Protein AF-0000000077592113 (afdb_homodimer)

Solvent-accessible surface area (backbone atoms only — not comparable to full-atom values): 65937 Å² total; per-residue (Å²): 134,74,73,76,84,60,72,86,59,80,29,65,52,32,69,69,58,45,61,68,33,67,42,75,37,61,41,33,66,28,51,56,50,54,36,33,40,32,32,42,26,60,70,55,77,86,54,100,58,71,42,19,18,34,32,40,25,38,48,89,36,68,61,44,47,41,73,64,50,90,43,83,32,36,34,40,82,53,42,56,36,64,85,45,54,32,34,34,26,36,30,43,76,49,84,95,34,34,23,36,41,31,33,32,42,58,89,48,86,87,55,37,70,75,42,64,52,40,68,77,54,72,53,55,26,53,76,51,73,46,70,27,46,82,51,54,33,34,39,31,29,29,40,66,64,86,62,70,80,56,90,51,76,60,37,58,66,87,56,89,63,81,45,32,35,59,31,39,30,33,59,86,79,33,52,70,49,67,59,54,62,64,66,83,79,31,11,52,76,46,69,29,53,32,46,84,50,50,32,36,41,35,34,33,20,68,37,73,64,68,55,33,38,68,30,60,24,42,29,34,34,33,54,73,56,83,83,37,74,60,42,74,45,49,72,37,67,32,57,55,77,44,68,60,44,49,35,43,26,49,33,35,36,34,26,30,31,56,54,66,88,42,86,57,43,12,27,11,35,36,38,30,52,65,43,81,46,89,86,56,66,42,45,54,94,68,60,45,76,45,67,8,66,63,21,16,31,73,47,71,46,68,18,42,63,63,54,76,91,39,49,50,16,38,36,28,31,36,30,28,48,57,60,37,44,33,34,30,38,38,38,36,51,44,95,51,91,62,82,56,54,70,38,51,40,38,66,53,73,72,25,24,73,43,88,77,18,45,34,48,34,57,20,47,39,97,85,65,50,69,34,34,38,40,38,38,26,35,16,10,14,61,71,50,33,41,56,27,40,28,21,32,60,28,46,87,83,36,55,42,85,62,72,38,52,22,43,82,54,63,60,66,62,53,71,26,72,60,44,51,42,45,80,49,75,50,64,32,94,88,60,51,76,39,44,29,40,38,32,38,22,57,84,69,56,86,90,49,74,48,26,44,27,33,42,41,34,65,34,64,54,71,30,66,64,56,38,48,40,76,62,46,100,75,39,57,58,55,40,43,9,44,64,59,22,33,29,38,28,53,43,29,52,11,17,51,12,48,4,28,71,34,9,33,46,34,60,74,18,65,60,66,50,34,44,54,41,43,52,37,51,55,51,49,39,36,73,72,47,52,32,32,80,88,38,27,29,32,26,22,27,39,43,8,2,20,48,33,43,34,49,47,31,72,54,20,59,64,34,58,33,33,34,26,25,42,25,57,21,46,37,43,55,38,29,36,50,22,50,43,31,69,56,37,28,39,36,43,49,29,46,60,51,34,66,70,66,36,67,67,48,76,80,84,64,85,62,31,26,31,65,35,26,60,62,15,40,28,24,33,41,33,40,33,24,58,52,11,52,65,49,44,40,49,28,51,45,24,37,48,51,28,25,57,72,40,21,27,71,53,10,24,73,37,47,46,42,35,37,20,64,85,31,40,77,120,131,74,73,76,85,62,73,88,58,81,29,65,51,33,70,69,58,46,60,69,33,68,42,73,38,62,38,33,65,28,50,56,48,53,36,33,41,30,32,42,27,61,70,56,78,86,57,102,59,71,44,18,19,36,31,39,25,38,49,91,36,69,60,44,48,40,72,64,49,90,40,83,32,35,35,41,82,55,43,57,37,64,84,44,56,32,34,35,26,34,29,43,76,48,83,95,34,34,25,36,42,31,34,32,42,56,89,48,86,86,55,39,69,75,42,66,52,42,69,77,55,73,52,55,25,53,75,48,72,49,69,29,45,80,52,54,34,33,41,30,30,30,38,66,65,82,62,69,81,56,91,51,77,62,38,58,66,88,55,87,65,80,43,31,38,57,31,39,30,33,60,87,80,32,51,70,48,69,59,54,63,63,65,81,80,30,12,53,75,44,69,31,52,32,45,84,51,48,33,36,38,34,33,33,20,68,36,74,63,68,54,33,38,67,29,60,23,42,29,34,34,33,53,73,55,85,81,36,73,60,42,74,46,49,72,37,66,30,58,55,77,44,68,58,43,48,35,44,26,50,33,36,36,34,25,29,31,56,52,65,88,41,86,57,41,13,26,10,35,36,38,30,52,63,45,80,47,89,85,56,66,42,44,53,93,67,60,47,78,44,68,8,63,63,21,16,30,74,46,70,47,68,18,40,64,62,54,70,92,39,50,49,15,37,35,29,32,35,32,27,46,56,60,36,43,33,35,30,39,39,37,36,52,44,94,52,92,64,82,56,54,69,37,52,39,38,64,53,73,70,25,25,73,43,90,77,17,42,33,48,33,58,21,46,41,97,87,66,49,70,32,35,39,40,37,36,26,36,16,10,14,60,72,48,33,40,55,28,41,29,23,32,59,30,48,87,82,36,56,41,86,61,71,39,51,22,46,83,52,62,59,66,62,52,70,26,73,62,44,52,40,44,80,49,76,48,63,32,94,88,60,51,75,40,44,27,40,38,31,37,24,57,84,69,56,84,90,51,76,49,26,44,27,33,43,40,34,63,35,64,54,72,31,68,65,56,37,47,39,78,62,44,100,76,38,57,57,56,41,44,10,45,64,59,22,33,28,38,28,53,43,31,52,12,17,50,12,47,3,28,70,33,9,33,46,35,59,72,19,66,62,67,50,33,45,56,40,44,52,38,50,56,51,49,39,36,74,73,48,52,31,32,79,88,38,27,28,33,26,22,24,39,44,8,2,22,49,33,42,36,48,45,30,72,55,21,58,64,35,57,34,34,35,26,25,43,24,59,19,46,36,42,55,38,29,36,51,22,50,43,31,67,56,37,28,40,35,43,50,29,46,60,51,33,65,70,65,36,65,66,49,76,81,85,65,84,64,31,23,30,64,34,27,58,61,14,39,29,23,33,41,33,40,32,24,56,53,11,54,66,50,46,39,48,28,51,45,24,38,48,51,29,24,56,72,42,21,28,71,55,9,25,74,38,46,43,42,35,36,20,64,83,31,40,77,120

Nearest PDB structures (foldseek):
  2eep-assembly1_A-2  TM=6.123E-01  e=3.298E-27  Porphyromonas gingivalis W83
  2d5l-assembly1_A  TM=6.030E-01  e=8.858E-27  Porphyromonas gingivalis W83
  2dcm-assembly1_A  TM=5.631E-01  e=4.843E-27  Porphyromonas gingivalis W83
  2z3w-assembly1_A-2  TM=5.673E-01  e=7.112E-27  Porphyromonas gingivalis W83
  4q1v-assembly1_B  TM=6.184E-01  e=1.238E-24  Bacteroides ovatus ATCC 8483

InterPro domains:
  IPR001375 Peptidase S9, prolyl oligopeptidase, catalytic domain [PF00326] (478-666)
  IPR011042 Six-bladed beta-propeller, TolB-like [G3DSA:2.120.10.30] (7-217)
  IPR011659 WD40-like beta-propeller [PF07676] (66-97)
  IPR029058 Alpha/Beta hydrolase fold [G3DSA:3.40.50.1820] (389-666)
  IPR029058 Alpha/Beta hydrolase fold [SSF53474] (421-666)

Structure (mmCIF, N/CA/C/O backbone):
data_AF-0000000077592113-model_v1
#
loop_
_entity.id
_entity.type
_entity.pdbx_description
1 polymer 'Dipeptidyl-peptidase V'
#
loop_
_atom_site.group_PDB
_atom_site.id
_atom_site.type_symbol
_atom_site.label_atom_id
_atom_site.label_alt_id
_atom_site.label_comp_id
_atom_site.label_asym_id
_atom_site.label_entity_id
_atom_site.label_seq_id
_atom_site.pdbx_PDB_ins_code
_atom_site.Cartn_x
_atom_site.Cartn_y
_atom_site.Cartn_z
_atom_site.occupancy
_atom_site.B_iso_or_equiv
_atom_site.auth_seq_id
_atom_site.auth_comp_id
_atom_site.auth_asym_id
_atom_site.auth_atom_id
_atom_site.pdbx_PDB_model_num
ATOM 1 N N . MET A 1 1 ? -27.062 1.766 4.387 1 27.41 1 MET A N 1
ATOM 2 C CA . MET A 1 1 ? -27.828 1.616 5.621 1 27.41 1 MET A CA 1
ATOM 3 C C . MET A 1 1 ? -28.734 2.812 5.84 1 27.41 1 MET A C 1
ATOM 5 O O . MET A 1 1 ? -28.281 3.879 6.266 1 27.41 1 MET A O 1
ATOM 9 N N . THR A 1 2 ? -29.766 2.893 4.965 1 31.5 2 THR A N 1
ATOM 10 C CA . THR A 1 2 ? -30.672 4.043 5.008 1 31.5 2 THR A CA 1
ATOM 11 C C . THR A 1 2 ? -31.469 4.059 6.305 1 31.5 2 THR A C 1
ATOM 13 O O . THR A 1 2 ? -32.031 3.037 6.703 1 31.5 2 THR A O 1
ATOM 16 N N . LEU A 1 3 ? -30.953 4.766 7.266 1 36.88 3 LEU A N 1
ATOM 17 C CA . LEU A 1 3 ? -31.984 5.113 8.227 1 36.88 3 LEU A CA 1
ATOM 18 C C . LEU A 1 3 ? -33.312 5.414 7.512 1 36.88 3 LEU A C 1
ATOM 20 O O . LEU A 1 3 ? -33.344 6.203 6.566 1 36.88 3 LEU A O 1
ATOM 24 N N . ASP A 1 4 ? -34.281 4.465 7.543 1 36.09 4 ASP A N 1
ATOM 25 C CA . ASP A 1 4 ? -35.5 4.414 6.754 1 36.09 4 ASP A CA 1
ATOM 26 C C . ASP A 1 4 ? -36.031 5.82 6.461 1 36.09 4 ASP A C 1
ATOM 28 O O . ASP A 1 4 ? -36.375 6.133 5.316 1 36.09 4 ASP A O 1
ATOM 32 N N . ASP A 1 5 ? -36.875 6.352 7.461 1 35.53 5 ASP A N 1
ATOM 33 C CA . ASP A 1 5 ? -37.938 7.32 7.199 1 35.53 5 ASP A CA 1
ATOM 34 C C . ASP A 1 5 ? -37.344 8.711 6.941 1 35.53 5 ASP A C 1
ATOM 36 O O . ASP A 1 5 ? -38.031 9.711 7.086 1 35.53 5 ASP A O 1
ATOM 40 N N . ALA A 1 6 ? -36.062 8.867 6.922 1 37.91 6 ALA A N 1
ATOM 41 C CA . ALA A 1 6 ? -35.781 10.297 6.859 1 37.91 6 ALA A CA 1
ATOM 42 C C . ALA A 1 6 ? -36 10.828 5.441 1 37.91 6 ALA A C 1
ATOM 44 O O . ALA A 1 6 ? -35.5 10.234 4.477 1 37.91 6 ALA A O 1
ATOM 45 N N . PRO A 1 7 ? -36.906 11.742 5.148 1 38.41 7 PRO A N 1
ATOM 46 C CA . PRO A 1 7 ? -37.094 12.336 3.822 1 38.41 7 PRO A CA 1
ATOM 47 C C . PRO A 1 7 ? -35.75 12.617 3.121 1 38.41 7 PRO A C 1
ATOM 49 O O . PRO A 1 7 ? -34.75 12.875 3.781 1 38.41 7 PRO A O 1
ATOM 52 N N . ALA A 1 8 ? -35.625 12.242 1.96 1 43.41 8 ALA A N 1
ATOM 53 C CA . ALA A 1 8 ? -34.5 12.594 1.093 1 43.41 8 ALA A CA 1
ATOM 54 C C . ALA A 1 8 ? -34.219 14.086 1.175 1 43.41 8 ALA A C 1
ATOM 56 O O . ALA A 1 8 ? -34.844 14.891 0.48 1 43.41 8 ALA A O 1
ATOM 57 N N . LEU A 1 9 ? -34 14.789 2.338 1 41.47 9 LEU A N 1
ATOM 58 C CA . LEU A 1 9 ? -33.75 16.219 2.463 1 41.47 9 LEU A CA 1
ATOM 59 C C . LEU A 1 9 ? -32.562 16.656 1.644 1 41.47 9 LEU A C 1
ATOM 61 O O . LEU A 1 9 ? -31.469 16.062 1.779 1 41.47 9 LEU A O 1
ATOM 65 N N . THR A 1 10 ? -32.75 16.984 0.445 1 51.44 10 THR A N 1
ATOM 66 C CA . THR A 1 10 ? -31.609 17.641 -0.211 1 51.44 10 THR A CA 1
ATOM 67 C C . THR A 1 10 ? -31 18.703 0.702 1 51.44 10 THR A C 1
ATOM 69 O O . THR A 1 10 ? -31.547 19.797 0.85 1 51.44 10 THR A O 1
ATOM 72 N N . PRO A 1 11 ? -30.141 18.297 1.627 1 61.69 11 PRO A N 1
ATOM 73 C CA . PRO A 1 11 ? -29.656 19.234 2.637 1 61.69 11 PRO A CA 1
ATOM 74 C C . PRO A 1 11 ? -29.016 20.469 2.023 1 61.69 11 PRO A C 1
ATOM 76 O O . PRO A 1 11 ? -28.5 20.406 0.904 1 61.69 11 PRO A O 1
ATOM 79 N N . GLY A 1 12 ? -29.438 21.641 2.496 1 79.12 12 GLY A N 1
ATOM 80 C CA . GLY A 1 12 ? -28.781 22.891 2.129 1 79.12 12 GLY A CA 1
ATOM 81 C C . GLY A 1 12 ? -27.266 22.766 2.059 1 79.12 12 GLY A C 1
ATOM 82 O O . GLY A 1 12 ? -26.625 23.422 1.234 1 79.12 12 GLY A O 1
ATOM 83 N N . HIS A 1 13 ? -26.781 21.875 2.883 1 93.06 13 HIS A N 1
ATOM 84 C CA . HIS A 1 13 ? -25.344 21.594 2.871 1 93.06 13 HIS A CA 1
ATOM 85 C C . HIS A 1 13 ? -25.062 20.297 2.111 1 93.06 13 HIS A C 1
ATOM 87 O O . HIS A 1 13 ? -24.594 19.312 2.701 1 93.06 13 HIS A O 1
ATOM 93 N N . SER A 1 14 ? -25.172 20.312 0.791 1 90.06 14 SER A N 1
ATOM 94 C CA . SER A 1 14 ? -25.047 19.125 -0.041 1 90.06 14 SER A CA 1
ATOM 95 C C . SER A 1 14 ? -23.594 18.781 -0.331 1 90.06 14 SER A C 1
ATOM 97 O O . SER A 1 14 ? -22.75 19.688 -0.391 1 90.06 14 SER A O 1
ATOM 99 N N . PRO A 1 15 ? -23.312 17.469 -0.55 1 89.25 15 PRO A N 1
ATOM 100 C CA . PRO A 1 15 ? -21.938 17.062 -0.883 1 89.25 15 PRO A CA 1
ATOM 101 C C . PRO A 1 15 ? -21.406 17.766 -2.127 1 89.25 15 PRO A C 1
ATOM 103 O O . PRO A 1 15 ? -20.219 18.094 -2.188 1 89.25 15 PRO A O 1
ATOM 106 N N . SER A 1 16 ? -22.281 17.984 -3.086 1 88.81 16 SER A N 1
ATOM 107 C CA . SER A 1 16 ? -21.828 18.625 -4.316 1 88.81 16 SER A CA 1
ATOM 108 C C . SER A 1 16 ? -21.375 20.062 -4.059 1 88.81 16 SER A C 1
ATOM 110 O O . SER A 1 16 ? -20.375 20.516 -4.613 1 88.81 16 SER A O 1
ATOM 112 N N . LEU A 1 17 ? -22.141 20.781 -3.264 1 91.12 17 LEU A N 1
ATOM 113 C CA . LEU A 1 17 ? -21.766 22.141 -2.93 1 91.12 17 LEU A CA 1
ATOM 114 C C . LEU A 1 17 ? -20.5 22.172 -2.09 1 91.12 17 LEU A C 1
ATOM 116 O O . LEU A 1 17 ? -19.625 23 -2.311 1 91.12 17 LEU A O 1
ATOM 120 N N . ILE A 1 18 ? -20.406 21.281 -1.176 1 93.06 18 ILE A N 1
ATOM 121 C CA . ILE A 1 18 ? -19.234 21.203 -0.317 1 93.06 18 ILE A CA 1
ATOM 122 C C . ILE A 1 18 ? -18 20.891 -1.163 1 93.06 18 ILE A C 1
ATOM 124 O O . ILE A 1 18 ? -16.938 21.469 -0.956 1 93.06 18 ILE A O 1
ATOM 128 N N . ALA A 1 19 ? -18.141 20.031 -2.16 1 90 19 ALA A N 1
ATOM 129 C CA . ALA A 1 19 ? -17.031 19.641 -3.027 1 90 19 ALA A CA 1
ATOM 130 C C . ALA A 1 19 ? -16.578 20.797 -3.906 1 90 19 ALA A C 1
ATOM 132 O O . ALA A 1 19 ? -15.43 20.844 -4.332 1 90 19 ALA A O 1
ATOM 133 N N . ALA A 1 20 ? -17.469 21.734 -4.148 1 89.56 20 ALA A N 1
ATOM 134 C CA . ALA A 1 20 ? -17.172 22.859 -5.035 1 89.56 20 ALA A CA 1
ATOM 135 C C . ALA A 1 20 ? -16.688 24.062 -4.242 1 89.56 20 ALA A C 1
ATOM 137 O O . ALA A 1 20 ? -16.375 25.109 -4.816 1 89.56 20 ALA A O 1
ATOM 138 N N . THR A 1 21 ? -16.5 23.922 -3.014 1 91.94 21 THR A N 1
ATOM 139 C CA . THR A 1 21 ? -16.203 25.047 -2.127 1 91.94 21 THR A CA 1
ATOM 140 C C . THR A 1 21 ? -14.727 25.453 -2.242 1 91.94 21 THR A C 1
ATOM 142 O O . THR A 1 21 ? -13.883 24.641 -2.617 1 91.94 21 THR A O 1
ATOM 145 N N . GLU A 1 22 ? -14.484 26.75 -1.915 1 93 22 GLU A N 1
ATOM 146 C CA . GLU A 1 22 ? -13.133 27.281 -1.885 1 93 22 GLU A CA 1
ATOM 147 C C . GLU A 1 22 ? -12.648 27.5 -0.451 1 93 22 GLU A C 1
ATOM 149 O O . GLU A 1 22 ? -13.453 27.484 0.485 1 93 22 GLU A O 1
ATOM 154 N N . LYS A 1 23 ? -11.391 27.625 -0.321 1 93.62 23 LYS A N 1
ATOM 155 C CA . LYS A 1 23 ? -10.844 27.953 0.991 1 93.62 23 LYS A CA 1
ATOM 156 C C . LYS A 1 23 ? -10.07 29.266 0.945 1 93.62 23 LYS A C 1
ATOM 158 O O . LYS A 1 23 ? -9.398 29.562 -0.045 1 93.62 23 LYS A O 1
ATOM 163 N N . VAL A 1 24 ? -10.203 30.062 1.981 1 96.12 24 VAL A N 1
ATOM 164 C CA . VAL A 1 24 ? -9.523 31.344 2.193 1 96.12 24 VAL A CA 1
ATOM 165 C C . VAL A 1 24 ? -8.359 31.156 3.16 1 96.12 24 VAL A C 1
ATOM 167 O O . VAL A 1 24 ? -8.539 30.656 4.27 1 96.12 24 VAL A O 1
ATOM 170 N N . ARG A 1 25 ? -7.168 31.562 2.74 1 95.31 25 ARG A N 1
ATOM 171 C CA . ARG A 1 25 ? -6.027 31.297 3.611 1 95.31 25 ARG A CA 1
ATOM 172 C C . ARG A 1 25 ? -4.883 32.281 3.318 1 95.31 25 ARG A C 1
ATOM 174 O O . ARG A 1 25 ? -4.977 33.094 2.404 1 95.31 25 ARG A O 1
ATOM 181 N N . ASP A 1 26 ? -3.859 32.219 4.07 1 96.38 26 ASP A N 1
ATOM 182 C CA . ASP A 1 26 ? -2.562 32.844 3.875 1 96.38 26 ASP A CA 1
ATOM 183 C C . ASP A 1 26 ? -2.695 34.375 3.852 1 96.38 26 ASP A C 1
ATOM 185 O O . ASP A 1 26 ? -2.277 35 2.891 1 96.38 26 ASP A O 1
ATOM 189 N N . VAL A 1 27 ? -3.053 34.906 4.945 1 97.81 27 VAL A N 1
ATOM 190 C CA . VAL A 1 27 ? -3.316 36.344 5.121 1 97.81 27 VAL A CA 1
ATOM 191 C C . VAL A 1 27 ? -2.021 37.062 5.492 1 97.81 27 VAL A C 1
ATOM 193 O O . VAL A 1 27 ? -1.27 36.594 6.352 1 97.81 27 VAL A O 1
ATOM 196 N N . LYS A 1 28 ? -1.773 38.219 4.781 1 97.69 28 LYS A N 1
ATOM 197 C CA . LYS A 1 28 ? -0.622 39.062 5.098 1 97.69 28 LYS A CA 1
ATOM 198 C C . LYS A 1 28 ? -1 40.562 5.09 1 97.69 28 LYS A C 1
ATOM 200 O O . LYS A 1 28 ? -1.766 41 4.23 1 97.69 28 LYS A O 1
ATOM 205 N N . ILE A 1 29 ? -0.418 41.281 6.023 1 96.81 29 ILE A N 1
ATOM 206 C CA . ILE A 1 29 ? -0.675 42.719 6.16 1 96.81 29 ILE A CA 1
ATOM 207 C C . ILE A 1 29 ? 0.493 43.5 5.574 1 96.81 29 ILE A C 1
ATOM 209 O O . ILE A 1 29 ? 1.656 43.156 5.789 1 96.81 29 ILE A O 1
ATOM 213 N N . SER A 1 30 ? 0.129 44.594 4.848 1 94.69 30 SER A N 1
ATOM 214 C CA . SER A 1 30 ? 1.176 45.438 4.301 1 94.69 30 SER A CA 1
ATOM 215 C C . SER A 1 30 ? 1.912 46.188 5.41 1 94.69 30 SER A C 1
ATOM 217 O O . SER A 1 30 ? 1.365 46.406 6.496 1 94.69 30 SER A O 1
ATOM 219 N N . PRO A 1 31 ? 3.154 46.625 5.137 1 91.75 31 PRO A N 1
ATOM 220 C CA . PRO A 1 31 ? 3.955 47.281 6.176 1 91.75 31 PRO A CA 1
ATOM 221 C C . PRO A 1 31 ? 3.277 48.5 6.746 1 91.75 31 PRO A C 1
ATOM 223 O O . PRO A 1 31 ? 3.406 48.781 7.941 1 91.75 31 PRO A O 1
ATOM 226 N N . ASN A 1 32 ? 2.531 49.219 5.973 1 90.25 32 ASN A N 1
ATOM 227 C CA . ASN A 1 32 ? 1.87 50.438 6.445 1 90.25 32 ASN A CA 1
ATOM 228 C C . ASN A 1 32 ? 0.472 50.156 6.98 1 90.25 32 ASN A C 1
ATOM 230 O O . ASN A 1 32 ? -0.238 51.062 7.414 1 90.25 32 ASN A O 1
ATOM 234 N N . GLY A 1 33 ? 0.024 48.938 6.859 1 92.81 33 GLY A N 1
ATOM 235 C CA . GLY A 1 33 ? -1.252 48.531 7.418 1 92.81 33 GLY A CA 1
ATOM 236 C C . GLY A 1 33 ? -2.436 48.875 6.539 1 92.81 33 GLY A C 1
ATOM 237 O O . GLY A 1 33 ? -3.588 48.688 6.93 1 92.81 33 GLY A O 1
ATOM 238 N N . LYS A 1 34 ? -2.176 49.281 5.352 1 93.56 34 LYS A N 1
ATOM 239 C CA . LYS A 1 34 ? -3.248 49.75 4.484 1 93.56 34 LYS A CA 1
ATOM 240 C C . LYS A 1 34 ? -3.902 48.594 3.734 1 93.56 34 LYS A C 1
ATOM 242 O O . LYS A 1 34 ? -5.094 48.656 3.422 1 93.56 34 LYS A O 1
ATOM 247 N N . TYR A 1 35 ? -3.107 47.656 3.422 1 95.12 35 TYR A N 1
ATOM 248 C CA . TYR A 1 35 ? -3.6 46.594 2.568 1 95.12 35 TYR A CA 1
ATOM 249 C C . TYR A 1 35 ? -3.422 45.219 3.24 1 95.12 35 TYR A C 1
ATOM 251 O O . TYR A 1 35 ? -2.539 45.062 4.086 1 95.12 35 TYR A O 1
ATOM 259 N N . ILE A 1 36 ? -4.301 44.312 2.865 1 97.06 36 ILE A N 1
ATOM 260 C CA . ILE A 1 36 ? -4.242 42.938 3.25 1 97.06 36 ILE A CA 1
ATOM 261 C C . ILE A 1 36 ? -4.293 42.031 2.002 1 97.06 36 ILE A C 1
ATOM 263 O O . ILE A 1 36 ? -5.184 42.188 1.164 1 97.06 36 ILE A O 1
ATOM 267 N N . ILE A 1 37 ? -3.324 41.219 1.809 1 97.38 37 ILE A N 1
ATOM 268 C CA . ILE A 1 37 ? -3.336 40.219 0.723 1 97.38 37 ILE A CA 1
ATOM 269 C C . ILE A 1 37 ? -3.654 38.844 1.276 1 97.38 37 ILE A C 1
ATOM 271 O O . ILE A 1 37 ? -3.277 38.531 2.404 1 97.38 37 ILE A O 1
ATOM 275 N N . TYR A 1 38 ? -4.449 38.094 0.594 1 97.75 38 TYR A N 1
ATOM 276 C CA . TYR A 1 38 ? -4.766 36.719 0.986 1 97.75 38 TYR A CA 1
ATOM 277 C C . TYR A 1 38 ? -5.023 35.844 -0.238 1 97.75 38 TYR A C 1
ATOM 279 O O . TYR A 1 38 ? -5.012 36.344 -1.37 1 97.75 38 TYR A O 1
ATOM 287 N N . GLN A 1 39 ? -5.102 34.562 0.046 1 96.88 39 GLN A N 1
ATOM 288 C CA . GLN A 1 39 ? -5.25 33.562 -1.011 1 96.88 39 GLN A CA 1
ATOM 289 C C . GLN A 1 39 ? -6.621 32.906 -0.948 1 96.88 39 GLN A C 1
ATOM 291 O O . GLN A 1 39 ? -7.145 32.656 0.139 1 96.88 39 GLN A O 1
ATOM 296 N N . VAL A 1 40 ? -7.219 32.625 -2.166 1 96.81 40 VAL A N 1
ATOM 297 C CA . VAL A 1 40 ? -8.43 31.828 -2.309 1 96.81 40 VAL A CA 1
ATOM 298 C C . VAL A 1 40 ? -8.188 30.703 -3.312 1 96.81 40 VAL A C 1
ATOM 300 O O . VAL A 1 40 ? -7.762 30.953 -4.441 1 96.81 40 VAL A O 1
ATOM 303 N N . GLN A 1 41 ? -8.406 29.5 -2.906 1 94.69 41 GLN A N 1
ATOM 304 C CA . GLN A 1 41 ? -8.195 28.359 -3.783 1 94.69 41 GLN A CA 1
ATOM 305 C C . GLN A 1 41 ? -9.305 27.328 -3.619 1 94.69 41 GLN A C 1
ATOM 307 O O . GLN A 1 41 ? -9.992 27.297 -2.594 1 94.69 41 GLN A O 1
ATOM 312 N N . PRO A 1 42 ? -9.492 26.453 -4.676 1 91.12 42 PRO A N 1
ATOM 313 C CA . PRO A 1 42 ? -10.414 25.328 -4.477 1 91.12 42 PRO A CA 1
ATOM 314 C C . PRO A 1 42 ? -9.961 24.391 -3.365 1 91.12 42 PRO A C 1
ATOM 316 O O . PRO A 1 42 ? -8.766 24.156 -3.193 1 91.12 42 PRO A O 1
ATOM 319 N N . PHE A 1 43 ? -10.938 23.844 -2.705 1 87.38 43 PHE A N 1
ATOM 320 C CA . PHE A 1 43 ? -10.609 22.875 -1.665 1 87.38 43 PHE A CA 1
ATOM 321 C C . PHE A 1 43 ? -10.062 21.578 -2.275 1 87.38 43 PHE A C 1
ATOM 323 O O . PHE A 1 43 ? -9.234 20.906 -1.672 1 87.38 43 PHE A O 1
ATOM 330 N N . TYR A 1 44 ? -10.617 21.25 -3.506 1 84.62 44 TYR A N 1
ATOM 331 C CA . TYR A 1 44 ? -10.266 19.984 -4.125 1 84.62 44 TYR A CA 1
ATOM 332 C C . TYR A 1 44 ? -9.742 20.188 -5.543 1 84.62 44 TYR A C 1
ATOM 334 O O . TYR A 1 44 ? -10.125 21.156 -6.215 1 84.62 44 TYR A O 1
ATOM 342 N N . LYS A 1 45 ? -8.828 19.219 -5.91 1 75.38 45 LYS A N 1
ATOM 343 C CA . LYS A 1 45 ? -8.25 19.297 -7.25 1 75.38 45 LYS A CA 1
ATOM 344 C C . LYS A 1 45 ? -9.219 18.766 -8.297 1 75.38 45 LYS A C 1
ATOM 346 O O . LYS A 1 45 ? -9.781 17.672 -8.133 1 75.38 45 LYS A O 1
ATOM 351 N N . SER A 1 46 ? -9.648 19.547 -9.141 1 67.19 46 SER A N 1
ATOM 352 C CA . SER A 1 46 ? -10.531 19.109 -10.219 1 67.19 46 SER A CA 1
ATOM 353 C C . SER A 1 46 ? -9.727 18.609 -11.414 1 67.19 46 SER A C 1
ATOM 355 O O . SER A 1 46 ? -10.227 17.812 -12.211 1 67.19 46 SER A O 1
ATOM 357 N N . SER A 1 47 ? -8.617 19.188 -11.562 1 67.88 47 SER A N 1
ATOM 358 C CA . SER A 1 47 ? -7.762 18.828 -12.688 1 67.88 47 SER A CA 1
ATOM 359 C C . SER A 1 47 ? -6.355 18.453 -12.219 1 67.88 47 SER A C 1
ATOM 361 O O . SER A 1 47 ? -6.094 18.406 -11.016 1 67.88 47 SER A O 1
ATOM 363 N N . ASN A 1 48 ? -5.559 18.188 -13.188 1 69.88 48 ASN A N 1
ATOM 364 C CA . ASN A 1 48 ? -4.184 17.781 -12.914 1 69.88 48 ASN A CA 1
ATOM 365 C C . ASN A 1 48 ? -3.34 18.953 -12.438 1 69.88 48 ASN A C 1
ATOM 367 O O . ASN A 1 48 ? -2.186 18.781 -12.047 1 69.88 48 ASN A O 1
ATOM 371 N N . LYS A 1 49 ? -4.078 20.188 -12.352 1 78.06 49 LYS A N 1
ATOM 372 C CA . LYS A 1 49 ? -3.268 21.328 -11.953 1 78.06 49 LYS A CA 1
ATOM 373 C C . LYS A 1 49 ? -3.869 22.031 -10.734 1 78.06 49 LYS A C 1
ATOM 375 O O . LYS A 1 49 ? -5.082 22.234 -10.664 1 78.06 49 LYS A O 1
ATOM 380 N N . SER A 1 50 ? -3.131 22.391 -9.75 1 86.88 50 SER A N 1
ATOM 381 C CA . SER A 1 50 ? -3.531 23.203 -8.617 1 86.88 50 SER A CA 1
ATOM 382 C C . SER A 1 50 ? -3.566 24.688 -8.984 1 86.88 50 SER A C 1
ATOM 384 O O . SER A 1 50 ? -2.67 25.188 -9.672 1 86.88 50 SER A O 1
ATOM 386 N N . THR A 1 51 ? -4.637 25.359 -8.57 1 92.56 51 THR A N 1
ATOM 387 C CA . THR A 1 51 ? -4.762 26.781 -8.828 1 92.56 51 THR A CA 1
ATOM 388 C C . THR A 1 51 ? -5.059 27.547 -7.539 1 92.56 51 THR A C 1
ATOM 390 O O . THR A 1 51 ? -5.578 26.969 -6.582 1 92.56 51 THR A O 1
ATOM 393 N N . SER A 1 52 ? -4.66 28.766 -7.465 1 95.31 52 SER A N 1
ATOM 394 C CA . SER A 1 52 ? -4.922 29.688 -6.363 1 95.31 52 SER A CA 1
ATOM 395 C C . SER A 1 52 ? -4.887 31.141 -6.836 1 95.31 52 SER A C 1
ATOM 397 O O . SER A 1 52 ? -4.121 31.484 -7.738 1 95.31 52 SER A O 1
ATOM 399 N N . ARG A 1 53 ? -5.777 31.891 -6.277 1 95.56 53 ARG A N 1
ATOM 400 C CA . ARG A 1 53 ? -5.891 33.312 -6.629 1 95.56 53 ARG A CA 1
ATOM 401 C C . ARG A 1 53 ? -5.523 34.188 -5.449 1 95.56 53 ARG A C 1
ATOM 403 O O . ARG A 1 53 ? -5.887 33.906 -4.309 1 95.56 53 ARG A O 1
ATOM 410 N N . LEU A 1 54 ? -4.828 35.281 -5.809 1 97.06 54 LEU A N 1
ATOM 411 C CA . LEU A 1 54 ? -4.527 36.281 -4.789 1 97.06 54 LEU A CA 1
ATOM 412 C C . LEU A 1 54 ? -5.578 37.406 -4.797 1 97.06 54 LEU A C 1
ATOM 414 O O . LEU A 1 54 ? -6.027 37.844 -5.859 1 97.06 54 LEU A O 1
ATOM 418 N N . TRP A 1 55 ? -5.977 37.75 -3.629 1 97.12 55 TRP A N 1
ATOM 419 C CA . TRP A 1 55 ? -6.926 38.844 -3.412 1 97.12 55 TRP A CA 1
ATOM 420 C C . TRP A 1 55 ? -6.309 39.969 -2.562 1 97.12 55 TRP A C 1
ATOM 422 O O . TRP A 1 55 ? -5.484 39.688 -1.686 1 97.12 55 TRP A O 1
ATOM 432 N N . LEU A 1 56 ? -6.691 41.188 -2.814 1 96.81 56 LEU A N 1
ATOM 433 C CA . LEU A 1 56 ? -6.23 42.344 -2.076 1 96.81 56 LEU A CA 1
ATOM 434 C C . LEU A 1 56 ? -7.406 43.125 -1.49 1 96.81 56 LEU A C 1
ATOM 436 O O . LEU A 1 56 ? -8.422 43.312 -2.164 1 96.81 56 LEU A O 1
ATOM 440 N N . ALA A 1 57 ? -7.277 43.469 -0.215 1 97.19 57 ALA A N 1
ATOM 441 C CA . ALA A 1 57 ? -8.297 44.281 0.466 1 97.19 57 ALA A CA 1
ATOM 442 C C . ALA A 1 57 ? -7.68 45.5 1.129 1 97.19 57 ALA A C 1
ATOM 444 O O . ALA A 1 57 ? -6.48 45.531 1.406 1 97.19 57 ALA A O 1
ATOM 445 N N . GLU A 1 58 ? -8.508 46.469 1.304 1 96.56 58 GLU A N 1
ATOM 446 C CA . GLU A 1 58 ? -8.133 47.625 2.111 1 96.56 58 GLU A CA 1
ATOM 447 C C . GLU A 1 58 ? -8.562 47.469 3.564 1 96.56 58 GLU A C 1
ATOM 449 O O . GLU A 1 58 ? -9.734 47.188 3.842 1 96.56 58 GLU A O 1
ATOM 454 N N . THR A 1 59 ? -7.656 47.688 4.438 1 96.12 59 THR A N 1
ATOM 455 C CA . THR A 1 59 ? -7.812 47.312 5.84 1 96.12 59 THR A CA 1
ATOM 456 C C . THR A 1 59 ? -9.031 48 6.445 1 96.12 59 THR A C 1
ATOM 458 O O . THR A 1 59 ? -9.734 47.438 7.273 1 96.12 59 THR A O 1
ATOM 461 N N . ASP A 1 60 ? -9.297 49.188 6.047 1 95.06 60 ASP A N 1
ATOM 462 C CA . ASP A 1 60 ? -10.297 50 6.738 1 95.06 60 ASP A CA 1
ATOM 463 C C . ASP A 1 60 ? -11.539 50.219 5.871 1 95.06 60 ASP A C 1
ATOM 465 O O . ASP A 1 60 ? -12.352 51.094 6.141 1 95.06 60 ASP A O 1
ATOM 469 N N . VAL A 1 61 ? -11.703 49.438 4.879 1 96.94 61 VAL A N 1
ATOM 470 C CA . VAL A 1 61 ? -12.844 49.562 3.982 1 96.94 61 VAL A CA 1
ATOM 471 C C . VAL A 1 61 ? -13.586 48.219 3.891 1 96.94 61 VAL A C 1
ATOM 473 O O . VAL A 1 61 ? -13.039 47.25 3.379 1 96.94 61 VAL A O 1
ATOM 476 N N . SER A 1 62 ? -14.812 48.25 4.348 1 97.44 62 SER A N 1
ATOM 477 C CA . SER A 1 62 ? -15.641 47.062 4.309 1 97.44 62 SER A CA 1
ATOM 478 C C . SER A 1 62 ? -15.836 46.562 2.877 1 97.44 62 SER A C 1
ATOM 480 O O . SER A 1 62 ? -16.016 47.375 1.962 1 97.44 62 SER A O 1
ATOM 482 N N . ASN A 1 63 ? -15.742 45.281 2.666 1 97.38 63 ASN A N 1
ATOM 483 C CA . ASN A 1 63 ? -16.016 44.625 1.396 1 97.38 63 ASN A CA 1
ATOM 484 C C . ASN A 1 63 ? -15.148 45.156 0.273 1 97.38 63 ASN A C 1
ATOM 486 O O . ASN A 1 63 ? -15.625 45.375 -0.845 1 97.38 63 ASN A O 1
ATOM 490 N N . SER A 1 64 ? -13.938 45.406 0.586 1 96.81 64 SER A N 1
ATOM 491 C CA . SER A 1 64 ? -13.039 46 -0.382 1 96.81 64 SER A CA 1
ATOM 492 C C . SER A 1 64 ? -12.227 44.969 -1.131 1 96.81 64 SER A C 1
ATOM 494 O O . SER A 1 64 ? -11.484 45.281 -2.062 1 96.81 64 SER A O 1
ATOM 496 N N . ALA A 1 65 ? -12.305 43.75 -0.762 1 97.25 65 ALA A N 1
ATOM 497 C CA . ALA A 1 65 ? -11.453 42.719 -1.329 1 97.25 65 ALA A CA 1
ATOM 498 C C . ALA A 1 65 ? -11.719 42.531 -2.822 1 97.25 65 ALA A C 1
ATOM 500 O O . ALA A 1 65 ? -12.875 42.438 -3.248 1 97.25 65 ALA A O 1
ATOM 501 N N . LYS A 1 66 ? -10.672 42.469 -3.625 1 95.12 66 LYS A N 1
ATOM 502 C CA . LYS A 1 66 ? -10.719 42.219 -5.062 1 95.12 66 LYS A CA 1
ATOM 503 C C . LYS A 1 66 ? -9.578 41.312 -5.496 1 95.12 66 LYS A C 1
ATOM 505 O O . LYS A 1 66 ? -8.492 41.344 -4.926 1 95.12 66 LYS A O 1
ATOM 510 N N . PRO A 1 67 ? -9.836 40.469 -6.543 1 94.75 67 PRO A N 1
ATOM 511 C CA . PRO A 1 67 ? -8.734 39.656 -7.043 1 94.75 67 PRO A CA 1
ATOM 512 C C . PRO A 1 67 ? -7.645 40.469 -7.734 1 94.75 67 PRO A C 1
ATOM 514 O O . PRO A 1 67 ? -7.941 41.438 -8.438 1 94.75 67 PRO A O 1
ATOM 517 N N . VAL A 1 68 ? -6.426 40.062 -7.484 1 94.44 68 VAL A N 1
ATOM 518 C CA . VAL A 1 68 ? -5.332 40.75 -8.141 1 94.44 68 VAL A CA 1
ATOM 519 C C . VAL A 1 68 ? -4.625 39.812 -9.117 1 94.44 68 VAL A C 1
ATOM 521 O O . VAL A 1 68 ? -3.805 40.25 -9.922 1 94.44 68 VAL A O 1
ATOM 524 N N . THR A 1 69 ? -4.828 38.562 -9.055 1 94.06 69 THR A N 1
ATOM 525 C CA . THR A 1 69 ? -4.418 37.594 -10.078 1 94.06 69 THR A CA 1
ATOM 526 C C . THR A 1 69 ? -5.629 36.875 -10.664 1 94.06 69 THR A C 1
ATOM 528 O O . THR A 1 69 ? -6.719 36.938 -10.094 1 94.06 69 THR A O 1
ATOM 531 N N . ASP A 1 70 ? -5.551 36.125 -11.797 1 90.81 70 ASP A N 1
ATOM 532 C CA . ASP A 1 70 ? -6.695 35.625 -12.555 1 90.81 70 ASP A CA 1
ATOM 533 C C . ASP A 1 70 ? -7.102 34.219 -12.078 1 90.81 70 ASP A C 1
ATOM 535 O O . ASP A 1 70 ? -8.188 33.75 -12.406 1 90.81 70 ASP A O 1
ATOM 539 N N . GLY A 1 71 ? -6.266 33.594 -11.352 1 90.88 71 GLY A N 1
ATOM 540 C CA . GLY A 1 71 ? -6.629 32.281 -10.82 1 90.88 71 GLY A CA 1
ATOM 541 C C . GLY A 1 71 ? -6.316 31.156 -11.773 1 90.88 71 GLY A C 1
ATOM 542 O O . GLY A 1 71 ? -6.781 30.031 -11.578 1 90.88 71 GLY A O 1
ATOM 543 N N . LEU A 1 72 ? -5.488 31.359 -12.789 1 91.31 72 LEU A N 1
ATOM 544 C CA . LEU A 1 72 ? -5.148 30.344 -13.781 1 91.31 72 LEU A CA 1
ATOM 545 C C . LEU A 1 72 ? -3.959 29.5 -13.312 1 91.31 72 LEU A C 1
ATOM 547 O O . LEU A 1 72 ? -3.756 28.391 -13.789 1 91.31 72 LEU A O 1
ATOM 551 N N . PHE A 1 73 ? -3.193 30.078 -12.453 1 93.75 73 PHE A N 1
ATOM 552 C CA . PHE A 1 73 ? -1.992 29.438 -11.938 1 93.75 73 PHE A CA 1
ATOM 553 C C . PHE A 1 73 ? -2.082 29.25 -10.422 1 93.75 73 PHE A C 1
ATOM 555 O O . PHE A 1 73 ? -3.092 29.609 -9.812 1 93.75 73 PHE A O 1
ATOM 562 N N . ASN A 1 74 ? -1.142 28.578 -9.938 1 95.06 74 ASN A N 1
ATOM 563 C CA . ASN A 1 74 ? -1.073 28.422 -8.492 1 95.06 74 ASN A CA 1
ATOM 564 C C . ASN A 1 74 ? -0.278 29.547 -7.844 1 95.06 74 ASN A C 1
ATOM 566 O O . ASN A 1 74 ? 0.88 29.359 -7.465 1 95.06 74 ASN A O 1
ATOM 570 N N . ASP A 1 75 ? -0.905 30.703 -7.699 1 96.81 75 ASP A N 1
ATOM 571 C CA . ASP A 1 75 ? -0.315 31.859 -7.047 1 96.81 75 ASP A CA 1
ATOM 572 C C . ASP A 1 75 ? -0.487 31.797 -5.531 1 96.81 75 ASP A C 1
ATOM 574 O O . ASP A 1 75 ? -1.606 31.875 -5.023 1 96.81 75 ASP A O 1
ATOM 578 N N . ARG A 1 76 ? 0.63 31.703 -4.82 1 96.81 76 ARG A N 1
ATOM 579 C CA . ARG A 1 76 ? 0.53 31.406 -3.398 1 96.81 76 ARG A CA 1
ATOM 580 C C . ARG A 1 76 ? 1.699 32 -2.627 1 96.81 76 ARG A C 1
ATOM 582 O O . ARG A 1 76 ? 2.639 32.531 -3.225 1 96.81 76 ARG A O 1
ATOM 589 N N . ALA A 1 77 ? 1.582 31.984 -1.324 1 97.56 77 ALA A N 1
ATOM 590 C CA . ALA A 1 77 ? 2.629 32.438 -0.405 1 97.56 77 ALA A CA 1
ATOM 591 C C . ALA A 1 77 ? 2.988 33.906 -0.64 1 97.56 77 ALA A C 1
ATOM 593 O O . ALA A 1 77 ? 4.168 34.25 -0.735 1 97.56 77 ALA A O 1
ATOM 594 N N . ALA A 1 78 ? 2.018 34.719 -0.73 1 97.81 78 ALA A N 1
ATOM 595 C CA . ALA A 1 78 ? 2.244 36.125 -1.045 1 97.81 78 ALA A CA 1
ATOM 596 C C . ALA A 1 78 ? 2.699 36.906 0.19 1 97.81 78 ALA A C 1
ATOM 598 O O . ALA A 1 78 ? 2.201 36.656 1.294 1 97.81 78 ALA A O 1
ATOM 599 N N . VAL A 1 79 ? 3.629 37.781 -0.016 1 97.12 79 VAL A N 1
ATOM 600 C CA . VAL A 1 79 ? 4.094 38.688 1.023 1 97.12 79 VAL A CA 1
ATOM 601 C C . VAL A 1 79 ? 4.348 40.094 0.424 1 97.12 79 VAL A C 1
ATOM 603 O O . VAL A 1 79 ? 4.59 40.219 -0.778 1 97.12 79 VAL A O 1
ATOM 606 N N . PHE A 1 80 ? 4.254 41.094 1.251 1 95.88 80 PHE A N 1
ATOM 607 C CA . PHE A 1 80 ? 4.574 42.438 0.808 1 95.88 80 PHE A CA 1
ATOM 608 C C . PHE A 1 80 ? 6.074 42.719 0.904 1 95.88 80 PHE A C 1
ATOM 610 O O . PHE A 1 80 ? 6.727 42.25 1.848 1 95.88 80 PHE A O 1
ATOM 617 N N . HIS A 1 81 ? 6.523 43.406 -0.126 1 96.06 81 HIS A N 1
ATOM 618 C CA . HIS A 1 81 ? 7.852 44 0.038 1 96.06 81 HIS A CA 1
ATOM 619 C C . HIS A 1 81 ? 7.906 44.906 1.269 1 96.06 81 HIS A C 1
ATOM 621 O O . HIS A 1 81 ? 6.91 45.531 1.627 1 96.06 81 HIS A O 1
ATOM 627 N N . PRO A 1 82 ? 9.117 45 1.919 1 92.62 82 PRO A N 1
ATOM 628 C CA . PRO A 1 82 ? 9.211 45.812 3.125 1 92.62 82 PRO A CA 1
ATOM 629 C C . PRO A 1 82 ? 8.812 47.281 2.881 1 92.62 82 PRO A C 1
ATOM 631 O O . PRO A 1 82 ? 8.375 47.969 3.807 1 92.62 82 PRO A O 1
ATOM 634 N N . ASP A 1 83 ? 8.914 47.781 1.691 1 90.25 83 ASP A N 1
ATOM 635 C CA . ASP A 1 83 ? 8.547 49.156 1.395 1 90.25 83 ASP A CA 1
ATOM 636 C C . ASP A 1 83 ? 7.059 49.281 1.072 1 90.25 83 ASP A C 1
ATOM 638 O O . ASP A 1 83 ? 6.539 50.375 0.893 1 90.25 83 ASP A O 1
ATOM 642 N N . GLY A 1 84 ? 6.387 48.188 0.915 1 90.94 84 GLY A N 1
ATOM 643 C CA . GLY A 1 84 ? 4.941 48.125 0.737 1 90.94 84 GLY A CA 1
ATOM 644 C C . GLY A 1 84 ? 4.512 48.344 -0.701 1 90.94 84 GLY A C 1
ATOM 645 O O . GLY A 1 84 ? 3.322 48.312 -1.015 1 90.94 84 GLY A O 1
ATOM 646 N N . GLY A 1 85 ? 5.434 48.5 -1.574 1 91.44 85 GLY A N 1
ATOM 647 C CA . GLY A 1 85 ? 5.094 48.875 -2.934 1 91.44 85 GLY A CA 1
ATOM 648 C C . GLY A 1 85 ? 4.766 47.688 -3.826 1 91.44 85 GLY A C 1
ATOM 649 O O . GLY A 1 85 ? 4.094 47.844 -4.848 1 91.44 85 GLY A O 1
ATOM 650 N N . ARG A 1 86 ? 5.25 46.594 -3.488 1 95.56 86 ARG A N 1
ATOM 651 C CA . ARG A 1 86 ? 5.031 45.406 -4.32 1 95.56 86 ARG A CA 1
ATOM 652 C C . ARG A 1 86 ? 4.672 44.188 -3.467 1 95.56 86 ARG A C 1
ATOM 654 O O . ARG A 1 86 ? 4.984 44.156 -2.275 1 95.56 86 ARG A O 1
ATOM 661 N N . ILE A 1 87 ? 4.035 43.25 -4.145 1 96.69 87 ILE A N 1
ATOM 662 C CA . ILE A 1 87 ? 3.725 41.938 -3.576 1 96.69 87 ILE A CA 1
ATOM 663 C C . ILE A 1 87 ? 4.57 40.875 -4.254 1 96.69 87 ILE A C 1
ATOM 665 O O . ILE A 1 87 ? 4.684 40.844 -5.48 1 96.69 87 ILE A O 1
ATOM 669 N N . TYR A 1 88 ? 5.199 40.031 -3.482 1 97.81 88 TYR A N 1
ATOM 670 C CA . TYR A 1 88 ? 5.945 38.875 -3.977 1 97.81 88 TYR A CA 1
ATOM 671 C C . TYR A 1 88 ? 5.188 37.562 -3.707 1 97.81 88 TYR A C 1
ATOM 673 O O . TYR A 1 88 ? 4.566 37.406 -2.654 1 97.81 88 TYR A O 1
ATOM 681 N N . PHE A 1 89 ? 5.203 36.656 -4.66 1 97.94 89 PHE A N 1
ATOM 682 C CA . PHE A 1 89 ? 4.484 35.406 -4.488 1 97.94 89 PHE A CA 1
ATOM 683 C C . PHE A 1 89 ? 5.086 34.312 -5.363 1 97.94 89 PHE A C 1
ATOM 685 O O . PHE A 1 89 ? 5.863 34.625 -6.277 1 97.94 89 PHE A O 1
ATOM 692 N N . LEU A 1 90 ? 4.848 33.094 -5.031 1 97.69 90 LEU A N 1
ATOM 693 C CA . LEU A 1 90 ? 5.223 31.938 -5.844 1 97.69 90 LEU A CA 1
ATOM 694 C C . LEU A 1 90 ? 4.168 31.656 -6.906 1 97.69 90 LEU A C 1
ATOM 696 O O . LEU A 1 90 ? 2.967 31.766 -6.641 1 97.69 90 LEU A O 1
ATOM 700 N N . SER A 1 91 ? 4.594 31.328 -8.125 1 96.56 91 SER A N 1
ATOM 701 C CA . SER A 1 91 ? 3.68 31.016 -9.211 1 96.56 91 SER A CA 1
ATOM 702 C C . SER A 1 91 ? 4.289 29.969 -10.156 1 96.56 91 SER A C 1
ATOM 704 O O . SER A 1 91 ? 5.492 30 -10.422 1 96.56 91 SER A O 1
ATOM 706 N N . ASN A 1 92 ? 3.457 29.078 -10.594 1 93.62 92 ASN A N 1
ATOM 707 C CA . ASN A 1 92 ? 3.912 28.062 -11.547 1 93.62 92 ASN A CA 1
ATOM 708 C C . ASN A 1 92 ? 3.523 28.422 -12.977 1 93.62 92 ASN A C 1
ATOM 710 O O . ASN A 1 92 ? 3.146 27.547 -13.758 1 93.62 92 ASN A O 1
ATOM 714 N N . ARG A 1 93 ? 3.455 29.594 -13.32 1 92.69 93 ARG A N 1
ATOM 715 C CA . ARG A 1 93 ? 2.965 30.078 -14.602 1 92.69 93 ARG A CA 1
ATOM 716 C C . ARG A 1 93 ? 3.943 29.734 -15.727 1 92.69 93 ARG A C 1
ATOM 718 O O . ARG A 1 93 ? 3.592 29.812 -16.906 1 92.69 93 ARG A O 1
ATOM 725 N N . HIS A 1 94 ? 5.148 29.344 -15.375 1 88.44 94 HIS A N 1
ATOM 726 C CA . HIS A 1 94 ? 6.062 28.859 -16.406 1 88.44 94 HIS A CA 1
ATOM 727 C C . HIS A 1 94 ? 5.797 27.391 -16.703 1 88.44 94 HIS A C 1
ATOM 729 O O . HIS A 1 94 ? 5.785 26.547 -15.797 1 88.44 94 HIS A O 1
ATOM 735 N N . ASN A 1 95 ? 5.508 27.109 -17.906 1 77.38 95 ASN A N 1
ATOM 736 C CA . ASN A 1 95 ? 5.172 25.734 -18.281 1 77.38 95 ASN A CA 1
ATOM 737 C C . ASN A 1 95 ? 6.34 24.781 -18.047 1 77.38 95 ASN A C 1
ATOM 739 O O . ASN A 1 95 ? 7.457 25.047 -18.5 1 77.38 95 ASN A O 1
ATOM 743 N N . GLY A 1 96 ? 6.066 23.719 -17.406 1 71.31 96 GLY A N 1
ATOM 744 C CA . GLY A 1 96 ? 7.035 22.641 -17.234 1 71.31 96 GLY A CA 1
ATOM 745 C C . GLY A 1 96 ? 8.055 22.922 -16.156 1 71.31 96 GLY A C 1
ATOM 746 O O . GLY A 1 96 ? 8.914 22.078 -15.875 1 71.31 96 GLY A O 1
ATOM 747 N N . LYS A 1 97 ? 8.023 24.109 -15.531 1 78.5 97 LYS A N 1
ATOM 748 C CA . LYS A 1 97 ? 8.984 24.438 -14.484 1 78.5 97 LYS A CA 1
ATOM 749 C C . LYS A 1 97 ? 8.305 24.531 -13.125 1 78.5 97 LYS A C 1
ATOM 751 O O . LYS A 1 97 ? 7.082 24.656 -13.039 1 78.5 97 LYS A O 1
ATOM 756 N N . GLY A 1 98 ? 9.18 24.359 -12.164 1 88.69 98 GLY A N 1
ATOM 757 C CA . GLY A 1 98 ? 8.719 24.641 -10.82 1 88.69 98 GLY A CA 1
ATOM 758 C C . GLY A 1 98 ? 8.328 26.094 -10.609 1 88.69 98 GLY A C 1
ATOM 759 O O . GLY A 1 98 ? 8.461 26.906 -11.523 1 88.69 98 GLY A O 1
ATOM 760 N N . ALA A 1 99 ? 7.863 26.438 -9.469 1 95.31 99 ALA A N 1
ATOM 761 C CA . ALA A 1 99 ? 7.371 27.781 -9.156 1 95.31 99 ALA A CA 1
ATOM 762 C C . ALA A 1 99 ? 8.516 28.781 -9.125 1 95.31 99 ALA A C 1
ATOM 764 O O . ALA A 1 99 ? 9.609 28.484 -8.641 1 95.31 99 ALA A O 1
ATOM 765 N N . HIS A 1 100 ? 8.266 29.922 -9.695 1 96.75 100 HIS A N 1
ATOM 766 C CA . HIS A 1 100 ? 9.156 31.078 -9.57 1 96.75 100 HIS A CA 1
ATOM 767 C C . HIS A 1 100 ? 8.578 32.125 -8.617 1 96.75 100 HIS A C 1
ATOM 769 O O . HIS A 1 100 ? 7.418 32 -8.211 1 96.75 100 HIS A O 1
ATOM 775 N N . ILE A 1 101 ? 9.453 33 -8.227 1 97.81 101 ILE A N 1
ATOM 776 C CA . ILE A 1 101 ? 9.008 34.125 -7.422 1 97.81 101 ILE A CA 1
ATOM 777 C C . ILE A 1 101 ? 8.672 35.312 -8.336 1 97.81 101 ILE A C 1
ATOM 779 O O . ILE A 1 101 ? 9.508 35.75 -9.117 1 97.81 101 ILE A O 1
ATOM 783 N N . PHE A 1 102 ? 7.457 35.75 -8.242 1 96.94 102 PHE A N 1
ATOM 784 C CA . PHE A 1 102 ? 6.977 36.906 -9.016 1 96.94 102 PHE A CA 1
ATOM 785 C C . PHE A 1 102 ? 6.672 38.094 -8.109 1 96.94 102 PHE A C 1
ATOM 787 O O . PHE A 1 102 ? 6.5 37.906 -6.898 1 96.94 102 PHE A O 1
ATOM 794 N N . SER A 1 103 ? 6.641 39.25 -8.664 1 96.31 103 SER A N 1
ATOM 795 C CA . SER A 1 103 ? 6.211 40.438 -7.934 1 96.31 103 SER A CA 1
ATOM 796 C C . SER A 1 103 ? 5.18 41.219 -8.727 1 96.31 103 SER A C 1
ATOM 798 O O . SER A 1 103 ? 5.215 41.25 -9.961 1 96.31 103 SER A O 1
ATOM 800 N N . LEU A 1 104 ? 4.32 41.781 -7.996 1 94.88 104 LEU A N 1
ATOM 801 C CA . LEU A 1 104 ? 3.219 42.562 -8.547 1 94.88 104 LEU A CA 1
ATOM 802 C C . LEU A 1 104 ? 3.098 43.906 -7.82 1 94.88 104 LEU A C 1
ATOM 804 O O . LEU A 1 104 ? 3.18 43.969 -6.594 1 94.88 104 LEU A O 1
ATOM 808 N N . GLU A 1 105 ? 2.914 44.938 -8.57 1 93.06 105 GLU A N 1
ATOM 809 C CA . GLU A 1 105 ? 2.752 46.25 -7.965 1 93.06 105 GLU A CA 1
ATOM 810 C C . GLU A 1 105 ? 1.421 46.375 -7.227 1 93.06 105 GLU A C 1
ATOM 812 O O . GLU A 1 105 ? 0.397 45.875 -7.707 1 93.06 105 GLU A O 1
ATOM 817 N N . VAL A 1 106 ? 1.539 47.031 -6.008 1 89.12 106 VAL A N 1
ATOM 818 C CA . VAL A 1 106 ? 0.338 47.188 -5.195 1 89.12 106 VAL A CA 1
ATOM 819 C C . VAL A 1 106 ? -0.479 48.375 -5.715 1 89.12 106 VAL A C 1
ATOM 821 O O . VAL A 1 106 ? 0.079 49.406 -6.055 1 89.12 106 VAL A O 1
ATOM 824 N N . GLY A 1 107 ? -1.884 48.406 -5.551 1 70.56 107 GLY A N 1
ATOM 825 C CA . GLY A 1 107 ? -2.773 49.531 -5.668 1 70.56 107 GLY A CA 1
ATOM 826 C C . GLY A 1 107 ? -3.188 49.844 -7.098 1 70.56 107 GLY A C 1
ATOM 827 O O . GLY A 1 107 ? -4.008 50.719 -7.344 1 70.56 107 GLY A O 1
ATOM 828 N N . ASN A 1 108 ? -2.473 49.312 -8.164 1 58.59 108 ASN A N 1
ATOM 829 C CA . ASN A 1 108 ? -2.9 49.719 -9.492 1 58.59 108 ASN A CA 1
ATOM 830 C C . ASN A 1 108 ? -4.133 48.969 -9.953 1 58.59 108 ASN A C 1
ATOM 832 O O . ASN A 1 108 ? -4.18 47.719 -9.828 1 58.59 108 ASN A O 1
ATOM 836 N N . GLU A 1 109 ? -5.184 49.812 -10.023 1 51.25 109 GLU A N 1
ATOM 837 C CA . GLU A 1 109 ? -6.422 49.312 -10.625 1 51.25 109 GLU A CA 1
ATOM 838 C C . GLU A 1 109 ? -6.148 48.594 -11.93 1 51.25 109 GLU A C 1
ATOM 840 O O . GLU A 1 109 ? -5.395 49.062 -12.781 1 51.25 109 GLU A O 1
ATOM 845 N N . GLY A 1 110 ? -6.395 47.344 -12.219 1 50.5 110 GLY A N 1
ATOM 846 C CA . GLY A 1 110 ? -6.363 46.594 -13.477 1 50.5 110 GLY A CA 1
ATOM 847 C C . GLY A 1 110 ? -5.152 45.688 -13.609 1 50.5 110 GLY A C 1
ATOM 848 O O . GLY A 1 110 ? -4.785 45.312 -14.719 1 50.5 110 GLY A O 1
ATOM 849 N N . GLY A 1 111 ? -4.504 45.406 -12.586 1 59.06 111 GLY A N 1
ATOM 850 C CA . GLY A 1 111 ? -3.445 44.406 -12.578 1 59.06 111 GLY A CA 1
ATOM 851 C C . GLY A 1 111 ? -2.059 45.031 -12.711 1 59.06 111 GLY A C 1
ATOM 852 O O . GLY A 1 111 ? -1.765 45.719 -13.695 1 59.06 111 GLY A O 1
ATOM 853 N N . GLY A 1 112 ? -1.317 45.406 -11.75 1 69.12 112 GLY A N 1
ATOM 854 C CA . GLY A 1 112 ? 0.026 45.938 -11.766 1 69.12 112 GLY A CA 1
ATOM 855 C C . GLY A 1 112 ? 1.005 45.125 -12.578 1 69.12 112 GLY A C 1
ATOM 856 O O . GLY A 1 112 ? 0.649 44.062 -13.094 1 69.12 112 GLY A O 1
ATOM 857 N N . ARG A 1 113 ? 2.105 45.719 -13.047 1 84.88 113 ARG A N 1
ATOM 858 C CA . ARG A 1 113 ? 3.166 45.062 -13.805 1 84.88 113 ARG A CA 1
ATOM 859 C C . ARG A 1 113 ? 3.691 43.844 -13.062 1 84.88 113 ARG A C 1
ATOM 861 O O . ARG A 1 113 ? 4.117 43.938 -11.906 1 84.88 113 ARG A O 1
ATOM 868 N N . LEU A 1 114 ? 3.494 42.719 -13.68 1 92.25 114 LEU A N 1
ATOM 869 C CA . LEU A 1 114 ? 4 41.438 -13.164 1 92.25 114 LEU A CA 1
ATOM 870 C C . LEU A 1 114 ? 5.453 41.219 -13.586 1 92.25 114 LEU A C 1
ATOM 872 O O . LEU A 1 114 ? 5.793 41.375 -14.758 1 92.25 114 LEU A O 1
ATOM 876 N N . ILE A 1 115 ? 6.391 40.938 -12.617 1 94.56 115 ILE A N 1
ATOM 877 C CA . ILE A 1 115 ? 7.805 40.719 -12.883 1 94.56 115 ILE A CA 1
ATOM 878 C C . ILE A 1 115 ? 8.211 39.344 -12.336 1 94.56 115 ILE A C 1
ATOM 880 O O . ILE A 1 115 ? 7.844 39 -11.219 1 94.56 115 ILE A O 1
ATOM 884 N N . ASP A 1 116 ? 8.898 38.594 -13.164 1 95.75 116 ASP A N 1
ATOM 885 C CA . ASP A 1 116 ? 9.539 37.375 -12.695 1 95.75 116 ASP A CA 1
ATOM 886 C C . ASP A 1 116 ? 10.875 37.688 -12.023 1 95.75 116 ASP A C 1
ATOM 888 O O . ASP A 1 116 ? 11.891 37.844 -12.695 1 95.75 116 ASP A O 1
ATOM 892 N N . VAL A 1 117 ? 10.891 37.656 -10.695 1 96.25 117 VAL A N 1
ATOM 893 C CA . VAL A 1 117 ? 12.047 38.062 -9.891 1 96.25 117 VAL A CA 1
ATOM 894 C C . VAL A 1 117 ? 13.148 37 -10.047 1 96.25 117 VAL A C 1
ATOM 896 O O . VAL A 1 117 ? 14.336 37.344 -9.992 1 96.25 117 VAL A O 1
ATOM 899 N N . THR A 1 118 ? 12.773 35.812 -10.203 1 95.88 118 THR A N 1
ATOM 900 C CA . THR A 1 118 ? 13.742 34.719 -10.328 1 95.88 118 THR A CA 1
ATOM 901 C C . THR A 1 118 ? 13.758 34.188 -11.75 1 95.88 118 THR A C 1
ATOM 903 O O . THR A 1 118 ? 13.742 32.969 -11.953 1 95.88 118 THR A O 1
ATOM 906 N N . ALA A 1 119 ? 13.758 34.969 -12.641 1 92.88 119 ALA A N 1
ATOM 907 C CA . ALA A 1 119 ? 13.711 34.594 -14.055 1 92.88 119 ALA A CA 1
ATOM 908 C C . ALA A 1 119 ? 14.883 33.688 -14.422 1 92.88 119 ALA A C 1
ATOM 910 O O . ALA A 1 119 ? 14.766 32.844 -15.312 1 92.88 119 ALA A O 1
ATOM 911 N N . ASN A 1 120 ? 15.977 33.781 -13.695 1 89.81 120 ASN A N 1
ATOM 912 C CA . ASN A 1 120 ? 17.188 33.031 -14 1 89.81 120 ASN A CA 1
ATOM 913 C C . ASN A 1 120 ? 17.25 31.703 -13.234 1 89.81 120 ASN A C 1
ATOM 915 O O . ASN A 1 120 ? 18.266 31.016 -13.25 1 89.81 120 ASN A O 1
ATOM 919 N N . LEU A 1 121 ? 16.203 31.453 -12.602 1 89.88 121 LEU A N 1
ATOM 920 C CA . LEU A 1 121 ? 16.141 30.203 -11.844 1 89.88 121 LEU A CA 1
ATOM 921 C C . LEU A 1 121 ? 16 29 -12.766 1 89.88 121 LEU A C 1
ATOM 923 O O . LEU A 1 121 ? 15.414 29.109 -13.844 1 89.88 121 LEU A O 1
ATOM 927 N N . GLY A 1 122 ? 16.547 27.844 -12.359 1 82.12 122 GLY A N 1
ATOM 928 C CA . GLY A 1 122 ? 16.516 26.625 -13.156 1 82.12 122 GLY A CA 1
ATOM 929 C C . GLY A 1 122 ? 15.148 25.969 -13.172 1 82.12 122 GLY A C 1
ATOM 930 O O . GLY A 1 122 ? 14.125 26.641 -13.055 1 82.12 122 GLY A O 1
ATOM 931 N N . GLN A 1 123 ? 15.031 24.656 -13.375 1 84.62 123 GLN A N 1
ATOM 932 C CA . GLN A 1 123 ? 13.812 23.906 -13.664 1 84.62 123 GLN A CA 1
ATOM 933 C C . GLN A 1 123 ? 13.055 23.562 -12.383 1 84.62 123 GLN A C 1
ATOM 935 O O . GLN A 1 123 ? 11.828 23.5 -12.375 1 84.62 123 GLN A O 1
ATOM 940 N N . LYS A 1 124 ? 13.586 23.281 -11.312 1 87.5 124 LYS A N 1
ATOM 941 C CA . LYS A 1 124 ? 12.938 22.766 -10.109 1 87.5 124 LYS A CA 1
ATOM 942 C C . LYS A 1 124 ? 12.172 23.844 -9.375 1 87.5 124 LYS A C 1
ATOM 944 O O . LYS A 1 124 ? 11.188 23.562 -8.688 1 87.5 124 LYS A O 1
ATOM 949 N N . GLY A 1 125 ? 12.594 25.047 -9.469 1 91.62 125 GLY A N 1
ATOM 950 C CA . GLY A 1 125 ? 11.844 26.172 -8.961 1 91.62 125 GLY A CA 1
ATOM 951 C C . GLY A 1 125 ? 12.016 26.391 -7.469 1 91.62 125 GLY A C 1
ATOM 952 O O . GLY A 1 125 ? 12.68 25.594 -6.797 1 91.62 125 GLY A O 1
ATOM 953 N N . ALA A 1 126 ? 11.391 27.438 -6.887 1 95.75 126 ALA A N 1
ATOM 954 C CA . ALA A 1 126 ? 11.445 27.812 -5.477 1 95.75 126 ALA A CA 1
ATOM 955 C C . ALA A 1 126 ? 10.352 27.109 -4.676 1 95.75 126 ALA A C 1
ATOM 957 O O . ALA A 1 126 ? 9.227 26.969 -5.152 1 95.75 126 ALA A O 1
ATOM 958 N N . GLN A 1 127 ? 10.727 26.703 -3.514 1 95.19 127 GLN A N 1
ATOM 959 C CA . GLN A 1 127 ? 9.781 26 -2.65 1 95.19 127 GLN A CA 1
ATOM 960 C C . GLN A 1 127 ? 9.227 26.938 -1.576 1 95.19 127 GLN A C 1
ATOM 962 O O . GLN A 1 127 ? 8.031 26.906 -1.281 1 95.19 127 GLN A O 1
ATOM 967 N N . ALA A 1 128 ? 10.023 27.656 -0.897 1 96.62 128 ALA A N 1
ATOM 968 C CA . ALA A 1 128 ? 9.719 28.688 0.087 1 96.62 128 ALA A CA 1
ATOM 969 C C . ALA A 1 128 ? 10.641 29.891 -0.07 1 96.62 128 ALA A C 1
ATOM 971 O O . ALA A 1 128 ? 11.742 29.766 -0.62 1 96.62 128 ALA A O 1
ATOM 972 N N . PHE A 1 129 ? 10.18 31.094 0.347 1 97.75 129 PHE A N 1
ATOM 973 C CA . PHE A 1 129 ? 11.047 32.25 0.223 1 97.75 129 PHE A CA 1
ATOM 974 C C . PHE A 1 129 ? 10.75 33.281 1.321 1 97.75 129 PHE A C 1
ATOM 976 O O . PHE A 1 129 ? 9.695 33.219 1.954 1 97.75 129 PHE A O 1
ATOM 983 N N . GLU A 1 130 ? 11.711 34.125 1.576 1 96.81 130 GLU A N 1
ATOM 984 C CA . GLU A 1 130 ? 11.617 35.281 2.459 1 96.81 130 GLU A CA 1
ATOM 985 C C . GLU A 1 130 ? 12.398 36.469 1.905 1 96.81 130 GLU A C 1
ATOM 987 O O . GLU A 1 130 ? 13.5 36.312 1.384 1 96.81 130 GLU A O 1
ATOM 992 N N . ILE A 1 131 ? 11.789 37.625 1.979 1 96.88 131 ILE A N 1
ATOM 993 C CA . ILE A 1 131 ? 12.477 38.875 1.569 1 96.88 131 ILE A CA 1
ATOM 994 C C . ILE A 1 131 ? 13.32 39.406 2.727 1 96.88 131 ILE A C 1
ATOM 996 O O . ILE A 1 131 ? 12.883 39.375 3.879 1 96.88 131 ILE A O 1
ATOM 1000 N N . SER A 1 132 ? 14.547 39.844 2.387 1 95.44 132 SER A N 1
ATOM 1001 C CA . SER A 1 132 ? 15.383 40.438 3.424 1 95.44 132 SER A CA 1
ATOM 1002 C C . SER A 1 132 ? 14.727 41.688 4.02 1 95.44 132 SER A C 1
ATOM 1004 O O . SER A 1 132 ? 13.992 42.375 3.332 1 95.44 132 SER A O 1
ATOM 1006 N N . PRO A 1 133 ? 15.055 41.938 5.312 1 92.06 133 PRO A N 1
ATOM 1007 C CA . PRO A 1 133 ? 14.43 43.094 5.973 1 92.06 133 PRO A CA 1
ATOM 1008 C C . PRO A 1 133 ? 14.672 44.406 5.23 1 92.06 133 PRO A C 1
ATOM 1010 O O . PRO A 1 133 ? 13.805 45.281 5.234 1 92.06 133 PRO A O 1
ATOM 1013 N N . ASP A 1 134 ? 15.797 44.531 4.531 1 91.81 134 ASP A N 1
ATOM 1014 C CA . ASP A 1 134 ? 16.094 45.781 3.809 1 91.81 134 ASP A CA 1
ATOM 1015 C C . ASP A 1 134 ? 15.453 45.75 2.422 1 91.81 134 ASP A C 1
ATOM 1017 O O . ASP A 1 134 ? 15.523 46.75 1.695 1 91.81 134 ASP A O 1
ATOM 1021 N N . GLY A 1 135 ? 14.914 44.625 2.02 1 95.06 135 GLY A N 1
ATOM 1022 C CA . GLY A 1 135 ? 14.195 44.531 0.761 1 95.06 135 GLY A CA 1
ATOM 1023 C C . GLY A 1 135 ? 15.109 44.344 -0.435 1 95.06 135 GLY A C 1
ATOM 1024 O O . GLY A 1 135 ? 14.656 44.344 -1.581 1 95.06 135 GLY A O 1
ATOM 1025 N N . ALA A 1 136 ? 16.344 44.062 -0.197 1 95.94 136 ALA A N 1
ATOM 1026 C CA . ALA A 1 136 ? 17.297 44.031 -1.298 1 95.94 136 ALA A CA 1
ATOM 1027 C C . ALA A 1 136 ? 17.438 42.625 -1.876 1 95.94 136 ALA A C 1
ATOM 1029 O O . ALA A 1 136 ? 17.812 42.469 -3.039 1 95.94 136 ALA A O 1
ATOM 1030 N N . SER A 1 137 ? 17.156 41.656 -1.07 1 96.19 137 SER A N 1
ATOM 1031 C CA . SER A 1 137 ? 17.391 40.281 -1.49 1 96.19 137 SER A CA 1
ATOM 1032 C C . SER A 1 137 ? 16.234 39.375 -1.096 1 96.19 137 SER A C 1
ATOM 1034 O O . SER A 1 137 ? 15.445 39.719 -0.209 1 96.19 137 SER A O 1
ATOM 1036 N N . VAL A 1 138 ? 16.156 38.25 -1.779 1 97.31 138 VAL A N 1
ATOM 1037 C CA . VAL A 1 138 ? 15.227 37.188 -1.442 1 97.31 138 VAL A CA 1
ATOM 1038 C C . VAL A 1 138 ? 16 35.906 -1.173 1 97.31 138 VAL A C 1
ATOM 1040 O O . VAL A 1 138 ? 16.828 35.5 -1.987 1 97.31 138 VAL A O 1
ATOM 1043 N N . ALA A 1 139 ? 15.82 35.344 0.013 1 97.06 139 ALA A N 1
ATOM 1044 C CA . ALA A 1 139 ? 16.281 33.969 0.272 1 97.06 139 ALA A CA 1
ATOM 1045 C C . ALA A 1 139 ? 15.195 32.938 -0.044 1 97.06 139 ALA A C 1
ATOM 1047 O O . ALA A 1 139 ? 14.016 33.188 0.221 1 97.06 139 ALA A O 1
ATOM 1048 N N . PHE A 1 140 ? 15.562 31.844 -0.626 1 97.06 140 PHE A N 1
ATOM 1049 C CA . PHE A 1 140 ? 14.562 30.828 -0.947 1 97.06 140 PHE A CA 1
ATOM 1050 C C . PHE A 1 140 ? 15.195 29.438 -0.97 1 97.06 140 PHE A C 1
ATOM 1052 O O . PHE A 1 140 ? 16.422 29.312 -1.079 1 97.06 140 PHE A O 1
ATOM 1059 N N . THR A 1 141 ? 14.398 28.453 -0.753 1 96.06 141 THR A N 1
ATOM 1060 C CA . THR A 1 141 ? 14.852 27.062 -0.86 1 96.06 141 THR A CA 1
ATOM 1061 C C . THR A 1 141 ? 14.523 26.5 -2.236 1 96.06 141 THR A C 1
ATOM 1063 O O . THR A 1 141 ? 13.5 26.844 -2.83 1 96.06 141 THR A O 1
ATOM 1066 N N . CYS A 1 142 ? 15.375 25.656 -2.713 1 93.62 142 CYS A N 1
ATOM 1067 C CA . CYS A 1 142 ? 15.242 25.031 -4.023 1 93.62 142 CYS A CA 1
ATOM 1068 C C . CYS A 1 142 ? 16.062 23.75 -4.098 1 93.62 142 CYS A C 1
ATOM 1070 O O . CYS A 1 142 ? 17.125 23.656 -3.469 1 93.62 142 CYS A O 1
ATOM 1072 N N . VAL A 1 143 ? 15.508 22.797 -4.828 1 91.06 143 VAL A N 1
ATOM 1073 C CA . VAL A 1 143 ? 16.281 21.594 -5.113 1 91.06 143 VAL A CA 1
ATOM 1074 C C . VAL A 1 143 ? 17.219 21.844 -6.301 1 91.06 143 VAL A C 1
ATOM 1076 O O . VAL A 1 143 ? 16.844 22.547 -7.254 1 91.06 143 VAL A O 1
ATOM 1079 N N . ASP A 1 144 ? 18.391 21.266 -6.254 1 85.06 144 ASP A N 1
ATOM 1080 C CA . ASP A 1 144 ? 19.344 21.469 -7.34 1 85.06 144 ASP A CA 1
ATOM 1081 C C . ASP A 1 144 ? 18.875 20.781 -8.617 1 85.06 144 ASP A C 1
ATOM 1083 O O . ASP A 1 144 ? 18.328 19.672 -8.57 1 85.06 144 ASP A O 1
ATOM 1087 N N . ASP A 1 145 ? 19 21.406 -9.789 1 76.56 145 ASP A N 1
ATOM 1088 C CA . ASP A 1 145 ? 18.547 20.922 -11.086 1 76.56 145 ASP A CA 1
ATOM 1089 C C . ASP A 1 145 ? 19.266 19.641 -11.469 1 76.56 145 ASP A C 1
ATOM 1091 O O . ASP A 1 145 ? 18.75 18.828 -12.242 1 76.56 145 ASP A O 1
ATOM 1095 N N . GLY A 1 146 ? 20.438 19.453 -11.156 1 68.75 146 GLY A N 1
ATOM 1096 C CA . GLY A 1 146 ? 21.172 18.266 -11.578 1 68.75 146 GLY A CA 1
ATOM 1097 C C . GLY A 1 146 ? 20.594 16.984 -11.039 1 68.75 146 GLY A C 1
ATOM 1098 O O . GLY A 1 146 ? 20.969 15.891 -11.492 1 68.75 146 GLY A O 1
ATOM 1099 N N . GLU A 1 147 ? 19.781 17.156 -10.219 1 62.09 147 GLU A N 1
ATOM 1100 C CA . GLU A 1 147 ? 19.25 15.93 -9.625 1 62.09 147 GLU A CA 1
ATOM 1101 C C . GLU A 1 147 ? 18.078 15.391 -10.445 1 62.09 147 GLU A C 1
ATOM 1103 O O . GLU A 1 147 ? 17.062 16.078 -10.633 1 62.09 147 GLU A O 1
ATOM 1108 N N . HIS A 1 148 ? 18.328 14.719 -11.555 1 54.91 148 HIS A N 1
ATOM 1109 C CA . HIS A 1 148 ? 17.25 14.148 -12.359 1 54.91 148 HIS A CA 1
ATOM 1110 C C . HIS A 1 148 ? 16.516 13.047 -11.602 1 54.91 148 HIS A C 1
ATOM 1112 O O . HIS A 1 148 ? 17.156 12.141 -11.062 1 54.91 148 HIS A O 1
ATOM 1118 N N . LEU A 1 149 ? 15.391 13.477 -11.086 1 53.41 149 LEU A N 1
ATOM 1119 C CA . LEU A 1 149 ? 14.539 12.414 -10.578 1 53.41 149 LEU A CA 1
ATOM 1120 C C . LEU A 1 149 ? 14.18 11.422 -11.68 1 53.41 149 LEU A C 1
ATOM 1122 O O . LEU A 1 149 ? 13.344 11.711 -12.539 1 53.41 149 LEU A O 1
ATOM 1126 N N . LYS A 1 150 ? 15.039 10.828 -12.258 1 50.53 150 LYS A N 1
ATOM 1127 C CA . LYS A 1 150 ? 14.742 9.82 -13.266 1 50.53 150 LYS A CA 1
ATOM 1128 C C . LYS A 1 150 ? 13.672 8.852 -12.773 1 50.53 150 LYS A C 1
ATOM 1130 O O . LYS A 1 150 ? 13.609 8.531 -11.586 1 50.53 150 LYS A O 1
ATOM 1135 N N . THR A 1 151 ? 12.539 8.898 -13.523 1 58.06 151 THR A N 1
ATOM 1136 C CA . THR A 1 151 ? 11.664 7.738 -13.398 1 58.06 151 THR A CA 1
ATOM 1137 C C . THR A 1 151 ? 12.477 6.465 -13.172 1 58.06 151 THR A C 1
ATOM 1139 O O . THR A 1 151 ? 13.18 6 -14.07 1 58.06 151 THR A O 1
ATOM 1142 N N . THR A 1 152 ? 12.883 6.355 -11.828 1 63.53 152 THR A N 1
ATOM 1143 C CA . THR A 1 152 ? 13.82 5.277 -11.531 1 63.53 152 THR A CA 1
ATOM 1144 C C . THR A 1 152 ? 13.094 3.932 -11.5 1 63.53 152 THR A C 1
ATOM 1146 O O . THR A 1 152 ? 11.938 3.85 -11.086 1 63.53 152 THR A O 1
ATOM 1149 N N . ASP A 1 153 ? 13.633 3.059 -12.258 1 81 153 ASP A N 1
ATOM 1150 C CA . ASP A 1 153 ? 13.148 1.681 -12.25 1 81 153 ASP A CA 1
ATOM 1151 C C . ASP A 1 153 ? 13.469 0.999 -10.922 1 81 153 ASP A C 1
ATOM 1153 O O . ASP A 1 153 ? 12.898 -0.047 -10.602 1 81 153 ASP A O 1
ATOM 1157 N N . ALA A 1 154 ? 14.32 1.644 -10.086 1 89.69 154 ALA A N 1
ATOM 1158 C CA . ALA A 1 154 ? 14.688 1.184 -8.75 1 89.69 154 ALA A CA 1
ATOM 1159 C C . ALA A 1 154 ? 14.992 2.361 -7.828 1 89.69 154 ALA A C 1
ATOM 1161 O O . ALA A 1 154 ? 15.797 3.23 -8.164 1 89.69 154 ALA A O 1
ATOM 1162 N N . ARG A 1 155 ? 14.328 2.434 -6.715 1 92.38 155 ARG A N 1
ATOM 1163 C CA . ARG A 1 155 ? 14.508 3.52 -5.758 1 92.38 155 ARG A CA 1
ATOM 1164 C C . ARG A 1 155 ? 15.047 3 -4.43 1 92.38 155 ARG A C 1
ATOM 1166 O O . ARG A 1 155 ? 14.43 2.139 -3.801 1 92.38 155 ARG A O 1
ATOM 1173 N N . LEU A 1 156 ? 16.188 3.43 -4.121 1 94.69 156 LEU A N 1
ATOM 1174 C CA . LEU A 1 156 ? 16.672 3.166 -2.768 1 94.69 156 LEU A CA 1
ATOM 1175 C C . LEU A 1 156 ? 15.852 3.939 -1.739 1 94.69 156 LEU A C 1
ATOM 1177 O O . LEU A 1 156 ? 15.773 5.168 -1.798 1 94.69 156 LEU A O 1
ATOM 1181 N N . TYR A 1 157 ? 15.195 3.229 -0.866 1 92.69 157 TYR A N 1
ATOM 1182 C CA . TYR A 1 157 ? 14.312 3.83 0.127 1 92.69 157 TYR A CA 1
ATOM 1183 C C . TYR A 1 157 ? 15.086 4.754 1.058 1 92.69 157 TYR A C 1
ATOM 1185 O O . TYR A 1 157 ? 16.109 4.359 1.625 1 92.69 157 TYR A O 1
ATOM 1193 N N . HIS A 1 158 ? 14.672 6.109 1.148 1 90.88 158 HIS A N 1
ATOM 1194 C CA . HIS A 1 158 ? 15.227 7.172 1.979 1 90.88 158 HIS A CA 1
ATOM 1195 C C . HIS A 1 158 ? 16.578 7.621 1.46 1 90.88 158 HIS A C 1
ATOM 1197 O O . HIS A 1 158 ? 17.422 8.102 2.23 1 90.88 158 HIS A O 1
ATOM 1203 N N . GLU A 1 159 ? 16.781 7.34 0.162 1 90.88 159 GLU A N 1
ATOM 1204 C CA . GLU A 1 159 ? 17.953 7.945 -0.461 1 90.88 159 GLU A CA 1
ATOM 1205 C C . GLU A 1 159 ? 17.922 9.461 -0.338 1 90.88 159 GLU A C 1
ATOM 1207 O O . GLU A 1 159 ? 16.875 10.086 -0.49 1 90.88 159 GLU A O 1
ATOM 1212 N N . LYS A 1 160 ? 19.047 10.023 -0.013 1 91.38 160 LYS A N 1
ATOM 1213 C CA . LYS A 1 160 ? 19.125 11.477 0.134 1 91.38 160 LYS A CA 1
ATOM 1214 C C . LYS A 1 160 ? 19.141 12.164 -1.227 1 91.38 160 LYS A C 1
ATOM 1216 O O . LYS A 1 160 ? 20.219 12.516 -1.731 1 91.38 160 LYS A O 1
ATOM 1221 N N . THR A 1 161 ? 18.016 12.305 -1.791 1 88.5 161 THR A N 1
ATOM 1222 C CA . THR A 1 161 ? 17.859 12.992 -3.066 1 88.5 161 THR A CA 1
ATOM 1223 C C . THR A 1 161 ? 16.812 14.102 -2.949 1 88.5 161 THR A C 1
ATOM 1225 O O . THR A 1 161 ? 15.922 14.039 -2.094 1 88.5 161 THR A O 1
ATOM 1228 N N . GLY A 1 162 ? 17.016 15.102 -3.74 1 90.12 162 GLY A N 1
ATOM 1229 C CA . GLY A 1 162 ? 16.031 16.172 -3.775 1 90.12 162 GLY A CA 1
ATOM 1230 C C . GLY A 1 162 ? 16.031 17.031 -2.52 1 90.12 162 GLY A C 1
ATOM 1231 O O . GLY A 1 162 ? 15 17.547 -2.109 1 90.12 162 GLY A O 1
ATOM 1232 N N . LEU A 1 163 ? 17.125 17.172 -1.881 1 93.81 163 LEU A N 1
ATOM 1233 C CA . LEU A 1 163 ? 17.234 17.969 -0.662 1 93.81 163 LEU A CA 1
ATOM 1234 C C . LEU A 1 163 ? 17.141 19.453 -0.972 1 93.81 163 LEU A C 1
ATOM 1236 O O . LEU A 1 163 ? 17.688 19.922 -1.976 1 93.81 163 LEU A O 1
ATOM 1240 N N . SER A 1 164 ? 16.422 20.141 -0.178 1 94.62 164 SER A N 1
ATOM 1241 C CA . SER A 1 164 ? 16.297 21.594 -0.332 1 94.62 164 SER A CA 1
ATOM 1242 C C . SER A 1 164 ? 17.578 22.297 0.058 1 94.62 164 SER A C 1
ATOM 1244 O O . SER A 1 164 ? 18.188 21.984 1.088 1 94.62 164 SER A O 1
ATOM 1246 N N . LYS A 1 165 ? 17.953 23.219 -0.794 1 93.75 165 LYS A N 1
ATOM 1247 C CA . LYS A 1 165 ? 19.094 24.109 -0.535 1 93.75 165 LYS A CA 1
ATOM 1248 C C . LYS A 1 165 ? 18.625 25.547 -0.372 1 93.75 165 LYS A C 1
ATOM 1250 O O . LYS A 1 165 ? 17.5 25.891 -0.728 1 93.75 165 LYS A O 1
ATOM 1255 N N . LEU A 1 166 ? 19.484 26.281 0.227 1 94.56 166 LEU A N 1
ATOM 1256 C CA . LEU A 1 166 ? 19.188 27.703 0.437 1 94.56 166 LEU A CA 1
ATOM 1257 C C . LEU A 1 166 ? 19.922 28.562 -0.581 1 94.56 166 LEU A C 1
ATOM 1259 O O . LEU A 1 166 ? 21.141 28.469 -0.725 1 94.56 166 LEU A O 1
ATOM 1263 N N . LYS A 1 167 ? 19.188 29.391 -1.28 1 94.06 167 LYS A N 1
ATOM 1264 C CA . LYS A 1 167 ? 19.719 30.297 -2.299 1 94.06 167 LYS A CA 1
ATOM 1265 C C . LYS A 1 167 ? 19.281 31.734 -2.027 1 94.06 167 LYS A C 1
ATOM 1267 O O . LYS A 1 167 ? 18.359 31.984 -1.251 1 94.06 167 LYS A O 1
ATOM 1272 N N . ILE A 1 168 ? 20.031 32.656 -2.703 1 95.44 168 ILE A N 1
ATOM 1273 C CA . ILE A 1 168 ? 19.734 34.062 -2.584 1 95.44 168 ILE A CA 1
ATOM 1274 C C . ILE A 1 168 ? 19.562 34.688 -3.975 1 95.44 168 ILE A C 1
ATOM 1276 O O . ILE A 1 168 ? 20.266 34.312 -4.91 1 95.44 168 ILE A O 1
ATOM 1280 N N . CYS A 1 169 ? 18.641 35.5 -4.078 1 96.38 169 CYS A N 1
ATOM 1281 C CA . CYS A 1 169 ? 18.422 36.312 -5.285 1 96.38 169 CYS A CA 1
ATOM 1282 C C . CYS A 1 169 ? 18.5 37.812 -4.977 1 96.38 169 CYS A C 1
ATOM 1284 O O . CYS A 1 169 ? 17.797 38.281 -4.082 1 96.38 169 CYS A O 1
ATOM 1286 N N . ASP A 1 170 ? 19.312 38.406 -5.727 1 95.62 170 ASP A N 1
ATOM 1287 C CA . ASP A 1 170 ? 19.312 39.875 -5.668 1 95.62 170 ASP A CA 1
ATOM 1288 C C . ASP A 1 170 ? 18.141 40.438 -6.461 1 95.62 170 ASP A C 1
ATOM 1290 O O . ASP A 1 170 ? 18.016 40.219 -7.664 1 95.62 170 ASP A O 1
ATOM 1294 N N . ILE A 1 171 ? 17.375 41.281 -5.812 1 96 171 ILE A N 1
ATOM 1295 C CA . ILE A 1 171 ? 16.125 41.719 -6.406 1 96 171 ILE A CA 1
ATOM 1296 C C . ILE A 1 171 ? 16.406 42.656 -7.566 1 96 171 ILE A C 1
ATOM 1298 O O . ILE A 1 171 ? 15.703 42.625 -8.586 1 96 171 ILE A O 1
ATOM 1302 N N . GLN A 1 172 ? 17.344 43.438 -7.441 1 93.38 172 GLN A N 1
ATOM 1303 C CA . GLN A 1 172 ? 17.625 44.469 -8.461 1 93.38 172 GLN A CA 1
ATOM 1304 C C . GLN A 1 172 ? 18.25 43.844 -9.695 1 93.38 172 GLN A C 1
ATOM 1306 O O . GLN A 1 172 ? 17.797 44.062 -10.82 1 93.38 172 GLN A O 1
ATOM 1311 N N . SER A 1 173 ? 19.219 42.969 -9.484 1 93.62 173 SER A N 1
ATOM 1312 C CA . SER A 1 173 ? 19.953 42.406 -10.609 1 93.62 173 SER A CA 1
ATOM 1313 C C . SER A 1 173 ? 19.312 41.125 -11.102 1 93.62 173 SER A C 1
ATOM 1315 O O . SER A 1 173 ? 19.5 40.75 -12.258 1 93.62 173 SER A O 1
ATOM 1317 N N . GLY A 1 174 ? 18.688 40.469 -10.211 1 93.31 174 GLY A N 1
ATOM 1318 C CA . GLY A 1 174 ? 18.141 39.188 -10.555 1 93.31 174 GLY A CA 1
ATOM 1319 C C . GLY A 1 174 ? 19.156 38.062 -10.422 1 93.31 174 GLY A C 1
ATOM 1320 O O . GLY A 1 174 ? 18.859 36.906 -10.703 1 93.31 174 GLY A O 1
ATOM 1321 N N . ASP A 1 175 ? 20.359 38.375 -9.953 1 94.06 175 ASP A N 1
ATOM 1322 C CA . ASP A 1 175 ? 21.391 37.375 -9.781 1 94.06 175 ASP A CA 1
ATOM 1323 C C . ASP A 1 175 ? 21.016 36.375 -8.672 1 94.06 175 ASP A C 1
ATOM 1325 O O . ASP A 1 175 ? 20.562 36.781 -7.602 1 94.06 175 ASP A O 1
ATOM 1329 N N . ILE A 1 176 ? 21.203 35.125 -8.992 1 93.94 176 ILE A N 1
ATOM 1330 C CA . ILE A 1 176 ? 20.906 34.062 -8.039 1 93.94 176 ILE A CA 1
ATOM 1331 C C . ILE A 1 176 ? 22.172 33.281 -7.715 1 93.94 176 ILE A C 1
ATOM 1333 O O . ILE A 1 176 ? 22.938 32.906 -8.617 1 93.94 176 ILE A O 1
ATOM 1337 N N . TRP A 1 177 ? 22.438 33.031 -6.445 1 89.56 177 TRP A N 1
ATOM 1338 C CA . TRP A 1 177 ? 23.562 32.156 -6.07 1 89.56 177 TRP A CA 1
ATOM 1339 C C . TRP A 1 177 ? 23.203 31.281 -4.887 1 89.56 177 TRP A C 1
ATOM 1341 O O . TRP A 1 177 ? 22.281 31.594 -4.125 1 89.56 177 TRP A O 1
ATOM 1351 N N . THR A 1 178 ? 23.875 30.203 -4.797 1 87.56 178 THR A N 1
ATOM 1352 C CA . THR A 1 178 ? 23.75 29.297 -3.664 1 87.56 178 THR A CA 1
ATOM 1353 C C . THR A 1 178 ? 24.719 29.672 -2.555 1 87.56 178 THR A C 1
ATOM 1355 O O . THR A 1 178 ? 25.875 30.031 -2.824 1 87.56 178 THR A O 1
ATOM 1358 N N . ILE A 1 179 ? 24.203 29.703 -1.366 1 85.62 179 ILE A N 1
ATOM 1359 C CA . ILE A 1 179 ? 25.094 29.984 -0.24 1 85.62 179 ILE A CA 1
ATOM 1360 C C . ILE A 1 179 ? 26.047 28.812 -0.031 1 85.62 179 ILE A C 1
ATOM 1362 O O . ILE A 1 179 ? 25.625 27.719 0.353 1 85.62 179 ILE A O 1
ATOM 1366 N N . ASP A 1 180 ? 27.297 29.156 -0.19 1 80.88 180 ASP A N 1
ATOM 1367 C CA . ASP A 1 180 ? 28.328 28.125 -0.045 1 80.88 180 ASP A CA 1
ATOM 1368 C C . ASP A 1 180 ? 28.547 27.781 1.425 1 80.88 180 ASP A C 1
ATOM 1370 O O . ASP A 1 180 ? 28.297 28.609 2.309 1 80.88 180 ASP A O 1
ATOM 1374 N N . GLY A 1 181 ? 28.797 26.656 1.818 1 88 181 GLY A N 1
ATOM 1375 C CA . GLY A 1 181 ? 29.141 26.25 3.174 1 88 181 GLY A CA 1
ATOM 1376 C C . GLY A 1 181 ? 28.062 25.406 3.832 1 88 181 GLY A C 1
ATOM 1377 O O . GLY A 1 181 ? 28.328 24.688 4.797 1 88 181 GLY A O 1
ATOM 1378 N N . ILE A 1 182 ? 26.844 25.781 3.428 1 91.38 182 ILE A N 1
ATOM 1379 C CA . ILE A 1 182 ? 25.781 24.984 4.004 1 91.38 182 ILE A CA 1
ATOM 1380 C C . ILE A 1 182 ? 25.953 23.516 3.586 1 91.38 182 ILE A C 1
ATOM 1382 O O . ILE A 1 182 ? 26.219 23.234 2.416 1 91.38 182 ILE A O 1
ATOM 1386 N N . ARG A 1 183 ? 25.812 22.672 4.559 1 91.31 183 ARG A N 1
ATOM 1387 C CA . ARG A 1 183 ? 25.984 21.234 4.328 1 91.31 183 ARG A CA 1
ATOM 1388 C C . ARG A 1 183 ? 25.078 20.766 3.191 1 91.31 183 ARG A C 1
ATOM 1390 O O . ARG A 1 183 ? 23.859 20.953 3.234 1 91.31 183 ARG A O 1
ATOM 1397 N N . LYS A 1 184 ? 25.672 20.078 2.311 1 89.94 184 LYS A N 1
ATOM 1398 C CA . LYS A 1 184 ? 24.938 19.656 1.122 1 89.94 184 LYS A CA 1
ATOM 1399 C C . LYS A 1 184 ? 24.219 18.312 1.354 1 89.94 184 LYS A C 1
ATOM 1401 O O . LYS A 1 184 ? 23.344 17.938 0.582 1 89.94 184 LYS A O 1
ATOM 1406 N N . ASP A 1 185 ? 24.625 17.578 2.385 1 93.19 185 ASP A N 1
ATOM 1407 C CA . ASP A 1 185 ? 24.031 16.266 2.654 1 93.19 185 ASP A CA 1
ATOM 1408 C C . ASP A 1 185 ? 22.859 16.375 3.627 1 93.19 185 ASP A C 1
ATOM 1410 O O . ASP A 1 185 ? 22.391 15.375 4.156 1 93.19 185 ASP A O 1
ATOM 1414 N N . LYS A 1 186 ? 22.453 17.594 3.914 1 96.19 186 LYS A N 1
ATOM 1415 C CA . LYS A 1 186 ? 21.328 17.828 4.805 1 96.19 186 LYS A CA 1
ATOM 1416 C C . LYS A 1 186 ? 20.234 18.641 4.102 1 96.19 186 LYS A C 1
ATOM 1418 O O . LYS A 1 186 ? 20.5 19.344 3.131 1 96.19 186 LYS A O 1
ATOM 1423 N N . HIS A 1 187 ? 19.016 18.469 4.547 1 96.44 187 HIS A N 1
ATOM 1424 C CA . HIS A 1 187 ? 17.844 19.141 4.023 1 96.44 187 HIS A CA 1
ATOM 1425 C C . HIS A 1 187 ? 17.562 20.438 4.793 1 96.44 187 HIS A C 1
ATOM 1427 O O . HIS A 1 187 ? 17.391 20.406 6.012 1 96.44 187 HIS A O 1
ATOM 1433 N N . VAL A 1 188 ? 17.5 21.531 4.062 1 96.69 188 VAL A N 1
ATOM 1434 C CA . VAL A 1 188 ? 17.109 22.781 4.719 1 96.69 188 VAL A CA 1
ATOM 1435 C C . VAL A 1 188 ? 15.602 22.781 4.953 1 96.69 188 VAL A C 1
ATOM 1437 O O . VAL A 1 188 ? 14.82 22.891 4.004 1 96.69 188 VAL A O 1
ATOM 1440 N N . GLU A 1 189 ? 15.219 22.766 6.207 1 95.44 189 GLU A N 1
ATOM 1441 C CA . GLU A 1 189 ? 13.789 22.656 6.477 1 95.44 189 GLU A CA 1
ATOM 1442 C C . GLU A 1 189 ? 13.164 24.031 6.68 1 95.44 189 GLU A C 1
ATOM 1444 O O . GLU A 1 189 ? 11.969 24.219 6.426 1 95.44 189 GLU A O 1
ATOM 1449 N N . SER A 1 190 ? 13.891 24.984 7.188 1 94.5 190 SER A N 1
ATOM 1450 C CA . SER A 1 190 ? 13.391 26.328 7.43 1 94.5 190 SER A CA 1
ATOM 1451 C C . SER A 1 190 ? 14.523 27.344 7.492 1 94.5 190 SER A C 1
ATOM 1453 O O . SER A 1 190 ? 15.688 26.969 7.684 1 94.5 190 SER A O 1
ATOM 1455 N N . PHE A 1 191 ? 14.211 28.594 7.316 1 95.88 191 PHE A N 1
ATOM 1456 C CA . PHE A 1 191 ? 15.195 29.672 7.406 1 95.88 191 PHE A CA 1
ATOM 1457 C C . PHE A 1 191 ? 14.516 30.984 7.742 1 95.88 191 PHE A C 1
ATOM 1459 O O . PHE A 1 191 ? 13.305 31.141 7.559 1 95.88 191 PHE A O 1
ATOM 1466 N N . SER A 1 192 ? 15.289 31.906 8.312 1 94.44 192 SER A N 1
ATOM 1467 C CA . SER A 1 192 ? 14.836 33.25 8.617 1 94.44 192 SER A CA 1
ATOM 1468 C C . SER A 1 192 ? 15.984 34.25 8.531 1 94.44 192 SER A C 1
ATOM 1470 O O . SER A 1 192 ? 17.141 33.906 8.797 1 94.44 192 SER A O 1
ATOM 1472 N N . TRP A 1 193 ? 15.719 35.469 8.188 1 93.38 193 TRP A N 1
ATOM 1473 C CA . TRP A 1 193 ? 16.719 36.531 8.117 1 93.38 193 TRP A CA 1
ATOM 1474 C C . TRP A 1 193 ? 16.984 37.094 9.5 1 93.38 193 TRP A C 1
ATOM 1476 O O . TRP A 1 193 ? 16.078 37.25 10.305 1 93.38 193 TRP A O 1
ATOM 1486 N N . LEU A 1 194 ? 18.219 37.469 9.617 1 87.81 194 LEU A N 1
ATOM 1487 C CA . LEU A 1 194 ? 18.516 38.406 10.68 1 87.81 194 LEU A CA 1
ATOM 1488 C C . LEU A 1 194 ? 17.984 39.812 10.328 1 87.81 194 LEU A C 1
ATOM 1490 O O . LEU A 1 194 ? 17.984 40.188 9.156 1 87.81 194 LEU A O 1
ATOM 1494 N N . PRO A 1 195 ? 17.656 40.531 11.367 1 85.44 195 PRO A N 1
ATOM 1495 C CA . PRO A 1 195 ? 17.062 41.844 11.102 1 85.44 195 PRO A CA 1
ATOM 1496 C C . PRO A 1 195 ? 18 42.781 10.32 1 85.44 195 PRO A C 1
ATOM 1498 O O . PRO A 1 195 ? 17.531 43.656 9.602 1 85.44 195 PRO A O 1
ATOM 1501 N N . ASN A 1 196 ? 19.312 42.562 10.391 1 83.88 196 ASN A N 1
ATOM 1502 C CA . ASN A 1 196 ? 20.234 43.438 9.695 1 83.88 196 ASN A CA 1
ATOM 1503 C C . ASN A 1 196 ? 20.438 43 8.242 1 83.88 196 ASN A C 1
ATOM 1505 O O . ASN A 1 196 ? 21.203 43.625 7.504 1 83.88 196 ASN A O 1
ATOM 1509 N N . SER A 1 197 ? 19.812 41.938 7.805 1 91.5 197 SER A N 1
ATOM 1510 C CA . SER A 1 197 ? 19.766 41.438 6.438 1 91.5 197 SER A CA 1
ATOM 1511 C C . SER A 1 197 ? 21.125 40.844 6.02 1 91.5 197 SER A C 1
ATOM 1513 O O . SER A 1 197 ? 21.375 40.656 4.828 1 91.5 197 SER A O 1
ATOM 1515 N N . LYS A 1 198 ? 21.906 40.5 7.004 1 89.81 198 LYS A N 1
ATOM 1516 C CA . LYS A 1 198 ? 23.266 40.094 6.652 1 89.81 198 LYS A CA 1
ATOM 1517 C C . LYS A 1 198 ? 23.453 38.594 6.871 1 89.81 198 LYS A C 1
ATOM 1519 O O . LYS A 1 198 ? 24.406 38 6.363 1 89.81 198 LYS A O 1
ATOM 1524 N N . GLU A 1 199 ? 22.594 38.062 7.664 1 91.88 199 GLU A N 1
ATOM 1525 C CA . GLU A 1 199 ? 22.734 36.656 7.992 1 91.88 199 GLU A CA 1
ATOM 1526 C C . GLU A 1 199 ? 21.391 35.938 7.898 1 91.88 199 GLU A C 1
ATOM 1528 O O . GLU A 1 199 ? 20.344 36.562 7.969 1 91.88 199 GLU A O 1
ATOM 1533 N N . LEU A 1 200 ? 21.547 34.656 7.777 1 93.88 200 LEU A N 1
ATOM 1534 C CA . LEU A 1 200 ? 20.391 33.75 7.809 1 93.88 200 LEU A CA 1
ATOM 1535 C C . LEU A 1 200 ? 20.531 32.719 8.922 1 93.88 200 LEU A C 1
ATOM 1537 O O . LEU A 1 200 ? 21.625 32.188 9.156 1 93.88 200 LEU A O 1
ATOM 1541 N N . LEU A 1 201 ? 19.484 32.5 9.641 1 94.06 201 LEU A N 1
ATOM 1542 C CA . LEU A 1 201 ? 19.297 31.391 10.547 1 94.06 201 LEU A CA 1
ATOM 1543 C C . LEU A 1 201 ? 18.5 30.281 9.883 1 94.06 201 LEU A C 1
ATOM 1545 O O . LEU A 1 201 ? 17.453 30.531 9.281 1 94.06 201 LEU A O 1
ATOM 1549 N N . TYR A 1 202 ? 19.016 29.078 9.922 1 95.38 202 TYR A N 1
ATOM 1550 C CA . TYR A 1 202 ? 18.312 28 9.242 1 95.38 202 TYR A CA 1
ATOM 1551 C C . TYR A 1 202 ? 18.453 26.688 10.016 1 95.38 202 TYR A C 1
ATOM 1553 O O . TYR A 1 202 ? 19.312 26.562 10.891 1 95.38 202 TYR A O 1
ATOM 1561 N N . ARG A 1 203 ? 17.562 25.766 9.734 1 96.62 203 ARG A N 1
ATOM 1562 C CA . ARG A 1 203 ? 17.547 24.453 10.352 1 96.62 203 ARG A CA 1
ATOM 1563 C C . ARG A 1 203 ? 17.812 23.359 9.32 1 96.62 203 ARG A C 1
ATOM 1565 O O . ARG A 1 203 ? 17.328 23.438 8.188 1 96.62 203 ARG A O 1
ATOM 1572 N N . LEU A 1 204 ? 18.594 22.391 9.742 1 96.81 204 LEU A N 1
ATOM 1573 C CA . LEU A 1 204 ? 18.984 21.266 8.883 1 96.81 204 LEU A CA 1
ATOM 1574 C C . LEU A 1 204 ? 18.469 19.953 9.453 1 96.81 204 LEU A C 1
ATOM 1576 O O . LEU A 1 204 ? 18.594 19.703 10.648 1 96.81 204 LEU A O 1
ATOM 1580 N N . ARG A 1 205 ? 17.859 19.203 8.57 1 95.81 205 ARG A N 1
ATOM 1581 C CA . ARG A 1 205 ? 17.469 17.812 8.844 1 95.81 205 ARG A CA 1
ATOM 1582 C C . ARG A 1 205 ? 18.359 16.844 8.055 1 95.81 205 ARG A C 1
ATOM 1584 O O . ARG A 1 205 ? 18.938 17.219 7.035 1 95.81 205 ARG A O 1
ATOM 1591 N N . ASP A 1 206 ? 18.312 15.602 8.531 1 95.56 206 ASP A N 1
ATOM 1592 C CA . ASP A 1 206 ? 19.141 14.594 7.863 1 95.56 206 ASP A CA 1
ATOM 1593 C C . ASP A 1 206 ? 18.594 14.273 6.477 1 95.56 206 ASP A C 1
ATOM 1595 O O . ASP A 1 206 ? 19.344 13.883 5.582 1 95.56 206 ASP A O 1
ATOM 1599 N N . ASN A 1 207 ? 17.359 14.32 6.305 1 95.5 207 ASN A N 1
ATOM 1600 C CA . ASN A 1 207 ? 16.672 14.031 5.051 1 95.5 207 ASN A CA 1
ATOM 1601 C C . ASN A 1 207 ? 15.328 14.734 4.977 1 95.5 207 ASN A C 1
ATOM 1603 O O . ASN A 1 207 ? 14.922 15.414 5.922 1 95.5 207 ASN A O 1
ATOM 1607 N N . LYS A 1 208 ? 14.734 14.672 3.809 1 93.19 208 LYS A N 1
ATOM 1608 C CA . LYS A 1 208 ? 13.406 15.242 3.641 1 93.19 208 LYS A CA 1
ATOM 1609 C C . LYS A 1 208 ? 12.328 14.281 4.152 1 93.19 208 LYS A C 1
ATOM 1611 O O . LYS A 1 208 ? 12.609 13.117 4.43 1 93.19 208 LYS A O 1
ATOM 1616 N N . GLY A 1 209 ? 11.117 14.836 4.375 1 89.81 209 GLY A N 1
ATOM 1617 C CA . GLY A 1 209 ? 9.992 14.008 4.777 1 89.81 209 GLY A CA 1
ATOM 1618 C C . GLY A 1 209 ? 9.68 14.102 6.262 1 89.81 209 GLY A C 1
ATOM 1619 O O . GLY A 1 209 ? 10.539 14.5 7.055 1 89.81 209 GLY A O 1
ATOM 1620 N N . VAL A 1 210 ? 8.547 13.555 6.613 1 90.38 210 VAL A N 1
ATOM 1621 C CA . VAL A 1 210 ? 8.016 13.742 7.957 1 90.38 210 VAL A CA 1
ATOM 1622 C C . VAL A 1 210 ? 8.758 12.836 8.938 1 90.38 210 VAL A C 1
ATOM 1624 O O . VAL A 1 210 ? 8.945 13.195 10.102 1 90.38 210 VAL A O 1
ATOM 1627 N N . GLU A 1 211 ? 9.172 11.734 8.461 1 92.44 211 GLU A N 1
ATOM 1628 C CA . GLU A 1 211 ? 9.883 10.805 9.336 1 92.44 211 GLU A CA 1
ATOM 1629 C C . GLU A 1 211 ? 11.156 11.438 9.883 1 92.44 211 GLU A C 1
ATOM 1631 O O . GLU A 1 211 ? 11.523 11.203 11.039 1 92.44 211 GLU A O 1
ATOM 1636 N N . TYR A 1 212 ? 11.797 12.312 9.156 1 94.44 212 TYR A N 1
ATOM 1637 C CA . TYR A 1 212 ? 13.07 12.883 9.562 1 94.44 212 TYR A CA 1
ATOM 1638 C C . TYR A 1 212 ? 12.867 14.156 10.383 1 94.44 212 TYR A C 1
ATOM 1640 O O . TYR A 1 212 ? 13.828 14.742 10.883 1 94.44 212 TYR A O 1
ATOM 1648 N N . ALA A 1 213 ? 11.617 14.531 10.523 1 93.75 213 ALA A N 1
ATOM 1649 C CA . ALA A 1 213 ? 11.305 15.602 11.461 1 93.75 213 ALA A CA 1
ATOM 1650 C C . ALA A 1 213 ? 11.406 15.117 12.906 1 93.75 213 ALA A C 1
ATOM 1652 O O . ALA A 1 213 ? 11.453 15.922 13.836 1 93.75 213 ALA A O 1
ATOM 1653 N N . GLU A 1 214 ? 11.461 13.859 13.094 1 93.31 214 GLU A N 1
ATOM 1654 C CA . GLU A 1 214 ? 11.516 13.258 14.43 1 93.31 214 GLU A CA 1
ATOM 1655 C C . GLU A 1 214 ? 12.945 12.867 14.805 1 93.31 214 GLU A C 1
ATOM 1657 O O . GLU A 1 214 ? 13.156 12.047 15.695 1 93.31 214 GLU A O 1
ATOM 1662 N N . GLY A 1 215 ? 13.945 13.477 14.148 1 91.06 215 GLY A N 1
ATOM 1663 C CA . GLY A 1 215 ? 15.352 13.281 14.445 1 91.06 215 GLY A CA 1
ATOM 1664 C C . GLY A 1 215 ? 16.078 14.578 14.758 1 91.06 215 GLY A C 1
ATOM 1665 O O . GLY A 1 215 ? 15.453 15.625 14.922 1 91.06 215 GLY A O 1
ATOM 1666 N N . ASN A 1 216 ? 17.328 14.406 14.828 1 92.5 216 ASN A N 1
ATOM 1667 C CA . ASN A 1 216 ? 18.156 15.547 15.219 1 92.5 216 ASN A CA 1
ATOM 1668 C C . ASN A 1 216 ? 18.078 16.688 14.203 1 92.5 216 ASN A C 1
ATOM 1670 O O . ASN A 1 216 ? 18.156 16.438 13 1 92.5 216 ASN A O 1
ATOM 1674 N N . ILE A 1 217 ? 17.875 17.859 14.734 1 95.25 217 ILE A N 1
ATOM 1675 C CA . ILE A 1 217 ? 17.844 19.078 13.938 1 95.25 217 ILE A CA 1
ATOM 1676 C C . ILE A 1 217 ? 19.031 19.969 14.305 1 95.25 217 ILE A C 1
ATOM 1678 O O . ILE A 1 217 ? 19.266 20.234 15.477 1 95.25 217 ILE A O 1
ATOM 1682 N N . ILE A 1 218 ? 19.719 20.422 13.281 1 95.19 218 ILE A N 1
ATOM 1683 C CA . ILE A 1 218 ? 20.828 21.344 13.492 1 95.19 218 ILE A CA 1
ATOM 1684 C C . ILE A 1 218 ? 20.406 22.766 13.164 1 95.19 218 ILE A C 1
ATOM 1686 O O . ILE A 1 218 ? 19.812 23.016 12.102 1 95.19 218 ILE A O 1
ATOM 1690 N N . VAL A 1 219 ? 20.625 23.672 14.07 1 94.12 219 VAL A N 1
ATOM 1691 C CA . VAL A 1 219 ? 20.344 25.094 13.844 1 94.12 219 VAL A CA 1
ATOM 1692 C C . VAL A 1 219 ? 21.656 25.828 13.609 1 94.12 219 VAL A C 1
ATOM 1694 O O . VAL A 1 219 ? 22.531 25.844 14.477 1 94.12 219 VAL A O 1
ATOM 1697 N N . GLU A 1 220 ? 21.734 26.484 12.445 1 92.94 220 GLU A N 1
ATOM 1698 C CA . GLU A 1 220 ? 22.953 27.188 12.07 1 92.94 220 GLU A CA 1
ATOM 1699 C C . GLU A 1 220 ? 22.641 28.594 11.57 1 92.94 220 GLU A C 1
ATOM 1701 O O . GLU A 1 220 ? 21.5 28.891 11.211 1 92.94 220 GLU A O 1
ATOM 1706 N N . ARG A 1 221 ? 23.578 29.438 11.641 1 92.25 221 ARG A N 1
ATOM 1707 C CA . ARG A 1 221 ? 23.516 30.766 11.023 1 92.25 221 ARG A CA 1
ATOM 1708 C C . ARG A 1 221 ? 24.688 30.969 10.062 1 92.25 221 ARG A C 1
ATOM 1710 O O . ARG A 1 221 ? 25.75 30.359 10.242 1 92.25 221 ARG A O 1
ATOM 1717 N N . ILE A 1 222 ? 24.438 31.781 9.102 1 93.12 222 ILE A N 1
ATOM 1718 C CA . ILE A 1 222 ? 25.484 32.031 8.117 1 93.12 222 ILE A CA 1
ATOM 1719 C C . ILE A 1 222 ? 25.312 33.406 7.512 1 93.12 222 ILE A C 1
ATOM 1721 O O . ILE A 1 222 ? 24.188 33.906 7.375 1 93.12 222 ILE A O 1
ATOM 1725 N N . SER A 1 223 ? 26.422 33.969 7.207 1 91.31 223 SER A N 1
ATOM 1726 C CA . SER A 1 223 ? 26.391 35.219 6.469 1 91.31 223 SER A CA 1
ATOM 1727 C C . SER A 1 223 ? 26 35 5.016 1 91.31 223 SER A C 1
ATOM 1729 O O . SER A 1 223 ? 26.359 34 4.414 1 91.31 223 SER A O 1
ATOM 1731 N N . VAL A 1 224 ? 25.281 35.969 4.484 1 89.19 224 VAL A N 1
ATOM 1732 C CA . VAL A 1 224 ? 24.781 35.812 3.119 1 89.19 224 VAL A CA 1
ATOM 1733 C C . VAL A 1 224 ? 25.891 36.188 2.129 1 89.19 224 VAL A C 1
ATOM 1735 O O . VAL A 1 224 ? 25.75 35.969 0.923 1 89.19 224 VAL A O 1
ATOM 1738 N N . ASP A 1 225 ? 26.969 36.688 2.748 1 77.75 225 ASP A N 1
ATOM 1739 C CA . ASP A 1 225 ? 28.094 36.969 1.877 1 77.75 225 ASP A CA 1
ATOM 1740 C C . ASP A 1 225 ? 28.75 35.688 1.384 1 77.75 225 ASP A C 1
ATOM 1742 O O . ASP A 1 225 ? 28.641 34.625 2.039 1 77.75 225 ASP A O 1
ATOM 1746 N N . 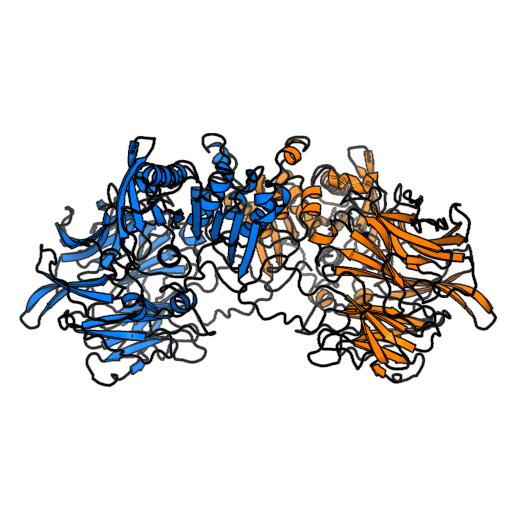ARG A 1 226 ? 29.391 35.75 0.287 1 66.06 226 ARG A N 1
ATOM 1747 C CA . ARG A 1 226 ? 30.016 34.594 -0.323 1 66.06 226 ARG A CA 1
ATOM 1748 C C . ARG A 1 226 ? 31.156 34.062 0.55 1 66.06 226 ARG A C 1
ATOM 1750 O O . ARG A 1 226 ? 31.859 34.844 1.184 1 66.06 226 ARG A O 1
ATOM 1757 N N . SER A 1 227 ? 31.422 32.875 0.707 1 64.06 227 SER A N 1
ATOM 1758 C CA . SER A 1 227 ? 32.562 32.125 1.214 1 64.06 227 SER A CA 1
ATOM 1759 C C . SER A 1 227 ? 32.594 32.125 2.738 1 64.06 227 SER A C 1
ATOM 1761 O O . SER A 1 227 ? 33.656 32.156 3.344 1 64.06 227 SER A O 1
ATOM 1763 N N . GLU A 1 228 ? 31.422 32.062 3.271 1 71.69 228 GLU A N 1
ATOM 1764 C CA . GLU A 1 228 ? 31.469 32.062 4.73 1 71.69 228 GLU A CA 1
ATOM 1765 C C . GLU A 1 228 ? 31.172 30.688 5.301 1 71.69 228 GLU A C 1
ATOM 1767 O O . GLU A 1 228 ? 30.625 29.828 4.605 1 71.69 228 GLU A O 1
ATOM 1772 N N . VAL A 1 229 ? 31.703 30.484 6.578 1 85.31 229 VAL A N 1
ATOM 1773 C CA . VAL A 1 229 ? 31.547 29.25 7.336 1 85.31 229 VAL A CA 1
ATOM 1774 C C . VAL A 1 229 ? 30.328 29.359 8.266 1 85.31 229 VAL A C 1
ATOM 1776 O O . VAL A 1 229 ? 30.188 30.344 8.984 1 85.31 229 VAL A O 1
ATOM 1779 N N . PRO A 1 230 ? 29.422 28.406 8.156 1 91 230 PRO A N 1
ATOM 1780 C CA . PRO A 1 230 ? 28.266 28.406 9.055 1 91 230 PRO A CA 1
ATOM 1781 C C . PRO A 1 230 ? 28.656 28.25 10.523 1 91 230 PRO A C 1
ATOM 1783 O O . PRO A 1 230 ? 29.703 27.656 10.82 1 91 230 PRO A O 1
ATOM 1786 N N . ARG A 1 231 ? 27.922 28.75 11.414 1 89.75 231 ARG A N 1
ATOM 1787 C CA . ARG A 1 231 ? 28.062 28.562 12.852 1 89.75 231 ARG A CA 1
ATOM 1788 C C . ARG A 1 231 ? 26.859 27.844 13.445 1 89.75 231 ARG A C 1
ATOM 1790 O O . ARG A 1 231 ? 25.719 28.25 13.234 1 89.75 231 ARG A O 1
ATOM 1797 N N . ILE A 1 232 ? 27.156 26.844 14.273 1 89.94 232 ILE A N 1
ATOM 1798 C CA . ILE A 1 232 ? 26.094 26.109 14.953 1 89.94 232 ILE A CA 1
ATOM 1799 C C . ILE A 1 232 ? 25.609 26.906 16.156 1 89.94 232 ILE A C 1
ATOM 1801 O O . ILE A 1 232 ? 26.406 27.328 17 1 89.94 232 ILE A O 1
ATOM 1805 N N . ILE A 1 233 ? 24.297 27.109 16.219 1 86 233 ILE A N 1
ATOM 1806 C CA . ILE A 1 233 ? 23.688 27.875 17.297 1 86 233 ILE A CA 1
ATOM 1807 C C . ILE A 1 233 ? 23.031 26.922 18.297 1 86 233 ILE A C 1
ATOM 1809 O O . ILE A 1 233 ? 22.953 27.219 19.484 1 86 233 ILE A O 1
ATOM 1813 N N . ASP A 1 234 ? 22.469 25.859 17.781 1 88.25 234 ASP A N 1
ATOM 1814 C CA . ASP A 1 234 ? 21.719 24.922 18.625 1 88.25 234 ASP A CA 1
ATOM 1815 C C . ASP A 1 234 ? 21.453 23.609 17.875 1 88.25 234 ASP A C 1
ATOM 1817 O O . ASP A 1 234 ? 21.828 23.469 16.719 1 88.25 234 ASP A O 1
ATOM 1821 N N . SER A 1 235 ? 20.938 22.688 18.656 1 91.19 235 SER A N 1
ATOM 1822 C CA . SER A 1 235 ? 20.422 21.438 18.094 1 91.19 235 SER A CA 1
ATOM 1823 C C . SER A 1 235 ? 19.172 20.984 18.844 1 91.19 235 SER A C 1
ATOM 1825 O O . SER A 1 235 ? 19.047 21.219 20.047 1 91.19 235 SER A O 1
ATOM 1827 N N . TYR A 1 236 ? 18.25 20.484 18.094 1 92.06 236 TYR A N 1
ATOM 1828 C CA . TYR A 1 236 ? 17.016 19.984 18.688 1 92.06 236 TYR A CA 1
ATOM 1829 C C . TYR A 1 236 ? 16.844 18.5 18.422 1 92.06 236 TYR A C 1
ATOM 1831 O O . TYR A 1 236 ? 17.422 17.953 17.484 1 92.06 236 TYR A O 1
ATOM 1839 N N . GLU A 1 237 ? 16.062 17.844 19.266 1 89.31 237 GLU A N 1
ATOM 1840 C CA . GLU A 1 237 ? 15.805 16.406 19.109 1 89.31 237 GLU A CA 1
ATOM 1841 C C . GLU A 1 237 ? 14.797 16.141 18 1 89.31 237 GLU A C 1
ATOM 1843 O O . GLU A 1 237 ? 14.766 15.055 17.422 1 89.31 237 GLU A O 1
ATOM 1848 N N . ARG A 1 238 ? 14.016 17.062 17.734 1 93.12 238 ARG A N 1
ATOM 1849 C CA . ARG A 1 238 ? 13.023 17.016 16.672 1 93.12 238 ARG A CA 1
ATOM 1850 C C . ARG A 1 238 ? 12.758 18.391 16.094 1 93.12 238 ARG A C 1
ATOM 1852 O O . ARG A 1 238 ? 13.148 19.406 16.688 1 93.12 238 ARG A O 1
ATOM 1859 N N . SER A 1 239 ? 12.109 18.328 15.016 1 94.06 239 SER A N 1
ATOM 1860 C CA . SER A 1 239 ? 11.789 19.625 14.406 1 94.06 239 SER A CA 1
ATOM 1861 C C . SER A 1 239 ? 10.805 20.406 15.266 1 94.06 239 SER A C 1
ATOM 1863 O O . SER A 1 239 ? 9.789 19.875 15.703 1 94.06 239 SER A O 1
ATOM 1865 N N . PRO A 1 240 ? 11.125 21.688 15.492 1 94.31 240 PRO A N 1
ATOM 1866 C CA . PRO A 1 240 ? 10.117 22.578 16.078 1 94.31 240 PRO A CA 1
ATOM 1867 C C . PRO A 1 240 ? 8.844 22.656 15.242 1 94.31 240 PRO A C 1
ATOM 1869 O O . PRO A 1 240 ? 8.867 22.359 14.047 1 94.31 240 PRO A O 1
ATOM 1872 N N . SER A 1 241 ? 7.781 23.047 15.906 1 93.06 241 SER A N 1
ATOM 1873 C CA . SER A 1 241 ? 6.469 23.031 15.266 1 93.06 241 SER A CA 1
ATOM 1874 C C . SER A 1 241 ? 6.223 24.328 14.484 1 93.06 241 SER A C 1
ATOM 1876 O O . SER A 1 241 ? 5.125 24.547 13.969 1 93.06 241 SER A O 1
ATOM 1878 N N . SER A 1 242 ? 7.141 25.203 14.445 1 93.5 242 SER A N 1
ATOM 1879 C CA . SER A 1 242 ? 7.066 26.469 13.727 1 93.5 242 SER A CA 1
ATOM 1880 C C . SER A 1 242 ? 8.406 26.812 13.078 1 93.5 242 SER A C 1
ATOM 1882 O O . SER A 1 242 ? 9.414 26.172 13.352 1 93.5 242 SER A O 1
ATOM 1884 N N . PRO A 1 243 ? 8.289 27.828 12.195 1 89.12 243 PRO A N 1
ATOM 1885 C CA . PRO A 1 243 ? 9.594 28.406 11.852 1 89.12 243 PRO A CA 1
ATOM 1886 C C . PRO A 1 243 ? 10.289 29.047 13.055 1 89.12 243 PRO A C 1
ATOM 1888 O O . PRO A 1 243 ? 9.648 29.281 14.086 1 89.12 243 PRO A O 1
ATOM 1891 N N . THR A 1 244 ? 11.586 29.219 12.891 1 92.81 244 THR A N 1
ATOM 1892 C CA . THR A 1 244 ? 12.359 29.969 13.883 1 92.81 244 THR A CA 1
ATOM 1893 C C . THR A 1 244 ? 12.461 31.438 13.5 1 92.81 244 THR A C 1
ATOM 1895 O O . THR A 1 244 ? 12.836 31.766 12.367 1 92.81 244 THR A O 1
ATOM 1898 N N . LEU A 1 245 ? 12.094 32.25 14.445 1 92.88 245 LEU A N 1
ATOM 1899 C CA . LEU A 1 245 ? 12.172 33.688 14.18 1 92.88 245 LEU A CA 1
ATOM 1900 C C . LEU A 1 245 ? 13.352 34.312 14.914 1 92.88 245 LEU A C 1
ATOM 1902 O O . LEU A 1 245 ? 13.625 33.969 16.062 1 92.88 245 LEU A O 1
ATOM 1906 N N . TRP A 1 246 ? 14.062 35.094 14.195 1 90.62 246 TRP A N 1
ATOM 1907 C CA . TRP A 1 246 ? 15.102 35.969 14.75 1 90.62 246 TRP A CA 1
ATOM 1908 C C . TRP A 1 246 ? 14.609 37.406 14.867 1 90.62 246 TRP A C 1
ATOM 1910 O O . TRP A 1 246 ? 14.469 38.094 13.867 1 90.62 246 TRP A O 1
ATOM 1920 N N . LEU A 1 247 ? 14.406 37.875 16.094 1 90.38 247 LEU A N 1
ATOM 1921 C CA . LEU A 1 247 ? 13.75 39.156 16.328 1 90.38 247 LEU A CA 1
ATOM 1922 C C . LEU A 1 247 ? 14.773 40.281 16.359 1 90.38 247 LEU A C 1
ATOM 1924 O O . LEU A 1 247 ? 15.938 40.062 16.703 1 90.38 247 LEU A O 1
ATOM 1928 N N . PRO A 1 248 ? 14.336 41.469 16.078 1 88.12 248 PRO A N 1
ATOM 1929 C CA . PRO A 1 248 ? 15.25 42.625 16.141 1 88.12 248 PRO A CA 1
ATOM 1930 C C . PRO A 1 248 ? 15.883 42.812 17.516 1 88.12 248 PRO A C 1
ATOM 1932 O O . PRO A 1 248 ? 17 43.312 17.609 1 88.12 248 PRO A O 1
ATOM 1935 N N . SER A 1 249 ? 15.25 42.406 18.531 1 87 249 SER A N 1
ATOM 1936 C CA . SER A 1 249 ? 15.773 42.5 19.891 1 87 249 SER A CA 1
ATOM 1937 C C . SER A 1 249 ? 16.938 41.531 20.109 1 87 249 SER A C 1
ATOM 1939 O O . SER A 1 249 ? 17.609 41.562 21.125 1 87 249 SER A O 1
ATOM 1941 N N . GLY A 1 250 ? 17.109 40.594 19.172 1 84 250 GLY A N 1
ATOM 1942 C CA . GLY A 1 250 ? 18.156 39.562 19.266 1 84 250 GLY A CA 1
ATOM 1943 C C . GLY A 1 250 ? 17.641 38.219 19.734 1 84 250 GLY A C 1
ATOM 1944 O O . GLY A 1 250 ? 18.344 37.219 19.609 1 84 250 GLY A O 1
ATOM 1945 N N . HIS A 1 251 ? 16.484 38.219 20.25 1 89.06 251 HIS A N 1
ATOM 1946 C CA . HIS A 1 251 ? 15.914 36.969 20.734 1 89.06 251 HIS A CA 1
ATOM 1947 C C . HIS A 1 251 ? 15.594 36.031 19.562 1 89.06 251 HIS A C 1
ATOM 1949 O O . HIS A 1 251 ? 15.258 36.469 18.469 1 89.06 251 HIS A O 1
ATOM 1955 N N . ILE A 1 252 ? 15.734 34.75 19.766 1 91.38 252 ILE A N 1
ATOM 1956 C CA . ILE A 1 252 ? 15.273 33.719 18.859 1 91.38 252 ILE A CA 1
ATOM 1957 C C . ILE A 1 252 ? 14.094 32.969 19.484 1 91.38 252 ILE A C 1
ATOM 1959 O O . ILE A 1 252 ? 14.148 32.562 20.641 1 91.38 252 ILE A O 1
ATOM 1963 N N . VAL A 1 253 ? 13.031 32.875 18.766 1 93.94 253 VAL A N 1
ATOM 1964 C CA . VAL A 1 253 ? 11.836 32.219 19.328 1 93.94 253 VAL A CA 1
ATOM 1965 C C . VAL A 1 253 ? 11.32 31.156 18.359 1 93.94 253 VAL A C 1
ATOM 1967 O O . VAL A 1 253 ? 11.508 31.266 17.141 1 93.94 253 VAL A O 1
ATOM 1970 N N . GLU A 1 254 ? 10.742 30.141 18.859 1 95.81 254 GLU A N 1
ATOM 1971 C CA . GLU A 1 254 ? 10.094 29.078 18.094 1 95.81 254 GLU A CA 1
ATOM 1972 C C . GLU A 1 254 ? 9.062 28.344 18.938 1 95.81 254 GLU A C 1
ATOM 1974 O O . GLU A 1 254 ? 9.039 28.484 20.156 1 95.81 254 GLU A O 1
ATOM 1979 N N . LEU A 1 255 ? 8.211 27.625 18.312 1 97 255 LEU A N 1
ATOM 1980 C CA . LEU A 1 255 ? 7.23 26.781 19 1 97 255 LEU A CA 1
ATOM 1981 C C . LEU A 1 255 ? 7.699 25.344 19.062 1 97 255 LEU A C 1
ATOM 1983 O O . LEU A 1 255 ? 8.125 24.781 18.047 1 97 255 LEU A O 1
ATOM 1987 N N . GLN A 1 256 ? 7.637 24.719 20.188 1 96.12 256 GLN A N 1
ATOM 1988 C CA . GLN A 1 256 ? 7.945 23.312 20.422 1 96.12 256 GLN A CA 1
ATOM 1989 C C . GLN A 1 256 ? 6.898 22.656 21.312 1 96.12 256 GLN A C 1
ATOM 1991 O O . GLN A 1 256 ? 6.039 23.344 21.875 1 96.12 256 GLN A O 1
ATOM 1996 N N . SER A 1 257 ? 6.988 21.359 21.406 1 95.69 257 SER A N 1
ATOM 1997 C CA . SER A 1 257 ? 6.23 20.672 22.438 1 95.69 257 SER A CA 1
ATOM 1998 C C . SER A 1 257 ? 6.645 21.156 23.828 1 95.69 257 SER A C 1
ATOM 2000 O O . SER A 1 257 ? 7.809 21.5 24.047 1 95.69 257 SER A O 1
ATOM 2002 N N . PHE A 1 258 ? 5.676 21.203 24.703 1 96.5 258 PHE A N 1
ATOM 2003 C CA . PHE A 1 258 ? 5.973 21.594 26.078 1 96.5 258 PHE A CA 1
ATOM 2004 C C . PHE A 1 258 ? 7.195 20.859 26.594 1 96.5 258 PHE A C 1
ATOM 2006 O O . PHE A 1 258 ? 8.133 21.469 27.109 1 96.5 258 PHE A O 1
ATOM 2013 N N . GLU A 1 259 ? 7.121 19.594 26.547 1 94.19 259 GLU A N 1
ATOM 2014 C CA . GLU A 1 259 ? 8.328 18.781 26.625 1 94.19 259 GLU A CA 1
ATOM 2015 C C . GLU A 1 259 ? 8.828 18.391 25.25 1 94.19 259 GLU A C 1
ATOM 2017 O O . GLU A 1 259 ? 8.203 17.578 24.562 1 94.19 259 GLU A O 1
ATOM 2022 N N . PRO A 1 260 ? 9.969 18.938 24.859 1 92 260 PRO A N 1
ATOM 2023 C CA . PRO A 1 260 ? 10.422 18.797 23.469 1 92 260 PRO A CA 1
ATOM 2024 C C . PRO A 1 260 ? 10.555 17.344 23.031 1 92 260 PRO A C 1
ATOM 2026 O O . PRO A 1 260 ? 10.391 17.016 21.859 1 92 260 PRO A O 1
ATOM 2029 N N . ARG A 1 261 ? 10.812 16.438 23.891 1 89.12 261 ARG A N 1
ATOM 2030 C CA . ARG A 1 261 ? 11.008 15.039 23.547 1 89.12 261 ARG A CA 1
ATOM 2031 C C . ARG A 1 261 ? 9.68 14.367 23.219 1 89.12 261 ARG A C 1
ATOM 2033 O O . ARG A 1 261 ? 9.656 13.305 22.594 1 89.12 261 ARG A O 1
ATOM 2040 N N . ASN A 1 262 ? 8.57 15 23.641 1 91.88 262 ASN A N 1
ATOM 2041 C CA . ASN A 1 262 ? 7.258 14.414 23.406 1 91.88 262 ASN A CA 1
ATOM 2042 C C . ASN A 1 262 ? 6.773 14.695 21.984 1 91.88 262 ASN A C 1
ATOM 2044 O O . ASN A 1 262 ? 6.801 15.836 21.531 1 91.88 262 ASN A O 1
ATOM 2048 N N . THR A 1 263 ? 6.34 13.648 21.344 1 90.25 263 THR A N 1
ATOM 2049 C CA . THR A 1 263 ? 5.742 13.812 20.016 1 90.25 263 THR A CA 1
ATOM 2050 C C . THR A 1 263 ? 4.336 14.398 20.125 1 90.25 263 THR A C 1
ATOM 2052 O O . THR A 1 263 ? 3.895 15.133 19.25 1 90.25 263 THR A O 1
ATOM 2055 N N . LEU A 1 264 ? 3.633 14.07 21.203 1 93.88 264 LEU A N 1
ATOM 2056 C CA . LEU A 1 264 ? 2.293 14.57 21.5 1 93.88 264 LEU A CA 1
ATOM 2057 C C . LEU A 1 264 ? 2.285 15.398 22.766 1 93.88 264 LEU A C 1
ATOM 2059 O O . LEU A 1 264 ? 2.447 14.859 23.875 1 93.88 264 LEU A O 1
ATOM 2063 N N . ASP A 1 265 ? 2.121 16.641 22.562 1 96.62 265 ASP A N 1
ATOM 2064 C CA . ASP A 1 265 ? 2.152 17.562 23.688 1 96.62 265 ASP A CA 1
ATOM 2065 C C . ASP A 1 265 ? 1.623 18.938 23.281 1 96.62 265 ASP A C 1
ATOM 2067 O O . ASP A 1 265 ? 1.39 19.203 22.094 1 96.62 265 ASP A O 1
ATOM 2071 N N . ALA A 1 266 ? 1.325 19.719 24.312 1 98.12 266 ALA A N 1
ATOM 2072 C CA . ALA A 1 266 ? 0.931 21.094 24.047 1 98.12 266 ALA A CA 1
ATOM 2073 C C . ALA A 1 266 ? 2.078 21.875 23.406 1 98.12 266 ALA A C 1
ATOM 2075 O O . ALA A 1 266 ? 3.242 21.688 23.766 1 98.12 266 ALA A O 1
ATOM 2076 N N . ARG A 1 267 ? 1.729 22.766 22.578 1 97.94 267 ARG A N 1
ATOM 2077 C CA . ARG A 1 267 ? 2.732 23.641 21.969 1 97.94 267 ARG A CA 1
ATOM 2078 C C . ARG A 1 267 ? 3.018 24.844 22.859 1 97.94 267 ARG A C 1
ATOM 2080 O O . ARG A 1 267 ? 2.109 25.391 23.5 1 97.94 267 ARG A O 1
ATOM 2087 N N . THR A 1 268 ? 4.27 25.172 22.812 1 97.56 268 THR A N 1
ATOM 2088 C CA . THR A 1 268 ? 4.805 26.188 23.719 1 97.56 268 THR A CA 1
ATOM 2089 C C . THR A 1 268 ? 5.801 27.094 23 1 97.56 268 THR A C 1
ATOM 2091 O O . THR A 1 268 ? 6.555 26.625 22.141 1 97.56 268 THR A O 1
ATOM 2094 N N . LEU A 1 269 ? 5.742 28.344 23.359 1 97.06 269 LEU A N 1
ATOM 2095 C CA . LEU A 1 269 ? 6.738 29.266 22.828 1 97.06 269 LEU A CA 1
ATOM 2096 C C . LEU A 1 269 ? 8.055 29.141 23.578 1 97.06 269 LEU A C 1
ATOM 2098 O O . LEU A 1 269 ? 8.094 29.359 24.797 1 97.06 269 LEU A O 1
ATOM 2102 N N . PHE A 1 270 ? 9.086 28.828 22.922 1 94.94 270 PHE A N 1
ATOM 2103 C CA . PHE A 1 270 ? 10.445 28.812 23.453 1 94.94 270 PHE A CA 1
ATOM 2104 C C . PHE A 1 270 ? 11.188 30.094 23.078 1 94.94 270 PHE A C 1
ATOM 2106 O O . PHE A 1 270 ? 11.172 30.516 21.922 1 94.94 270 PHE A O 1
ATOM 2113 N N . ILE A 1 271 ? 11.852 30.672 24.078 1 93.75 271 ILE A N 1
ATOM 2114 C CA . ILE A 1 271 ? 12.555 31.938 23.891 1 93.75 271 ILE A CA 1
ATOM 2115 C C . ILE A 1 271 ? 14.031 31.75 24.25 1 93.75 271 ILE A C 1
ATOM 2117 O O . ILE A 1 271 ? 14.367 31.391 25.375 1 93.75 271 ILE A O 1
ATOM 2121 N N . HIS A 1 272 ? 14.812 32.031 23.266 1 89.38 272 HIS A N 1
ATOM 2122 C CA . HIS A 1 272 ? 16.266 32.062 23.469 1 89.38 272 HIS A CA 1
ATOM 2123 C C . HIS A 1 272 ? 16.797 33.469 23.562 1 89.38 272 HIS A C 1
ATOM 2125 O O . HIS A 1 272 ? 16.703 34.25 22.594 1 89.38 272 HIS A O 1
ATOM 2131 N N . ASP A 1 273 ? 17.484 33.719 24.641 1 85.75 273 ASP A N 1
ATOM 2132 C CA . ASP A 1 273 ? 18.016 35.062 24.859 1 85.75 273 ASP A CA 1
ATOM 2133 C C . ASP A 1 273 ? 19.359 35.25 24.141 1 85.75 273 ASP A C 1
ATOM 2135 O O . ASP A 1 273 ? 20.141 34.312 24.047 1 85.75 273 ASP A O 1
ATOM 2139 N N . PRO A 1 274 ? 19.516 36.375 23.594 1 75.5 274 PRO A N 1
ATOM 2140 C CA . PRO A 1 274 ? 20.797 36.625 22.922 1 75.5 274 PRO A CA 1
ATOM 2141 C C . PRO A 1 274 ? 21.969 36.688 23.906 1 75.5 274 PRO A C 1
ATOM 2143 O O . PRO A 1 274 ? 21.844 37.281 24.984 1 75.5 274 PRO A O 1
ATOM 2146 N N . THR A 1 275 ? 22.703 35.594 24.297 1 62.22 275 THR A N 1
ATOM 2147 C CA . THR A 1 275 ? 23.828 35.75 25.203 1 62.22 275 THR A CA 1
ATOM 2148 C C . THR A 1 275 ? 25.094 36.188 24.438 1 62.22 275 THR A C 1
ATOM 2150 O O . THR A 1 275 ? 25.438 35.562 23.422 1 62.22 275 THR A O 1
ATOM 2153 N N . TYR A 1 276 ? 25.281 37.438 24.312 1 47.69 276 TYR A N 1
ATOM 2154 C CA . TYR A 1 276 ? 26.469 38.031 23.688 1 47.69 276 TYR A CA 1
ATOM 2155 C C . TYR A 1 276 ? 27.734 37.469 24.328 1 47.69 276 TYR A C 1
ATOM 2157 O O . TYR A 1 276 ? 28.25 38.031 25.297 1 47.69 276 TYR A O 1
ATOM 2165 N N . ASP A 1 277 ? 27.812 36.312 24.797 1 42.38 277 ASP A N 1
ATOM 2166 C CA . ASP A 1 277 ? 29.203 36.156 25.203 1 42.38 277 ASP A CA 1
ATOM 2167 C C . ASP A 1 277 ? 30.141 36.156 24 1 42.38 277 ASP A C 1
ATOM 2169 O O . ASP A 1 277 ? 29.781 35.688 22.922 1 42.38 277 ASP A O 1
ATOM 2173 N N . SER A 1 278 ? 31.078 37.125 23.938 1 37.81 278 SER A N 1
ATOM 2174 C CA . SER A 1 278 ? 32.156 37.375 22.953 1 37.81 278 SER A CA 1
ATOM 2175 C C . SER A 1 278 ? 32.562 36.062 22.281 1 37.81 278 SER A C 1
ATOM 2177 O O . SER A 1 278 ? 33.031 36.094 21.141 1 37.81 278 SER A O 1
ATOM 2179 N N . THR A 1 279 ? 33.031 35.156 23.016 1 40.56 279 THR A N 1
ATOM 2180 C CA . THR A 1 279 ? 33.781 34.031 22.438 1 40.56 279 THR A CA 1
ATOM 2181 C C . THR A 1 279 ? 32.844 33.031 21.797 1 40.56 279 THR A C 1
ATOM 2183 O O . THR A 1 279 ? 33.219 32.281 20.891 1 40.56 279 THR A O 1
ATOM 2186 N N . HIS A 1 280 ? 31.734 32.562 22.594 1 42.12 280 HIS A N 1
ATOM 2187 C CA . HIS A 1 280 ? 30.953 31.422 22.125 1 42.12 280 HIS A CA 1
ATOM 2188 C C . HIS A 1 280 ? 29.516 31.828 21.812 1 42.12 280 HIS A C 1
ATOM 2190 O O . HIS A 1 280 ? 28.781 32.281 22.688 1 42.12 280 HIS A O 1
ATOM 2196 N N . ASP A 1 281 ? 29.172 32.438 20.734 1 46 281 ASP A N 1
ATOM 2197 C CA . ASP A 1 281 ? 27.875 32.75 20.141 1 46 281 ASP A CA 1
ATOM 2198 C C . ASP A 1 281 ? 26.844 31.672 20.516 1 46 281 ASP A C 1
ATOM 2200 O O . ASP A 1 281 ? 26.234 31.062 19.641 1 46 281 ASP A O 1
ATOM 2204 N N . ARG A 1 282 ? 26.969 31.047 21.672 1 48.22 282 ARG A N 1
ATOM 2205 C CA . ARG A 1 282 ? 26.047 29.969 21.969 1 48.22 282 ARG A CA 1
ATOM 2206 C C . ARG A 1 282 ? 24.766 30.484 22.609 1 48.22 282 ARG A C 1
ATOM 2208 O O . ARG A 1 282 ? 24.797 31.453 23.375 1 48.22 282 ARG A O 1
ATOM 2215 N N . TYR A 1 283 ? 23.656 30.594 21.953 1 47.16 283 TYR A N 1
ATOM 2216 C CA . TYR A 1 283 ? 22.344 30.797 22.578 1 47.16 283 TYR A CA 1
ATOM 2217 C C . TYR A 1 283 ? 22.203 29.906 23.797 1 47.16 283 TYR A C 1
ATOM 2219 O O . TYR A 1 283 ? 22.797 28.828 23.875 1 47.16 283 TYR A O 1
ATOM 2227 N N . SER A 1 284 ? 21.859 30.531 24.969 1 49.25 284 SER A N 1
ATOM 2228 C CA . SER A 1 284 ? 21.734 29.891 26.266 1 49.25 284 SER A CA 1
ATOM 2229 C C . SER A 1 284 ? 21.125 28.5 26.141 1 49.25 284 SER A C 1
ATOM 2231 O O . SER A 1 284 ? 20.281 28.266 25.266 1 49.25 284 SER A O 1
ATOM 2233 N N . GLN A 1 285 ? 21.766 27.5 26.688 1 55.53 285 GLN A N 1
ATOM 2234 C CA . GLN A 1 285 ? 21.312 26.109 26.812 1 55.53 285 GLN A CA 1
ATOM 2235 C C . GLN A 1 285 ? 19.906 26.062 27.406 1 55.53 285 GLN A C 1
ATOM 2237 O O . GLN A 1 285 ? 19.172 25.094 27.172 1 55.53 285 GLN A O 1
ATOM 2242 N N . SER A 1 286 ? 19.516 27.219 28.141 1 65.19 286 SER A N 1
ATOM 2243 C CA . SER A 1 286 ? 18.188 27.125 28.766 1 65.19 286 SER A CA 1
ATOM 2244 C C . SER A 1 286 ? 17.203 28.078 28.109 1 65.19 286 SER A C 1
ATOM 2246 O O . SER A 1 286 ? 17.438 29.297 28.062 1 65.19 286 SER A O 1
ATOM 2248 N N . ALA A 1 287 ? 16.266 27.656 27.469 1 79.19 287 ALA A N 1
ATOM 2249 C CA . ALA A 1 287 ? 15.188 28.438 26.859 1 79.19 287 ALA A CA 1
ATOM 2250 C C . ALA A 1 287 ? 14.07 28.688 27.859 1 79.19 287 ALA A C 1
ATOM 2252 O O . ALA A 1 287 ? 13.758 27.828 28.688 1 79.19 287 ALA A O 1
ATOM 2253 N N . ARG A 1 288 ? 13.602 29.938 27.891 1 89.31 288 ARG A N 1
ATOM 2254 C CA . ARG A 1 288 ? 12.375 30.25 28.609 1 89.31 288 ARG A CA 1
ATOM 2255 C C . ARG A 1 288 ? 11.148 29.797 27.828 1 89.31 288 ARG A C 1
ATOM 2257 O O . ARG A 1 288 ? 11.203 29.656 26.609 1 89.31 288 ARG A O 1
ATOM 2264 N N . ARG A 1 289 ? 10.086 29.594 28.609 1 93 289 ARG A N 1
ATOM 2265 C CA . ARG A 1 289 ? 8.867 29.094 28 1 93 289 ARG A CA 1
ATOM 2266 C C . ARG A 1 289 ? 7.684 30 28.297 1 93 289 ARG A C 1
ATOM 2268 O O . ARG A 1 289 ? 7.559 30.516 29.422 1 93 289 ARG A O 1
ATOM 2275 N N . LEU A 1 290 ? 6.934 30.25 27.281 1 95.25 290 LEU A N 1
ATOM 2276 C CA . LEU A 1 290 ? 5.648 30.922 27.438 1 95.25 290 LEU A CA 1
ATOM 2277 C C . LEU A 1 290 ? 4.516 30.062 26.891 1 95.25 290 LEU A C 1
ATOM 2279 O O . LEU A 1 290 ? 4.656 29.422 25.844 1 95.25 290 LEU A O 1
ATOM 2283 N N . TYR A 1 291 ? 3.344 29.953 27.703 1 97.25 291 TYR A N 1
ATOM 2284 C CA . TYR A 1 291 ? 2.168 29.172 27.359 1 97.25 291 TYR A CA 1
ATOM 2285 C C . TYR A 1 291 ? 2.469 27.672 27.453 1 97.25 291 TYR A C 1
ATOM 2287 O O . TYR A 1 291 ? 3.547 27.281 27.906 1 97.25 291 TYR A O 1
ATOM 2295 N N . GLY A 1 292 ? 1.564 26.859 27.266 1 97.88 292 GLY A N 1
ATOM 2296 C CA . GLY A 1 292 ? 1.743 25.406 27.219 1 97.88 292 GLY A CA 1
ATOM 2297 C C . GLY A 1 292 ? 1.276 24.703 28.469 1 97.88 292 GLY A C 1
ATOM 2298 O O . GLY A 1 292 ? 1.081 23.484 28.469 1 97.88 292 GLY A O 1
ATOM 2299 N N . GLN A 1 293 ? 1.146 25.438 29.531 1 97.44 293 GLN A N 1
ATOM 2300 C CA . GLN A 1 293 ? 0.737 24.812 30.781 1 97.44 293 GLN A CA 1
ATOM 2301 C C . GLN A 1 293 ? -0.783 24.703 30.875 1 97.44 293 GLN A C 1
ATOM 2303 O O . GLN A 1 293 ? -1.312 23.656 31.234 1 97.44 293 GLN A O 1
ATOM 2308 N N . LYS A 1 294 ? -1.496 25.766 30.562 1 97.06 294 LYS A N 1
ATOM 2309 C CA . LYS A 1 294 ? -2.953 25.781 30.641 1 97.06 294 LYS A CA 1
ATOM 2310 C C . LYS A 1 294 ? -3.57 26.125 29.281 1 97.06 294 LYS A C 1
ATOM 2312 O O . LYS A 1 294 ? -4.793 26.078 29.125 1 97.06 294 LYS A O 1
ATOM 2317 N N . ASP A 1 295 ? -2.814 26.531 28.438 1 98.06 295 ASP A N 1
ATOM 2318 C CA . ASP A 1 295 ? -3.145 26.906 27.078 1 98.06 295 ASP A CA 1
ATOM 2319 C C . ASP A 1 295 ? -2.051 26.453 26.109 1 98.06 295 ASP A C 1
ATOM 2321 O O . ASP A 1 295 ? -1.101 25.781 26.5 1 98.06 295 ASP A O 1
ATOM 2325 N N . ASP A 1 296 ? -2.262 26.656 24.812 1 98.56 296 ASP A N 1
ATOM 2326 C CA . ASP A 1 296 ? -1.314 26.188 23.797 1 98.56 296 ASP A CA 1
ATOM 2327 C C . ASP A 1 296 ? -0.955 27.312 22.828 1 98.56 296 ASP A C 1
ATOM 2329 O O . ASP A 1 296 ? -1.838 27.922 22.219 1 98.56 296 ASP A O 1
ATOM 2333 N N . ALA A 1 297 ? 0.351 27.594 22.625 1 98.5 297 ALA A N 1
ATOM 2334 C CA . ALA A 1 297 ? 0.823 28.469 21.562 1 98.5 297 ALA A CA 1
ATOM 2335 C C . ALA A 1 297 ? 0.977 27.703 20.25 1 98.5 297 ALA A C 1
ATOM 2337 O O . ALA A 1 297 ? 1.943 26.953 20.078 1 98.5 297 ALA A O 1
ATOM 2338 N N . VAL A 1 298 ? 0.071 28.016 19.328 1 97.38 298 VAL A N 1
ATOM 2339 C CA . VAL A 1 298 ? -0.022 27.047 18.25 1 97.38 298 VAL A CA 1
ATOM 2340 C C . VAL A 1 298 ? 0.502 27.656 16.953 1 97.38 298 VAL A C 1
ATOM 2342 O O . VAL A 1 298 ? 0.803 26.922 15.992 1 97.38 298 VAL A O 1
ATOM 2345 N N . ARG A 1 299 ? 0.625 28.922 16.844 1 97.44 299 ARG A N 1
ATOM 2346 C CA . ARG A 1 299 ? 1.173 29.625 15.68 1 97.44 299 ARG A CA 1
ATOM 2347 C C . ARG A 1 299 ? 1.779 30.969 16.078 1 97.44 299 ARG A C 1
ATOM 2349 O O . ARG A 1 299 ? 1.408 31.531 17.109 1 97.44 299 ARG A O 1
ATOM 2356 N N . MET A 1 300 ? 2.697 31.453 15.305 1 97.25 300 MET A N 1
ATOM 2357 C CA . MET A 1 300 ? 3.305 32.75 15.586 1 97.25 300 MET A CA 1
ATOM 2358 C C . MET A 1 300 ? 3.717 33.469 14.297 1 97.25 300 MET A C 1
ATOM 2360 O O . MET A 1 300 ? 3.953 32.812 13.281 1 97.25 300 MET A O 1
ATOM 2364 N N . VAL A 1 301 ? 3.732 34.75 14.297 1 96.25 301 VAL A N 1
ATOM 2365 C CA . VAL A 1 301 ? 4.238 35.562 13.211 1 96.25 301 VAL A CA 1
ATOM 2366 C C . VAL A 1 301 ? 5.086 36.688 13.773 1 96.25 301 VAL A C 1
ATOM 2368 O O . VAL A 1 301 ? 4.918 37.094 14.93 1 96.25 301 VAL A O 1
ATOM 2371 N N . ASN A 1 302 ? 6.047 37.125 13.008 1 94.69 302 ASN A N 1
ATOM 2372 C CA . ASN A 1 302 ? 6.805 38.312 13.367 1 94.69 302 ASN A CA 1
ATOM 2373 C C . ASN A 1 302 ? 5.953 39.594 13.25 1 94.69 302 ASN A C 1
ATOM 2375 O O . ASN A 1 302 ? 5.605 40 12.148 1 94.69 302 ASN A O 1
ATOM 2379 N N . ALA A 1 303 ? 5.672 40.25 14.367 1 94.94 303 ALA A N 1
ATOM 2380 C CA . ALA A 1 303 ? 4.766 41.406 14.375 1 94.94 303 ALA A CA 1
ATOM 2381 C C . ALA A 1 303 ? 5.527 42.688 14.125 1 94.94 303 ALA A C 1
ATOM 2383 O O . ALA A 1 303 ? 4.918 43.75 13.992 1 94.94 303 ALA A O 1
ATOM 2384 N N . ARG A 1 304 ? 6.809 42.594 14.117 1 87.31 304 ARG A N 1
ATOM 2385 C CA . ARG A 1 304 ? 7.648 43.75 13.836 1 87.31 304 ARG A CA 1
ATOM 2386 C C . ARG A 1 304 ? 8.891 43.344 13.047 1 87.31 304 ARG A C 1
ATOM 2388 O O . ARG A 1 304 ? 10.008 43.406 13.562 1 87.31 304 ARG A O 1
ATOM 2395 N N . PRO A 1 305 ? 8.758 43.062 11.797 1 73.62 305 PRO A N 1
ATOM 2396 C CA . PRO A 1 305 ? 9.898 42.531 11.039 1 73.62 305 PRO A CA 1
ATOM 2397 C C . PRO A 1 305 ? 10.93 43.625 10.711 1 73.62 305 PRO A C 1
ATOM 2399 O O . PRO A 1 305 ? 12.094 43.281 10.438 1 73.62 305 PRO A O 1
ATOM 2402 N N . THR A 1 306 ? 10.539 44.906 10.531 1 66.31 306 THR A N 1
ATOM 2403 C CA . THR A 1 306 ? 11.484 45.938 10.141 1 66.31 306 THR A CA 1
ATOM 2404 C C . THR A 1 306 ? 11.953 46.719 11.352 1 66.31 306 THR A C 1
ATOM 2406 O O . THR A 1 306 ? 11.195 46.938 12.305 1 66.31 306 THR A O 1
ATOM 2409 N N . ALA A 1 307 ? 13.352 46.625 11.609 1 59.47 307 ALA A N 1
ATOM 2410 C CA . ALA A 1 307 ? 14.078 47.188 12.734 1 59.47 307 ALA A CA 1
ATOM 2411 C C . ALA A 1 307 ? 14.109 48.719 12.633 1 59.47 307 ALA A C 1
ATOM 2413 O O . ALA A 1 307 ? 14.828 49.281 11.805 1 59.47 307 ALA A O 1
ATOM 2414 N N . ASP A 1 308 ? 12.953 49.438 12.555 1 53.12 308 ASP A N 1
ATOM 2415 C CA . ASP A 1 308 ? 13.352 50.812 12.742 1 53.12 308 ASP A CA 1
ATOM 2416 C C . ASP A 1 308 ? 14.211 51 13.992 1 53.12 308 ASP A C 1
ATOM 2418 O O . ASP A 1 308 ? 13.68 51.125 15.094 1 53.12 308 ASP A O 1
ATOM 2422 N N . ASP A 1 309 ? 15.547 50.844 13.766 1 51.66 309 ASP A N 1
ATOM 2423 C CA . ASP A 1 309 ? 16.609 51.125 14.727 1 51.66 309 ASP A CA 1
ATOM 2424 C C . ASP A 1 309 ? 16.25 50.594 16.109 1 51.66 309 ASP A C 1
ATOM 2426 O O . ASP A 1 309 ? 16.922 50.938 17.094 1 51.66 309 ASP A O 1
ATOM 2430 N N . SER A 1 310 ? 15.125 49.812 16.156 1 61.19 310 SER A N 1
ATOM 2431 C CA . SER A 1 310 ? 14.625 49.656 17.516 1 61.19 310 SER A CA 1
ATOM 2432 C C . SER A 1 310 ? 15.164 48.375 18.141 1 61.19 310 SER A C 1
ATOM 2434 O O . SER A 1 310 ? 15.492 47.406 17.438 1 61.19 310 SER A O 1
ATOM 2436 N N . GLU A 1 311 ? 15.555 48.344 19.375 1 79.25 311 GLU A N 1
ATOM 2437 C CA . GLU A 1 311 ? 15.961 47.344 20.359 1 79.25 311 GLU A CA 1
ATOM 2438 C C . GLU A 1 311 ? 14.773 46.5 20.812 1 79.25 311 GLU A C 1
ATOM 2440 O O . GLU A 1 311 ? 14.867 45.781 21.812 1 79.25 311 GLU A O 1
ATOM 2445 N N . VAL A 1 312 ? 13.703 46.562 20 1 88.06 312 VAL A N 1
ATOM 2446 C CA . VAL A 1 312 ? 12.508 45.875 20.453 1 88.06 312 VAL A CA 1
ATOM 2447 C C . VAL A 1 312 ? 12.102 44.812 19.422 1 88.06 312 VAL A C 1
ATOM 2449 O O . VAL A 1 312 ? 12.102 45.094 18.219 1 88.06 312 VAL A O 1
ATOM 2452 N N . GLY A 1 313 ? 11.891 43.656 19.859 1 92 313 GLY A N 1
ATOM 2453 C CA . GLY A 1 313 ? 11.281 42.594 19.062 1 92 313 GLY A CA 1
ATOM 2454 C C . GLY A 1 313 ? 9.859 42.281 19.5 1 92 313 GLY A C 1
ATOM 2455 O O . GLY A 1 313 ? 9.547 42.312 20.688 1 92 313 GLY A O 1
ATOM 2456 N N . GLU A 1 314 ? 8.977 42.062 18.516 1 94.5 314 GLU A N 1
ATOM 2457 C CA . GLU A 1 314 ? 7.59 41.719 18.828 1 94.5 314 GLU A CA 1
ATOM 2458 C C . GLU A 1 314 ? 7.141 40.5 18.031 1 94.5 314 GLU A C 1
ATOM 2460 O O . GLU A 1 314 ? 7.43 40.375 16.844 1 94.5 314 GLU A O 1
ATOM 2465 N N . VAL A 1 315 ? 6.473 39.594 18.75 1 96.44 315 VAL A N 1
ATOM 2466 C CA . VAL A 1 315 ? 5.91 38.406 18.125 1 96.44 315 VAL A CA 1
ATOM 2467 C C . VAL A 1 315 ? 4.418 38.312 18.438 1 96.44 315 VAL A C 1
ATOM 2469 O O . VAL A 1 315 ? 3.996 38.562 19.562 1 96.44 315 VAL A O 1
ATOM 2472 N N . ALA A 1 316 ? 3.631 38.062 17.438 1 98.06 316 ALA A N 1
ATOM 2473 C CA . ALA A 1 316 ? 2.225 37.719 17.641 1 98.06 316 ALA A CA 1
ATOM 2474 C C . ALA A 1 316 ? 2.039 36.219 17.75 1 98.06 316 ALA A C 1
ATOM 2476 O O . ALA A 1 316 ? 2.59 35.438 16.969 1 98.06 316 ALA A O 1
ATOM 2477 N N . ILE A 1 317 ? 1.293 35.781 18.719 1 98.31 317 ILE A N 1
ATOM 2478 C CA . ILE A 1 317 ? 1.146 34.344 19.031 1 98.31 317 ILE A CA 1
ATOM 2479 C C . ILE A 1 317 ? -0.336 33.969 19.062 1 98.31 317 ILE A C 1
ATOM 2481 O O . ILE A 1 317 ? -1.128 34.656 19.75 1 98.31 317 ILE A O 1
ATOM 2485 N N . GLU A 1 318 ? -0.66 32.969 18.281 1 98.5 318 GLU A N 1
ATOM 2486 C CA . GLU A 1 318 ? -1.981 32.344 18.422 1 98.5 318 GLU A CA 1
ATOM 2487 C C . GLU A 1 318 ? -2.035 31.406 19.625 1 98.5 318 GLU A C 1
ATOM 2489 O O . GLU A 1 318 ? -1.312 30.422 19.656 1 98.5 318 GLU A O 1
ATOM 2494 N N . VAL A 1 319 ? -2.871 31.719 20.531 1 98.56 319 VAL A N 1
ATOM 2495 C CA . VAL A 1 319 ? -2.984 30.953 21.75 1 98.56 319 VAL A CA 1
ATOM 2496 C C . VAL A 1 319 ? -4.363 30.297 21.828 1 98.56 319 VAL A C 1
ATOM 2498 O O . VAL A 1 319 ? -5.383 31 21.875 1 98.56 319 VAL A O 1
ATOM 2501 N N . SER A 1 320 ? -4.367 28.984 21.828 1 98.06 320 SER A N 1
ATOM 2502 C CA . SER A 1 320 ? -5.605 28.25 22.047 1 98.06 320 SER A CA 1
ATOM 2503 C C . SER A 1 320 ? -5.961 28.172 23.531 1 98.06 320 SER A C 1
ATOM 2505 O O . SER A 1 320 ? -5.168 27.703 24.344 1 98.06 320 SER A O 1
ATOM 2507 N N . VAL A 1 321 ? -7.176 28.625 23.859 1 97.5 321 VAL A N 1
ATOM 2508 C CA . VAL A 1 321 ? -7.703 28.594 25.219 1 97.5 321 VAL A CA 1
ATOM 2509 C C . VAL A 1 321 ? -9.086 27.953 25.219 1 97.5 321 VAL A C 1
ATOM 2511 O O . VAL A 1 321 ? -10.102 28.625 25.062 1 97.5 321 VAL A O 1
ATOM 2514 N N . GLY A 1 322 ? -9.086 26.656 25.594 1 96 322 GLY A N 1
ATOM 2515 C CA . GLY A 1 322 ? -10.336 25.938 25.391 1 96 322 GLY A CA 1
ATOM 2516 C C . GLY A 1 322 ? -10.82 25.969 23.953 1 96 322 GLY A C 1
ATOM 2517 O O . GLY A 1 322 ? -10.07 25.625 23.047 1 96 322 GLY A O 1
ATOM 2518 N N . VAL A 1 323 ? -12.016 26.438 23.766 1 96.06 323 VAL A N 1
ATOM 2519 C CA . VAL A 1 323 ? -12.57 26.484 22.406 1 96.06 323 VAL A CA 1
ATOM 2520 C C . VAL A 1 323 ? -12.281 27.844 21.781 1 96.06 323 VAL A C 1
ATOM 2522 O O . VAL A 1 323 ? -12.594 28.078 20.609 1 96.06 323 VAL A O 1
ATOM 2525 N N . ASP A 1 324 ? -11.664 28.75 22.547 1 96.69 324 ASP A N 1
ATOM 2526 C CA . ASP A 1 324 ? -11.398 30.109 22.062 1 96.69 324 ASP A CA 1
ATOM 2527 C C . ASP A 1 324 ? -9.961 30.25 21.578 1 96.69 324 ASP A C 1
ATOM 2529 O O . ASP A 1 324 ? -9.133 29.359 21.828 1 96.69 324 ASP A O 1
ATOM 2533 N N . THR A 1 325 ? -9.734 31.328 20.859 1 97.88 325 THR A N 1
ATOM 2534 C CA . THR A 1 325 ? -8.406 31.656 20.359 1 97.88 325 THR A CA 1
ATOM 2535 C C . THR A 1 325 ? -8.062 33.125 20.688 1 97.88 325 THR A C 1
ATOM 2537 O O . THR A 1 325 ? -8.875 34 20.453 1 97.88 325 THR A O 1
ATOM 2540 N N . ASN A 1 326 ? -6.91 33.281 21.25 1 98.19 326 ASN A N 1
ATOM 2541 C CA . ASN A 1 326 ? -6.324 34.594 21.422 1 98.19 326 ASN A CA 1
ATOM 2542 C C . ASN A 1 326 ? -5.137 34.812 20.484 1 98.19 326 ASN A C 1
ATOM 2544 O O . ASN A 1 326 ? -4.43 33.875 20.156 1 98.19 326 ASN A O 1
ATOM 2548 N N . ILE A 1 327 ? -5.027 36 20.016 1 98.56 327 ILE A N 1
ATOM 2549 C CA . ILE A 1 327 ? -3.768 36.438 19.422 1 98.56 327 ILE A CA 1
ATOM 2550 C C . ILE A 1 327 ? -3.08 37.438 20.359 1 98.56 327 ILE A C 1
ATOM 2552 O O . ILE A 1 327 ? -3.551 38.562 20.547 1 98.56 327 ILE A O 1
ATOM 2556 N N . ASP A 1 328 ? -1.996 37 20.938 1 98.5 328 ASP A N 1
ATOM 2557 C CA . ASP A 1 328 ? -1.229 37.812 21.875 1 98.5 328 ASP A CA 1
ATOM 2558 C C . ASP A 1 328 ? -0.004 38.438 21.188 1 98.5 328 ASP A C 1
ATOM 2560 O O . ASP A 1 328 ? 0.539 37.844 20.25 1 98.5 328 ASP A O 1
ATOM 2564 N N . ILE A 1 329 ? 0.376 39.594 21.656 1 97.81 329 ILE A N 1
ATOM 2565 C CA . ILE A 1 329 ? 1.647 40.188 21.266 1 97.81 329 ILE A CA 1
ATOM 2566 C C . ILE A 1 329 ? 2.637 40.062 22.422 1 97.81 329 ILE A C 1
ATOM 2568 O O . ILE A 1 329 ? 2.34 40.5 23.547 1 97.81 329 ILE A O 1
ATOM 2572 N N . ALA A 1 330 ? 3.709 39.469 22.219 1 96.56 330 ALA A N 1
ATOM 2573 C CA . ALA A 1 330 ? 4.824 39.5 23.156 1 96.56 330 ALA A CA 1
ATOM 2574 C C . ALA A 1 330 ? 5.914 40.469 22.703 1 96.56 330 ALA A C 1
ATOM 2576 O O . ALA A 1 330 ? 6.426 40.344 21.594 1 96.56 330 ALA A O 1
ATOM 2577 N N . ARG A 1 331 ? 6.277 41.344 23.547 1 94.06 331 ARG A N 1
ATOM 2578 C CA . ARG A 1 331 ? 7.27 42.375 23.266 1 94.06 331 ARG A CA 1
ATOM 2579 C C . ARG A 1 331 ? 8.555 42.125 24.047 1 94.06 331 ARG A C 1
ATOM 2581 O O . ARG A 1 331 ? 8.523 41.969 25.266 1 94.06 331 ARG A O 1
ATOM 2588 N N . PHE A 1 332 ? 9.609 42.094 23.266 1 91.62 332 PHE A N 1
ATOM 2589 C CA . PHE A 1 332 ? 10.922 41.844 23.844 1 91.62 332 PHE A CA 1
ATOM 2590 C C . PHE A 1 332 ? 11.82 43.062 23.719 1 91.62 332 PHE A C 1
ATOM 2592 O O . PHE A 1 332 ? 11.82 43.75 22.688 1 91.62 332 PHE A O 1
ATOM 2599 N N . LYS A 1 333 ? 12.531 43.281 24.766 1 87.75 333 LYS A N 1
ATOM 2600 C CA . LYS A 1 333 ? 13.508 44.344 24.75 1 87.75 333 LYS A CA 1
ATOM 2601 C C . LYS A 1 333 ? 14.93 43.812 24.781 1 87.75 333 LYS A C 1
ATOM 2603 O O . LYS A 1 333 ? 15.219 42.844 25.5 1 87.75 333 LYS A O 1
ATOM 2608 N N . SER A 1 334 ? 15.703 44.5 24 1 81.69 334 SER A N 1
ATOM 2609 C CA . SER A 1 334 ? 17.094 44.094 23.906 1 81.69 334 SER A CA 1
ATOM 2610 C C . SER A 1 334 ? 17.781 44.188 25.266 1 81.69 334 SER A C 1
ATOM 2612 O O . SER A 1 334 ? 17.562 45.125 26.031 1 81.69 334 SER A O 1
ATOM 2614 N N . GLY A 1 335 ? 18.719 43.281 25.484 1 69.31 335 GLY A N 1
ATOM 2615 C CA . GLY A 1 335 ? 19.578 43.281 26.656 1 69.31 335 GLY A CA 1
ATOM 2616 C C . GLY A 1 335 ? 18.859 42.906 27.938 1 69.31 335 GLY A C 1
ATOM 2617 O O . GLY A 1 335 ? 19.453 42.906 29.016 1 69.31 335 GLY A O 1
ATOM 2618 N N . LYS A 1 336 ? 17.609 42.594 27.891 1 65.62 336 LYS A N 1
ATOM 2619 C CA . LYS A 1 336 ? 16.875 42.219 29.094 1 65.62 336 LYS A CA 1
ATOM 2620 C C . LYS A 1 336 ? 16.438 40.75 29.016 1 65.62 336 LYS A C 1
ATOM 2622 O O . LYS A 1 336 ? 16 40.281 27.969 1 65.62 336 LYS A O 1
ATOM 2627 N N . SER A 1 337 ? 16.875 40.062 30 1 64.62 337 SER A N 1
ATOM 2628 C CA . SER A 1 337 ? 16.453 38.688 30.109 1 64.62 337 SER A CA 1
ATOM 2629 C C . SER A 1 337 ? 15.148 38.562 30.906 1 64.62 337 SER A C 1
ATOM 2631 O O . SER A 1 337 ? 14.836 37.5 31.438 1 64.62 337 SER A O 1
ATOM 2633 N N . ASP A 1 338 ? 14.445 39.688 30.875 1 69.31 338 ASP A N 1
ATOM 2634 C CA . ASP A 1 338 ? 13.195 39.656 31.625 1 69.31 338 ASP A CA 1
ATOM 2635 C C . ASP A 1 338 ? 12.055 39.094 30.766 1 69.31 338 ASP A C 1
ATOM 2637 O O . ASP A 1 338 ? 12.211 38.906 29.562 1 69.31 338 ASP A O 1
ATOM 2641 N N . SER A 1 339 ? 10.984 38.75 31.453 1 82.31 339 SER A N 1
ATOM 2642 C CA . SER A 1 339 ? 9.758 38.281 30.781 1 82.31 339 SER A CA 1
ATOM 2643 C C . SER A 1 339 ? 9.227 39.344 29.828 1 82.31 339 SER A C 1
ATOM 2645 O O . SER A 1 339 ? 9.25 40.531 30.141 1 82.31 339 SER A O 1
ATOM 2647 N N . PRO A 1 340 ? 8.875 38.938 28.688 1 91.38 340 PRO A N 1
ATOM 2648 C CA . PRO A 1 340 ? 8.312 39.906 27.75 1 91.38 340 PRO A CA 1
ATOM 2649 C C . PRO A 1 340 ? 7.004 40.5 28.234 1 91.38 340 PRO A C 1
ATOM 2651 O O . PRO A 1 340 ? 6.328 39.938 29.094 1 91.38 340 PRO A O 1
ATOM 2654 N N . GLU A 1 341 ? 6.758 41.719 27.797 1 93.31 341 GLU A N 1
ATOM 2655 C CA . GLU A 1 341 ? 5.43 42.312 27.969 1 93.31 341 GLU A CA 1
ATOM 2656 C C . GLU A 1 341 ? 4.418 41.656 27.031 1 93.31 341 GLU A C 1
ATOM 2658 O O . GLU A 1 341 ? 4.645 41.594 25.828 1 93.31 341 GLU A O 1
ATOM 2663 N N . ILE A 1 342 ? 3.381 41.219 27.609 1 96.56 342 ILE A N 1
ATOM 2664 C CA . ILE A 1 342 ? 2.402 40.5 26.797 1 96.56 342 ILE A CA 1
ATOM 2665 C C . ILE A 1 342 ? 1.045 41.188 26.891 1 96.56 342 ILE A C 1
ATOM 2667 O O . ILE A 1 342 ? 0.635 41.625 27.969 1 96.56 342 ILE A O 1
ATOM 2671 N N . PHE A 1 343 ? 0.337 41.375 25.844 1 97.25 343 PHE A N 1
ATOM 2672 C CA . PHE A 1 343 ? -1.064 41.781 25.828 1 97.25 343 PHE A CA 1
ATOM 2673 C C . PHE A 1 343 ? -1.83 41.062 24.734 1 97.25 343 PHE A C 1
ATOM 2675 O O . PHE A 1 343 ? -1.232 40.562 23.766 1 97.25 343 PHE A O 1
ATOM 2682 N N . THR A 1 344 ? -3.16 41 24.875 1 98.38 344 THR A N 1
ATOM 2683 C CA . THR A 1 344 ? -4.016 40.312 23.906 1 98.38 344 THR A CA 1
ATOM 2684 C C . THR A 1 344 ? -4.516 41.312 22.859 1 98.38 344 THR A C 1
ATOM 2686 O O . THR A 1 344 ? -5.238 42.25 23.188 1 98.38 344 THR A O 1
ATOM 2689 N N . LEU A 1 345 ? -4.137 41.062 21.641 1 98.38 345 LEU A N 1
ATOM 2690 C CA . LEU A 1 345 ? -4.523 41.938 20.547 1 98.38 345 LEU A CA 1
ATOM 2691 C C . LEU A 1 345 ? -5.922 41.594 20.047 1 98.38 345 LEU A C 1
ATOM 2693 O O . LEU A 1 345 ? -6.695 42.5 19.688 1 98.38 345 LEU A O 1
ATOM 2697 N N . PHE A 1 346 ? -6.199 40.406 20 1 98.06 346 PHE A N 1
ATOM 2698 C CA . PHE A 1 346 ? -7.465 39.906 19.469 1 98.06 346 PHE A CA 1
ATOM 2699 C C . PHE A 1 346 ? -7.934 38.688 20.25 1 98.06 346 PHE A C 1
ATOM 2701 O O . PHE A 1 346 ? -7.117 37.875 20.703 1 98.06 346 PHE A O 1
ATOM 2708 N N . LYS A 1 347 ? -9.195 38.531 20.391 1 97.62 347 LYS A N 1
ATOM 2709 C CA . LYS A 1 347 ? -9.836 37.375 21.016 1 97.62 347 LYS A CA 1
ATOM 2710 C C . LYS A 1 347 ? -11.109 36.969 20.281 1 97.62 347 LYS A C 1
ATOM 2712 O O . LYS A 1 347 ? -11.914 37.844 19.922 1 97.62 347 LYS A O 1
ATOM 2717 N N . THR A 1 348 ? -11.227 35.688 20.062 1 96.69 348 THR A N 1
ATOM 2718 C CA . THR A 1 348 ? -12.477 35.25 19.469 1 96.69 348 THR A CA 1
ATOM 2719 C C . THR A 1 348 ? -13.625 35.344 20.469 1 96.69 348 THR A C 1
ATOM 2721 O O . THR A 1 348 ? -13.398 35.344 21.688 1 96.69 348 THR A O 1
ATOM 2724 N N . ASN A 1 349 ? -14.766 35.562 19.984 1 91.56 349 ASN A N 1
ATOM 2725 C CA . ASN A 1 349 ? -16.031 35.625 20.719 1 91.56 349 ASN A CA 1
ATOM 2726 C C . ASN A 1 349 ? -17.172 35 19.922 1 91.56 349 ASN A C 1
ATOM 2728 O O . ASN A 1 349 ? -17.797 35.656 19.109 1 91.56 349 ASN A O 1
ATOM 2732 N N . ALA A 1 350 ? -17.5 33.781 20.234 1 93.25 350 ALA A N 1
ATOM 2733 C CA . ALA A 1 350 ? -18.5 33 19.516 1 93.25 350 ALA A CA 1
ATOM 2734 C C . ALA A 1 350 ? -18.156 32.875 18.047 1 93.25 350 ALA A C 1
ATOM 2736 O O . ALA A 1 350 ? -19.031 32.906 17.188 1 93.25 350 ALA A O 1
ATOM 2737 N N . ASP A 1 351 ? -16.969 33.031 17.703 1 95.44 351 ASP A N 1
ATOM 2738 C CA . ASP A 1 351 ? -16.406 32.781 16.375 1 95.44 351 ASP A CA 1
ATOM 2739 C C . ASP A 1 351 ? -15.086 32.031 16.453 1 95.44 351 ASP A C 1
ATOM 2741 O O . ASP A 1 351 ? -14.68 31.609 17.531 1 95.44 351 ASP A O 1
ATOM 2745 N N . ALA A 1 352 ? -14.562 31.688 15.32 1 96.56 352 ALA A N 1
ATOM 2746 C CA . ALA A 1 352 ? -13.352 30.875 15.258 1 96.56 352 ALA A CA 1
ATOM 2747 C C . ALA A 1 352 ? -12.43 31.344 14.133 1 96.56 352 ALA A C 1
ATOM 2749 O O . ALA A 1 352 ? -12.898 31.766 13.078 1 96.56 352 ALA A O 1
ATOM 2750 N N . VAL A 1 353 ? -11.086 31.281 14.445 1 96.56 353 VAL A N 1
ATOM 2751 C CA . VAL A 1 353 ? -10.086 31.484 13.406 1 96.56 353 VAL A CA 1
ATOM 2752 C C . VAL A 1 353 ? -9.992 30.25 12.516 1 96.56 353 VAL A C 1
ATOM 2754 O O . VAL A 1 353 ? -9.781 29.141 13.008 1 96.56 353 VAL A O 1
ATOM 2757 N N . TRP A 1 354 ? -10.117 30.516 11.297 1 91.38 354 TRP A N 1
ATOM 2758 C CA . TRP A 1 354 ? -10.148 29.391 10.367 1 91.38 354 TRP A CA 1
ATOM 2759 C C . TRP A 1 354 ? -8.734 29 9.938 1 91.38 354 TRP A C 1
ATOM 2761 O O . TRP A 1 354 ? -8.047 29.781 9.273 1 91.38 354 TRP A O 1
ATOM 2771 N N . PHE A 1 355 ? -8.289 27.734 10.203 1 84.12 355 PHE A N 1
ATOM 2772 C CA . PHE A 1 355 ? -7.055 27.062 9.797 1 84.12 355 PHE A CA 1
ATOM 2773 C C . PHE A 1 355 ? -5.848 27.953 10.07 1 84.12 355 PHE A C 1
ATOM 2775 O O . PHE A 1 355 ? -4.953 28.062 9.227 1 84.12 355 PHE A O 1
ATOM 2782 N N . GLY A 1 356 ? -5.922 28.672 11.086 1 90.25 356 GLY A N 1
ATOM 2783 C CA . GLY A 1 356 ? -4.781 29.5 11.461 1 90.25 356 GLY A CA 1
ATOM 2784 C C . GLY A 1 356 ? -4.48 30.594 10.461 1 90.25 356 GLY A C 1
ATOM 2785 O O . GLY A 1 356 ? -3.33 31.016 10.32 1 90.25 356 GLY A O 1
ATOM 2786 N N . ALA A 1 357 ? -5.492 31.016 9.758 1 96.38 357 ALA A N 1
ATOM 2787 C CA . ALA A 1 357 ? -5.309 32.062 8.742 1 96.38 357 ALA A CA 1
ATOM 2788 C C . ALA A 1 357 ? -5.453 33.438 9.344 1 96.38 357 ALA A C 1
ATOM 2790 O O . ALA A 1 357 ? -6.551 34 9.391 1 96.38 357 ALA A O 1
ATOM 2791 N N . TRP A 1 358 ? -4.371 33.969 9.734 1 98.19 358 TRP A N 1
ATOM 2792 C CA . TRP A 1 358 ? -4.344 35.312 10.305 1 98.19 358 TRP A CA 1
ATOM 2793 C C . TRP A 1 358 ? -2.955 35.938 10.18 1 98.19 358 TRP A C 1
ATOM 2795 O O . TRP A 1 358 ? -1.993 35.25 9.828 1 98.19 358 TRP A O 1
ATOM 2805 N N . ASP A 1 359 ? -2.896 37.219 10.367 1 98.31 359 ASP A N 1
ATOM 2806 C CA . ASP A 1 359 ? -1.672 38.031 10.484 1 98.31 359 ASP A CA 1
ATOM 2807 C C . ASP A 1 359 ? -1.857 39.188 11.445 1 98.31 359 ASP A C 1
ATOM 2809 O O . ASP A 1 359 ? -2.984 39.594 11.711 1 98.31 359 ASP A O 1
ATOM 2813 N N . ALA A 1 360 ? -0.833 39.531 12.062 1 98.12 360 ALA A N 1
ATOM 2814 C CA . ALA A 1 360 ? -0.809 40.688 12.953 1 98.12 360 ALA A CA 1
ATOM 2815 C C . ALA A 1 360 ? 0.514 41.438 12.828 1 98.12 360 ALA A C 1
ATOM 2817 O O . ALA A 1 360 ? 1.575 40.844 12.695 1 98.12 360 ALA A O 1
ATOM 2818 N N . ARG A 1 361 ? 0.343 42.781 12.922 1 95.38 361 ARG A N 1
ATOM 2819 C CA . ARG A 1 361 ? 1.551 43.562 12.695 1 95.38 361 ARG A CA 1
ATOM 2820 C C . ARG A 1 361 ? 1.444 44.938 13.352 1 95.38 361 ARG A C 1
ATOM 2822 O O . ARG A 1 361 ? 0.374 45.531 13.359 1 95.38 361 ARG A O 1
ATOM 2829 N N . ARG A 1 362 ? 2.568 45.312 13.852 1 94.44 362 ARG A N 1
ATOM 2830 C CA . ARG A 1 362 ? 2.697 46.75 14.203 1 94.44 362 ARG A CA 1
ATOM 2831 C C . ARG A 1 362 ? 2.896 47.594 12.953 1 94.44 362 ARG A C 1
ATOM 2833 O O . ARG A 1 362 ? 3.711 47.25 12.086 1 94.44 362 ARG A O 1
ATOM 2840 N N . VAL A 1 363 ? 2.127 48.656 12.898 1 92.31 363 VAL A N 1
ATOM 2841 C CA . VAL A 1 363 ? 2.195 49.469 11.703 1 92.31 363 VAL A CA 1
ATOM 2842 C C . VAL A 1 363 ? 2.416 50.938 12.102 1 92.31 363 VAL A C 1
ATOM 2844 O O . VAL A 1 363 ? 2.088 51.344 13.219 1 92.31 363 VAL A O 1
ATOM 2847 N N . THR A 1 364 ? 3.053 51.625 11.312 1 83.56 364 THR A N 1
ATOM 2848 C CA . THR A 1 364 ? 3.213 53.062 11.43 1 83.56 364 THR A CA 1
ATOM 2849 C C . THR A 1 364 ? 2.561 53.781 10.242 1 83.56 364 THR A C 1
ATOM 2851 O O . THR A 1 364 ? 2.912 53.531 9.094 1 83.56 364 THR A O 1
ATOM 2854 N N . ASP A 1 365 ? 1.672 54.625 10.633 1 78.06 365 ASP A N 1
ATOM 2855 C CA . ASP A 1 365 ? 0.969 55.312 9.547 1 78.06 365 ASP A CA 1
ATOM 2856 C C . ASP A 1 365 ? 1.781 56.5 9.023 1 78.06 365 ASP A C 1
ATOM 2858 O O . ASP A 1 365 ? 2.918 56.719 9.445 1 78.06 365 ASP A O 1
ATOM 2862 N N . GLU A 1 366 ? 1.203 57.156 8.023 1 77.12 366 GLU A N 1
ATOM 2863 C CA . GLU A 1 366 ? 1.897 58.25 7.332 1 77.12 366 GLU A CA 1
ATOM 2864 C C . GLU A 1 366 ? 2.209 59.406 8.281 1 77.12 366 GLU A C 1
ATOM 2866 O O . GLU A 1 366 ? 3.174 60.156 8.07 1 77.12 366 GLU A O 1
ATOM 2871 N N . ASP A 1 367 ? 1.466 59.531 9.328 1 82.44 367 ASP A N 1
ATOM 2872 C CA . ASP A 1 367 ? 1.654 60.625 10.281 1 82.44 367 ASP A CA 1
ATOM 2873 C C . ASP A 1 367 ? 2.619 60.219 11.391 1 82.44 367 ASP A C 1
ATOM 2875 O O . ASP A 1 367 ? 2.867 61 12.32 1 82.44 367 ASP A O 1
ATOM 2879 N N . GLY A 1 368 ? 3.062 58.969 11.328 1 78.62 368 GLY A N 1
ATOM 2880 C CA . GLY A 1 368 ? 4.035 58.5 12.305 1 78.62 368 GLY A CA 1
ATOM 2881 C C . GLY A 1 368 ? 3.398 57.844 13.508 1 78.62 368 GLY A C 1
ATOM 2882 O O . GLY A 1 368 ? 4.086 57.5 14.484 1 78.62 368 GLY A O 1
ATOM 2883 N N . ASN A 1 369 ? 2.131 57.688 13.438 1 84.12 369 ASN A N 1
ATOM 2884 C CA . ASN A 1 369 ? 1.45 57.031 14.547 1 84.12 369 ASN A CA 1
ATOM 2885 C C . ASN A 1 369 ? 1.545 55.5 14.438 1 84.12 369 ASN A C 1
ATOM 2887 O O . ASN A 1 369 ? 1.37 54.938 13.352 1 84.12 369 ASN A O 1
ATOM 2891 N N . SER A 1 370 ? 1.888 54.969 15.609 1 88.81 370 SER A N 1
ATOM 2892 C CA . SER A 1 370 ? 2.023 53.5 15.633 1 88.81 370 SER A CA 1
ATOM 2893 C C . SER A 1 370 ? 0.749 52.844 16.141 1 88.81 370 SER A C 1
ATOM 2895 O O . SER A 1 370 ? 0.091 53.375 17.047 1 88.81 370 SER A O 1
ATOM 2897 N N . SER A 1 371 ? 0.336 51.812 15.523 1 93.25 371 SER A N 1
ATOM 2898 C CA . SER A 1 371 ? -0.796 51 15.93 1 93.25 371 SER A CA 1
ATOM 2899 C C . SER A 1 371 ? -0.567 49.531 15.562 1 93.25 371 SER A C 1
ATOM 2901 O O . SER A 1 371 ? 0.466 49.188 14.984 1 93.25 371 SER A O 1
ATOM 2903 N N . TYR A 1 372 ? -1.446 48.719 16.031 1 96.44 372 TYR A N 1
ATOM 2904 C CA . TYR A 1 372 ? -1.433 47.312 15.672 1 96.44 372 TYR A CA 1
ATOM 2905 C C . TYR A 1 372 ? -2.621 46.969 14.781 1 96.44 372 TYR A C 1
ATOM 2907 O O . TYR A 1 372 ? -3.734 47.438 15.008 1 96.44 372 TYR A O 1
ATOM 2915 N N . VAL A 1 373 ? -2.355 46.219 13.773 1 97.12 373 VAL A N 1
ATOM 2916 C CA . VAL A 1 373 ? -3.4 45.688 12.898 1 97.12 373 VAL A CA 1
ATOM 2917 C C . VAL A 1 373 ? -3.447 44.188 12.992 1 97.12 373 VAL A C 1
ATOM 2919 O O . VAL A 1 373 ? -2.404 43.531 13.047 1 97.12 373 VAL A O 1
ATOM 2922 N N . ALA A 1 374 ? -4.621 43.625 13.117 1 98.38 374 ALA A N 1
ATOM 2923 C CA . ALA A 1 374 ? -4.844 42.219 12.969 1 98.38 374 ALA A CA 1
ATOM 2924 C C . ALA A 1 374 ? -5.785 41.906 11.805 1 98.38 374 ALA A C 1
ATOM 2926 O O . ALA A 1 374 ? -6.758 42.625 11.586 1 98.38 374 ALA A O 1
ATOM 2927 N N . ALA A 1 375 ? -5.457 41 10.992 1 98.56 375 ALA A N 1
ATOM 2928 C CA . ALA A 1 375 ? -6.305 40.438 9.945 1 98.56 375 ALA A CA 1
ATOM 2929 C C . ALA A 1 375 ? -6.52 38.938 10.156 1 98.56 375 ALA A C 1
ATOM 2931 O O . ALA A 1 375 ? -5.562 38.188 10.32 1 98.56 375 ALA A O 1
ATOM 2932 N N . VAL A 1 376 ? -7.793 38.531 10.219 1 98.38 376 VAL A N 1
ATOM 2933 C CA . VAL A 1 376 ? -8.133 37.156 10.602 1 98.38 376 VAL A CA 1
ATOM 2934 C C . VAL A 1 376 ? -9.242 36.625 9.695 1 98.38 376 VAL A C 1
ATOM 2936 O O . VAL A 1 376 ? -10.18 37.344 9.359 1 98.38 376 VAL A O 1
ATOM 2939 N N . VAL A 1 377 ? -9.055 35.375 9.227 1 98.31 377 VAL A N 1
ATOM 2940 C CA . VAL A 1 377 ? -10.188 34.688 8.625 1 98.31 377 VAL A CA 1
ATOM 2941 C C . VAL A 1 377 ? -11.094 34.125 9.727 1 98.31 377 VAL A C 1
ATOM 2943 O O . VAL A 1 377 ? -10.711 33.188 10.422 1 98.31 377 VAL A O 1
ATOM 2946 N N . LEU A 1 378 ? -12.289 34.688 9.797 1 97.38 378 LEU A N 1
ATOM 2947 C CA . LEU A 1 378 ? -13.203 34.312 10.867 1 97.38 378 LEU A CA 1
ATOM 2948 C C . LEU A 1 378 ? -14.445 33.625 10.312 1 97.38 378 LEU A C 1
ATOM 2950 O O . LEU A 1 378 ? -14.922 33.969 9.227 1 97.38 378 LEU A O 1
ATOM 2954 N N . SER A 1 379 ? -14.867 32.688 11.023 1 96.88 379 SER A N 1
ATOM 2955 C CA . SER A 1 379 ? -16.188 32.094 10.852 1 96.88 379 SER A CA 1
ATOM 2956 C C . SER A 1 379 ? -16.906 31.953 12.188 1 96.88 379 SER A C 1
ATOM 2958 O O . SER A 1 379 ? -16.297 32.094 13.25 1 96.88 379 SER A O 1
ATOM 2960 N N . SER A 1 380 ? -18.25 31.734 12.133 1 97.19 380 SER A N 1
ATOM 2961 C CA . SER A 1 380 ? -19.016 31.578 13.367 1 97.19 380 SER A CA 1
ATOM 2962 C C . SER A 1 380 ? -20.188 30.609 13.188 1 97.19 380 SER A C 1
ATOM 2964 O O . SER A 1 380 ? -21.078 30.859 12.375 1 97.19 380 SER A O 1
ATOM 2966 N N . GLY A 1 381 ? -20.109 29.562 13.922 1 95.75 381 GLY A N 1
ATOM 2967 C CA . GLY A 1 381 ? -21.25 28.656 13.945 1 95.75 381 GLY A CA 1
ATOM 2968 C C . GLY A 1 381 ? -22.469 29.266 14.625 1 95.75 381 GLY A C 1
ATOM 2969 O O . GLY A 1 381 ? -23.594 29.031 14.203 1 95.75 381 GLY A O 1
ATOM 2970 N N . GLU A 1 382 ? -22.281 30 15.672 1 95.06 382 GLU A N 1
ATOM 2971 C CA . GLU A 1 382 ? -23.359 30.641 16.406 1 95.06 382 GLU A CA 1
ATOM 2972 C C . GLU A 1 382 ? -24.109 31.641 15.547 1 95.06 382 GLU A C 1
ATOM 2974 O O . GLU A 1 382 ? -25.344 31.703 15.562 1 95.06 382 GLU A O 1
ATOM 2979 N N . ARG A 1 383 ? -23.375 32.344 14.758 1 95.62 383 ARG A N 1
ATOM 2980 C CA . ARG A 1 383 ? -23.969 33.406 13.961 1 95.62 383 ARG A CA 1
ATOM 2981 C C . ARG A 1 383 ? -24.203 32.969 12.523 1 95.62 383 ARG A C 1
ATOM 2983 O O . ARG A 1 383 ? -24.641 33.75 11.68 1 95.62 383 ARG A O 1
ATOM 2990 N N . HIS A 1 384 ? -23.875 31.703 12.227 1 94.69 384 HIS A N 1
ATOM 2991 C CA . HIS A 1 384 ? -24.047 31.141 10.883 1 94.69 384 HIS A CA 1
ATOM 2992 C C . HIS A 1 384 ? -23.297 31.969 9.852 1 94.69 384 HIS A C 1
ATOM 2994 O O . HIS A 1 384 ? -23.875 32.375 8.836 1 94.69 384 HIS A O 1
ATOM 3000 N N . GLN A 1 385 ? -22.062 32.281 10.094 1 95.88 385 GLN A N 1
ATOM 3001 C CA . GLN A 1 385 ? -21.203 33.094 9.227 1 95.88 385 GLN A CA 1
ATOM 3002 C C . GLN A 1 385 ? -20.047 32.25 8.664 1 95.88 385 GLN A C 1
ATOM 3004 O O . GLN A 1 385 ? -19.25 31.719 9.43 1 95.88 385 GLN A O 1
ATOM 3009 N N . PRO A 1 386 ? -19.969 32.156 7.332 1 96.06 386 PRO A N 1
ATOM 3010 C CA . PRO A 1 386 ? -18.844 31.438 6.738 1 96.06 386 PRO A CA 1
ATOM 3011 C C . PRO A 1 386 ? -17.531 32.188 6.863 1 96.06 386 PRO A C 1
ATOM 3013 O O . PRO A 1 386 ? -17.516 33.375 7.238 1 96.06 386 PRO A O 1
ATOM 3016 N N . PRO A 1 387 ? -16.406 31.562 6.547 1 97.25 387 PRO A N 1
ATOM 3017 C CA . PRO A 1 387 ? -15.102 32.219 6.656 1 97.25 387 PRO A CA 1
ATOM 3018 C C . PRO A 1 387 ? -14.945 33.375 5.707 1 97.25 387 PRO A C 1
ATOM 3020 O O . PRO A 1 387 ? -15.195 33.25 4.504 1 97.25 387 PRO A O 1
ATOM 3023 N N . ASN A 1 388 ? -14.555 34.438 6.234 1 97.81 388 ASN A N 1
ATOM 3024 C CA . ASN A 1 388 ? -14.18 35.656 5.5 1 97.81 388 ASN A CA 1
ATOM 3025 C C . ASN A 1 388 ? -13.086 36.438 6.219 1 97.81 388 ASN A C 1
ATOM 3027 O O . ASN A 1 388 ? -12.805 36.156 7.391 1 97.81 388 ASN A O 1
ATOM 3031 N N . ILE A 1 389 ? -12.508 37.344 5.527 1 98.25 389 ILE A N 1
ATOM 3032 C CA . ILE A 1 389 ? -11.406 38.125 6.102 1 98.25 389 ILE A CA 1
ATOM 3033 C C . ILE A 1 389 ? -11.969 39.281 6.895 1 98.25 389 ILE A C 1
ATOM 3035 O O . ILE A 1 389 ? -12.82 40.031 6.402 1 98.25 389 ILE A O 1
ATOM 3039 N N . TRP A 1 390 ? -11.531 39.406 8.086 1 98.31 390 TRP A N 1
ATOM 3040 C CA . TRP A 1 390 ? -11.836 40.531 8.969 1 98.31 390 TRP A CA 1
ATOM 3041 C C . TRP A 1 390 ? -10.562 41.25 9.414 1 98.31 390 TRP A C 1
ATOM 3043 O O . TRP A 1 390 ? -9.516 40.625 9.555 1 98.31 390 TRP A O 1
ATOM 3053 N N . ALA A 1 391 ? -10.641 42.562 9.656 1 98.44 391 ALA A N 1
ATOM 3054 C CA . ALA A 1 391 ? -9.469 43.281 10.133 1 98.44 391 ALA A CA 1
ATOM 3055 C C . ALA A 1 391 ? -9.867 44.312 11.188 1 98.44 391 ALA A C 1
ATOM 3057 O O . ALA A 1 391 ? -11.023 44.781 11.227 1 98.44 391 ALA A O 1
ATOM 3058 N N . GLY A 1 392 ? -8.961 44.562 12.062 1 97.75 392 GLY A N 1
ATOM 3059 C CA . GLY A 1 392 ? -9.117 45.594 13.086 1 97.75 392 GLY A CA 1
ATOM 3060 C C . GLY A 1 392 ? -7.801 46.219 13.492 1 97.75 392 GLY A C 1
ATOM 3061 O O . GLY A 1 392 ? -6.73 45.719 13.141 1 97.75 392 GLY A O 1
ATOM 3062 N N . ARG A 1 393 ? -7.945 47.344 14.219 1 95.62 393 ARG A N 1
ATOM 3063 C CA . ARG A 1 393 ? -6.793 48.125 14.688 1 95.62 393 ARG A CA 1
ATOM 3064 C C . ARG A 1 393 ? -6.918 48.406 16.172 1 95.62 393 ARG A C 1
ATOM 3066 O O . ARG A 1 393 ? -8.023 48.531 16.703 1 95.62 393 ARG A O 1
ATOM 3073 N N . SER A 1 394 ? -5.816 48.469 16.75 1 95.75 394 SER A N 1
ATOM 3074 C CA . SER A 1 394 ? -5.773 48.938 18.141 1 95.75 394 SER A CA 1
ATOM 3075 C C . SER A 1 394 ? -4.43 49.562 18.484 1 95.75 394 SER A C 1
ATOM 3077 O O . SER A 1 394 ? -3.533 49.625 17.625 1 95.75 394 SER A O 1
ATOM 3079 N N . GLN A 1 395 ? -4.402 50.125 19.688 1 93.94 395 GLN A N 1
ATOM 3080 C CA . GLN A 1 395 ? -3.168 50.719 20.188 1 93.94 395 GLN A CA 1
ATOM 3081 C C . GLN A 1 395 ? -2.377 49.719 21.031 1 93.94 395 GLN A C 1
ATOM 3083 O O . GLN A 1 395 ? -2.875 48.656 21.359 1 93.94 395 GLN A O 1
ATOM 3088 N N . LEU A 1 396 ? -1.146 50.125 21.281 1 92.5 396 LEU A N 1
ATOM 3089 C CA . LEU A 1 396 ? -0.292 49.312 22.141 1 92.5 396 LEU A CA 1
ATOM 3090 C C . LEU A 1 396 ? -0.991 48.969 23.453 1 92.5 396 LEU A C 1
ATOM 3092 O O . LEU A 1 396 ? -1.525 49.875 24.125 1 92.5 396 LEU A O 1
ATOM 3096 N N . GLY A 1 397 ? -1.002 47.719 23.719 1 94.19 397 GLY A N 1
ATOM 3097 C CA . GLY A 1 397 ? -1.539 47.281 25 1 94.19 397 GLY A CA 1
ATOM 3098 C C . GLY A 1 397 ? -3.043 47.062 24.969 1 94.19 397 GLY A C 1
ATOM 3099 O O . GLY A 1 397 ? -3.627 46.594 25.953 1 94.19 397 GLY A O 1
ATOM 3100 N N . ALA A 1 398 ? -3.631 47.344 23.891 1 95.75 398 ALA A N 1
ATOM 3101 C CA . ALA A 1 398 ? -5.09 47.281 23.828 1 95.75 398 ALA A CA 1
ATOM 3102 C C . ALA A 1 398 ? -5.555 46.125 22.922 1 95.75 398 ALA A C 1
ATOM 3104 O O . ALA A 1 398 ? -4.879 45.781 21.953 1 95.75 398 ALA A O 1
ATOM 3105 N N . THR A 1 399 ? -6.746 45.656 23.25 1 97.56 399 THR A N 1
ATOM 3106 C CA . THR A 1 399 ? -7.398 44.625 22.453 1 97.56 399 THR A CA 1
ATOM 3107 C C . THR A 1 399 ? -8.289 45.219 21.391 1 97.56 399 THR A C 1
ATOM 3109 O O . THR A 1 399 ? -8.906 46.281 21.609 1 97.56 399 THR A O 1
ATOM 3112 N N . ILE A 1 400 ? -8.344 44.594 20.312 1 96.94 400 ILE A N 1
ATOM 3113 C CA . ILE A 1 400 ? -9.234 45.031 19.25 1 96.94 400 ILE A CA 1
ATOM 3114 C C . ILE A 1 400 ? -10.68 44.688 19.609 1 96.94 400 ILE A C 1
ATOM 3116 O O . ILE A 1 400 ? -11.008 43.531 19.859 1 96.94 400 ILE A O 1
ATOM 3120 N N . HIS A 1 401 ? -11.531 45.656 19.531 1 91.12 401 HIS A N 1
ATOM 3121 C CA . HIS A 1 401 ? -12.922 45.406 19.906 1 91.12 401 HIS A CA 1
ATOM 3122 C C . HIS A 1 401 ? -13.836 45.406 18.688 1 91.12 401 HIS A C 1
ATOM 3124 O O . HIS A 1 401 ? -14.922 44.844 18.734 1 91.12 401 HIS A O 1
ATOM 3130 N N . GLU A 1 402 ? -13.445 46.094 17.703 1 92.69 402 GLU A N 1
ATOM 3131 C CA . GLU A 1 402 ? -14.266 46.156 16.5 1 92.69 402 GLU A CA 1
ATOM 3132 C C . GLU A 1 402 ? -13.516 45.625 15.273 1 92.69 402 GLU A C 1
ATOM 3134 O O . GLU A 1 402 ? -12.453 46.156 14.922 1 92.69 402 GLU A O 1
ATOM 3139 N N . MET A 1 403 ? -14.086 44.594 14.711 1 96.25 403 MET A N 1
ATOM 3140 C CA . MET A 1 403 ? -13.539 44.031 13.477 1 96.25 403 MET A CA 1
ATOM 3141 C C . MET A 1 403 ? -14.414 44.375 12.281 1 96.25 403 MET A C 1
ATOM 3143 O O . MET A 1 403 ? -15.641 44.438 12.391 1 96.25 403 MET A O 1
ATOM 3147 N N . ARG A 1 404 ? -13.758 44.594 11.172 1 97.38 404 ARG A N 1
ATOM 3148 C CA . ARG A 1 404 ? -14.445 44.938 9.922 1 97.38 404 ARG A CA 1
ATOM 3149 C C . ARG A 1 404 ? -14.305 43.781 8.914 1 97.38 404 ARG A C 1
ATOM 3151 O O . ARG A 1 404 ? -13.195 43.312 8.672 1 97.38 404 ARG A O 1
ATOM 3158 N N . GLN A 1 405 ? -15.469 43.438 8.32 1 98.12 405 GLN A N 1
ATOM 3159 C CA . GLN A 1 405 ? -15.414 42.406 7.293 1 98.12 405 GLN A CA 1
ATOM 3160 C C . GLN A 1 405 ? -14.945 42.969 5.961 1 98.12 405 GLN A C 1
ATOM 3162 O O . GLN A 1 405 ? -15.523 43.938 5.461 1 98.12 405 GLN A O 1
ATOM 3167 N N . LEU A 1 406 ? -13.984 42.344 5.367 1 98.44 406 LEU A N 1
ATOM 3168 C CA . LEU A 1 406 ? -13.367 42.906 4.168 1 98.44 406 LEU A CA 1
ATOM 3169 C C . LEU A 1 406 ? -13.789 42.125 2.926 1 98.44 406 LEU A C 1
ATOM 3171 O O . LEU A 1 406 ? -13.664 42.625 1.805 1 98.44 406 LEU A O 1
ATOM 3175 N N . SER A 1 407 ? -14.203 40.906 3.1 1 98.12 407 SER A N 1
ATOM 3176 C CA . SER A 1 407 ? -14.523 40.062 1.954 1 98.12 407 SER A CA 1
ATOM 3177 C C . SER A 1 407 ? -15.898 39.406 2.111 1 98.12 407 SER A C 1
ATOM 3179 O O . SER A 1 407 ? -16.5 39.469 3.189 1 98.12 407 SER A O 1
ATOM 3181 N N . SER A 1 408 ? -16.359 38.844 0.963 1 96.69 408 SER A N 1
ATOM 3182 C CA . SER A 1 408 ? -17.641 38.156 0.934 1 96.69 408 SER A CA 1
ATOM 3183 C C . SER A 1 408 ? -17.547 36.844 0.143 1 96.69 408 SER A C 1
ATOM 3185 O O . SER A 1 408 ? -18.203 36.688 -0.881 1 96.69 408 SER A O 1
ATOM 3187 N N . HIS A 1 409 ? -16.797 36 0.621 1 96.12 409 HIS A N 1
ATOM 3188 C CA . HIS A 1 409 ? -16.656 34.656 0.025 1 96.12 409 HIS A CA 1
ATOM 3189 C C . HIS A 1 409 ? -17.719 33.719 0.555 1 96.12 409 HIS A C 1
ATOM 3191 O O . HIS A 1 409 ? -18.375 34 1.557 1 96.12 409 HIS A O 1
ATOM 3197 N N . LEU A 1 410 ? -18.016 32.562 -0.166 1 95.25 410 LEU A N 1
ATOM 3198 C CA . LEU A 1 410 ? -18.797 31.422 0.296 1 95.25 410 LEU A CA 1
ATOM 3199 C C . LEU A 1 410 ? -20.234 31.812 0.56 1 95.25 410 LEU A C 1
ATOM 3201 O O . LEU A 1 410 ? -20.797 31.469 1.601 1 95.25 410 LEU A O 1
ATOM 3205 N N . GLN A 1 411 ? -20.828 32.562 -0.335 1 94.25 411 GLN A N 1
ATOM 3206 C CA . GLN A 1 411 ? -22.203 33.062 -0.21 1 94.25 411 GLN A CA 1
ATOM 3207 C C . GLN A 1 411 ? -23.188 31.891 -0.067 1 94.25 411 GLN A C 1
ATOM 3209 O O . GLN A 1 411 ? -24.203 32.031 0.626 1 94.25 411 GLN A O 1
ATOM 3214 N N . TRP A 1 412 ? -22.906 30.766 -0.665 1 94 412 TRP A N 1
ATOM 3215 C CA . TRP A 1 412 ? -23.828 29.625 -0.604 1 94 412 TRP A CA 1
ATOM 3216 C C . TRP A 1 412 ? -23.984 29.141 0.831 1 94 412 TRP A C 1
ATOM 3218 O O . TRP A 1 412 ? -25.062 28.688 1.224 1 94 412 TRP A O 1
ATOM 3228 N N . LEU A 1 413 ? -22.953 29.219 1.578 1 95.19 413 LEU A N 1
ATOM 3229 C CA . LEU A 1 413 ? -23.016 28.812 2.975 1 95.19 413 LEU A CA 1
ATOM 3230 C C . LEU A 1 413 ? -23.891 29.75 3.791 1 95.19 413 LEU A C 1
ATOM 3232 O O . LEU A 1 413 ? -24.594 29.328 4.711 1 95.19 413 LEU A O 1
ATOM 3236 N N . LYS A 1 414 ? -23.75 30.984 3.504 1 94.06 414 LYS A N 1
ATOM 3237 C CA . LYS A 1 414 ? -24.578 31.984 4.18 1 94.06 414 LYS A CA 1
ATOM 3238 C C . LYS A 1 414 ? -26.062 31.75 3.883 1 94.06 414 LYS A C 1
ATOM 3240 O O . LYS A 1 414 ? -26.906 31.938 4.758 1 94.06 414 LYS A O 1
ATOM 3245 N N . ASP A 1 415 ? -26.359 31.312 2.695 1 94.06 415 ASP A N 1
ATOM 3246 C CA . ASP A 1 415 ? -27.734 31.172 2.225 1 94.06 415 ASP A CA 1
ATOM 3247 C C . ASP A 1 415 ? -28.312 29.828 2.646 1 94.06 415 ASP A C 1
ATOM 3249 O O . ASP A 1 415 ? -29.531 29.641 2.602 1 94.06 415 ASP A O 1
ATOM 3253 N N . ALA A 1 416 ? -27.469 28.922 3.031 1 94.81 416 ALA A N 1
ATOM 3254 C CA . ALA A 1 416 ? -27.922 27.594 3.459 1 94.81 416 ALA A CA 1
ATOM 3255 C C . ALA A 1 416 ? -28.75 27.688 4.734 1 94.81 416 ALA A C 1
ATOM 3257 O O . ALA A 1 416 ? -28.719 28.703 5.434 1 94.81 416 ALA A O 1
ATOM 3258 N N . PRO A 1 417 ? -29.531 26.641 5 1 94.5 417 PRO A N 1
ATOM 3259 C CA . PRO A 1 417 ? -30.344 26.656 6.219 1 94.5 417 PRO A CA 1
ATOM 3260 C C . PRO A 1 417 ? -29.5 26.844 7.484 1 94.5 417 PRO A C 1
ATOM 3262 O O . PRO A 1 417 ? -28.422 26.266 7.598 1 94.5 417 PRO A O 1
ATOM 3265 N N . ILE A 1 418 ? -30.031 27.594 8.398 1 95.12 418 ILE A N 1
ATOM 3266 C CA . ILE A 1 418 ? -29.312 27.969 9.609 1 95.12 418 ILE A CA 1
ATOM 3267 C C . ILE A 1 418 ? -29.156 26.734 10.508 1 95.12 418 ILE A C 1
ATOM 3269 O O . ILE A 1 418 ? -30.141 26.047 10.797 1 95.12 418 ILE A O 1
ATOM 3273 N N . ILE A 1 419 ? -28.016 26.516 10.898 1 94.62 419 ILE A N 1
ATOM 3274 C CA . ILE A 1 419 ? -27.672 25.484 11.867 1 94.62 419 ILE A CA 1
ATOM 3275 C C . ILE A 1 419 ? -27.25 26.125 13.188 1 94.62 419 ILE A C 1
ATOM 3277 O O . ILE A 1 419 ? -26.25 26.844 13.242 1 94.62 419 ILE A O 1
ATOM 3281 N N . ARG A 1 420 ? -28.031 25.859 14.18 1 93.81 420 ARG A N 1
ATOM 3282 C CA . ARG A 1 420 ? -27.672 26.359 15.5 1 93.81 420 ARG A CA 1
ATOM 3283 C C . ARG A 1 420 ? -26.516 25.578 16.094 1 93.81 420 ARG A C 1
ATOM 3285 O O . ARG A 1 420 ? -26.531 24.344 16.125 1 93.81 420 ARG A O 1
ATOM 3292 N N . THR A 1 421 ? -25.484 26.312 16.547 1 95.44 421 THR A N 1
ATOM 3293 C CA . THR A 1 421 ? -24.312 25.734 17.156 1 95.44 421 THR A CA 1
ATOM 3294 C C . THR A 1 421 ? -24.109 26.281 18.578 1 95.44 421 THR A C 1
ATOM 3296 O O . THR A 1 421 ? -24.172 27.484 18.797 1 95.44 421 THR A O 1
ATOM 3299 N N . GLU A 1 422 ? -23.875 25.344 19.484 1 94.38 422 GLU A N 1
ATOM 3300 C CA . GLU A 1 422 ? -23.656 25.766 20.859 1 94.38 422 GLU A CA 1
ATOM 3301 C C . GLU A 1 422 ? -22.5 25 21.5 1 94.38 422 GLU A C 1
ATOM 3303 O O . GLU A 1 422 ? -22.234 23.859 21.109 1 94.38 422 GLU A O 1
ATOM 3308 N N . ARG A 1 423 ? -21.812 25.688 22.391 1 96.88 423 ARG A N 1
ATOM 3309 C CA . ARG A 1 423 ? -20.844 25.031 23.25 1 96.88 423 ARG A CA 1
ATOM 3310 C C . ARG A 1 423 ? -21.5 24.453 24.5 1 96.88 423 ARG A C 1
ATOM 3312 O O . ARG A 1 423 ? -22.328 25.109 25.125 1 96.88 423 ARG A O 1
ATOM 3319 N N . ILE A 1 424 ? -21.172 23.203 24.828 1 96.62 424 ILE A N 1
ATOM 3320 C CA . ILE A 1 424 ? -21.641 22.656 26.094 1 96.62 424 ILE A CA 1
ATOM 3321 C C . ILE A 1 424 ? -20.438 22.234 26.953 1 96.62 424 ILE A C 1
ATOM 3323 O O . ILE A 1 424 ? -19.375 21.891 26.422 1 96.62 424 ILE A O 1
ATOM 3327 N N . VAL A 1 425 ? -20.625 22.297 28.234 1 98.12 425 VAL A N 1
ATOM 3328 C CA . VAL A 1 425 ? -19.641 21.875 29.219 1 98.12 425 VAL A CA 1
ATOM 3329 C C . VAL A 1 425 ? -20.219 20.75 30.078 1 98.12 425 VAL A C 1
ATOM 3331 O O . VAL A 1 425 ? -21.391 20.797 30.469 1 98.12 425 VAL A O 1
ATOM 3334 N N . TRP A 1 426 ? -19.422 19.688 30.297 1 98.25 426 TRP A N 1
ATOM 3335 C CA . TRP A 1 426 ? -19.875 18.578 31.141 1 98.25 426 TRP A CA 1
ATOM 3336 C C . TRP A 1 426 ? -18.719 17.984 31.922 1 98.25 426 TRP A C 1
ATOM 3338 O O . TRP A 1 426 ? -17.562 18.375 31.734 1 98.25 426 TRP A O 1
ATOM 3348 N N . LYS A 1 427 ? -19.016 17.141 32.844 1 97.88 427 LYS A N 1
ATOM 3349 C CA . LYS A 1 427 ? -18.016 16.406 33.594 1 97.88 427 LYS A CA 1
ATOM 3350 C C . LYS A 1 427 ? -18 14.93 33.219 1 97.88 427 LYS A C 1
ATOM 3352 O O . LYS A 1 427 ? -19.031 14.273 33.188 1 97.88 427 LYS A O 1
ATOM 3357 N N . ALA A 1 428 ? -16.828 14.523 32.875 1 97 428 ALA A N 1
ATOM 3358 C CA . ALA A 1 428 ? -16.672 13.102 32.594 1 97 428 ALA A CA 1
ATOM 3359 C C . ALA A 1 428 ? -16.766 12.281 33.875 1 97 428 ALA A C 1
ATOM 3361 O O . ALA A 1 428 ? -16.922 12.836 34.969 1 97 428 ALA A O 1
ATOM 3362 N N . ASP A 1 429 ? -16.688 10.961 33.781 1 94.25 429 ASP A N 1
ATOM 3363 C CA . ASP A 1 429 ? -16.875 10.062 34.906 1 94.25 429 ASP A CA 1
ATOM 3364 C C . ASP A 1 429 ? -15.781 10.242 35.938 1 94.25 429 ASP A C 1
ATOM 3366 O O . ASP A 1 429 ? -16.016 10.055 37.156 1 94.25 429 ASP A O 1
ATOM 3370 N N . ASP A 1 430 ? -14.625 10.586 35.469 1 96.5 430 ASP A N 1
ATOM 3371 C CA . ASP A 1 430 ? -13.5 10.719 36.406 1 96.5 430 ASP A CA 1
ATOM 3372 C C . ASP A 1 430 ? -13.438 12.133 36.969 1 96.5 430 ASP A C 1
ATOM 3374 O O . ASP A 1 430 ? -12.469 12.477 37.656 1 96.5 430 ASP A O 1
ATOM 3378 N N . GLY A 1 431 ? -14.328 12.953 36.594 1 97.25 431 GLY A N 1
ATOM 3379 C CA . GLY A 1 431 ? -14.43 14.281 37.156 1 97.25 431 GLY A CA 1
ATOM 3380 C C . GLY A 1 431 ? -13.852 15.367 36.281 1 97.25 431 GLY A C 1
ATOM 3381 O O . GLY A 1 431 ? -14.023 16.562 36.531 1 97.25 431 GLY A O 1
ATOM 3382 N N . MET A 1 432 ? -13.281 15.047 35.25 1 96.94 432 MET A N 1
ATOM 3383 C CA . MET A 1 432 ? -12.688 16 34.344 1 96.94 432 MET A CA 1
ATOM 3384 C C . MET A 1 432 ? -13.766 16.844 33.656 1 96.94 432 MET A C 1
ATOM 3386 O O . MET A 1 432 ? -14.719 16.297 33.094 1 96.94 432 MET A O 1
ATOM 3390 N N . GLU A 1 433 ? -13.672 18.156 33.812 1 97.94 433 GLU A N 1
ATOM 3391 C CA . GLU A 1 433 ? -14.555 19.047 33.062 1 97.94 433 GLU A CA 1
ATOM 3392 C C . GLU A 1 433 ? -14.133 19.141 31.594 1 97.94 433 GLU A C 1
ATOM 3394 O O . GLU A 1 433 ? -12.969 19.422 31.297 1 97.94 433 GLU A O 1
ATOM 3399 N N . LEU A 1 434 ? -15.07 18.891 30.734 1 98.44 434 LEU A N 1
ATOM 3400 C CA . LEU A 1 434 ? -14.805 18.891 29.297 1 98.44 434 LEU A CA 1
ATOM 3401 C C . LEU A 1 434 ? -15.758 19.844 28.578 1 98.44 434 LEU A C 1
ATOM 3403 O O . LEU A 1 434 ? -16.719 20.344 29.172 1 98.44 434 LEU A O 1
ATOM 3407 N N . ASP A 1 435 ? -15.43 20.156 27.391 1 97.56 435 ASP A N 1
ATOM 3408 C CA . ASP A 1 435 ? -16.312 20.938 26.562 1 97.56 435 ASP A CA 1
ATOM 3409 C C . ASP A 1 435 ? -16.391 20.375 25.141 1 97.56 435 ASP A C 1
ATOM 3411 O O . ASP A 1 435 ? -15.625 19.484 24.781 1 97.56 435 ASP A O 1
ATOM 3415 N N . GLY A 1 436 ? -17.359 20.766 24.422 1 97.38 436 GLY A N 1
ATOM 3416 C CA . GLY A 1 436 ? -17.578 20.375 23.047 1 97.38 436 GLY A CA 1
ATOM 3417 C C . GLY A 1 436 ? -18.672 21.156 22.359 1 97.38 436 GLY A C 1
ATOM 3418 O O . GLY A 1 436 ? -19.219 22.109 22.938 1 97.38 436 GLY A O 1
ATOM 3419 N N . MET A 1 437 ? -18.875 20.828 21.125 1 97.69 437 MET A N 1
ATOM 3420 C CA . MET A 1 437 ? -19.875 21.531 20.312 1 97.69 437 MET A CA 1
ATOM 3421 C C . MET A 1 437 ? -21.094 20.656 20.062 1 97.69 437 MET A C 1
ATOM 3423 O O . MET A 1 437 ? -20.969 19.453 19.891 1 97.69 437 MET A O 1
ATOM 3427 N N . VAL A 1 438 ? -22.234 21.266 20.047 1 97.5 438 VAL A N 1
ATOM 3428 C CA . VAL A 1 438 ? -23.484 20.641 19.641 1 97.5 438 VAL A CA 1
ATOM 3429 C C . VAL A 1 438 ? -24.094 21.422 18.484 1 97.5 438 VAL A C 1
ATOM 3431 O O . VAL A 1 438 ? -24.203 22.656 18.531 1 97.5 438 VAL A O 1
ATOM 3434 N N . ARG A 1 439 ? -24.484 20.75 17.5 1 97.19 439 ARG A N 1
ATOM 3435 C CA . ARG A 1 439 ? -25.172 21.328 16.344 1 97.19 439 ARG A CA 1
ATOM 3436 C C . ARG A 1 439 ? -26.531 20.703 16.156 1 97.19 439 ARG A C 1
ATOM 3438 O O . ARG A 1 439 ? -26.656 19.469 16.125 1 97.19 439 ARG A O 1
ATOM 3445 N N . TYR A 1 440 ? -27.5 21.547 16 1 95.94 440 TYR A N 1
ATOM 3446 C CA . TYR A 1 440 ? -28.875 21.109 15.875 1 95.94 440 TYR A CA 1
ATOM 3447 C C . TYR A 1 440 ? -29.344 21.156 14.422 1 95.94 440 TYR A C 1
ATOM 3449 O O . TYR A 1 440 ? -28.859 21.969 13.641 1 95.94 440 TYR A O 1
ATOM 3457 N N . PRO A 1 441 ? -30.25 20.25 14.094 1 94.62 441 PRO A N 1
ATOM 3458 C CA . PRO A 1 441 ? -30.844 20.375 12.758 1 94.62 441 PRO A CA 1
ATOM 3459 C C . PRO A 1 441 ? -31.578 21.703 12.562 1 94.62 441 PRO A C 1
ATOM 3461 O O . PRO A 1 441 ? -32.031 22.312 13.531 1 94.62 441 PRO A O 1
ATOM 3464 N N . PRO A 1 442 ? -31.609 22.094 11.273 1 93.38 442 PRO A N 1
ATOM 3465 C CA . PRO A 1 442 ? -32.344 23.312 11.008 1 93.38 442 PRO A CA 1
ATOM 3466 C C . PRO A 1 442 ? -33.781 23.266 11.523 1 93.38 442 PRO A C 1
ATOM 3468 O O . PRO A 1 442 ? -34.469 22.234 11.367 1 93.38 442 PRO A O 1
ATOM 3471 N N . GLY A 1 443 ? -34.156 24.312 12.211 1 88.62 443 GLY A N 1
ATOM 3472 C CA . GLY A 1 443 ? -35.531 24.422 12.664 1 88.62 443 GLY A CA 1
ATOM 3473 C C . GLY A 1 443 ? -35.781 23.719 13.984 1 88.62 443 GLY A C 1
ATOM 3474 O O . GLY A 1 443 ? -36.906 23.703 14.477 1 88.62 443 GLY A O 1
ATOM 3475 N N . TYR A 1 444 ? -34.781 23.188 14.531 1 89 444 TYR A N 1
ATOM 3476 C CA . TYR A 1 444 ? -34.938 22.469 15.797 1 89 444 TYR A CA 1
ATOM 3477 C C . TYR A 1 444 ? -35.438 23.422 16.875 1 89 444 TYR A C 1
ATOM 3479 O O . TYR A 1 444 ? -34.938 24.531 17.031 1 89 444 TYR A O 1
ATOM 3487 N N . GLU A 1 445 ? -36.5 22.938 17.562 1 82.12 445 GLU A N 1
ATOM 3488 C CA . GLU A 1 445 ? -37.031 23.578 18.75 1 82.12 445 GLU A CA 1
ATOM 3489 C C . GLU A 1 445 ? -36.969 22.656 19.969 1 82.12 445 GLU A C 1
ATOM 3491 O O . GLU A 1 445 ? -37.062 21.438 19.828 1 82.12 445 GLU A O 1
ATOM 3496 N N . LYS A 1 446 ? -36.656 23.125 21.078 1 72 446 LYS A N 1
ATOM 3497 C CA . LYS A 1 446 ? -36.344 22.375 22.281 1 72 446 LYS A CA 1
ATOM 3498 C C . LYS A 1 446 ? -37.5 21.406 22.641 1 72 446 LYS A C 1
ATOM 3500 O O . LYS A 1 446 ? -37.25 20.344 23.188 1 72 446 LYS A O 1
ATOM 3505 N N . ASP A 1 447 ? -38.594 21.703 22.391 1 71 447 ASP A N 1
ATOM 3506 C CA . ASP A 1 447 ? -39.719 20.875 22.812 1 71 447 ASP A CA 1
ATOM 3507 C C . ASP A 1 447 ? -39.844 19.641 21.922 1 71 447 ASP A C 1
ATOM 3509 O O . ASP A 1 447 ? -40.781 18.859 22.078 1 71 447 ASP A O 1
ATOM 3513 N N . VAL A 1 448 ? -38.875 19.359 21.203 1 70.62 448 VAL A N 1
ATOM 3514 C CA . VAL A 1 448 ? -38.969 18.25 20.266 1 70.62 448 VAL A CA 1
ATOM 3515 C C . VAL A 1 448 ? -38.344 17 20.906 1 70.62 448 VAL A C 1
ATOM 3517 O O . VAL A 1 448 ? -37.562 17.094 21.844 1 70.62 448 VAL A O 1
ATOM 3520 N N . ARG A 1 449 ? -38.75 15.836 20.531 1 83.62 449 ARG A N 1
ATOM 3521 C CA . ARG A 1 449 ? -38.312 14.492 20.906 1 83.62 449 ARG A CA 1
ATOM 3522 C C . ARG A 1 449 ? -36.812 14.344 20.734 1 83.62 449 ARG A C 1
ATOM 3524 O O . ARG A 1 449 ? -36.188 15.039 19.906 1 83.62 449 ARG A O 1
ATOM 3531 N N . PRO A 1 450 ? -36.25 13.508 21.641 1 94.31 450 PRO A N 1
ATOM 3532 C CA . PRO A 1 450 ? -34.812 13.227 21.453 1 94.31 450 PRO A CA 1
ATOM 3533 C C . PRO A 1 450 ? -34.469 12.867 20.016 1 94.31 450 PRO A C 1
ATOM 3535 O O . PRO A 1 450 ? -35.281 12.211 19.328 1 94.31 450 PRO A O 1
ATOM 3538 N N . LEU A 1 451 ? -33.375 13.289 19.625 1 96.5 451 LEU A N 1
ATOM 3539 C CA . LEU A 1 451 ? -33 13.211 18.219 1 96.5 451 LEU A CA 1
ATOM 3540 C C . LEU A 1 451 ? -32.031 12.039 17.969 1 96.5 451 LEU A C 1
ATOM 3542 O O . LEU A 1 451 ? -31.312 11.625 18.875 1 96.5 451 LEU A O 1
ATOM 3546 N N . PRO A 1 452 ? -32.094 11.453 16.688 1 97.38 452 PRO A N 1
ATOM 3547 C CA . PRO A 1 452 ? -30.938 10.664 16.312 1 97.38 452 PRO A CA 1
ATOM 3548 C C . PRO A 1 452 ? -29.641 11.469 16.359 1 97.38 452 PRO A C 1
ATOM 3550 O O . PRO A 1 452 ? -29.625 12.648 16 1 97.38 452 PRO A O 1
ATOM 3553 N N . THR A 1 453 ? -28.625 10.883 16.859 1 98.56 453 THR A N 1
ATOM 3554 C CA . THR A 1 453 ? -27.438 11.656 17.203 1 98.56 453 THR A CA 1
ATOM 3555 C C . THR A 1 453 ? -26.172 11.008 16.641 1 98.56 453 THR A C 1
ATOM 3557 O O . THR A 1 453 ? -26.031 9.781 16.688 1 98.56 453 THR A O 1
ATOM 3560 N N . VAL A 1 454 ? -25.344 11.844 16.062 1 98.81 454 VAL A N 1
ATOM 3561 C CA . VAL A 1 454 ? -24.031 11.391 15.578 1 98.81 454 VAL A CA 1
ATOM 3562 C C . VAL A 1 454 ? -22.938 11.992 16.453 1 98.81 454 VAL A C 1
ATOM 3564 O O . VAL A 1 454 ? -22.812 13.219 16.547 1 98.81 454 VAL A O 1
ATOM 3567 N N . LEU A 1 455 ? -22.203 11.156 17.125 1 98.94 455 LEU A N 1
ATOM 3568 C CA . LEU A 1 455 ? -20.922 11.555 17.734 1 98.94 455 LEU A CA 1
ATOM 3569 C C . LEU A 1 455 ? -19.859 11.742 16.656 1 98.94 455 LEU A C 1
ATOM 3571 O O . LEU A 1 455 ? -19.375 10.766 16.078 1 98.94 455 LEU A O 1
ATOM 3575 N N . PHE A 1 456 ? -19.516 12.961 16.391 1 98.81 456 PHE A N 1
ATOM 3576 C CA . PHE A 1 456 ? -18.484 13.258 15.391 1 98.81 456 PHE A CA 1
ATOM 3577 C C . PHE A 1 456 ? -17.172 13.633 16.062 1 98.81 456 PHE A C 1
ATOM 3579 O O . PHE A 1 456 ? -17.062 14.688 16.672 1 98.81 456 PHE A O 1
ATOM 3586 N N . ILE A 1 457 ? -16.156 12.812 15.867 1 98.75 457 ILE A N 1
ATOM 3587 C CA . ILE A 1 457 ? -14.906 12.953 16.594 1 98.75 457 ILE A CA 1
ATOM 3588 C C . ILE A 1 457 ? -13.852 13.57 15.68 1 98.75 457 ILE A C 1
ATOM 3590 O O . ILE A 1 457 ? -13.625 13.094 14.57 1 98.75 457 ILE A O 1
ATOM 3594 N N . HIS A 1 458 ? -13.219 14.617 16.141 1 97.94 458 HIS A N 1
ATOM 3595 C CA . HIS A 1 458 ? -12.203 15.258 15.32 1 97.94 458 HIS A CA 1
ATOM 3596 C C . HIS A 1 458 ? -10.938 14.406 15.258 1 97.94 458 HIS A C 1
ATOM 3598 O O . HIS A 1 458 ? -10.695 13.578 16.125 1 97.94 458 HIS A O 1
ATOM 3604 N N . GLY A 1 459 ? -10.117 14.672 14.211 1 96.62 459 GLY A N 1
ATOM 3605 C CA . GLY A 1 459 ? -8.836 14 14.07 1 96.62 459 GLY A CA 1
ATOM 3606 C C . GLY A 1 459 ? -7.746 14.602 14.938 1 96.62 459 GLY A C 1
ATOM 3607 O O . GLY A 1 459 ? -8.023 15.438 15.805 1 96.62 459 GLY A O 1
ATOM 3608 N N . GLY A 1 460 ? -6.516 14.141 14.695 1 93.5 460 GLY A N 1
ATOM 3609 C CA . GLY A 1 460 ? -5.375 14.594 15.477 1 93.5 460 GLY A CA 1
ATOM 3610 C C . GLY A 1 460 ? -4.594 13.453 16.109 1 93.5 460 GLY A C 1
ATOM 3611 O O . GLY A 1 460 ? -4.113 12.562 15.406 1 93.5 460 GLY A O 1
ATOM 3612 N N . PRO A 1 461 ? -4.477 13.477 17.391 1 95.06 461 PRO A N 1
ATOM 3613 C CA . PRO A 1 461 ? -5.434 13.945 18.406 1 95.06 461 PRO A CA 1
ATOM 3614 C C . PRO A 1 461 ? -5.266 15.43 18.719 1 95.06 461 PRO A C 1
ATOM 3616 O O . PRO A 1 461 ? -6.184 16.047 19.266 1 95.06 461 PRO A O 1
ATOM 3619 N N . TYR A 1 462 ? -4.098 15.953 18.469 1 96.81 462 TYR A N 1
ATOM 3620 C CA . TYR A 1 462 ? -3.805 17.328 18.891 1 96.81 462 TYR A CA 1
ATOM 3621 C C . TYR A 1 462 ? -4.465 18.328 17.953 1 96.81 462 TYR A C 1
ATOM 3623 O O . TYR A 1 462 ? -3.777 19.078 17.25 1 96.81 462 TYR A O 1
ATOM 3631 N N . ARG A 1 463 ? -5.754 18.312 18.016 1 96.69 463 ARG A N 1
ATOM 3632 C CA . ARG A 1 463 ? -6.676 19.25 17.391 1 96.69 463 ARG A CA 1
ATOM 3633 C C . ARG A 1 463 ? -7.84 19.578 18.312 1 96.69 463 ARG A C 1
ATOM 3635 O O . ARG A 1 463 ? -7.816 19.219 19.5 1 96.69 463 ARG A O 1
ATOM 3642 N N . ARG A 1 464 ? -8.758 20.391 17.828 1 96.06 464 ARG A N 1
ATOM 3643 C CA . ARG A 1 464 ? -9.93 20.703 18.641 1 96.06 464 ARG A CA 1
ATOM 3644 C C . ARG A 1 464 ? -11.094 21.172 17.781 1 96.06 464 ARG A C 1
ATOM 3646 O O . ARG A 1 464 ? -10.883 21.688 16.672 1 96.06 464 ARG A O 1
ATOM 3653 N N . ASP A 1 465 ? -12.25 20.906 18.25 1 96.56 465 ASP A N 1
ATOM 3654 C CA . ASP A 1 465 ? -13.461 21.484 17.688 1 96.56 465 ASP A CA 1
ATOM 3655 C C . ASP A 1 465 ? -13.75 22.844 18.297 1 96.56 465 ASP A C 1
ATOM 3657 O O . ASP A 1 465 ? -13.672 23.016 19.516 1 96.56 465 ASP A O 1
ATOM 3661 N N . ILE A 1 466 ? -14.008 23.781 17.422 1 96.19 466 ILE A N 1
ATOM 3662 C CA . ILE A 1 466 ? -14.258 25.172 17.828 1 96.19 466 ILE A CA 1
ATOM 3663 C C . ILE A 1 466 ? -15.562 25.656 17.203 1 96.19 466 ILE A C 1
ATOM 3665 O O . ILE A 1 466 ? -16.281 24.891 16.562 1 96.19 466 ILE A O 1
ATOM 3669 N N . MET A 1 467 ? -15.922 26.938 17.422 1 96.56 467 MET A N 1
ATOM 3670 C CA . MET A 1 467 ? -17.203 27.5 17.016 1 96.56 467 MET A CA 1
ATOM 3671 C C . MET A 1 467 ? -17.156 27.938 15.555 1 96.56 467 MET A C 1
ATOM 3673 O O . MET A 1 467 ? -17.562 29.047 15.219 1 96.56 467 MET A O 1
ATOM 3677 N N . ASP A 1 468 ? -16.641 27.094 14.758 1 96.38 468 ASP A N 1
ATOM 3678 C CA . ASP A 1 468 ? -16.5 27.391 13.336 1 96.38 468 ASP A CA 1
ATOM 3679 C C . ASP A 1 468 ? -17.734 26.938 12.555 1 96.38 468 ASP A C 1
ATOM 3681 O O . ASP A 1 468 ? -18.625 26.297 13.109 1 96.38 468 ASP A O 1
ATOM 3685 N N . TYR A 1 469 ? -17.828 27.391 11.344 1 96.19 469 TYR A N 1
ATOM 3686 C CA . TYR A 1 469 ? -18.844 27.016 10.375 1 96.19 469 TYR A CA 1
ATOM 3687 C C . TYR A 1 469 ? -18.25 26.844 8.984 1 96.19 469 TYR A C 1
ATOM 3689 O O . TYR A 1 469 ? -18.219 27.781 8.188 1 96.19 469 TYR A O 1
ATOM 3697 N N . MET A 1 470 ? -17.766 25.641 8.68 1 94.62 470 MET A N 1
ATOM 3698 C CA . MET A 1 470 ? -17.141 25.359 7.391 1 94.62 470 MET A CA 1
ATOM 3699 C C . MET A 1 470 ? -17.078 23.844 7.137 1 94.62 470 MET A C 1
ATOM 3701 O O . MET A 1 470 ? -16.109 23.203 7.496 1 94.62 470 MET A O 1
ATOM 3705 N N . PRO A 1 471 ? -18 23.297 6.379 1 92.5 471 PRO A N 1
ATOM 3706 C CA . PRO A 1 471 ? -17.922 21.891 6 1 92.5 471 PRO A CA 1
ATOM 3707 C C . PRO A 1 471 ? -16.859 21.625 4.93 1 92.5 471 PRO A C 1
ATOM 3709 O O . PRO A 1 471 ? -16.625 22.469 4.066 1 92.5 471 PRO A O 1
ATOM 3712 N N . TYR A 1 472 ? -16.203 20.5 4.996 1 90.25 472 TYR A N 1
ATOM 3713 C CA . TYR A 1 472 ? -15.266 20.016 3.994 1 90.25 472 TYR A CA 1
ATOM 3714 C C . TYR A 1 472 ? -15.102 18.5 4.102 1 90.25 472 TYR A C 1
ATOM 3716 O O . TYR A 1 472 ? -15.906 17.828 4.758 1 90.25 472 TYR A O 1
ATOM 3724 N N . PHE A 1 473 ? -14.141 17.891 3.439 1 86.19 473 PHE A N 1
ATOM 3725 C CA . PHE A 1 473 ? -14.125 16.453 3.145 1 86.19 473 PHE A CA 1
ATOM 3726 C C . PHE A 1 473 ? -14.094 15.641 4.43 1 86.19 473 PHE A C 1
ATOM 3728 O O . PHE A 1 473 ? -14.594 14.516 4.469 1 86.19 473 PHE A O 1
ATOM 3735 N N . CYS A 1 474 ? -13.477 16.234 5.523 1 89.12 474 CYS A N 1
ATOM 3736 C CA . CYS A 1 474 ? -13.391 15.422 6.734 1 89.12 474 CYS A CA 1
ATOM 3737 C C . CYS A 1 474 ? -14.133 16.094 7.887 1 89.12 474 CYS A C 1
ATOM 3739 O O . CYS A 1 474 ? -13.93 15.742 9.047 1 89.12 474 CYS A O 1
ATOM 3741 N N . ASN A 1 475 ? -14.875 17.125 7.59 1 93.81 475 ASN A N 1
ATOM 3742 C CA . ASN A 1 475 ? -15.805 17.766 8.516 1 93.81 475 ASN A CA 1
ATOM 3743 C C . ASN A 1 475 ? -17.25 17.625 8.031 1 93.81 475 ASN A C 1
ATOM 3745 O O . ASN A 1 475 ? -17.734 18.469 7.262 1 93.81 475 ASN A O 1
ATOM 3749 N N . TRP A 1 476 ? -17.969 16.734 8.648 1 95.12 476 TRP A N 1
ATOM 3750 C CA . TRP A 1 476 ? -19.297 16.375 8.172 1 95.12 476 TRP A CA 1
ATOM 3751 C C . TRP A 1 476 ? -20.375 16.953 9.078 1 95.12 476 TRP A C 1
ATOM 3753 O O . TRP A 1 476 ? -21.562 16.609 8.945 1 95.12 476 TRP A O 1
ATOM 3763 N N . ARG A 1 477 ? -20.078 17.781 9.969 1 96.5 477 ARG A N 1
ATOM 3764 C CA . ARG A 1 477 ? -20.984 18.234 11.016 1 96.5 477 ARG A CA 1
ATOM 3765 C C . ARG A 1 477 ? -22.188 18.953 10.422 1 96.5 477 ARG A C 1
ATOM 3767 O O . ARG A 1 477 ? -23.328 18.656 10.766 1 96.5 477 ARG A O 1
ATOM 3774 N N . GLU A 1 478 ? -21.906 19.859 9.523 1 95.75 478 GLU A N 1
ATOM 3775 C CA . GLU A 1 478 ? -22.984 20.641 8.93 1 95.75 478 GLU A CA 1
ATOM 3776 C C . GLU A 1 478 ? -23.859 19.781 8.016 1 95.75 478 GLU A C 1
ATOM 3778 O O . GLU A 1 478 ? -25.078 19.922 8.016 1 95.75 478 GLU A O 1
ATOM 3783 N N . MET A 1 479 ? -23.188 18.938 7.258 1 95.31 479 MET A N 1
ATOM 3784 C CA . MET A 1 479 ? -23.922 18.047 6.371 1 95.31 479 MET A CA 1
ATOM 3785 C C . MET A 1 479 ? -24.859 17.141 7.168 1 95.31 479 MET A C 1
ATOM 3787 O O . MET A 1 479 ? -26.031 16.969 6.809 1 95.31 479 MET A O 1
ATOM 3791 N N . LEU A 1 480 ? -24.375 16.609 8.258 1 96.75 480 LEU A N 1
ATOM 3792 C CA . LEU A 1 480 ? -25.141 15.688 9.086 1 96.75 480 LEU A CA 1
ATOM 3793 C C . LEU A 1 480 ? -26.266 16.422 9.812 1 96.75 480 LEU A C 1
ATOM 3795 O O . LEU A 1 480 ? -27.391 15.906 9.906 1 96.75 480 LEU A O 1
ATOM 3799 N N . ALA A 1 481 ? -26.016 17.594 10.336 1 96.25 481 ALA A N 1
ATOM 3800 C CA . ALA A 1 481 ? -27.047 18.391 10.977 1 96.25 481 ALA A CA 1
ATOM 3801 C C . ALA A 1 481 ? -28.156 18.734 9.992 1 96.25 481 ALA A C 1
ATOM 3803 O O . ALA A 1 481 ? -29.344 18.625 10.312 1 96.25 481 ALA A O 1
ATOM 3804 N N . SER A 1 482 ? -27.719 19.125 8.836 1 94.69 482 SER A N 1
ATOM 3805 C CA . SER A 1 482 ? -28.688 19.469 7.793 1 94.69 482 SER A CA 1
ATOM 3806 C C . SER A 1 482 ? -29.547 18.281 7.418 1 94.69 482 SER A C 1
ATOM 3808 O O . SER A 1 482 ? -30.688 18.438 6.973 1 94.69 482 SER A O 1
ATOM 3810 N N . ALA A 1 483 ? -29.016 17.109 7.633 1 93.69 483 ALA A N 1
ATOM 3811 C CA . ALA A 1 483 ? -29.734 15.883 7.301 1 93.69 483 ALA A CA 1
ATOM 3812 C C . ALA A 1 483 ? -30.672 15.461 8.438 1 93.69 483 ALA A C 1
ATOM 3814 O O . ALA A 1 483 ? -31.344 14.438 8.352 1 93.69 483 ALA A O 1
ATOM 3815 N N . GLY A 1 484 ? -30.672 16.172 9.586 1 93.38 484 GLY A N 1
ATOM 3816 C CA . GLY A 1 484 ? -31.656 15.945 10.617 1 93.38 484 GLY A CA 1
ATOM 3817 C C . GLY A 1 484 ? -31.078 15.344 11.883 1 93.38 484 GLY A C 1
ATOM 3818 O O . GLY A 1 484 ? -31.812 15.016 12.812 1 93.38 484 GLY A O 1
ATOM 3819 N N . TYR A 1 485 ? -29.781 15.266 11.961 1 96.69 485 TYR A N 1
ATOM 3820 C CA . TYR A 1 485 ? -29.156 14.656 13.117 1 96.69 485 TYR A CA 1
ATOM 3821 C C . TYR A 1 485 ? -28.672 15.711 14.109 1 96.69 485 TYR A C 1
ATOM 3823 O O . TYR A 1 485 ? -28.297 16.812 13.703 1 96.69 485 TYR A O 1
ATOM 3831 N N . LEU A 1 486 ? -28.75 15.383 15.367 1 97.44 486 LEU A N 1
ATOM 3832 C CA . LEU A 1 486 ? -27.922 16.078 16.359 1 97.44 486 LEU A CA 1
ATOM 3833 C C . LEU A 1 486 ? -26.469 15.664 16.234 1 97.44 486 LEU A C 1
ATOM 3835 O O . LEU A 1 486 ? -26.156 14.469 16.203 1 97.44 486 LEU A O 1
ATOM 3839 N N . VAL A 1 487 ? -25.656 16.641 16.062 1 98.56 487 VAL A N 1
ATOM 3840 C CA . VAL A 1 487 ? -24.234 16.312 15.938 1 98.56 487 VAL A CA 1
ATOM 3841 C C . VAL A 1 487 ? -23.484 16.828 17.156 1 98.56 487 VAL A C 1
ATOM 3843 O O . VAL A 1 487 ? -23.547 18.016 17.484 1 98.56 487 VAL A O 1
ATOM 3846 N N . VAL A 1 488 ? -22.812 15.945 17.859 1 98.81 488 VAL A N 1
ATOM 3847 C CA . VAL A 1 488 ? -22.062 16.328 19.047 1 98.81 488 VAL A CA 1
ATOM 3848 C C . VAL A 1 488 ? -20.578 16.031 18.828 1 98.81 488 VAL A C 1
ATOM 3850 O O . VAL A 1 488 ? -20.203 14.961 18.359 1 98.81 488 VAL A O 1
ATOM 3853 N N . SER A 1 489 ? -19.703 17 19.109 1 98.69 489 SER A N 1
ATOM 3854 C CA . SER A 1 489 ? -18.266 16.953 18.859 1 98.69 489 SER A CA 1
ATOM 3855 C C . SER A 1 489 ? -17.469 17.312 20.109 1 98.69 489 SER A C 1
ATOM 3857 O O . SER A 1 489 ? -17.25 18.484 20.375 1 98.69 489 SER A O 1
ATOM 3859 N N . PRO A 1 490 ? -16.938 16.344 20.781 1 98.62 490 PRO A N 1
ATOM 3860 C CA . PRO A 1 490 ? -16.219 16.594 22.031 1 98.62 490 PRO A CA 1
ATOM 3861 C C . PRO A 1 490 ? -14.75 16.953 21.812 1 98.62 490 PRO A C 1
ATOM 3863 O O . PRO A 1 490 ? -14.125 16.438 20.875 1 98.62 490 PRO A O 1
ATOM 3866 N N . ASN A 1 491 ? -14.195 17.797 22.594 1 98.62 491 ASN A N 1
ATOM 3867 C CA . ASN A 1 491 ? -12.75 17.922 22.75 1 98.62 491 ASN A CA 1
ATOM 3868 C C . ASN A 1 491 ? -12.234 17.016 23.875 1 98.62 491 ASN A C 1
ATOM 3870 O O . ASN A 1 491 ? -12.336 17.359 25.047 1 98.62 491 ASN A O 1
ATOM 3874 N N . TYR A 1 492 ? -11.703 15.969 23.469 1 98.69 492 TYR A N 1
ATOM 3875 C CA . TYR A 1 492 ? -11.242 14.938 24.391 1 98.69 492 TYR A CA 1
ATOM 3876 C C . TYR A 1 492 ? -9.797 15.172 24.797 1 98.69 492 TYR A C 1
ATOM 3878 O O . TYR A 1 492 ? -9.078 15.953 24.156 1 98.69 492 TYR A O 1
ATOM 3886 N N . ARG A 1 493 ? -9.391 14.617 25.984 1 98.19 493 ARG A N 1
ATOM 3887 C CA . ARG A 1 493 ? -7.988 14.703 26.391 1 98.19 493 ARG A CA 1
ATOM 3888 C C . ARG A 1 493 ? -7.066 14.219 25.281 1 98.19 493 ARG A C 1
ATOM 3890 O O . ARG A 1 493 ? -7.301 13.164 24.688 1 98.19 493 ARG A O 1
ATOM 3897 N N . GLY A 1 494 ? -6.023 14.859 25.016 1 97.94 494 GLY A N 1
ATOM 3898 C CA . GLY A 1 494 ? -5.172 14.75 23.844 1 97.94 494 GLY A CA 1
ATOM 3899 C C . GLY A 1 494 ? -5.336 15.898 22.859 1 97.94 494 GLY A C 1
ATOM 3900 O O . GLY A 1 494 ? -4.488 16.109 22 1 97.94 494 GLY A O 1
ATOM 3901 N N . SER A 1 495 ? -6.422 16.641 23.047 1 98.25 495 SER A N 1
ATOM 3902 C CA . SER A 1 495 ? -6.754 17.75 22.141 1 98.25 495 SER A CA 1
ATOM 3903 C C . SER A 1 495 ? -5.973 19 22.5 1 98.25 495 SER A C 1
ATOM 3905 O O . SER A 1 495 ? -5.27 19.031 23.516 1 98.25 495 SER A O 1
ATOM 3907 N N . GLN A 1 496 ? -6.176 20 21.75 1 97.5 496 GLN A N 1
ATOM 3908 C CA . GLN A 1 496 ? -5.516 21.281 21.859 1 97.5 496 GLN A CA 1
ATOM 3909 C C . GLN A 1 496 ? -6.293 22.234 22.781 1 97.5 496 GLN A C 1
ATOM 3911 O O . GLN A 1 496 ? -7.52 22.141 22.875 1 97.5 496 GLN A O 1
ATOM 3916 N N . GLY A 1 497 ? -5.574 23.141 23.484 1 97.88 497 GLY A N 1
ATOM 3917 C CA . GLY A 1 497 ? -6.195 24.312 24.078 1 97.88 497 GLY A CA 1
ATOM 3918 C C . GLY A 1 497 ? -6.27 24.25 25.594 1 97.88 497 GLY A C 1
ATOM 3919 O O . GLY A 1 497 ? -6.805 25.156 26.234 1 97.88 497 GLY A O 1
ATOM 3920 N N . ARG A 1 498 ? -5.703 23.203 26.141 1 98.19 498 ARG A N 1
ATOM 3921 C CA . ARG A 1 498 ? -5.848 23.094 27.594 1 98.19 498 ARG A CA 1
ATOM 3922 C C . ARG A 1 498 ? -4.516 22.734 28.25 1 98.19 498 ARG A C 1
ATOM 3924 O O . ARG A 1 498 ? -4.484 22.219 29.375 1 98.19 498 ARG A O 1
ATOM 3931 N N . GLY A 1 499 ? -3.449 22.797 27.484 1 98.31 499 GLY A N 1
ATOM 3932 C CA . GLY A 1 499 ? -2.113 22.703 28.047 1 98.31 499 GLY A CA 1
ATOM 3933 C C . GLY A 1 499 ? -1.56 21.297 28.047 1 98.31 499 GLY A C 1
ATOM 3934 O O . GLY A 1 499 ? -2.178 20.375 27.5 1 98.31 499 GLY A O 1
ATOM 3935 N N . HIS A 1 500 ? -0.369 21.188 28.656 1 98.12 500 HIS A N 1
ATOM 3936 C CA . HIS A 1 500 ? 0.496 20.016 28.609 1 98.12 500 HIS A CA 1
ATOM 3937 C C . HIS A 1 500 ? -0.224 18.781 29.141 1 98.12 500 HIS A C 1
ATOM 3939 O O . HIS A 1 500 ? -0.27 17.75 28.453 1 98.12 500 HIS A O 1
ATOM 3945 N N . ASP A 1 501 ? -0.851 18.875 30.312 1 97.75 501 ASP A N 1
ATOM 3946 C CA . ASP A 1 501 ? -1.462 17.703 30.922 1 97.75 501 ASP A CA 1
ATOM 3947 C C . ASP A 1 501 ? -2.592 17.156 30.062 1 97.75 501 ASP A C 1
ATOM 3949 O O . ASP A 1 501 ? -2.752 15.945 29.938 1 97.75 501 ASP A O 1
ATOM 3953 N N . PHE A 1 502 ? -3.34 18.031 29.516 1 98.25 502 PHE A N 1
ATOM 3954 C CA . PHE A 1 502 ? -4.469 17.656 28.672 1 98.25 502 PHE A CA 1
ATOM 3955 C C . PHE A 1 502 ? -3.986 17.031 27.359 1 98.25 502 PHE A C 1
ATOM 3957 O O . PHE A 1 502 ? -4.434 15.953 26.969 1 98.25 502 PHE A O 1
ATOM 3964 N N . ALA A 1 503 ? -3.057 17.688 26.719 1 98.25 503 ALA A N 1
ATOM 3965 C CA . ALA A 1 503 ? -2.551 17.25 25.422 1 98.25 503 ALA A CA 1
ATOM 3966 C C . ALA A 1 503 ? -1.733 15.969 25.562 1 98.25 503 ALA A C 1
ATOM 3968 O O . ALA A 1 503 ? -1.863 15.047 24.75 1 98.25 503 ALA A O 1
ATOM 3969 N N . HIS A 1 504 ? -0.925 15.867 26.547 1 97.19 504 HIS A N 1
ATOM 3970 C CA . HIS A 1 504 ? 0.003 14.758 26.734 1 97.19 504 HIS A CA 1
ATOM 3971 C C . HIS A 1 504 ? -0.736 13.484 27.125 1 97.19 504 HIS A C 1
ATOM 3973 O O . HIS A 1 504 ? -0.185 12.391 27.031 1 97.19 504 HIS A O 1
ATOM 3979 N N . ALA A 1 505 ? -1.987 13.586 27.516 1 96.31 505 ALA A N 1
ATOM 3980 C CA . ALA A 1 505 ? -2.793 12.422 27.875 1 96.31 505 ALA A CA 1
ATOM 3981 C C . ALA A 1 505 ? -2.912 11.445 26.703 1 96.31 505 ALA A C 1
ATOM 3983 O O . ALA A 1 505 ? -3.139 10.25 26.906 1 96.31 505 ALA A O 1
ATOM 3984 N N . ALA A 1 506 ? -2.742 11.953 25.547 1 95.19 506 ALA A N 1
ATOM 3985 C CA . ALA A 1 506 ? -2.816 11.109 24.359 1 95.19 506 ALA A CA 1
ATOM 3986 C C . ALA A 1 506 ? -1.729 10.039 24.375 1 95.19 506 ALA A C 1
ATOM 3988 O O . ALA A 1 506 ? -1.882 8.984 23.766 1 95.19 506 ALA A O 1
ATOM 3989 N N . ASN A 1 507 ? -0.626 10.281 25.109 1 92.69 507 ASN A N 1
ATOM 3990 C CA . ASN A 1 507 ? 0.494 9.344 25.172 1 92.69 507 ASN A CA 1
ATOM 3991 C C . ASN A 1 507 ? 0.154 8.117 26.016 1 92.69 507 ASN A C 1
ATOM 3993 O O . ASN A 1 507 ? 0.902 7.141 26.016 1 92.69 507 ASN A O 1
ATOM 3997 N N . LEU A 1 508 ? -0.981 8.156 26.656 1 91.88 508 LEU A N 1
ATOM 3998 C CA . LEU A 1 508 ? -1.416 7 27.438 1 91.88 508 LEU A CA 1
ATOM 3999 C C . LEU A 1 508 ? -1.997 5.922 26.516 1 91.88 508 LEU A C 1
ATOM 4001 O O . LEU A 1 508 ? -2.26 4.801 26.969 1 91.88 508 LEU A O 1
ATOM 4005 N N . GLY A 1 509 ? -2.172 6.258 25.266 1 92.75 509 GLY A N 1
ATOM 4006 C CA . GLY A 1 509 ? -2.684 5.301 24.297 1 92.75 509 GLY A CA 1
ATOM 4007 C C . GLY A 1 509 ? -4.148 5.504 23.969 1 92.75 509 GLY A C 1
ATOM 4008 O O . GLY A 1 509 ? -4.926 5.938 24.828 1 92.75 509 GLY A O 1
ATOM 4009 N N . ILE A 1 510 ? -4.508 5.133 22.828 1 94.81 510 ILE A N 1
ATOM 4010 C CA . ILE A 1 510 ? -5.867 5.289 22.328 1 94.81 510 ILE A CA 1
ATOM 4011 C C . ILE A 1 510 ? -6.84 4.543 23.234 1 94.81 510 ILE A C 1
ATOM 4013 O O . ILE A 1 510 ? -6.543 3.436 23.703 1 94.81 510 ILE A O 1
ATOM 4017 N N . GLY A 1 511 ? -7.902 5.125 23.516 1 93.75 511 GLY A N 1
ATOM 4018 C CA . GLY A 1 511 ? -8.977 4.484 24.25 1 93.75 511 GLY A CA 1
ATOM 4019 C C . GLY A 1 511 ? -8.875 4.691 25.75 1 93.75 511 GLY A C 1
ATOM 4020 O O . GLY A 1 511 ? -9.828 4.426 26.484 1 93.75 511 GLY A O 1
ATOM 4021 N N . MET A 1 512 ? -7.758 5.18 26.234 1 94.12 512 MET A N 1
ATOM 4022 C CA . MET A 1 512 ? -7.559 5.277 27.688 1 94.12 512 MET A CA 1
ATOM 4023 C C . MET A 1 512 ? -8.367 6.43 28.266 1 94.12 512 MET A C 1
ATOM 4025 O O . MET A 1 512 ? -9.07 6.258 29.266 1 94.12 512 MET A O 1
ATOM 4029 N N . ARG A 1 513 ? -8.148 7.637 27.688 1 96.25 513 ARG A N 1
ATOM 4030 C CA . ARG A 1 513 ? -8.859 8.82 28.172 1 96.25 513 ARG A CA 1
ATOM 4031 C C . ARG A 1 513 ? -9.75 9.406 27.094 1 96.25 513 ARG A C 1
ATOM 4033 O O . ARG A 1 513 ? -10.828 9.93 27.375 1 96.25 513 ARG A O 1
ATOM 4040 N N . ASP A 1 514 ? -9.297 9.289 25.875 1 97.25 514 ASP A N 1
ATOM 4041 C CA . ASP A 1 514 ? -9.969 9.93 24.75 1 97.25 514 ASP A CA 1
ATOM 4042 C C . ASP A 1 514 ? -11.359 9.344 24.531 1 97.25 514 ASP A C 1
ATOM 4044 O O . ASP A 1 514 ? -12.344 10.078 24.438 1 97.25 514 ASP A O 1
ATOM 4048 N N . TRP A 1 515 ? -11.492 8.039 24.484 1 97.31 515 TRP A N 1
ATOM 4049 C CA . TRP A 1 515 ? -12.812 7.48 24.219 1 97.31 515 TRP A CA 1
ATOM 4050 C C . TRP A 1 515 ? -13.766 7.738 25.375 1 97.31 515 TRP A C 1
ATOM 4052 O O . TRP A 1 515 ? -14.883 8.203 25.188 1 97.31 515 TRP A O 1
ATOM 4062 N N . PRO A 1 516 ? -13.367 7.434 26.641 1 97.94 516 PRO A N 1
ATOM 4063 C CA . PRO A 1 516 ? -14.281 7.766 27.734 1 97.94 516 PRO A CA 1
ATOM 4064 C C . PRO A 1 516 ? -14.742 9.219 27.703 1 97.94 516 PRO A C 1
ATOM 4066 O O . PRO A 1 516 ? -15.891 9.516 28.031 1 97.94 516 PRO A O 1
ATOM 4069 N N . ASP A 1 517 ? -13.844 10.102 27.375 1 98.69 517 ASP A N 1
ATOM 4070 C CA . ASP A 1 517 ? -14.219 11.5 27.234 1 98.69 517 ASP A CA 1
ATOM 4071 C C . ASP A 1 517 ? -15.305 11.68 26.172 1 98.69 517 ASP A C 1
ATOM 4073 O O . ASP A 1 517 ? -16.281 12.391 26.391 1 98.69 517 ASP A O 1
ATOM 4077 N N . CYS A 1 518 ? -15.164 11.039 25.031 1 98.69 518 CYS A N 1
ATOM 4078 C CA . CYS A 1 518 ? -16.141 11.117 23.953 1 98.69 518 CYS A CA 1
ATOM 4079 C C . CYS A 1 518 ? -17.469 10.523 24.375 1 98.69 518 CYS A C 1
ATOM 4081 O O . CYS A 1 518 ? -18.531 11.133 24.156 1 98.69 518 CYS A O 1
ATOM 4083 N N . GLU A 1 519 ? -17.406 9.383 24.922 1 98.25 519 GLU A N 1
ATOM 4084 C CA . GLU A 1 519 ? -18.625 8.68 25.312 1 98.25 519 GLU A CA 1
ATOM 4085 C C . GLU A 1 519 ? -19.391 9.453 26.391 1 98.25 519 GLU A C 1
ATOM 4087 O O . GLU A 1 519 ? -20.625 9.43 26.422 1 98.25 519 GLU A O 1
ATOM 4092 N N . SER A 1 520 ? -18.703 10.078 27.281 1 98.69 520 SER A N 1
ATOM 4093 C CA . SER A 1 520 ? -19.344 10.828 28.344 1 98.69 520 SER A CA 1
ATOM 4094 C C . SER A 1 520 ? -20.156 11.992 27.781 1 98.69 520 SER A C 1
ATOM 4096 O O . SER A 1 520 ? -21.156 12.406 28.375 1 98.69 520 SER A O 1
ATOM 4098 N N . MET A 1 521 ? -19.703 12.586 26.672 1 98.75 521 MET A N 1
ATOM 4099 C CA . MET A 1 521 ? -20.531 13.617 26.047 1 98.75 521 MET A CA 1
ATOM 4100 C C . MET A 1 521 ? -21.859 13.039 25.578 1 98.75 521 MET A C 1
ATOM 4102 O O . MET A 1 521 ? -22.906 13.68 25.719 1 98.75 521 MET A O 1
ATOM 4106 N N . VAL A 1 522 ? -21.781 11.883 24.953 1 98.75 522 VAL A N 1
ATOM 4107 C CA . VAL A 1 522 ? -23 11.211 24.516 1 98.75 522 VAL A CA 1
ATOM 4108 C C . VAL A 1 522 ? -23.953 11.008 25.703 1 98.75 522 VAL A C 1
ATOM 4110 O O . VAL A 1 522 ? -25.141 11.305 25.609 1 98.75 522 VAL A O 1
ATOM 4113 N N . ASP A 1 523 ? -23.422 10.547 26.781 1 98.62 523 ASP A N 1
ATOM 4114 C CA . ASP A 1 523 ? -24.219 10.344 27.984 1 98.62 523 ASP A CA 1
ATOM 4115 C C . ASP A 1 523 ? -24.844 11.664 28.453 1 98.62 523 ASP A C 1
ATOM 4117 O O . ASP A 1 523 ? -26 11.688 28.891 1 98.62 523 ASP A O 1
ATOM 4121 N N . GLU A 1 524 ? -24.078 12.688 28.391 1 98.38 524 GLU A N 1
ATOM 4122 C CA . GLU A 1 524 ? -24.562 13.992 28.844 1 98.38 524 GLU A CA 1
ATOM 4123 C C . GLU A 1 524 ? -25.734 14.461 28 1 98.38 524 GLU A C 1
ATOM 4125 O O . GLU A 1 524 ? -26.734 14.953 28.531 1 98.38 524 GLU A O 1
ATOM 4130 N N . VAL A 1 525 ? -25.641 14.352 26.672 1 98 525 VAL A N 1
ATOM 4131 C CA . VAL A 1 525 ? -26.719 14.852 25.828 1 98 525 VAL A CA 1
ATOM 4132 C C . VAL A 1 525 ? -27.938 13.945 25.953 1 98 525 VAL A C 1
ATOM 4134 O O . VAL A 1 525 ? -29.078 14.391 25.781 1 98 525 VAL A O 1
ATOM 4137 N N . ILE A 1 526 ? -27.766 12.664 26.203 1 98.12 526 ILE A N 1
ATOM 4138 C CA . ILE A 1 526 ? -28.875 11.789 26.531 1 98.12 526 ILE A CA 1
ATOM 4139 C C . ILE A 1 526 ? -29.547 12.266 27.828 1 98.12 526 ILE A C 1
ATOM 4141 O O . ILE A 1 526 ? -30.766 12.391 27.891 1 98.12 526 ILE A O 1
ATOM 4145 N N . ARG A 1 527 ? -28.781 12.516 28.844 1 97.25 527 ARG A N 1
ATOM 4146 C CA . ARG A 1 527 ? -29.281 12.992 30.125 1 97.25 527 ARG A CA 1
ATOM 4147 C C . ARG A 1 527 ? -30.094 14.266 29.953 1 97.25 527 ARG A C 1
ATOM 4149 O O . ARG A 1 527 ? -31.125 14.445 30.609 1 97.25 527 ARG A O 1
ATOM 4156 N N . LEU A 1 528 ? -29.703 15.156 29.062 1 95.19 528 LEU A N 1
ATOM 4157 C CA . LEU A 1 528 ? -30.344 16.438 28.812 1 95.19 528 LEU A CA 1
ATOM 4158 C C . LEU A 1 528 ? -31.609 16.25 27.969 1 95.19 528 LEU A C 1
ATOM 4160 O O . LEU A 1 528 ? -32.344 17.219 27.719 1 95.19 528 LEU A O 1
ATOM 4164 N N . GLY A 1 529 ? -31.828 15.023 27.484 1 95.38 529 GLY A N 1
ATOM 4165 C CA . GLY A 1 529 ? -33 14.719 26.688 1 95.38 529 GLY A CA 1
ATOM 4166 C C . GLY A 1 529 ? -32.875 15.125 25.234 1 95.38 529 GLY A C 1
ATOM 4167 O O . GLY A 1 529 ? -33.875 15.203 24.516 1 95.38 529 GLY A O 1
ATOM 4168 N N . LEU A 1 530 ? -31.703 15.336 24.797 1 96.25 530 LEU A N 1
ATOM 4169 C CA . LEU A 1 530 ? -31.469 15.781 23.422 1 96.25 530 LEU A CA 1
ATOM 4170 C C . LEU A 1 530 ? -31.297 14.602 22.484 1 96.25 530 LEU A C 1
ATOM 4172 O O . LEU A 1 530 ? -31.656 14.68 21.312 1 96.25 530 LEU A O 1
ATOM 4176 N N . ALA A 1 531 ? -30.766 13.547 22.984 1 97.62 531 ALA A N 1
ATOM 4177 C CA . ALA A 1 531 ? -30.391 12.414 22.141 1 97.62 531 ALA A CA 1
ATOM 4178 C C . ALA A 1 531 ? -31.188 11.172 22.5 1 97.62 531 ALA A C 1
ATOM 4180 O O . ALA A 1 531 ? -31.422 10.898 23.688 1 97.62 531 ALA A O 1
ATOM 4181 N N . ASP A 1 532 ? -31.562 10.406 21.484 1 97.69 532 ASP A N 1
ATOM 4182 C CA . ASP A 1 532 ? -32.188 9.094 21.656 1 97.69 532 ASP A CA 1
ATOM 4183 C C . ASP A 1 532 ? -31.141 8 21.812 1 97.69 532 ASP A C 1
ATOM 4185 O O . ASP A 1 532 ? -30.391 7.703 20.875 1 97.69 532 ASP A O 1
ATOM 4189 N N . PRO A 1 533 ? -31.094 7.34 22.953 1 98.06 533 PRO A N 1
ATOM 4190 C CA . PRO A 1 533 ? -30.047 6.344 23.203 1 98.06 533 PRO A CA 1
ATOM 4191 C C . PRO A 1 533 ? -30.125 5.16 22.234 1 98.06 533 PRO A C 1
ATOM 4193 O O . PRO A 1 533 ? -29.156 4.406 22.094 1 98.06 533 PRO A O 1
ATOM 4196 N N . ASP A 1 534 ? -31.203 4.973 21.547 1 97.69 534 ASP A N 1
ATOM 4197 C CA . ASP A 1 534 ? -31.375 3.84 20.641 1 97.69 534 ASP A CA 1
ATOM 4198 C C . ASP A 1 534 ? -31.078 4.242 19.188 1 97.69 534 ASP A C 1
ATOM 4200 O O . ASP A 1 534 ? -31.156 3.412 18.281 1 97.69 534 ASP A O 1
ATOM 4204 N N . ARG A 1 535 ? -30.734 5.496 18.969 1 98.31 535 ARG A N 1
ATOM 4205 C CA . ARG A 1 535 ? -30.438 5.996 17.641 1 98.31 535 ARG A CA 1
ATOM 4206 C C . ARG A 1 535 ? -29.141 6.789 17.641 1 98.31 535 ARG A C 1
ATOM 4208 O O . ARG A 1 535 ? -29.125 7.973 17.281 1 98.31 535 ARG A O 1
ATOM 4215 N N . LEU A 1 536 ? -28.078 6.098 17.953 1 98.81 536 LEU A N 1
ATOM 4216 C CA . LEU A 1 536 ? -26.75 6.699 18.031 1 98.81 536 LEU A CA 1
ATOM 4217 C C . LEU A 1 536 ? -25.844 6.211 16.906 1 98.81 536 LEU A C 1
ATOM 4219 O O . LEU A 1 536 ? -25.906 5.039 16.531 1 98.81 536 LEU A O 1
ATOM 4223 N N . ALA A 1 537 ? -25.094 7.086 16.344 1 98.88 537 ALA A N 1
ATOM 4224 C CA . ALA A 1 537 ? -24.016 6.773 15.414 1 98.88 537 ALA A CA 1
ATOM 4225 C C . ALA A 1 537 ? -22.719 7.484 15.805 1 98.88 537 ALA A C 1
ATOM 4227 O O . ALA A 1 537 ? -22.734 8.398 16.625 1 98.88 537 ALA A O 1
ATOM 4228 N N . VAL A 1 538 ? -21.625 7.02 15.32 1 98.88 538 VAL A N 1
ATOM 4229 C CA . VAL A 1 538 ? -20.328 7.641 15.562 1 98.88 538 VAL A CA 1
ATOM 4230 C C . VAL A 1 538 ? -19.562 7.773 14.242 1 98.88 538 VAL A C 1
ATOM 4232 O O . VAL A 1 538 ? -19.672 6.914 13.367 1 98.88 538 VAL A O 1
ATOM 4235 N N . ALA A 1 539 ? -18.859 8.883 14.062 1 98.69 539 ALA A N 1
ATOM 4236 C CA . ALA A 1 539 ? -18.125 9.141 12.828 1 98.69 539 ALA A CA 1
ATOM 4237 C C . ALA A 1 539 ? -16.875 9.977 13.102 1 98.69 539 ALA A C 1
ATOM 4239 O O . ALA A 1 539 ? -16.812 10.688 14.102 1 98.69 539 ALA A O 1
ATOM 4240 N N . GLY A 1 540 ? -15.922 9.859 12.227 1 98.31 540 GLY A N 1
ATOM 4241 C CA . GLY A 1 540 ? -14.719 10.672 12.281 1 98.31 540 GLY A CA 1
ATOM 4242 C C . GLY A 1 540 ? -13.75 10.383 11.148 1 98.31 540 GLY A C 1
ATOM 4243 O O . GLY A 1 540 ? -13.945 9.422 10.391 1 98.31 540 GLY A O 1
ATOM 4244 N N . TRP A 1 541 ? -12.758 11.211 11.008 1 98.25 541 TRP A N 1
ATOM 4245 C CA . TRP A 1 541 ? -11.703 11.078 10.016 1 98.25 541 TRP A CA 1
ATOM 4246 C C . TRP A 1 541 ? -10.328 11.023 10.68 1 98.25 541 TRP A C 1
ATOM 4248 O O . TRP A 1 541 ? -10.094 11.703 11.688 1 98.25 541 TRP A O 1
ATOM 4258 N N . SER A 1 542 ? -9.352 10.203 10.094 1 97.81 542 SER A N 1
ATOM 4259 C CA . SER A 1 542 ? -8.008 10.062 10.656 1 97.81 542 SER A CA 1
ATOM 4260 C C . SER A 1 542 ? -8.062 9.555 12.094 1 97.81 542 SER A C 1
ATOM 4262 O O . SER A 1 542 ? -8.695 8.539 12.375 1 97.81 542 SER A O 1
ATOM 4264 N N . HIS A 1 543 ? -7.586 10.328 13.055 1 97.38 543 HIS A N 1
ATOM 4265 C CA . HIS A 1 543 ? -7.656 9.875 14.438 1 97.38 543 HIS A CA 1
ATOM 4266 C C . HIS A 1 543 ? -9.102 9.75 14.906 1 97.38 543 HIS A C 1
ATOM 4268 O O . HIS A 1 543 ? -9.43 8.875 15.703 1 97.38 543 HIS A O 1
ATOM 4274 N N . GLY A 1 544 ? -9.977 10.648 14.453 1 98.38 544 GLY A N 1
ATOM 4275 C CA . GLY A 1 544 ? -11.391 10.484 14.742 1 98.38 544 GLY A CA 1
ATOM 4276 C C . GLY A 1 544 ? -11.961 9.172 14.227 1 98.38 544 GLY A C 1
ATOM 4277 O O . GLY A 1 544 ? -12.797 8.555 14.883 1 98.38 544 GLY A O 1
ATOM 4278 N N . GLY A 1 545 ? -11.531 8.82 13.039 1 98.62 545 GLY A N 1
ATOM 4279 C CA . GLY A 1 545 ? -11.898 7.512 12.516 1 98.62 545 GLY A CA 1
ATOM 4280 C C . GLY A 1 545 ? -11.336 6.363 13.336 1 98.62 545 GLY A C 1
ATOM 4281 O O . GLY A 1 545 ? -12.008 5.348 13.523 1 98.62 545 GLY A O 1
ATOM 4282 N N . SER A 1 546 ? -10.133 6.512 13.82 1 98.5 546 SER A N 1
ATOM 4283 C CA . SER A 1 546 ? -9.508 5.504 14.664 1 98.5 546 SER A CA 1
ATOM 4284 C C . SER A 1 546 ? -10.297 5.297 15.953 1 98.5 546 SER A C 1
ATOM 4286 O O . SER A 1 546 ? -10.516 4.16 16.375 1 98.5 546 SER A O 1
ATOM 4288 N N . LEU A 1 547 ? -10.719 6.402 16.531 1 98.44 547 LEU A N 1
ATOM 4289 C CA . LEU A 1 547 ? -11.492 6.32 17.766 1 98.44 547 LEU A CA 1
ATOM 4290 C C . LEU A 1 547 ? -12.875 5.727 17.5 1 98.44 547 LEU A C 1
ATOM 4292 O O . LEU A 1 547 ? -13.406 4.98 18.312 1 98.44 547 LEU A O 1
ATOM 4296 N N . ALA A 1 548 ? -13.438 6.102 16.391 1 98.75 548 ALA A N 1
ATOM 4297 C CA . ALA A 1 548 ? -14.719 5.5 16.031 1 98.75 548 ALA A CA 1
ATOM 4298 C C . ALA A 1 548 ? -14.602 3.984 15.906 1 98.75 548 ALA A C 1
ATOM 4300 O O . ALA A 1 548 ? -15.422 3.244 16.453 1 98.75 548 ALA A O 1
ATOM 4301 N N . ALA A 1 549 ? -13.562 3.557 15.195 1 98.75 549 ALA A N 1
ATOM 4302 C CA . ALA A 1 549 ? -13.328 2.121 15.047 1 98.75 549 ALA A CA 1
ATOM 4303 C C . ALA A 1 549 ? -13.094 1.462 16.406 1 98.75 549 ALA A C 1
ATOM 4305 O O . ALA A 1 549 ? -13.695 0.431 16.719 1 98.75 549 ALA A O 1
ATOM 4306 N N . TRP A 1 550 ? -12.289 2.064 17.188 1 98.25 550 TRP A N 1
ATOM 4307 C CA . TRP A 1 550 ? -11.992 1.52 18.516 1 98.25 550 TRP A CA 1
ATOM 4308 C C . TRP A 1 550 ? -13.242 1.48 19.375 1 98.25 550 TRP A C 1
ATOM 4310 O O . TRP A 1 550 ? -13.555 0.455 19.984 1 98.25 550 TRP A O 1
ATOM 4320 N N . GLY A 1 551 ? -13.977 2.58 19.422 1 98.19 551 GLY A N 1
ATOM 4321 C CA . GLY A 1 551 ? -15.172 2.688 20.234 1 98.19 551 GLY A CA 1
ATOM 4322 C C . GLY A 1 551 ? -16.219 1.637 19.922 1 98.19 551 GLY A C 1
ATOM 4323 O O . GLY A 1 551 ? -16.75 0.993 20.812 1 98.19 551 GLY A O 1
ATOM 4324 N N . VAL A 1 552 ? -16.453 1.444 18.641 1 98 552 VAL A N 1
ATOM 4325 C CA . VAL A 1 552 ? -17.531 0.525 18.266 1 98 552 VAL A CA 1
ATOM 4326 C C . VAL A 1 552 ? -17.109 -0.91 18.578 1 98 552 VAL A C 1
ATOM 4328 O O . VAL A 1 552 ? -17.953 -1.752 18.906 1 98 552 VAL A O 1
ATOM 4331 N N . THR A 1 553 ? -15.789 -1.227 18.469 1 97.88 553 THR A N 1
ATOM 4332 C CA . THR A 1 553 ? -15.328 -2.58 18.766 1 97.88 553 THR A CA 1
ATOM 4333 C C . THR A 1 553 ? -15.328 -2.838 20.266 1 97.88 553 THR A C 1
ATOM 4335 O O . THR A 1 553 ? -15.336 -3.992 20.703 1 97.88 553 THR A O 1
ATOM 4338 N N . GLN A 1 554 ? -15.352 -1.802 21.047 1 96.75 554 GLN A N 1
ATOM 4339 C CA . GLN A 1 554 ? -15.398 -1.954 22.5 1 96.75 554 GLN A CA 1
ATOM 4340 C C . GLN A 1 554 ? -16.844 -1.963 23 1 96.75 554 GLN A C 1
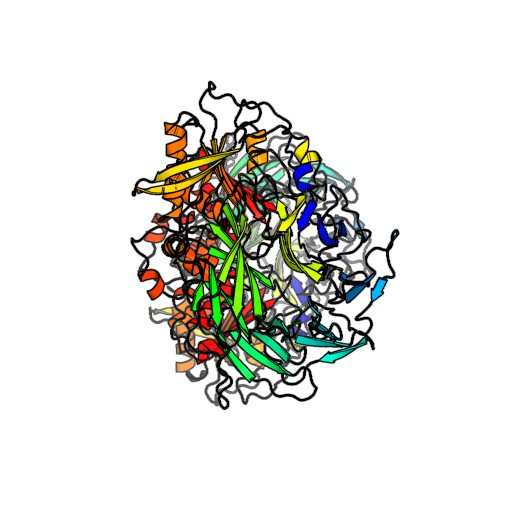ATOM 4342 O O . GLN A 1 554 ? -17.188 -2.717 23.906 1 96.75 554 GLN A O 1
ATOM 4347 N N . THR A 1 555 ? -17.703 -1.17 22.375 1 97.94 555 THR A N 1
ATOM 4348 C CA . THR A 1 555 ? -19.078 -1.047 22.828 1 97.94 555 THR A CA 1
ATOM 4349 C C . THR A 1 555 ? -19.969 -2.08 22.156 1 97.94 555 THR A C 1
ATOM 4351 O O . THR A 1 555 ? -21.062 -2.381 22.641 1 97.94 555 THR A O 1
ATOM 4354 N N . LYS A 1 556 ? -19.594 -2.578 21.047 1 98.19 556 LYS A N 1
ATOM 4355 C CA . LYS A 1 556 ? -20.172 -3.695 20.297 1 98.19 556 LYS A CA 1
ATOM 4356 C C . LYS A 1 556 ? -21.531 -3.328 19.719 1 98.19 556 LYS A C 1
ATOM 4358 O O . LYS A 1 556 ? -21.766 -3.457 18.516 1 98.19 556 LYS A O 1
ATOM 4363 N N . THR A 1 557 ? -22.453 -2.766 20.609 1 98.31 557 THR A N 1
ATOM 4364 C CA . THR A 1 557 ? -23.844 -2.666 20.156 1 98.31 557 THR A CA 1
ATOM 4365 C C . THR A 1 557 ? -24.406 -1.271 20.438 1 98.31 557 THR A C 1
ATOM 4367 O O . THR A 1 557 ? -25.5 -0.933 19.984 1 98.31 557 THR A O 1
ATOM 4370 N N . ARG A 1 558 ? -23.719 -0.411 21.109 1 98.56 558 ARG A N 1
ATOM 4371 C CA . ARG A 1 558 ? -24.25 0.871 21.562 1 98.56 558 ARG A CA 1
ATOM 4372 C C . ARG A 1 558 ? -24.625 1.757 20.375 1 98.56 558 ARG A C 1
ATOM 4374 O O . ARG A 1 558 ? -25.672 2.406 20.391 1 98.56 558 ARG A O 1
ATOM 4381 N N . PHE A 1 559 ? -23.781 1.777 19.422 1 98.88 559 PHE A N 1
ATOM 4382 C CA . PHE A 1 559 ? -24 2.58 18.219 1 98.88 559 PHE A CA 1
ATOM 4383 C C . PHE A 1 559 ? -24.594 1.729 17.094 1 98.88 559 PHE A C 1
ATOM 4385 O O . PHE A 1 559 ? -24.156 0.594 16.891 1 98.88 559 PHE A O 1
ATOM 4392 N N . LYS A 1 560 ? -25.547 2.266 16.391 1 98.56 560 LYS A N 1
ATOM 4393 C CA . LYS A 1 560 ? -26.188 1.525 15.32 1 98.56 560 LYS A CA 1
ATOM 4394 C C . LYS A 1 560 ? -25.406 1.623 14.023 1 98.56 560 LYS A C 1
ATOM 4396 O O . LYS A 1 560 ? -25.438 0.712 13.195 1 98.56 560 LYS A O 1
ATOM 4401 N N . ALA A 1 561 ? -24.703 2.734 13.844 1 98.69 561 ALA A N 1
ATOM 4402 C CA . ALA A 1 561 ? -23.891 2.961 12.648 1 98.69 561 ALA A CA 1
ATOM 4403 C C . ALA A 1 561 ? -22.594 3.688 12.992 1 98.69 561 ALA A C 1
ATOM 4405 O O . ALA A 1 561 ? -22.516 4.383 14 1 98.69 561 ALA A O 1
ATOM 4406 N N . ALA A 1 562 ? -21.609 3.479 12.156 1 98.88 562 ALA A N 1
ATOM 4407 C CA . ALA A 1 562 ? -20.328 4.176 12.281 1 98.88 562 ALA A CA 1
ATOM 4408 C C . ALA A 1 562 ? -19.734 4.492 10.914 1 98.88 562 ALA A C 1
ATOM 4410 O O . ALA A 1 562 ? -19.891 3.717 9.969 1 98.88 562 ALA A O 1
ATOM 4411 N N . VAL A 1 563 ? -19.125 5.617 10.789 1 98.81 563 VAL A N 1
ATOM 4412 C CA . VAL A 1 563 ? -18.312 5.957 9.633 1 98.81 563 VAL A CA 1
ATOM 4413 C C . VAL A 1 563 ? -16.844 6.105 10.062 1 98.81 563 VAL A C 1
ATOM 4415 O O . VAL A 1 563 ? -16.516 7 10.844 1 98.81 563 VAL A O 1
ATOM 4418 N N . VAL A 1 564 ? -16.016 5.25 9.578 1 98.81 564 VAL A N 1
ATOM 4419 C CA . VAL A 1 564 ? -14.586 5.262 9.859 1 98.81 564 VAL A CA 1
ATOM 4420 C C . VAL A 1 564 ? -13.82 5.801 8.648 1 98.81 564 VAL A C 1
ATOM 4422 O O . VAL A 1 564 ? -13.5 5.051 7.723 1 98.81 564 VAL A O 1
ATOM 4425 N N . GLY A 1 565 ? -13.516 7.105 8.688 1 98.69 565 GLY A N 1
ATOM 4426 C CA . GLY A 1 565 ? -12.734 7.715 7.621 1 98.69 565 GLY A CA 1
ATOM 4427 C C . GLY A 1 565 ? -11.234 7.645 7.863 1 98.69 565 GLY A C 1
ATOM 4428 O O . GLY A 1 565 ? -10.734 8.219 8.836 1 98.69 565 GLY A O 1
ATOM 4429 N N . ALA A 1 566 ? -10.562 6.957 7.016 1 98.44 566 ALA A N 1
ATOM 4430 C CA . ALA A 1 566 ? -9.109 6.836 7.078 1 98.44 566 ALA A CA 1
ATOM 4431 C C . ALA A 1 566 ? -8.648 6.535 8.5 1 98.44 566 ALA A C 1
ATOM 4433 O O . ALA A 1 566 ? -7.746 7.199 9.023 1 98.44 566 ALA A O 1
ATOM 4434 N N . GLY A 1 567 ? -9.289 5.609 9.164 1 98.31 567 GLY A N 1
ATOM 4435 C CA . GLY A 1 567 ? -8.977 5.246 10.539 1 98.31 567 GLY A CA 1
ATOM 4436 C C . GLY A 1 567 ? -8.016 4.074 10.641 1 98.31 567 GLY A C 1
ATOM 4437 O O . GLY A 1 567 ? -7.863 3.305 9.695 1 98.31 567 GLY A O 1
ATOM 4438 N N . VAL A 1 568 ? -7.406 3.936 11.828 1 98.25 568 VAL A N 1
ATOM 4439 C CA . VAL A 1 568 ? -6.441 2.879 12.117 1 98.25 568 VAL A CA 1
ATOM 4440 C C . VAL A 1 568 ? -7.152 1.686 12.75 1 98.25 568 VAL A C 1
ATOM 4442 O O . VAL A 1 568 ? -8.023 1.855 13.609 1 98.25 568 VAL A O 1
ATOM 4445 N N . SER A 1 569 ? -6.773 0.484 12.297 1 97.56 569 SER A N 1
ATOM 4446 C CA . SER A 1 569 ? -7.352 -0.713 12.898 1 97.56 569 SER A CA 1
ATOM 4447 C C . SER A 1 569 ? -6.281 -1.585 13.547 1 97.56 569 SER A C 1
ATOM 4449 O O . SER A 1 569 ? -6.586 -2.443 14.375 1 97.56 569 SER A O 1
ATOM 4451 N N . ASN A 1 570 ? -5.066 -1.456 13.164 1 97.5 570 ASN A N 1
ATOM 4452 C CA . ASN A 1 570 ? -3.924 -2.203 13.68 1 97.5 570 ASN A CA 1
ATOM 4453 C C . ASN A 1 570 ? -2.707 -1.302 13.867 1 97.5 570 ASN A C 1
ATOM 4455 O O . ASN A 1 570 ? -2.039 -0.938 12.898 1 97.5 570 ASN A O 1
ATOM 4459 N N . TRP A 1 571 ? -2.316 -1.051 15.094 1 96.19 571 TRP A N 1
ATOM 4460 C CA . TRP A 1 571 ? -1.335 -0.015 15.398 1 96.19 571 TRP A CA 1
ATOM 4461 C C . TRP A 1 571 ? 0.08 -0.503 15.109 1 96.19 571 TRP A C 1
ATOM 4463 O O . TRP A 1 571 ? 0.962 0.291 14.773 1 96.19 571 TRP A O 1
ATOM 4473 N N . GLU A 1 572 ? 0.338 -1.791 15.273 1 94.31 572 GLU A N 1
ATOM 4474 C CA . GLU A 1 572 ? 1.647 -2.309 14.891 1 94.31 572 GLU A CA 1
ATOM 4475 C C . GLU A 1 572 ? 1.929 -2.053 13.414 1 94.31 572 GLU A C 1
ATOM 4477 O O . GLU A 1 572 ? 3.014 -1.592 13.055 1 94.31 572 GLU A O 1
ATOM 4482 N N . GLY A 1 573 ? 0.942 -2.434 12.617 1 95.75 573 GLY A N 1
ATOM 4483 C CA . GLY A 1 573 ? 1.06 -2.146 11.195 1 95.75 573 GLY A CA 1
ATOM 4484 C C . GLY A 1 573 ? 1.248 -0.671 10.898 1 95.75 573 GLY A C 1
ATOM 4485 O O . GLY A 1 573 ? 1.986 -0.307 9.984 1 95.75 573 GLY A O 1
ATOM 4486 N N . MET A 1 574 ? 0.661 0.21 11.641 1 96.44 574 MET A N 1
ATOM 4487 C CA . MET A 1 574 ? 0.795 1.654 11.484 1 96.44 574 MET A CA 1
ATOM 4488 C C . MET A 1 574 ? 2.238 2.094 11.703 1 96.44 574 MET A C 1
ATOM 4490 O O . MET A 1 574 ? 2.779 2.883 10.93 1 96.44 574 MET A O 1
ATOM 4494 N N . VAL A 1 575 ? 2.824 1.609 12.742 1 96.88 575 VAL A N 1
ATOM 4495 C CA . VAL A 1 575 ? 4.203 1.971 13.047 1 96.88 575 VAL A CA 1
ATOM 4496 C C . VAL A 1 575 ? 5.121 1.511 11.914 1 96.88 575 VAL A C 1
ATOM 4498 O O . VAL A 1 575 ? 6.051 2.225 11.531 1 96.88 575 VAL A O 1
ATOM 4501 N N . MET A 1 576 ? 4.805 0.433 11.312 1 96.94 576 MET A N 1
ATOM 4502 C CA . MET A 1 576 ? 5.625 -0.132 10.25 1 96.94 576 MET A CA 1
ATOM 4503 C C . MET A 1 576 ? 5.5 0.691 8.969 1 96.94 576 MET A C 1
ATOM 4505 O O . MET A 1 576 ? 6.496 0.959 8.297 1 96.94 576 MET A O 1
ATOM 4509 N N . GLU A 1 577 ? 4.273 1.176 8.711 1 95.75 577 GLU A N 1
ATOM 4510 C CA . GLU A 1 577 ? 4.008 1.574 7.332 1 95.75 577 GLU A CA 1
ATOM 4511 C C . GLU A 1 577 ? 3.768 3.076 7.227 1 95.75 577 GLU A C 1
ATOM 4513 O O . GLU A 1 577 ? 3.943 3.666 6.156 1 95.75 577 GLU A O 1
ATOM 4518 N N . SER A 1 578 ? 3.324 3.695 8.234 1 94.94 578 SER A N 1
ATOM 4519 C CA . SER A 1 578 ? 2.936 5.102 8.18 1 94.94 578 SER A CA 1
ATOM 4520 C C . SER A 1 578 ? 4.145 5.996 7.93 1 94.94 578 SER A C 1
ATOM 4522 O O . SER A 1 578 ? 5.273 5.629 8.25 1 94.94 578 SER A O 1
ATOM 4524 N N . GLY A 1 579 ? 3.896 7.137 7.398 1 91.12 579 GLY A N 1
ATOM 4525 C CA . GLY A 1 579 ? 4.938 8.133 7.191 1 91.12 579 GLY A CA 1
ATOM 4526 C C . GLY A 1 579 ? 5.469 8.719 8.484 1 91.12 579 GLY A C 1
ATOM 4527 O O . GLY A 1 579 ? 6.512 9.367 8.492 1 91.12 579 GLY A O 1
ATOM 4528 N N . SER A 1 580 ? 4.816 8.406 9.586 1 92.62 580 SER A N 1
ATOM 4529 C CA . SER A 1 580 ? 5.207 8.961 10.883 1 92.62 580 SER A CA 1
ATOM 4530 C C . SER A 1 580 ? 5.227 7.879 11.953 1 92.62 580 SER A C 1
ATOM 4532 O O . SER A 1 580 ? 4.426 7.91 12.891 1 92.62 580 SER A O 1
ATOM 4534 N N . PRO A 1 581 ? 6.211 7.027 11.914 1 95 581 PRO A N 1
ATOM 4535 C CA . PRO A 1 581 ? 6.234 5.891 12.836 1 95 581 PRO A CA 1
ATOM 4536 C C . PRO A 1 581 ? 6.281 6.316 14.297 1 95 581 PRO A C 1
ATOM 4538 O O . PRO A 1 581 ? 5.641 5.691 15.148 1 95 581 PRO A O 1
ATOM 4541 N N . GLU A 1 582 ? 6.977 7.379 14.641 1 93.44 582 GLU A N 1
ATOM 4542 C CA . GLU A 1 582 ? 7.117 7.812 16.031 1 93.44 582 GLU A CA 1
ATOM 4543 C C . GLU A 1 582 ? 5.789 8.32 16.578 1 93.44 582 GLU A C 1
ATOM 4545 O O . GLU A 1 582 ? 5.441 8.039 17.734 1 93.44 582 GLU A O 1
ATOM 4550 N N . LEU A 1 583 ? 5.086 9.062 15.797 1 94.38 583 LEU A N 1
ATOM 4551 C CA . LEU A 1 583 ? 3.77 9.539 16.203 1 94.38 583 LEU A CA 1
ATOM 4552 C C . LEU A 1 583 ? 2.824 8.367 16.453 1 94.38 583 LEU A C 1
ATOM 4554 O O . LEU A 1 583 ? 2.119 8.336 17.469 1 94.38 583 LEU A O 1
ATOM 4558 N N . GLU A 1 584 ? 2.85 7.426 15.57 1 95.88 584 GLU A N 1
ATOM 4559 C CA . GLU A 1 584 ? 1.966 6.27 15.68 1 95.88 584 GLU A CA 1
ATOM 4560 C C . GLU A 1 584 ? 2.328 5.414 16.891 1 95.88 584 GLU A C 1
ATOM 4562 O O . GLU A 1 584 ? 1.449 4.848 17.547 1 95.88 584 GLU A O 1
ATOM 4567 N N . ALA A 1 585 ? 3.592 5.297 17.156 1 94.62 585 ALA A N 1
ATOM 4568 C CA . ALA A 1 585 ? 4.039 4.582 18.344 1 94.62 585 ALA A CA 1
ATOM 4569 C C . ALA A 1 585 ? 3.518 5.246 19.609 1 94.62 585 ALA A C 1
ATOM 4571 O O . ALA A 1 585 ? 3.129 4.562 20.562 1 94.62 585 ALA A O 1
ATOM 4572 N N . ALA A 1 586 ? 3.498 6.551 19.594 1 93.12 586 ALA A N 1
ATOM 4573 C CA . ALA A 1 586 ? 3.023 7.285 20.766 1 93.12 586 ALA A CA 1
ATOM 4574 C C . ALA A 1 586 ? 1.525 7.078 20.969 1 93.12 586 ALA A C 1
ATOM 4576 O O . ALA A 1 586 ? 1.07 6.875 22.094 1 93.12 586 ALA A O 1
ATOM 4577 N N . ILE A 1 587 ? 0.767 7.059 19.922 1 94.75 587 ILE A N 1
ATOM 4578 C CA . ILE A 1 587 ? -0.684 6.93 20 1 94.75 587 ILE A CA 1
ATOM 4579 C C . ILE A 1 587 ? -1.06 5.48 20.297 1 94.75 587 ILE A C 1
ATOM 4581 O O . ILE A 1 587 ? -1.887 5.207 21.172 1 94.75 587 ILE A O 1
ATOM 4585 N N . GLY A 1 588 ? -0.447 4.566 19.562 1 93.81 588 GLY A N 1
ATOM 4586 C CA . GLY A 1 588 ? -0.872 3.176 19.594 1 93.81 588 GLY A CA 1
ATOM 4587 C C . GLY A 1 588 ? -0.131 2.34 20.609 1 93.81 588 GLY A C 1
ATOM 4588 O O . GLY A 1 588 ? -0.57 1.241 20.969 1 93.81 588 GLY A O 1
ATOM 4589 N N . GLN A 1 589 ? 1.068 2.797 21.031 1 93.12 589 GLN A N 1
ATOM 4590 C CA . GLN A 1 589 ? 1.897 2.15 22.031 1 93.12 589 GLN A CA 1
ATOM 4591 C C . GLN A 1 589 ? 2.24 0.718 21.641 1 93.12 589 GLN A C 1
ATOM 4593 O O . GLN A 1 589 ? 2.275 -0.178 22.484 1 93.12 589 GLN A O 1
ATOM 4598 N N . ARG A 1 590 ? 2.352 0.419 20.391 1 93 590 ARG A N 1
ATOM 4599 C CA . ARG A 1 590 ? 2.744 -0.883 19.859 1 93 590 ARG A CA 1
ATOM 4600 C C . ARG A 1 590 ? 3.877 -0.745 18.859 1 93 590 ARG A C 1
ATOM 4602 O O . ARG A 1 590 ? 3.635 -0.47 17.672 1 93 590 ARG A O 1
ATOM 4609 N N . VAL A 1 591 ? 5.086 -0.968 19.297 1 95.12 591 VAL A N 1
ATOM 4610 C CA . VAL A 1 591 ? 6.277 -0.875 18.469 1 95.12 591 VAL A CA 1
ATOM 4611 C C . VAL A 1 591 ? 6.77 -2.277 18.109 1 95.12 591 VAL A C 1
ATOM 4613 O O . VAL A 1 591 ? 7.34 -2.977 18.938 1 95.12 591 VAL A O 1
ATOM 4616 N N . PRO A 1 592 ? 6.625 -2.717 16.875 1 95.31 592 PRO A N 1
ATOM 4617 C CA . PRO A 1 592 ? 6.848 -4.125 16.531 1 95.31 592 PRO A CA 1
ATOM 4618 C C . PRO A 1 592 ? 8.273 -4.586 16.828 1 95.31 592 PRO A C 1
ATOM 4620 O O . PRO A 1 592 ? 8.492 -5.75 17.156 1 95.31 592 PRO A O 1
ATOM 4623 N N . TRP A 1 593 ? 9.25 -3.717 16.781 1 96.38 593 TRP A N 1
ATOM 4624 C CA . TRP A 1 593 ? 10.648 -4.109 16.906 1 96.38 593 TRP A CA 1
ATOM 4625 C C . TRP A 1 593 ? 11.172 -3.822 18.312 1 96.38 593 TRP A C 1
ATOM 4627 O O . TRP A 1 593 ? 12.375 -3.879 18.547 1 96.38 593 TRP A O 1
ATOM 4637 N N . ASP A 1 594 ? 10.234 -3.439 19.266 1 93.25 594 ASP A N 1
ATOM 4638 C CA . ASP A 1 594 ? 10.68 -3.059 20.609 1 93.25 594 ASP A CA 1
ATOM 4639 C C . ASP A 1 594 ? 9.773 -3.668 21.672 1 93.25 594 ASP A C 1
ATOM 4641 O O . ASP A 1 594 ? 8.836 -3.02 22.141 1 93.25 594 ASP A O 1
ATOM 4645 N N . GLU A 1 595 ? 10.109 -4.75 22.141 1 86.56 595 GLU A N 1
ATOM 4646 C CA . GLU A 1 595 ? 9.297 -5.473 23.125 1 86.56 595 GLU A CA 1
ATOM 4647 C C . GLU A 1 595 ? 9.312 -4.77 24.469 1 86.56 595 GLU A C 1
ATOM 4649 O O . GLU A 1 595 ? 8.312 -4.793 25.203 1 86.56 595 GLU A O 1
ATOM 4654 N N . GLU A 1 596 ? 10.398 -4.203 24.797 1 86.31 596 GLU A N 1
ATOM 4655 C CA . GLU A 1 596 ? 10.5 -3.486 26.062 1 86.31 596 GLU A CA 1
ATOM 4656 C C . GLU A 1 596 ? 9.531 -2.307 26.109 1 86.31 596 GLU A C 1
ATOM 4658 O O . GLU A 1 596 ? 8.875 -2.076 27.125 1 86.31 596 GLU A O 1
ATOM 4663 N N . ALA A 1 597 ? 9.492 -1.654 25.031 1 84.56 597 ALA A N 1
ATOM 4664 C CA . ALA A 1 597 ? 8.555 -0.537 24.953 1 84.56 597 ALA A CA 1
ATOM 4665 C C . ALA A 1 597 ? 7.113 -1.019 25.078 1 84.56 597 ALA A C 1
ATOM 4667 O O . ALA A 1 597 ? 6.309 -0.396 25.781 1 84.56 597 ALA A O 1
ATOM 4668 N N . ASN A 1 598 ? 6.828 -2.137 24.484 1 86.81 598 ASN A N 1
ATOM 4669 C CA . ASN A 1 598 ? 5.477 -2.68 24.516 1 86.81 598 ASN A CA 1
ATOM 4670 C C . ASN A 1 598 ? 5.098 -3.158 25.922 1 86.81 598 ASN A C 1
ATOM 4672 O O . ASN A 1 598 ? 3.943 -3.041 26.328 1 86.81 598 ASN A O 1
ATOM 4676 N N . ALA A 1 599 ? 6.031 -3.662 26.594 1 84.19 599 ALA A N 1
ATOM 4677 C CA . ALA A 1 599 ? 5.793 -4.199 27.938 1 84.19 599 ALA A CA 1
ATOM 4678 C C . ALA A 1 599 ? 5.453 -3.088 28.922 1 84.19 599 ALA A C 1
ATOM 4680 O O . ALA A 1 599 ? 4.871 -3.344 29.984 1 84.19 599 ALA A O 1
ATOM 4681 N N . LYS A 1 600 ? 5.754 -1.928 28.562 1 79.12 600 LYS A N 1
ATOM 4682 C CA . LYS A 1 600 ? 5.531 -0.796 29.469 1 79.12 600 LYS A CA 1
ATOM 4683 C C . LYS A 1 600 ? 4.102 -0.279 29.344 1 79.12 600 LYS A C 1
ATOM 4685 O O . LYS A 1 600 ? 3.678 0.567 30.141 1 79.12 600 LYS A O 1
ATOM 4690 N N . VAL A 1 601 ? 3.455 -0.871 28.375 1 76.88 601 VAL A N 1
ATOM 4691 C CA . VAL A 1 601 ? 2.08 -0.426 28.172 1 76.88 601 VAL A CA 1
ATOM 4692 C C . VAL A 1 601 ? 1.217 -0.873 29.359 1 76.88 601 VAL A C 1
ATOM 4694 O O . VAL A 1 601 ? 1.274 -2.033 29.766 1 76.88 601 VAL A O 1
ATOM 4697 N N . VAL A 1 602 ? 0.461 0.001 29.859 1 68.31 602 VAL A N 1
ATOM 4698 C CA . VAL A 1 602 ? -0.334 -0.207 31.062 1 68.31 602 VAL A CA 1
ATOM 4699 C C . VAL A 1 602 ? -1.575 -1.031 30.734 1 68.31 602 VAL A C 1
ATOM 4701 O O . VAL A 1 602 ? -2.307 -0.711 29.797 1 68.31 602 VAL A O 1
ATOM 4704 N N . GLY A 1 603 ? -1.896 -2.043 31.516 1 65.81 603 GLY A N 1
ATOM 4705 C CA . GLY A 1 603 ? -3.201 -2.68 31.609 1 65.81 603 GLY A CA 1
ATOM 4706 C C . GLY A 1 603 ? -3.461 -3.678 30.5 1 65.81 603 GLY A C 1
ATOM 4707 O O . GLY A 1 603 ? -4.586 -4.152 30.344 1 65.81 603 GLY A O 1
ATOM 4708 N N . ASN A 1 604 ? -2.555 -4.266 29.844 1 70.94 604 ASN A N 1
ATOM 4709 C CA . ASN A 1 604 ? -2.77 -5.262 28.797 1 70.94 604 ASN A CA 1
ATOM 4710 C C . ASN A 1 604 ? -3.992 -4.93 27.953 1 70.94 604 ASN A C 1
ATOM 4712 O O . ASN A 1 604 ? -4.859 -5.777 27.734 1 70.94 604 ASN A O 1
ATOM 4716 N N . ARG A 1 605 ? -4.148 -3.742 27.5 1 82.25 605 ARG A N 1
ATOM 4717 C CA . ARG A 1 605 ? -5.301 -3.254 26.75 1 82.25 605 ARG A CA 1
ATOM 4718 C C . ARG A 1 605 ? -5.203 -3.65 25.281 1 82.25 605 ARG A C 1
ATOM 4720 O O . ARG A 1 605 ? -4.105 -3.748 24.734 1 82.25 605 ARG A O 1
ATOM 4727 N N . ARG A 1 606 ? -6.398 -3.963 24.766 1 84.69 606 ARG A N 1
ATOM 4728 C CA . ARG A 1 606 ? -6.48 -4.141 23.328 1 84.69 606 ARG A CA 1
ATOM 4729 C C . ARG A 1 606 ? -6.555 -2.795 22.609 1 84.69 606 ARG A C 1
ATOM 4731 O O . ARG A 1 606 ? -7.625 -2.184 22.547 1 84.69 606 ARG A O 1
ATOM 4738 N N . LEU A 1 607 ? -5.508 -2.461 22.094 1 91.81 607 LEU A N 1
ATOM 4739 C CA . LEU A 1 607 ? -5.398 -1.121 21.531 1 91.81 607 LEU A CA 1
ATOM 4740 C C . LEU A 1 607 ? -5.84 -1.107 20.078 1 91.81 607 LEU A C 1
ATOM 4742 O O . LEU A 1 607 ? -6.367 -0.105 19.594 1 91.81 607 LEU A O 1
ATOM 4746 N N . SER A 1 608 ? -5.668 -2.199 19.406 1 95.94 608 SER A N 1
ATOM 4747 C CA . SER A 1 608 ? -6.035 -2.273 18 1 95.94 608 SER A CA 1
ATOM 4748 C C . SER A 1 608 ? -7.469 -2.762 17.828 1 95.94 608 SER A C 1
ATOM 4750 O O . SER A 1 608 ? -7.805 -3.879 18.219 1 95.94 608 SER A O 1
ATOM 4752 N N . PRO A 1 609 ? -8.312 -1.997 17.125 1 97.25 609 PRO A N 1
ATOM 4753 C CA . PRO A 1 609 ? -9.711 -2.379 16.938 1 97.25 609 PRO A CA 1
ATOM 4754 C C . PRO A 1 609 ? -9.867 -3.75 16.281 1 97.25 609 PRO A C 1
ATOM 4756 O O . PRO A 1 609 ? -10.812 -4.484 16.578 1 97.25 609 PRO A O 1
ATOM 4759 N N . ILE A 1 610 ? -9.016 -4.137 15.438 1 97.06 610 ILE A N 1
ATOM 4760 C CA . ILE A 1 610 ? -9.141 -5.355 14.641 1 97.06 610 ILE A CA 1
ATOM 4761 C C . ILE A 1 610 ? -9.125 -6.574 15.562 1 97.06 610 ILE A C 1
ATOM 4763 O O . ILE A 1 610 ? -9.625 -7.641 15.195 1 97.06 610 ILE A O 1
ATOM 4767 N N . HIS A 1 611 ? -8.602 -6.441 16.766 1 96.5 611 HIS A N 1
ATOM 4768 C CA . HIS A 1 611 ? -8.508 -7.555 17.703 1 96.5 611 HIS A CA 1
ATOM 4769 C C . HIS A 1 611 ? -9.812 -7.73 18.469 1 96.5 611 HIS A C 1
ATOM 4771 O O . HIS A 1 611 ? -9.961 -8.688 19.234 1 96.5 611 HIS A O 1
ATOM 4777 N N . SER A 1 612 ? -10.805 -6.848 18.266 1 97.25 612 SER A N 1
ATOM 4778 C CA . SER A 1 612 ? -12.008 -6.852 19.094 1 97.25 612 SER A CA 1
ATOM 4779 C C . SER A 1 612 ? -13.266 -6.762 18.219 1 97.25 612 SER A C 1
ATOM 4781 O O . SER A 1 612 ? -14.258 -6.148 18.625 1 97.25 612 SER A O 1
ATOM 4783 N N . VAL A 1 613 ? -13.281 -7.355 17.094 1 98.19 613 VAL A N 1
ATOM 4784 C CA . VAL A 1 613 ? -14.383 -7.18 16.156 1 98.19 613 VAL A CA 1
ATOM 4785 C C . VAL A 1 613 ? -15.508 -8.164 16.484 1 98.19 613 VAL A C 1
ATOM 4787 O O . VAL A 1 613 ? -16.641 -8.008 16.016 1 98.19 613 VAL A O 1
ATOM 4790 N N . ILE A 1 614 ? -15.227 -9.234 17.25 1 97.56 614 ILE A N 1
ATOM 4791 C CA . ILE A 1 614 ? -16.234 -10.25 17.562 1 97.56 614 ILE A CA 1
ATOM 4792 C C . ILE A 1 614 ? -17.406 -9.609 18.281 1 97.56 614 ILE A C 1
ATOM 4794 O O . ILE A 1 614 ? -17.234 -8.766 19.172 1 97.56 614 ILE A O 1
ATOM 4798 N N . ASP A 1 615 ? -18.641 -9.891 17.906 1 98 615 ASP A N 1
ATOM 4799 C CA . ASP A 1 615 ? -19.906 -9.531 18.547 1 98 615 ASP A CA 1
ATOM 4800 C C . ASP A 1 615 ? -20.328 -8.109 18.172 1 98 615 ASP A C 1
ATOM 4802 O O . ASP A 1 615 ? -21.344 -7.605 18.656 1 98 615 ASP A O 1
ATOM 4806 N N . VAL A 1 616 ? -19.578 -7.41 17.328 1 98.75 616 VAL A N 1
ATOM 4807 C CA . VAL A 1 616 ? -19.953 -6.07 16.891 1 98.75 616 VAL A CA 1
ATOM 4808 C C . VAL A 1 616 ? -21.234 -6.148 16.062 1 98.75 616 VAL A C 1
ATOM 4810 O O . VAL A 1 616 ? -21.312 -6.922 15.102 1 98.75 616 VAL A O 1
ATOM 4813 N N . THR A 1 617 ? -22.25 -5.367 16.406 1 98.81 617 THR A N 1
ATOM 4814 C CA . THR A 1 617 ? -23.484 -5.316 15.633 1 98.81 617 THR A CA 1
ATOM 4815 C C . THR A 1 617 ? -23.594 -4.008 14.852 1 98.81 617 THR A C 1
ATOM 4817 O O . THR A 1 617 ? -24.438 -3.871 13.969 1 98.81 617 THR A O 1
ATOM 4820 N N . THR A 1 618 ? -22.734 -3.059 15.172 1 98.81 618 THR A N 1
ATOM 4821 C CA . THR A 1 618 ? -22.734 -1.76 14.508 1 98.81 618 THR A CA 1
ATOM 4822 C C . THR A 1 618 ? -22.5 -1.915 13.008 1 98.81 618 THR A C 1
ATOM 4824 O O . THR A 1 618 ? -21.609 -2.656 12.594 1 98.81 618 THR A O 1
ATOM 4827 N N . ALA A 1 619 ? -23.359 -1.258 12.188 1 98.75 619 ALA A N 1
ATOM 4828 C CA . ALA A 1 619 ? -23.062 -1.157 10.758 1 98.75 619 ALA A CA 1
ATOM 4829 C C . ALA A 1 619 ? -21.938 -0.16 10.5 1 98.75 619 ALA A C 1
ATOM 4831 O O . ALA A 1 619 ? -22.094 1.033 10.773 1 98.75 619 ALA A O 1
ATOM 4832 N N . VAL A 1 620 ? -20.828 -0.604 9.93 1 98.88 620 VAL A N 1
ATOM 4833 C CA . VAL A 1 620 ? -19.641 0.238 9.812 1 98.88 620 VAL A CA 1
ATOM 4834 C C . VAL A 1 620 ? -19.359 0.546 8.344 1 98.88 620 VAL A C 1
ATOM 4836 O O . VAL A 1 620 ? -19.203 -0.367 7.527 1 98.88 620 VAL A O 1
ATOM 4839 N N . LEU A 1 621 ? -19.375 1.821 7.957 1 98.81 621 LEU A N 1
ATOM 4840 C CA . LEU A 1 621 ? -18.906 2.305 6.664 1 98.81 621 LEU A CA 1
ATOM 4841 C C . LEU A 1 621 ? -17.469 2.811 6.766 1 98.81 621 LEU A C 1
ATOM 4843 O O . LEU A 1 621 ? -17.188 3.754 7.508 1 98.81 621 LEU A O 1
ATOM 4847 N N . ILE A 1 622 ? -16.594 2.178 6.082 1 98.81 622 ILE A N 1
ATOM 4848 C CA . ILE A 1 622 ? -15.188 2.576 6.047 1 98.81 622 ILE A CA 1
ATOM 4849 C C . ILE A 1 622 ? -14.906 3.35 4.762 1 98.81 622 ILE A C 1
ATOM 4851 O O . ILE A 1 622 ? -15.242 2.896 3.666 1 98.81 622 ILE A O 1
ATOM 4855 N N . LEU A 1 623 ? -14.359 4.562 4.828 1 98.25 623 LEU A N 1
ATOM 4856 C CA . LEU A 1 623 ? -13.922 5.398 3.715 1 98.25 623 LEU A CA 1
ATOM 4857 C C . LEU A 1 623 ? -12.414 5.57 3.727 1 98.25 623 LEU A C 1
ATOM 4859 O O . LEU A 1 623 ? -11.836 5.945 4.75 1 98.25 623 LEU A O 1
ATOM 4863 N N . HIS A 1 624 ? -11.75 5.297 2.586 1 98.5 624 HIS A N 1
ATOM 4864 C CA . HIS A 1 624 ? -10.289 5.297 2.652 1 98.5 624 HIS A CA 1
ATOM 4865 C C . HIS A 1 624 ? -9.672 5.633 1.298 1 98.5 624 HIS A C 1
ATOM 4867 O O . HIS A 1 624 ? -10.086 5.086 0.272 1 98.5 624 HIS A O 1
ATOM 4873 N N . GLY A 1 625 ? -8.703 6.586 1.245 1 97.12 625 GLY A N 1
ATOM 4874 C CA . GLY A 1 625 ? -7.938 6.84 0.038 1 97.12 625 GLY A CA 1
ATOM 4875 C C . GLY A 1 625 ? -6.914 5.758 -0.255 1 97.12 625 GLY A C 1
ATOM 4876 O O . GLY A 1 625 ? -6.219 5.289 0.651 1 97.12 625 GLY A O 1
ATOM 4877 N N . GLU A 1 626 ? -6.754 5.387 -1.502 1 95.31 626 GLU A N 1
ATOM 4878 C CA . GLU A 1 626 ? -5.852 4.301 -1.88 1 95.31 626 GLU A CA 1
ATOM 4879 C C . GLU A 1 626 ? -4.391 4.73 -1.748 1 95.31 626 GLU A C 1
ATOM 4881 O O . GLU A 1 626 ? -3.529 3.912 -1.42 1 95.31 626 GLU A O 1
ATOM 4886 N N . LYS A 1 627 ? -4.137 5.969 -1.958 1 94.19 627 LYS A N 1
ATOM 4887 C CA . LYS A 1 627 ? -2.764 6.469 -1.929 1 94.19 627 LYS A CA 1
ATOM 4888 C C . LYS A 1 627 ? -2.473 7.199 -0.622 1 94.19 627 LYS A C 1
ATOM 4890 O O . LYS A 1 627 ? -1.619 8.086 -0.579 1 94.19 627 LYS A O 1
ATOM 4895 N N . ASP A 1 628 ? -3.188 6.887 0.413 1 96.38 628 ASP A N 1
ATOM 4896 C CA . ASP A 1 628 ? -2.992 7.469 1.735 1 96.38 628 ASP A CA 1
ATOM 4897 C C . ASP A 1 628 ? -1.655 7.039 2.334 1 96.38 628 ASP A C 1
ATOM 4899 O O . ASP A 1 628 ? -1.476 5.875 2.691 1 96.38 628 ASP A O 1
ATOM 4903 N N . GLU A 1 629 ? -0.755 7.98 2.553 1 93.62 629 GLU A N 1
ATOM 4904 C CA . GLU A 1 629 ? 0.566 7.68 3.094 1 93.62 629 GLU A CA 1
ATOM 4905 C C . GLU A 1 629 ? 0.596 7.852 4.609 1 93.62 629 GLU A C 1
ATOM 4907 O O . GLU A 1 629 ? 1.542 7.422 5.273 1 93.62 629 GLU A O 1
ATOM 4912 N N . ARG A 1 630 ? -0.448 8.5 5.121 1 95.94 630 ARG A N 1
ATOM 4913 C CA . ARG A 1 630 ? -0.519 8.711 6.562 1 95.94 630 ARG A CA 1
ATOM 4914 C C . ARG A 1 630 ? -1.124 7.5 7.266 1 95.94 630 ARG A C 1
ATOM 4916 O O . ARG A 1 630 ? -0.568 7.004 8.242 1 95.94 630 ARG A O 1
ATOM 4923 N N . VAL A 1 631 ? -2.236 7.098 6.789 1 97.81 631 VAL A N 1
ATOM 4924 C CA . VAL A 1 631 ? -2.889 5.863 7.211 1 97.81 631 VAL A CA 1
ATOM 4925 C C . VAL A 1 631 ? -3.066 4.938 6.008 1 97.81 631 VAL A C 1
ATOM 4927 O O . VAL A 1 631 ? -4.043 5.055 5.266 1 97.81 631 VAL A O 1
ATOM 4930 N N . PRO A 1 632 ? -2.176 3.998 5.871 1 96.81 632 PRO A N 1
ATOM 4931 C CA . PRO A 1 632 ? -2.234 3.139 4.684 1 96.81 632 PRO A CA 1
ATOM 4932 C C . PRO A 1 632 ? -3.574 2.418 4.543 1 96.81 632 PRO A C 1
ATOM 4934 O O . PRO A 1 632 ? -4.16 1.998 5.543 1 96.81 632 PRO A O 1
ATOM 4937 N N . VAL A 1 633 ? -4.023 2.223 3.291 1 97.19 633 VAL A N 1
ATOM 4938 C CA . VAL A 1 633 ? -5.344 1.695 2.963 1 97.19 633 VAL A CA 1
ATOM 4939 C C . VAL A 1 633 ? -5.508 0.3 3.561 1 97.19 633 VAL A C 1
ATOM 4941 O O . VAL A 1 633 ? -6.625 -0.13 3.854 1 97.19 633 VAL A O 1
ATOM 4944 N N . GLY A 1 634 ? -4.418 -0.389 3.816 1 97 634 GLY A N 1
ATOM 4945 C CA . GLY A 1 634 ? -4.465 -1.699 4.445 1 97 634 GLY A CA 1
ATOM 4946 C C . GLY A 1 634 ? -5.195 -1.696 5.773 1 97 634 GLY A C 1
ATOM 4947 O O . GLY A 1 634 ? -5.77 -2.711 6.176 1 97 634 GLY A O 1
ATOM 4948 N N . GLN A 1 635 ? -5.191 -0.584 6.488 1 98.06 635 GLN A N 1
ATOM 4949 C CA . GLN A 1 635 ? -5.918 -0.452 7.746 1 98.06 635 GLN A CA 1
ATOM 4950 C C . GLN A 1 635 ? -7.418 -0.628 7.535 1 98.06 635 GLN A C 1
ATOM 4952 O O . GLN A 1 635 ? -8.078 -1.329 8.305 1 98.06 635 GLN A O 1
ATOM 4957 N N . GLY A 1 636 ? -7.898 0.03 6.477 1 98.44 636 GLY A N 1
ATOM 4958 C CA . GLY A 1 636 ? -9.305 -0.125 6.145 1 98.44 636 GLY A CA 1
ATOM 4959 C C . GLY A 1 636 ? -9.656 -1.522 5.672 1 98.44 636 GLY A C 1
ATOM 4960 O O . GLY A 1 636 ? -10.672 -2.084 6.082 1 98.44 636 GLY A O 1
ATOM 4961 N N . ILE A 1 637 ? -8.828 -2.146 4.914 1 97.75 637 ILE A N 1
ATOM 4962 C CA . ILE A 1 637 ? -9.055 -3.484 4.383 1 97.75 637 ILE A CA 1
ATOM 4963 C C . ILE A 1 637 ? -9.086 -4.496 5.527 1 97.75 637 ILE A C 1
ATOM 4965 O O . ILE A 1 637 ? -9.992 -5.332 5.598 1 97.75 637 ILE A O 1
ATOM 4969 N N . GLY A 1 638 ? -8.133 -4.379 6.383 1 97.94 638 GLY A N 1
ATOM 4970 C CA . GLY A 1 638 ? -8.094 -5.277 7.523 1 97.94 638 GLY A CA 1
ATOM 4971 C C . GLY A 1 638 ? -9.344 -5.199 8.391 1 97.94 638 GLY A C 1
ATOM 4972 O O . GLY A 1 638 ? -9.898 -6.227 8.773 1 97.94 638 GLY A O 1
ATOM 4973 N N . LEU A 1 639 ? -9.742 -3.996 8.695 1 98.69 639 LEU A N 1
ATOM 4974 C CA . LEU A 1 639 ? -10.938 -3.822 9.508 1 98.69 639 LEU A CA 1
ATOM 4975 C C . LEU A 1 639 ? -12.156 -4.43 8.82 1 98.69 639 LEU A C 1
ATOM 4977 O O . LEU A 1 639 ? -12.938 -5.148 9.453 1 98.69 639 LEU A O 1
ATOM 4981 N N . TRP A 1 640 ? -12.32 -4.176 7.551 1 98.5 640 TRP A N 1
ATOM 4982 C CA . TRP A 1 640 ? -13.43 -4.711 6.777 1 98.5 640 TRP A CA 1
ATOM 4983 C C . TRP A 1 640 ? -13.43 -6.238 6.797 1 98.5 640 TRP A C 1
ATOM 4985 O O . TRP A 1 640 ? -14.461 -6.863 7.051 1 98.5 640 TRP A O 1
ATOM 4995 N N . ARG A 1 641 ? -12.281 -6.809 6.598 1 97.75 641 ARG A N 1
ATOM 4996 C CA . ARG A 1 641 ? -12.156 -8.266 6.594 1 97.75 641 ARG A CA 1
ATOM 4997 C C . ARG A 1 641 ? -12.523 -8.852 7.949 1 97.75 641 ARG A C 1
ATOM 4999 O O . ARG A 1 641 ? -13.258 -9.836 8.031 1 97.75 641 ARG A O 1
ATOM 5006 N N . GLY A 1 642 ? -11.984 -8.266 8.977 1 97.81 642 GLY A N 1
ATOM 5007 C CA . GLY A 1 642 ? -12.305 -8.742 10.312 1 97.81 642 GLY A CA 1
ATOM 5008 C C . GLY A 1 642 ? -13.789 -8.695 10.625 1 97.81 642 GLY A C 1
ATOM 5009 O O . GLY A 1 642 ? -14.352 -9.664 11.141 1 97.81 642 GLY A O 1
ATOM 5010 N N . LEU A 1 643 ? -14.43 -7.578 10.281 1 98.62 643 LEU A N 1
ATOM 5011 C CA . LEU A 1 643 ? -15.859 -7.434 10.516 1 98.62 643 LEU A CA 1
ATOM 5012 C C . LEU A 1 643 ? -16.656 -8.445 9.703 1 98.62 643 LEU A C 1
ATOM 5014 O O . LEU A 1 643 ? -17.547 -9.117 10.234 1 98.62 643 LEU A O 1
ATOM 5018 N N . ARG A 1 644 ? -16.297 -8.609 8.469 1 97.12 644 ARG A N 1
ATOM 5019 C CA . ARG A 1 644 ? -17.031 -9.5 7.566 1 97.12 644 ARG A CA 1
ATOM 5020 C C . ARG A 1 644 ? -16.875 -10.953 7.996 1 97.12 644 ARG A C 1
ATOM 5022 O O . ARG A 1 644 ? -17.75 -11.781 7.703 1 97.12 644 ARG A O 1
ATOM 5029 N N . ARG A 1 645 ? -15.914 -11.25 8.727 1 95.69 645 ARG A N 1
ATOM 5030 C CA . ARG A 1 645 ? -15.625 -12.648 9.055 1 95.69 645 ARG A CA 1
ATOM 5031 C C . ARG A 1 645 ? -16.094 -12.992 10.461 1 95.69 645 ARG A C 1
ATOM 5033 O O . ARG A 1 645 ? -16.516 -14.125 10.719 1 95.69 645 ARG A O 1
ATOM 5040 N N . LYS A 1 646 ? -16.031 -11.977 11.359 1 97.31 646 LYS A N 1
ATOM 5041 C CA . LYS A 1 646 ? -16.156 -12.422 12.742 1 97.31 646 LYS A CA 1
ATOM 5042 C C . LYS A 1 646 ? -17.172 -11.57 13.5 1 97.31 646 LYS A C 1
ATOM 5044 O O . LYS A 1 646 ? -17.578 -11.906 14.617 1 97.31 646 LYS A O 1
ATOM 5049 N N . ALA A 1 647 ? -17.562 -10.453 12.984 1 98.38 647 ALA A N 1
ATOM 5050 C CA . ALA A 1 647 ? -18.562 -9.641 13.672 1 98.38 647 ALA A CA 1
ATOM 5051 C C . ALA A 1 647 ? -19.891 -10.375 13.781 1 98.38 647 ALA A C 1
ATOM 5053 O O . ALA A 1 647 ? -20.062 -11.445 13.188 1 98.38 647 ALA A O 1
ATOM 5054 N N . ALA A 1 648 ? -20.828 -9.883 14.609 1 98.44 648 ALA A N 1
ATOM 5055 C CA . ALA A 1 648 ? -22.188 -10.406 14.633 1 98.44 648 ALA A CA 1
ATOM 5056 C C . ALA A 1 648 ? -22.891 -10.195 13.289 1 98.44 648 ALA A C 1
ATOM 5058 O O . ALA A 1 648 ? -22.406 -9.438 12.445 1 98.44 648 ALA A O 1
ATOM 5059 N N . GLN A 1 649 ? -23.984 -10.805 13.07 1 98.19 649 GLN A N 1
ATOM 5060 C CA . GLN A 1 649 ? -24.656 -10.859 11.781 1 98.19 649 GLN A CA 1
ATOM 5061 C C . GLN A 1 649 ? -24.891 -9.461 11.219 1 98.19 649 GLN A C 1
ATOM 5063 O O . GLN A 1 649 ? -24.531 -9.172 10.078 1 98.19 649 GLN A O 1
ATOM 5068 N N . ARG A 1 650 ? -25.406 -8.602 12.047 1 98 650 ARG A N 1
ATOM 5069 C CA . ARG A 1 650 ? -25.719 -7.254 11.57 1 98 650 ARG A CA 1
ATOM 5070 C C . ARG A 1 650 ? -24.453 -6.5 11.211 1 98 650 ARG A C 1
ATOM 5072 O O . ARG A 1 650 ? -24.406 -5.781 10.211 1 98 650 ARG A O 1
ATOM 5079 N N . GLY A 1 651 ? -23.422 -6.676 12.109 1 98.38 651 GLY A N 1
ATOM 5080 C CA . GLY A 1 651 ? -22.156 -6.039 11.828 1 98.38 651 GLY A CA 1
ATOM 5081 C C . GLY A 1 651 ? -21.484 -6.566 10.57 1 98.38 651 GLY A C 1
ATOM 5082 O O . GLY A 1 651 ? -20.906 -5.801 9.805 1 98.38 651 GLY A O 1
ATOM 5083 N N . ARG A 1 652 ? -21.609 -7.816 10.359 1 97.75 652 ARG A N 1
ATOM 5084 C CA . ARG A 1 652 ? -21.031 -8.461 9.188 1 97.75 652 ARG A CA 1
ATOM 5085 C C . ARG A 1 652 ? -21.719 -7.98 7.91 1 97.75 652 ARG A C 1
ATOM 5087 O O . ARG A 1 652 ? -21.047 -7.609 6.945 1 97.75 652 ARG A O 1
ATOM 5094 N N . GLU A 1 653 ? -23 -7.898 7.918 1 97.12 653 GLU A N 1
ATOM 5095 C CA . GLU A 1 653 ? -23.781 -7.52 6.746 1 97.12 653 GLU A CA 1
ATOM 5096 C C . GLU A 1 653 ? -23.703 -6.016 6.496 1 97.12 653 GLU A C 1
ATOM 5098 O O . GLU A 1 653 ? -23.859 -5.562 5.359 1 97.12 653 GLU A O 1
ATOM 5103 N N . GLY A 1 654 ? -23.469 -5.277 7.543 1 98.12 654 GLY A N 1
ATOM 5104 C CA . GLY A 1 654 ? -23.453 -3.826 7.43 1 98.12 654 GLY A CA 1
ATOM 5105 C C . GLY A 1 654 ? -22.078 -3.258 7.172 1 98.12 654 GLY A C 1
ATOM 5106 O O . GLY A 1 654 ? -21.922 -2.053 6.961 1 98.12 654 GLY A O 1
ATOM 5107 N N . ALA A 1 655 ? -21.062 -4.113 7.141 1 98.62 655 ALA A N 1
ATOM 5108 C CA . ALA A 1 655 ? -19.703 -3.631 6.922 1 98.62 655 ALA A CA 1
ATOM 5109 C C . ALA A 1 655 ? -19.453 -3.334 5.445 1 98.62 655 ALA A C 1
ATOM 5111 O O . ALA A 1 655 ? -19.656 -4.199 4.59 1 98.62 655 ALA A O 1
ATOM 5112 N N . ARG A 1 656 ? -19.062 -2.098 5.152 1 98.44 656 ARG A N 1
ATOM 5113 C CA . ARG A 1 656 ? -18.75 -1.665 3.799 1 98.44 656 ARG A CA 1
ATOM 5114 C C . ARG A 1 656 ? -17.438 -0.882 3.775 1 98.44 656 ARG A C 1
ATOM 5116 O O . ARG A 1 656 ? -17.141 -0.12 4.699 1 98.44 656 ARG A O 1
ATOM 5123 N N . LEU A 1 657 ? -16.625 -1.097 2.77 1 98.56 657 LEU A N 1
ATOM 5124 C CA . LEU A 1 657 ? -15.406 -0.347 2.521 1 98.56 657 LEU A CA 1
ATOM 5125 C C . LEU A 1 657 ? -15.438 0.311 1.147 1 98.56 657 LEU A C 1
ATOM 5127 O O . LEU A 1 657 ? -15.594 -0.369 0.132 1 98.56 657 LEU A O 1
ATOM 5131 N N . VAL A 1 658 ? -15.367 1.614 1.131 1 97.88 658 VAL A N 1
ATOM 5132 C CA . VAL A 1 658 ? -15.234 2.383 -0.102 1 97.88 658 VAL A CA 1
ATOM 5133 C C . VAL A 1 658 ? -13.805 2.908 -0.234 1 97.88 658 VAL A C 1
ATOM 5135 O O . VAL A 1 658 ? -13.32 3.637 0.635 1 97.88 658 VAL A O 1
ATOM 5138 N N . VAL A 1 659 ? -13.125 2.523 -1.316 1 96.81 659 VAL A N 1
ATOM 5139 C CA . VAL A 1 659 ? -11.758 2.957 -1.589 1 96.81 659 VAL A CA 1
ATOM 5140 C C . VAL A 1 659 ? -11.766 4.008 -2.697 1 96.81 659 VAL A C 1
ATOM 5142 O O . VAL A 1 659 ? -12.43 3.838 -3.721 1 96.81 659 VAL A O 1
ATOM 5145 N N . TYR A 1 660 ? -11.117 5.098 -2.482 1 95.06 660 TYR A N 1
ATOM 5146 C CA . TYR A 1 660 ? -10.992 6.164 -3.469 1 95.06 660 TYR A CA 1
ATOM 5147 C C . TYR A 1 660 ? -9.641 6.109 -4.164 1 95.06 660 TYR A C 1
ATOM 5149 O O . TYR A 1 660 ? -8.625 6.539 -3.604 1 95.06 660 TYR A O 1
ATOM 5157 N N . PRO A 1 661 ? -9.75 5.766 -5.445 1 90.62 661 PRO A N 1
ATOM 5158 C CA . PRO A 1 661 ? -8.484 5.586 -6.16 1 90.62 661 PRO A CA 1
ATOM 5159 C C . PRO A 1 661 ? -7.691 6.883 -6.285 1 90.62 661 PRO A C 1
ATOM 5161 O O . PRO A 1 661 ? -8.281 7.957 -6.426 1 90.62 661 PRO A O 1
ATOM 5164 N N . ARG A 1 662 ? -6.418 6.965 -6.188 1 87.94 662 ARG A N 1
ATOM 5165 C CA . ARG A 1 662 ? -5.492 8.07 -6.41 1 87.94 662 ARG A CA 1
ATOM 5166 C C . ARG A 1 662 ? -5.52 9.055 -5.242 1 87.94 662 ARG A C 1
ATOM 5168 O O . ARG A 1 662 ? -4.719 9.984 -5.188 1 87.94 662 ARG A O 1
ATOM 5175 N N . GLU A 1 663 ? -6.531 8.93 -4.285 1 92.56 663 GLU A N 1
ATOM 5176 C CA . GLU A 1 663 ? -6.695 9.914 -3.225 1 92.56 663 GLU A CA 1
ATOM 5177 C C . GLU A 1 663 ? -5.738 9.648 -2.068 1 92.56 663 GLU A C 1
ATOM 5179 O O . GLU A 1 663 ? -5.52 8.492 -1.69 1 92.56 663 GLU A O 1
ATOM 5184 N N . PRO A 1 664 ? -5.16 10.703 -1.602 1 94 664 PRO A N 1
ATOM 5185 C CA . PRO A 1 664 ? -4.324 10.609 -0.404 1 94 664 PRO A CA 1
ATOM 5186 C C . PRO A 1 664 ? -5.133 10.695 0.89 1 94 664 PRO A C 1
ATOM 5188 O O . PRO A 1 664 ? -6.324 10.375 0.897 1 94 664 PRO A O 1
ATOM 5191 N N . HIS A 1 665 ? -4.57 11.047 1.99 1 94.25 665 HIS A N 1
ATOM 5192 C CA . HIS A 1 665 ? -5.191 11.133 3.307 1 94.25 665 HIS A CA 1
ATOM 5193 C C . HIS A 1 665 ? -6.254 12.227 3.344 1 94.25 665 HIS A C 1
ATOM 5195 O O . HIS A 1 665 ? -7.27 12.094 4.027 1 94.25 665 HIS A O 1
ATOM 5201 N N . GLY A 1 666 ? -6 13.305 2.609 1 87.38 666 GLY A N 1
ATOM 5202 C CA . GLY A 1 666 ? -6.867 14.477 2.533 1 87.38 666 GLY A CA 1
ATOM 5203 C C . GLY A 1 666 ? -6.48 15.43 1.423 1 87.38 666 GLY A C 1
ATOM 5204 O O . GLY A 1 666 ? -5.367 15.359 0.893 1 87.38 666 GLY A O 1
ATOM 5205 N N . MET B 1 1 ? 27.297 -3.98 -0.177 1 27.81 1 MET B N 1
ATOM 5206 C CA . MET B 1 1 ? 28.078 -4.891 0.657 1 27.81 1 MET B CA 1
ATOM 5207 C C . MET B 1 1 ? 29.016 -5.75 -0.195 1 27.81 1 MET B C 1
ATOM 5209 O O . MET B 1 1 ? 28.562 -6.703 -0.84 1 27.81 1 MET B O 1
ATOM 5213 N N . THR B 1 2 ? 30 -5.039 -0.736 1 31.59 2 THR B N 1
ATOM 5214 C CA . THR B 1 2 ? 30.906 -5.734 -1.649 1 31.59 2 THR B CA 1
ATOM 5215 C C . THR B 1 2 ? 31.703 -6.801 -0.913 1 31.59 2 THR B C 1
ATOM 5217 O O . THR B 1 2 ? 32.281 -6.535 0.141 1 31.59 2 THR B O 1
ATOM 5220 N N . LEU B 1 3 ? 31.156 -7.996 -0.894 1 37.56 3 LEU B N 1
ATOM 5221 C CA . LEU B 1 3 ? 32.219 -8.977 -0.644 1 37.56 3 LEU B CA 1
ATOM 5222 C C . LEU B 1 3 ? 33.5 -8.602 -1.381 1 37.56 3 LEU B C 1
ATOM 5224 O O . LEU B 1 3 ? 33.469 -8.359 -2.59 1 37.56 3 LEU B O 1
ATOM 5228 N N . ASP B 1 4 ? 34.5 -8.008 -0.668 1 36.31 4 ASP B N 1
ATOM 5229 C CA . ASP B 1 4 ? 35.688 -7.352 -1.178 1 36.31 4 ASP B CA 1
ATOM 5230 C C . ASP B 1 4 ? 36.156 -7.996 -2.48 1 36.31 4 ASP B C 1
ATOM 5232 O O . ASP B 1 4 ? 36.438 -7.301 -3.453 1 36.31 4 ASP B O 1
ATOM 5236 N N . ASP B 1 5 ? 36.969 -9.109 -2.297 1 35.88 5 ASP B N 1
ATOM 5237 C CA . ASP B 1 5 ? 38 -9.5 -3.268 1 35.88 5 ASP B CA 1
ATOM 5238 C C . ASP B 1 5 ? 37.375 -10.148 -4.496 1 35.88 5 ASP B C 1
ATOM 5240 O O . ASP B 1 5 ? 38.031 -10.883 -5.23 1 35.88 5 ASP B O 1
ATOM 5244 N N . ALA B 1 6 ? 36.062 -10.219 -4.586 1 38.44 6 ALA B N 1
ATOM 5245 C CA . ALA B 1 6 ? 35.75 -11.055 -5.738 1 38.44 6 ALA B CA 1
ATOM 5246 C C . ALA B 1 6 ? 35.906 -10.273 -7.043 1 38.44 6 ALA B C 1
ATOM 5248 O O . ALA B 1 6 ? 35.406 -9.148 -7.156 1 38.44 6 ALA B O 1
ATOM 5249 N N . PRO B 1 7 ? 36.75 -10.633 -7.977 1 38.56 7 PRO B N 1
ATOM 5250 C CA . PRO B 1 7 ? 36.875 -9.969 -9.273 1 38.56 7 PRO B CA 1
ATOM 5251 C C . PRO B 1 7 ? 35.531 -9.609 -9.891 1 38.56 7 PRO B C 1
ATOM 5253 O O . PRO B 1 7 ? 34.531 -10.305 -9.656 1 38.56 7 PRO B O 1
ATOM 5256 N N . ALA B 1 8 ? 35.344 -8.453 -10.289 1 43.38 8 ALA B N 1
ATOM 5257 C CA . ALA B 1 8 ? 34.219 -7.984 -11.062 1 43.38 8 ALA B CA 1
ATOM 5258 C C . ALA B 1 8 ? 33.875 -8.945 -12.211 1 43.38 8 ALA B C 1
ATOM 5260 O O . ALA B 1 8 ? 34.438 -8.828 -13.297 1 43.38 8 ALA B O 1
ATOM 5261 N N . LEU B 1 9 ? 33.719 -10.289 -12.07 1 41.69 9 LEU B N 1
ATOM 5262 C CA . LEU B 1 9 ? 33.469 -11.211 -13.164 1 41.69 9 LEU B CA 1
ATOM 5263 C C . LEU B 1 9 ? 32.188 -10.836 -13.898 1 41.69 9 LEU B C 1
ATOM 5265 O O . LEU B 1 9 ? 31.141 -10.641 -13.266 1 41.69 9 LEU B O 1
ATOM 5269 N N . THR B 1 10 ? 32.281 -10.102 -14.898 1 51.34 10 THR B N 1
ATOM 5270 C CA . THR B 1 10 ? 31.078 -9.984 -15.727 1 51.34 10 THR B CA 1
ATOM 5271 C C . THR B 1 10 ? 30.438 -11.352 -15.961 1 51.34 10 THR B C 1
ATOM 5273 O O . THR B 1 10 ? 30.938 -12.141 -16.766 1 51.34 10 THR B O 1
ATOM 5276 N N . PRO B 1 11 ? 29.625 -11.836 -15.047 1 61.69 11 PRO B N 1
ATOM 5277 C CA . PRO B 1 11 ? 29.156 -13.227 -15.133 1 61.69 11 PRO B CA 1
ATOM 5278 C C . PRO B 1 11 ? 28.438 -13.531 -16.438 1 61.69 11 PRO B C 1
ATOM 5280 O O . PRO B 1 11 ? 27.859 -12.625 -17.047 1 61.69 11 PRO B O 1
ATOM 5283 N N . GLY B 1 12 ? 28.859 -14.602 -17.078 1 79.06 12 GLY B N 1
ATOM 5284 C CA . GLY B 1 12 ? 28.141 -15.109 -18.234 1 79.06 12 GLY B CA 1
ATOM 5285 C C . GLY B 1 12 ? 26.641 -15.031 -18.109 1 79.06 12 GLY B C 1
ATOM 5286 O O . GLY B 1 12 ? 25.938 -14.836 -19.094 1 79.06 12 GLY B O 1
ATOM 5287 N N . HIS B 1 13 ? 26.219 -15.125 -16.875 1 93.06 13 HIS B N 1
ATOM 5288 C CA . HIS B 1 13 ? 24.797 -14.977 -16.562 1 93.06 13 HIS B CA 1
ATOM 5289 C C . HIS B 1 13 ? 24.5 -13.594 -16.016 1 93.06 13 HIS B C 1
ATOM 5291 O O . HIS B 1 13 ? 24.109 -13.461 -14.852 1 93.06 13 HIS B O 1
ATOM 5297 N N . SER B 1 14 ? 24.516 -12.562 -16.844 1 90 14 SER B N 1
ATOM 5298 C CA . SER B 1 14 ? 24.391 -11.18 -16.406 1 90 14 SER B CA 1
ATOM 5299 C C . SER B 1 14 ? 22.922 -10.789 -16.25 1 90 14 SER B C 1
ATOM 5301 O O . SER B 1 14 ? 22.047 -11.32 -16.953 1 90 14 SER B O 1
ATOM 5303 N N . PRO B 1 15 ? 22.656 -9.805 -15.352 1 89.12 15 PRO B N 1
ATOM 5304 C CA . PRO B 1 15 ? 21.281 -9.336 -15.156 1 89.12 15 PRO B CA 1
ATOM 5305 C C . PRO B 1 15 ? 20.656 -8.812 -16.453 1 89.12 15 PRO B C 1
ATOM 5307 O O . PRO B 1 15 ? 19.469 -9.016 -16.672 1 89.12 15 PRO B O 1
ATOM 5310 N N . SER B 1 16 ? 21.469 -8.164 -17.266 1 88.69 16 SER B N 1
ATOM 5311 C CA . SER B 1 16 ? 20.938 -7.617 -18.5 1 88.69 16 SER B CA 1
ATOM 5312 C C . SER B 1 16 ? 20.453 -8.727 -19.438 1 88.69 16 SER B C 1
ATOM 5314 O O . SER B 1 16 ? 19.406 -8.609 -20.078 1 88.69 16 SER B O 1
ATOM 5316 N N . LEU B 1 17 ? 21.25 -9.773 -19.547 1 91 17 LEU B N 1
ATOM 5317 C CA . LEU B 1 17 ? 20.859 -10.898 -20.391 1 91 17 LEU B CA 1
ATOM 5318 C C . LEU B 1 17 ? 19.641 -11.617 -19.812 1 91 17 LEU B C 1
ATOM 5320 O O . LEU B 1 17 ? 18.734 -11.992 -20.562 1 91 17 LEU B O 1
ATOM 5324 N N . ILE B 1 18 ? 19.625 -11.781 -18.562 1 93.06 18 ILE B N 1
ATOM 5325 C CA . ILE B 1 18 ? 18.5 -12.438 -17.891 1 93.06 18 ILE B CA 1
ATOM 5326 C C . ILE B 1 18 ? 17.234 -11.617 -18.109 1 93.06 18 ILE B C 1
ATOM 5328 O O . ILE B 1 18 ? 16.172 -12.18 -18.375 1 93.06 18 ILE B O 1
ATOM 5332 N N . ALA B 1 19 ? 17.344 -10.305 -18.062 1 89.88 19 ALA B N 1
ATOM 5333 C CA . ALA B 1 19 ? 16.188 -9.414 -18.219 1 89.88 19 ALA B CA 1
ATOM 5334 C C . ALA B 1 19 ? 15.664 -9.469 -19.656 1 89.88 19 ALA B C 1
ATOM 5336 O O . ALA B 1 19 ? 14.477 -9.203 -19.891 1 89.88 19 ALA B O 1
ATOM 5337 N N . ALA B 1 20 ? 16.5 -9.828 -20.578 1 89.62 20 ALA B N 1
ATOM 5338 C CA . ALA B 1 20 ? 16.125 -9.844 -22 1 89.62 20 ALA B CA 1
ATOM 5339 C C . ALA B 1 20 ? 15.656 -11.227 -22.422 1 89.62 20 ALA B C 1
ATOM 5341 O O . ALA B 1 20 ? 15.297 -11.445 -23.578 1 89.62 20 ALA B O 1
ATOM 5342 N N . THR B 1 21 ? 15.539 -12.109 -21.531 1 92 21 THR B N 1
ATOM 5343 C CA . THR B 1 21 ? 15.273 -13.508 -21.828 1 92 21 THR B CA 1
ATOM 5344 C C . THR B 1 21 ? 13.789 -13.711 -22.141 1 92 21 THR B C 1
ATOM 5346 O O . THR B 1 21 ? 12.945 -12.938 -21.703 1 92 21 THR B O 1
ATOM 5349 N N . GLU B 1 22 ? 13.531 -14.789 -22.938 1 93 22 GLU B N 1
ATOM 5350 C CA . GLU B 1 22 ? 12.172 -15.188 -23.266 1 93 22 GLU B CA 1
ATOM 5351 C C . GLU B 1 22 ? 11.766 -16.453 -22.516 1 93 22 GLU B C 1
ATOM 5353 O O . GLU B 1 22 ? 12.617 -17.156 -21.969 1 93 22 GLU B O 1
ATOM 5358 N N . LYS B 1 23 ? 10.508 -16.672 -22.469 1 93.62 23 LYS B N 1
ATOM 5359 C CA . LYS B 1 23 ? 10.031 -17.906 -21.891 1 93.62 23 LYS B CA 1
ATOM 5360 C C . LYS B 1 23 ? 9.219 -18.719 -22.891 1 93.62 23 LYS B C 1
ATOM 5362 O O . LYS B 1 23 ? 8.484 -18.141 -23.703 1 93.62 23 LYS B O 1
ATOM 5367 N N . VAL B 1 24 ? 9.391 -20.016 -22.875 1 96.12 24 VAL B N 1
ATOM 5368 C CA . VAL B 1 24 ? 8.695 -21 -23.703 1 96.12 24 VAL B CA 1
ATOM 5369 C C . VAL B 1 24 ? 7.594 -21.672 -22.891 1 96.12 24 VAL B C 1
ATOM 5371 O O . VAL B 1 24 ? 7.852 -22.219 -21.828 1 96.12 24 VAL B O 1
ATOM 5374 N N . ARG B 1 25 ? 6.375 -21.641 -23.406 1 95.38 25 ARG B N 1
ATOM 5375 C CA . ARG B 1 25 ? 5.297 -22.188 -22.594 1 95.38 25 ARG B CA 1
ATOM 5376 C C . ARG B 1 25 ? 4.109 -22.594 -23.453 1 95.38 25 ARG B C 1
ATOM 5378 O O . ARG B 1 25 ? 4.117 -22.375 -24.672 1 95.38 25 ARG B O 1
ATOM 5385 N N . ASP B 1 26 ? 3.121 -23.156 -22.875 1 96.44 26 ASP B N 1
ATOM 5386 C CA . ASP B 1 26 ? 1.794 -23.438 -23.406 1 96.44 26 ASP B CA 1
ATOM 5387 C C . ASP B 1 26 ? 1.879 -24.359 -24.625 1 96.44 26 ASP B C 1
ATOM 5389 O O . ASP B 1 26 ? 1.386 -24.031 -25.703 1 96.44 26 ASP B O 1
ATOM 5393 N N . VAL B 1 27 ? 2.283 -25.547 -24.406 1 97.81 27 VAL B N 1
ATOM 5394 C CA . VAL B 1 27 ? 2.512 -26.562 -25.422 1 97.81 27 VAL B CA 1
ATOM 5395 C C . VAL B 1 27 ? 1.221 -27.344 -25.688 1 97.81 27 VAL B C 1
ATOM 5397 O O . VAL B 1 27 ? 0.535 -27.75 -24.75 1 97.81 27 VAL B O 1
ATOM 5400 N N . LYS B 1 28 ? 0.893 -27.516 -27.031 1 97.75 28 LYS B N 1
ATOM 5401 C CA . LYS B 1 28 ? -0.263 -28.328 -27.422 1 97.75 28 LYS B CA 1
ATOM 5402 C C . LYS B 1 28 ? 0.069 -29.219 -28.594 1 97.75 28 LYS B C 1
ATOM 5404 O O . LYS B 1 28 ? 0.768 -28.812 -29.531 1 97.75 28 LYS B O 1
ATOM 5409 N N . ILE B 1 29 ? -0.473 -30.438 -28.562 1 96.88 29 ILE B N 1
ATOM 5410 C CA . ILE B 1 29 ? -0.253 -31.422 -29.609 1 96.88 29 ILE B CA 1
ATOM 5411 C C . ILE B 1 29 ? -1.476 -31.5 -30.516 1 96.88 29 ILE B C 1
ATOM 5413 O O . ILE B 1 29 ? -2.613 -31.484 -30.047 1 96.88 29 ILE B O 1
ATOM 5417 N N . SER B 1 30 ? -1.194 -31.594 -31.844 1 94.62 30 SER B N 1
ATOM 5418 C CA . SER B 1 30 ? -2.297 -31.734 -32.781 1 94.62 30 SER B CA 1
ATOM 5419 C C . SER B 1 30 ? -2.99 -33.094 -32.656 1 94.62 30 SER B C 1
ATOM 5421 O O . SER B 1 30 ? -2.393 -34.031 -32.156 1 94.62 30 SER B O 1
ATOM 5423 N N . PRO B 1 31 ? -4.25 -33.156 -33.062 1 91.75 31 PRO B N 1
ATOM 5424 C CA . PRO B 1 31 ? -5.012 -34.406 -32.875 1 91.75 31 PRO B CA 1
ATOM 5425 C C . PRO B 1 31 ? -4.34 -35.594 -33.531 1 91.75 31 PRO B C 1
ATOM 5427 O O . PRO B 1 31 ? -4.414 -36.719 -33 1 91.75 31 PRO B O 1
ATOM 5430 N N . ASN B 1 32 ? -3.66 -35.438 -34.625 1 90.25 32 ASN B N 1
ATOM 5431 C CA . ASN B 1 32 ? -3.01 -36.531 -35.312 1 90.25 32 ASN B CA 1
ATOM 5432 C C . ASN B 1 32 ? -1.575 -36.75 -34.812 1 90.25 32 ASN B C 1
ATOM 5434 O O . ASN B 1 32 ? -0.869 -37.625 -35.312 1 90.25 32 ASN B O 1
ATOM 5438 N N . GLY B 1 33 ? -1.098 -35.875 -34 1 92.81 33 GLY B N 1
ATOM 5439 C CA . GLY B 1 33 ? 0.221 -36 -33.406 1 92.81 33 GLY B CA 1
ATOM 5440 C C . GLY B 1 33 ? 1.339 -35.531 -34.281 1 92.81 33 GLY B C 1
ATOM 5441 O O . GLY B 1 33 ? 2.518 -35.688 -33.969 1 92.81 33 GLY B O 1
ATOM 5442 N N . LYS B 1 34 ? 0.998 -34.844 -35.344 1 93.5 34 LYS B N 1
ATOM 5443 C CA . LYS B 1 34 ? 2.004 -34.438 -36.312 1 93.5 34 LYS B CA 1
ATOM 5444 C C . LYS B 1 34 ? 2.65 -33.125 -35.906 1 93.5 34 LYS B C 1
ATOM 5446 O O . LYS B 1 34 ? 3.816 -32.875 -36.219 1 93.5 34 LYS B O 1
ATOM 5451 N N . TYR B 1 35 ? 1.868 -32.312 -35.312 1 95.06 35 TYR B N 1
ATOM 5452 C CA . TYR B 1 35 ? 2.346 -30.953 -35.031 1 95.06 35 TYR B CA 1
ATOM 5453 C C . TYR B 1 35 ? 2.246 -30.641 -33.562 1 95.06 35 TYR B C 1
ATOM 5455 O O . TYR B 1 35 ? 1.415 -31.203 -32.844 1 95.06 35 TYR B O 1
ATOM 5463 N N . ILE B 1 36 ? 3.125 -29.75 -33.125 1 97 36 ILE B N 1
ATOM 5464 C CA . ILE B 1 36 ? 3.131 -29.188 -31.781 1 97 36 ILE B CA 1
ATOM 5465 C C . ILE B 1 36 ? 3.135 -27.656 -31.875 1 97 36 ILE B C 1
ATOM 5467 O O . ILE B 1 36 ? 3.971 -27.078 -32.562 1 97 36 ILE B O 1
ATOM 5471 N N . ILE B 1 37 ? 2.184 -27 -31.281 1 97.38 37 ILE B N 1
ATOM 5472 C CA . ILE B 1 37 ? 2.16 -25.547 -31.203 1 97.38 37 ILE B CA 1
ATOM 5473 C C . ILE B 1 37 ? 2.553 -25.109 -29.797 1 97.38 37 ILE B C 1
ATOM 5475 O O . ILE B 1 37 ? 2.252 -25.797 -28.812 1 97.38 37 ILE B O 1
ATOM 5479 N N . TYR B 1 38 ? 3.322 -24.094 -29.672 1 97.75 38 TYR B N 1
ATOM 5480 C CA . TYR B 1 38 ? 3.699 -23.531 -28.375 1 97.75 38 TYR B CA 1
ATOM 5481 C C . TYR B 1 38 ? 3.912 -22.031 -28.469 1 97.75 38 TYR B C 1
ATOM 5483 O O . TYR B 1 38 ? 3.83 -21.453 -29.562 1 97.75 38 TYR B O 1
ATOM 5491 N N . GLN B 1 39 ? 4.055 -21.438 -27.297 1 96.88 39 GLN B N 1
ATOM 5492 C CA . GLN B 1 39 ? 4.172 -20 -27.188 1 96.88 39 GLN B CA 1
ATOM 5493 C C . GLN B 1 39 ? 5.562 -19.594 -26.703 1 96.88 39 GLN B C 1
ATOM 5495 O O . GLN B 1 39 ? 6.152 -20.266 -25.875 1 96.88 39 GLN B O 1
ATOM 5500 N N . VAL B 1 40 ? 6.098 -18.453 -27.281 1 96.81 40 VAL B N 1
ATOM 5501 C CA . VAL B 1 40 ? 7.32 -17.812 -26.812 1 96.81 40 VAL B CA 1
ATOM 5502 C C . VAL B 1 40 ? 7.059 -16.328 -26.547 1 96.81 40 VAL B C 1
ATOM 5504 O O . VAL B 1 40 ? 6.551 -15.617 -27.406 1 96.81 40 VAL B O 1
ATOM 5507 N N . GLN B 1 41 ? 7.336 -15.891 -25.375 1 94.69 41 GLN B N 1
ATOM 5508 C CA . GLN B 1 41 ? 7.109 -14.5 -25 1 94.69 41 GLN B CA 1
ATOM 5509 C C . GLN B 1 41 ? 8.258 -13.953 -24.156 1 94.69 41 GLN B C 1
ATOM 5511 O O . GLN B 1 41 ? 9 -14.727 -23.547 1 94.69 41 GLN B O 1
ATOM 5516 N N . PRO B 1 42 ? 8.406 -12.57 -24.125 1 91.12 42 PRO B N 1
ATOM 5517 C CA . PRO B 1 42 ? 9.367 -12.008 -23.188 1 91.12 42 PRO B CA 1
ATOM 5518 C C . PRO B 1 42 ? 9.008 -12.305 -21.734 1 91.12 42 PRO B C 1
ATOM 5520 O O . PRO B 1 42 ? 7.828 -12.328 -21.375 1 91.12 42 PRO B O 1
ATOM 5523 N N . PHE B 1 43 ? 10.023 -12.453 -20.938 1 87.5 43 PHE B N 1
ATOM 5524 C CA . PHE B 1 43 ? 9.789 -12.664 -19.516 1 87.5 43 PHE B CA 1
ATOM 5525 C C . PHE B 1 43 ? 9.25 -11.406 -18.859 1 87.5 43 PHE B C 1
ATOM 5527 O O . PHE B 1 43 ? 8.469 -11.477 -17.906 1 87.5 43 PHE B O 1
ATOM 5534 N N . TYR B 1 44 ? 9.75 -10.219 -19.391 1 84.75 44 TYR B N 1
ATOM 5535 C CA . TYR B 1 44 ? 9.398 -8.953 -18.766 1 84.75 44 TYR B CA 1
ATOM 5536 C C . TYR B 1 44 ? 8.797 -7.984 -19.781 1 84.75 44 TYR B C 1
ATOM 5538 O O . TYR B 1 44 ? 9.117 -8.047 -20.969 1 84.75 44 TYR B O 1
ATOM 5546 N N . LYS B 1 45 ? 7.891 -7.121 -19.188 1 75.56 45 LYS B N 1
ATOM 5547 C CA . LYS B 1 45 ? 7.234 -6.141 -20.047 1 75.56 45 LYS B CA 1
ATOM 5548 C C . LYS B 1 45 ? 8.164 -4.965 -20.344 1 75.56 45 LYS B C 1
ATOM 5550 O O . LYS B 1 45 ? 8.781 -4.414 -19.438 1 75.56 45 LYS B O 1
ATOM 5555 N N . SER B 1 46 ? 8.523 -4.785 -21.516 1 67.31 46 SER B N 1
ATOM 5556 C CA . SER B 1 46 ? 9.352 -3.648 -21.891 1 67.31 46 SER B CA 1
ATOM 5557 C C . SER B 1 46 ? 8.492 -2.424 -22.203 1 67.31 46 SER B C 1
ATOM 5559 O O . SER B 1 46 ? 8.969 -1.289 -22.109 1 67.31 46 SER B O 1
ATOM 5561 N N . SER B 1 47 ? 7.355 -2.686 -22.688 1 67.75 47 SER B N 1
ATOM 5562 C CA . SER B 1 47 ? 6.449 -1.604 -23.047 1 67.75 47 SER B CA 1
ATOM 5563 C C . SER B 1 47 ? 5.082 -1.781 -22.406 1 67.75 47 SER B C 1
ATOM 5565 O O . SER B 1 47 ? 4.887 -2.695 -21.594 1 67.75 47 SER B O 1
ATOM 5567 N N . ASN B 1 48 ? 4.25 -0.866 -22.734 1 70.06 48 ASN B N 1
ATOM 5568 C CA . ASN B 1 48 ? 2.9 -0.866 -22.172 1 70.06 48 ASN B CA 1
ATOM 5569 C C . ASN B 1 48 ? 2.051 -1.991 -22.766 1 70.06 48 ASN B C 1
ATOM 5571 O O . ASN B 1 48 ? 0.921 -2.215 -22.328 1 70.06 48 ASN B O 1
ATOM 5575 N N . LYS B 1 49 ? 2.758 -2.805 -23.703 1 78.12 49 LYS B N 1
ATOM 5576 C CA . LYS B 1 49 ? 1.941 -3.857 -24.297 1 78.12 49 LYS B CA 1
ATOM 5577 C C . LYS B 1 49 ? 2.588 -5.227 -24.125 1 78.12 49 LYS B C 1
ATOM 5579 O O . LYS B 1 49 ? 3.799 -5.375 -24.297 1 78.12 49 LYS B O 1
ATOM 5584 N N . SER B 1 50 ? 1.892 -6.242 -23.766 1 86.88 50 SER B N 1
ATOM 5585 C CA . SER B 1 50 ? 2.33 -7.633 -23.719 1 86.88 50 SER B CA 1
ATOM 5586 C C . SER B 1 50 ? 2.297 -8.273 -25.109 1 86.88 50 SER B C 1
ATOM 5588 O O . SER B 1 50 ? 1.346 -8.07 -25.859 1 86.88 50 SER B O 1
ATOM 5590 N N . THR B 1 51 ? 3.373 -8.977 -25.438 1 92.56 51 THR B N 1
ATOM 5591 C CA . THR B 1 51 ? 3.434 -9.664 -26.719 1 92.56 51 THR B CA 1
ATOM 5592 C C . THR B 1 51 ? 3.781 -11.141 -26.531 1 92.56 51 THR B C 1
ATOM 5594 O O . THR B 1 51 ? 4.371 -11.516 -25.516 1 92.56 51 THR B O 1
ATOM 5597 N N . SER B 1 52 ? 3.361 -11.969 -27.406 1 95.25 52 SER B N 1
ATOM 5598 C CA . SER B 1 52 ? 3.656 -13.398 -27.469 1 95.25 52 SER B CA 1
ATOM 5599 C C . SER B 1 52 ? 3.551 -13.93 -28.891 1 95.25 52 SER B C 1
ATOM 5601 O O . SER B 1 52 ? 2.727 -13.461 -29.672 1 95.25 52 SER B O 1
ATOM 5603 N N . ARG B 1 53 ? 4.449 -14.828 -29.188 1 95.5 53 ARG B N 1
ATOM 5604 C CA . ARG B 1 53 ? 4.5 -15.43 -30.531 1 95.5 53 ARG B CA 1
ATOM 5605 C C . ARG B 1 53 ? 4.18 -16.922 -30.469 1 95.5 53 ARG B C 1
ATOM 5607 O O . ARG B 1 53 ? 4.625 -17.625 -29.547 1 95.5 53 ARG B O 1
ATOM 5614 N N . LEU B 1 54 ? 3.42 -17.328 -31.484 1 97.06 54 LEU B N 1
ATOM 5615 C CA . LEU B 1 54 ? 3.152 -18.766 -31.625 1 97.06 54 LEU B CA 1
ATOM 5616 C C . LEU B 1 54 ? 4.168 -19.422 -32.562 1 97.06 54 LEU B C 1
ATOM 5618 O O . LEU B 1 54 ? 4.539 -18.844 -33.562 1 97.06 54 LEU B O 1
ATOM 5622 N N . TRP B 1 55 ? 4.625 -20.547 -32.125 1 97.06 55 TRP B N 1
ATOM 5623 C CA . TRP B 1 55 ? 5.555 -21.375 -32.906 1 97.06 55 TRP B CA 1
ATOM 5624 C C . TRP B 1 55 ? 4.953 -22.75 -33.188 1 97.06 55 TRP B C 1
ATOM 5626 O O . TRP B 1 55 ? 4.191 -23.281 -32.375 1 97.06 55 TRP B O 1
ATOM 5636 N N . LEU B 1 56 ? 5.281 -23.297 -34.312 1 96.81 56 LEU B N 1
ATOM 5637 C CA . LEU B 1 56 ? 4.828 -24.609 -34.75 1 96.81 56 LEU B CA 1
ATOM 5638 C C . LEU B 1 56 ? 6.016 -25.516 -35.062 1 96.81 56 LEU B C 1
ATOM 5640 O O . LEU B 1 56 ? 6.984 -25.094 -35.688 1 96.81 56 LEU B O 1
ATOM 5644 N N . ALA B 1 57 ? 5.949 -26.75 -34.531 1 97.19 57 ALA B N 1
ATOM 5645 C CA . ALA B 1 57 ? 6.98 -27.75 -34.812 1 97.19 57 ALA B CA 1
ATOM 5646 C C . ALA B 1 57 ? 6.367 -29.047 -35.312 1 97.19 57 ALA B C 1
ATOM 5648 O O . ALA B 1 57 ? 5.184 -29.312 -35.094 1 97.19 57 ALA B O 1
ATOM 5649 N N . GLU B 1 58 ? 7.168 -29.781 -36.031 1 96.5 58 GLU B N 1
ATOM 5650 C CA . GLU B 1 58 ? 6.809 -31.141 -36.406 1 96.5 58 GLU B CA 1
ATOM 5651 C C . GLU B 1 58 ? 7.328 -32.156 -35.375 1 96.5 58 GLU B C 1
ATOM 5653 O O . GLU B 1 58 ? 8.516 -32.156 -35.062 1 96.5 58 GLU B O 1
ATOM 5658 N N . THR B 1 59 ? 6.465 -33 -34.969 1 96.06 59 THR B N 1
ATOM 5659 C CA . THR B 1 59 ? 6.715 -33.875 -33.812 1 96.06 59 THR B CA 1
ATOM 5660 C C . THR B 1 59 ? 7.941 -34.75 -34.062 1 96.06 59 THR B C 1
ATOM 5662 O O . THR B 1 59 ? 8.711 -35 -33.156 1 96.06 59 THR B O 1
ATOM 5665 N N . ASP B 1 60 ? 8.156 -35.156 -35.25 1 95.06 60 ASP B N 1
ATOM 5666 C CA . ASP B 1 60 ? 9.164 -36.188 -35.531 1 95.06 60 ASP B CA 1
ATOM 5667 C C . ASP B 1 60 ? 10.352 -35.594 -36.281 1 95.06 60 ASP B C 1
ATOM 5669 O O . ASP B 1 60 ? 11.148 -36.344 -36.875 1 95.06 60 ASP B O 1
ATOM 5673 N N . VAL B 1 61 ? 10.477 -34.344 -36.312 1 96.94 61 VAL B N 1
ATOM 5674 C CA . VAL B 1 61 ? 11.57 -33.688 -37.031 1 96.94 61 VAL B CA 1
ATOM 5675 C C . VAL B 1 61 ? 12.336 -32.75 -36.094 1 96.94 61 VAL B C 1
ATOM 5677 O O . VAL B 1 61 ? 11.789 -31.75 -35.594 1 96.94 61 VAL B O 1
ATOM 5680 N N . SER B 1 62 ? 13.594 -33.094 -35.906 1 97.38 62 SER B N 1
ATOM 5681 C CA . SER B 1 62 ? 14.445 -32.281 -35.031 1 97.38 62 SER B CA 1
ATOM 5682 C C . SER B 1 62 ? 14.578 -30.859 -35.562 1 97.38 62 SER B C 1
ATOM 5684 O O . SER B 1 62 ? 14.695 -30.641 -36.75 1 97.38 62 SER B O 1
ATOM 5686 N N . ASN B 1 63 ? 14.5 -29.891 -34.656 1 97.38 63 ASN B N 1
ATOM 5687 C CA . ASN B 1 63 ? 14.727 -28.484 -34.938 1 97.38 63 ASN B CA 1
ATOM 5688 C C . ASN B 1 63 ? 13.773 -27.969 -36.031 1 97.38 63 ASN B C 1
ATOM 5690 O O . ASN B 1 63 ? 14.18 -27.203 -36.906 1 97.38 63 ASN B O 1
ATOM 5694 N N . SER B 1 64 ? 12.586 -28.391 -35.938 1 96.81 64 SER B N 1
ATOM 5695 C CA . SER B 1 64 ? 11.617 -28.047 -36.969 1 96.81 64 SER B CA 1
ATOM 5696 C C . SER B 1 64 ? 10.797 -26.828 -36.562 1 96.81 64 SER B C 1
ATOM 5698 O O . SER B 1 64 ? 10 -26.328 -37.375 1 96.81 64 SER B O 1
ATOM 5700 N N . ALA B 1 65 ? 10.922 -26.359 -35.406 1 97.25 65 ALA B N 1
ATOM 5701 C CA . ALA B 1 65 ? 10.07 -25.281 -34.875 1 97.25 65 ALA B CA 1
ATOM 5702 C C . ALA B 1 65 ? 10.258 -24 -35.688 1 97.25 65 ALA B C 1
ATOM 5704 O O . ALA B 1 65 ? 11.391 -23.594 -35.969 1 97.25 65 ALA B O 1
ATOM 5705 N N . LYS B 1 66 ? 9.172 -23.359 -36.094 1 95.12 66 LYS B N 1
ATOM 5706 C CA . LYS B 1 66 ? 9.148 -22.078 -36.781 1 95.12 66 LYS B CA 1
ATOM 5707 C C . LYS B 1 66 ? 8.016 -21.188 -36.25 1 95.12 66 LYS B C 1
ATOM 5709 O O . LYS B 1 66 ? 6.953 -21.703 -35.875 1 95.12 66 LYS B O 1
ATOM 5714 N N . PRO B 1 67 ? 8.227 -19.859 -36.281 1 94.75 67 PRO B N 1
ATOM 5715 C CA . PRO B 1 67 ? 7.129 -18.984 -35.875 1 94.75 67 PRO B CA 1
ATOM 5716 C C . PRO B 1 67 ? 5.973 -18.984 -36.875 1 94.75 67 PRO B C 1
ATOM 5718 O O . PRO B 1 67 ? 6.199 -19.031 -38.094 1 94.75 67 PRO B O 1
ATOM 5721 N N . VAL B 1 68 ? 4.793 -18.938 -36.344 1 94.44 68 VAL B N 1
ATOM 5722 C CA . VAL B 1 68 ? 3.641 -18.891 -37.219 1 94.44 68 VAL B CA 1
ATOM 5723 C C . VAL B 1 68 ? 2.906 -17.562 -37.062 1 94.44 68 VAL B C 1
ATOM 5725 O O . VAL B 1 68 ? 2.016 -17.234 -37.844 1 94.44 68 VAL B O 1
ATOM 5728 N N . THR B 1 69 ? 3.156 -16.828 -36.031 1 94.06 69 THR B N 1
ATOM 5729 C CA . THR B 1 69 ? 2.715 -15.445 -35.906 1 94.06 69 THR B CA 1
ATOM 5730 C C . THR B 1 69 ? 3.91 -14.5 -35.781 1 94.06 69 THR B C 1
ATOM 5732 O O . THR B 1 69 ? 5.031 -14.945 -35.531 1 94.06 69 THR B O 1
ATOM 5735 N N . ASP B 1 70 ? 3.783 -13.133 -35.875 1 90.75 70 ASP B N 1
ATOM 5736 C CA . ASP B 1 70 ? 4.895 -12.203 -36.031 1 90.75 70 ASP B CA 1
ATOM 5737 C C . ASP B 1 70 ? 5.371 -11.695 -34.688 1 90.75 70 ASP B C 1
ATOM 5739 O O . ASP B 1 70 ? 6.449 -11.109 -34.562 1 90.75 70 ASP B O 1
ATOM 5743 N N . GLY B 1 71 ? 4.59 -11.906 -33.688 1 90.88 71 GLY B N 1
ATOM 5744 C CA . GLY B 1 71 ? 5.023 -11.5 -32.375 1 90.88 71 GLY B CA 1
ATOM 5745 C C . GLY B 1 71 ? 4.691 -10.055 -32.031 1 90.88 71 GLY B C 1
ATOM 5746 O O . GLY B 1 71 ? 5.199 -9.5 -31.062 1 90.88 71 GLY B O 1
ATOM 5747 N N . LEU B 1 72 ? 3.799 -9.398 -32.781 1 91.25 72 LEU B N 1
ATOM 5748 C CA . LEU B 1 72 ? 3.43 -8 -32.562 1 91.25 72 LEU B CA 1
ATOM 5749 C C . LEU B 1 72 ? 2.295 -7.879 -31.562 1 91.25 72 LEU B C 1
ATOM 5751 O O . LEU B 1 72 ? 2.092 -6.809 -30.984 1 91.25 72 LEU B O 1
ATOM 5755 N N . PHE B 1 73 ? 1.563 -8.93 -31.438 1 93.75 73 PHE B N 1
ATOM 5756 C CA . PHE B 1 73 ? 0.413 -8.969 -30.547 1 93.75 73 PHE B CA 1
ATOM 5757 C C . PHE B 1 73 ? 0.598 -10.031 -29.469 1 93.75 73 PHE B C 1
ATOM 5759 O O . PHE B 1 73 ? 1.631 -10.703 -29.422 1 93.75 73 PHE B O 1
ATOM 5766 N N . ASN B 1 74 ? -0.291 -10.023 -28.578 1 95.06 74 ASN B N 1
ATOM 5767 C CA . ASN B 1 74 ? -0.271 -11.062 -27.562 1 95.06 74 ASN B CA 1
ATOM 5768 C C . ASN B 1 74 ? -1.061 -12.289 -27.984 1 95.06 74 ASN B C 1
ATOM 5770 O O . ASN B 1 74 ? -2.188 -12.5 -27.531 1 95.06 74 ASN B O 1
ATOM 5774 N N . ASP B 1 75 ? -0.46 -13.094 -28.844 1 96.81 75 ASP B N 1
ATOM 5775 C CA . ASP B 1 75 ? -1.045 -14.352 -29.312 1 96.81 75 ASP B CA 1
ATOM 5776 C C . ASP B 1 75 ? -0.784 -15.484 -28.312 1 96.81 75 ASP B C 1
ATOM 5778 O O . ASP B 1 75 ? 0.359 -15.906 -28.141 1 96.81 75 ASP B O 1
ATOM 5782 N N . ARG B 1 76 ? -1.858 -16.016 -27.75 1 96.81 76 ARG B N 1
ATOM 5783 C CA . ARG B 1 76 ? -1.667 -16.938 -26.625 1 96.81 76 ARG B CA 1
ATOM 5784 C C . ARG B 1 76 ? -2.809 -17.938 -26.547 1 96.81 76 ARG B C 1
ATOM 5786 O O . ARG B 1 76 ? -3.799 -17.828 -27.281 1 96.81 76 ARG B O 1
ATOM 5793 N N . ALA B 1 77 ? -2.613 -18.938 -25.734 1 97.56 77 ALA B N 1
ATOM 5794 C CA . ALA B 1 77 ? -3.619 -19.969 -25.438 1 97.56 77 ALA B CA 1
ATOM 5795 C C . ALA B 1 77 ? -4.031 -20.703 -26.703 1 97.56 77 ALA B C 1
ATOM 5797 O O . ALA B 1 77 ? -5.223 -20.875 -26.969 1 97.56 77 ALA B O 1
ATOM 5798 N N . ALA B 1 78 ? -3.104 -21.125 -27.469 1 97.81 78 ALA B N 1
ATOM 5799 C CA . ALA B 1 78 ? -3.387 -21.766 -28.75 1 97.81 78 ALA B CA 1
ATOM 5800 C C . ALA B 1 78 ? -3.793 -23.219 -28.562 1 97.81 78 ALA B C 1
ATOM 5802 O O . ALA B 1 78 ? -3.225 -23.922 -27.719 1 97.81 78 ALA B O 1
ATOM 5803 N N . VAL B 1 79 ? -4.758 -23.641 -29.328 1 97.19 79 VAL B N 1
ATOM 5804 C CA . VAL B 1 79 ? -5.188 -25.031 -29.359 1 97.19 79 VAL B CA 1
ATOM 5805 C C . VAL B 1 79 ? -5.52 -25.438 -30.797 1 97.19 79 VAL B C 1
ATOM 5807 O O . VAL B 1 79 ? -5.84 -24.578 -31.625 1 97.19 79 VAL B O 1
ATOM 5810 N N . PHE B 1 80 ? -5.41 -26.719 -31.078 1 95.94 80 PHE B N 1
ATOM 5811 C CA . PHE B 1 80 ? -5.797 -27.219 -32.406 1 95.94 80 PHE B CA 1
ATOM 5812 C C . PHE B 1 80 ? -7.297 -27.5 -32.438 1 95.94 80 PHE B C 1
ATOM 5814 O O . PHE B 1 80 ? -7.879 -27.969 -31.469 1 95.94 80 PHE B O 1
ATOM 5821 N N . HIS B 1 81 ? -7.828 -27.141 -33.625 1 96.06 81 HIS B N 1
ATOM 5822 C CA . HIS B 1 81 ? -9.164 -27.672 -33.906 1 96.06 81 HIS B CA 1
ATOM 5823 C C . HIS B 1 81 ? -9.172 -29.188 -33.812 1 96.06 81 HIS B C 1
ATOM 5825 O O . HIS B 1 81 ? -8.18 -29.844 -34.156 1 96.06 81 HIS B O 1
ATOM 5831 N N . PRO B 1 82 ? -10.344 -29.797 -33.438 1 92.62 82 PRO B N 1
ATOM 5832 C CA . PRO B 1 82 ? -10.398 -31.25 -33.312 1 92.62 82 PRO B CA 1
ATOM 5833 C C . PRO B 1 82 ? -10.055 -31.953 -34.625 1 92.62 82 PRO B C 1
ATOM 5835 O O . PRO B 1 82 ? -9.586 -33.094 -34.625 1 92.62 82 PRO B O 1
ATOM 5838 N N . ASP B 1 83 ? -10.234 -31.344 -35.75 1 90.25 83 ASP B N 1
ATOM 5839 C CA . ASP B 1 83 ? -9.922 -31.969 -37.031 1 90.25 83 ASP B CA 1
ATOM 5840 C C . ASP B 1 83 ? -8.461 -31.75 -37.438 1 90.25 83 ASP B C 1
ATOM 5842 O O . ASP B 1 83 ? -7.988 -32.281 -38.438 1 90.25 83 ASP B O 1
ATOM 5846 N N . GLY B 1 84 ? -7.77 -30.922 -36.719 1 91 84 GLY B N 1
ATOM 5847 C CA . GLY B 1 84 ? -6.34 -30.719 -36.875 1 91 84 GLY B CA 1
ATOM 5848 C C . GLY B 1 84 ? -6.004 -29.719 -37.969 1 91 84 GLY B C 1
ATOM 5849 O O . GLY B 1 84 ? -4.832 -29.406 -38.188 1 91 84 GLY B O 1
ATOM 5850 N N . GLY B 1 85 ? -6.977 -29.141 -38.562 1 91.44 85 GLY B N 1
ATOM 5851 C CA . GLY B 1 85 ? -6.73 -28.312 -39.719 1 91.44 85 GLY B CA 1
ATOM 5852 C C . GLY B 1 85 ? -6.422 -26.859 -39.375 1 91.44 85 GLY B C 1
ATOM 5853 O O . GLY B 1 85 ? -5.812 -26.141 -40.156 1 91.44 85 GLY B O 1
ATOM 5854 N N . ARG B 1 86 ? -6.848 -26.453 -38.25 1 95.5 86 ARG B N 1
ATOM 5855 C CA . ARG B 1 86 ? -6.641 -25.062 -37.875 1 95.5 86 ARG B CA 1
ATOM 5856 C C . ARG B 1 86 ? -6.195 -24.969 -36.406 1 95.5 86 ARG B C 1
ATOM 5858 O O . ARG B 1 86 ? -6.438 -25.875 -35.625 1 95.5 86 ARG B O 1
ATOM 5865 N N . ILE B 1 87 ? -5.566 -23.828 -36.125 1 96.75 87 ILE B N 1
ATOM 5866 C CA . ILE B 1 87 ? -5.184 -23.453 -34.781 1 96.75 87 ILE B CA 1
ATOM 5867 C C . ILE B 1 87 ? -6.031 -22.266 -34.312 1 96.75 87 ILE B C 1
ATOM 5869 O O . ILE B 1 87 ? -6.211 -21.297 -35.031 1 96.75 87 ILE B O 1
ATOM 5873 N N . TYR B 1 88 ? -6.59 -22.359 -33.125 1 97.88 88 TYR B N 1
ATOM 5874 C CA . TYR B 1 88 ? -7.332 -21.281 -32.5 1 97.88 88 TYR B CA 1
ATOM 5875 C C . TYR B 1 88 ? -6.523 -20.656 -31.359 1 97.88 88 TYR B C 1
ATOM 5877 O O . TYR B 1 88 ? -5.836 -21.375 -30.625 1 97.88 88 TYR B O 1
ATOM 5885 N N . PHE B 1 89 ? -6.559 -19.359 -31.234 1 97.94 89 PHE B N 1
ATOM 5886 C CA . PHE B 1 89 ? -5.793 -18.688 -30.188 1 97.94 89 PHE B CA 1
ATOM 5887 C C . PHE B 1 89 ? -6.41 -17.344 -29.844 1 97.94 89 PHE B C 1
ATOM 5889 O O . PHE B 1 89 ? -7.25 -16.828 -30.594 1 97.94 89 PHE B O 1
ATOM 5896 N N . LEU B 1 90 ? -6.113 -16.812 -28.703 1 97.69 90 LEU B N 1
ATOM 5897 C CA . LEU B 1 90 ? -6.5 -15.477 -28.281 1 97.69 90 LEU B CA 1
ATOM 5898 C C . LEU B 1 90 ? -5.5 -14.438 -28.797 1 97.69 90 LEU B C 1
ATOM 5900 O O . LEU B 1 90 ? -4.289 -14.688 -28.781 1 97.69 90 LEU B O 1
ATOM 5904 N N . SER B 1 91 ? -5.988 -13.305 -29.25 1 96.56 91 SER B N 1
ATOM 5905 C CA . SER B 1 91 ? -5.133 -12.227 -29.734 1 96.56 91 SER B CA 1
ATOM 5906 C C . SER B 1 91 ? -5.762 -10.859 -29.469 1 96.56 91 SER B C 1
ATOM 5908 O O . SER B 1 91 ? -6.98 -10.703 -29.594 1 96.56 91 SER B O 1
ATOM 5910 N N . ASN B 1 92 ? -4.934 -9.938 -29.094 1 93.62 92 ASN B N 1
ATOM 5911 C CA . ASN B 1 92 ? -5.41 -8.578 -28.859 1 93.62 92 ASN B CA 1
ATOM 5912 C C . ASN B 1 92 ? -5.117 -7.668 -30.062 1 93.62 92 ASN B C 1
ATOM 5914 O O . ASN B 1 92 ? -4.77 -6.5 -29.891 1 93.62 92 ASN B O 1
ATOM 5918 N N . ARG B 1 93 ? -5.098 -8.125 -31.188 1 92.69 93 ARG B N 1
ATOM 5919 C CA . ARG B 1 93 ? -4.699 -7.406 -32.406 1 92.69 93 ARG B CA 1
ATOM 5920 C C . ARG B 1 93 ? -5.73 -6.348 -32.781 1 92.69 93 ARG B C 1
ATOM 5922 O O . ARG B 1 93 ? -5.449 -5.465 -33.594 1 92.69 93 ARG B O 1
ATOM 5929 N N . HIS B 1 94 ? -6.891 -6.406 -32.156 1 88.25 94 HIS B N 1
ATOM 5930 C CA . HIS B 1 94 ? -7.844 -5.32 -32.375 1 88.25 94 HIS B CA 1
ATOM 5931 C C . HIS B 1 94 ? -7.562 -4.156 -31.422 1 88.25 94 HIS B C 1
ATOM 5933 O O . HIS B 1 94 ? -7.48 -4.348 -30.203 1 88.25 94 HIS B O 1
ATOM 5939 N N . ASN B 1 95 ? -7.324 -3.049 -31.969 1 77.12 95 ASN B N 1
ATOM 5940 C CA . ASN B 1 95 ? -6.973 -1.891 -31.141 1 77.12 95 ASN B CA 1
ATOM 5941 C C . ASN B 1 95 ? -8.109 -1.511 -30.203 1 77.12 95 ASN B C 1
ATOM 5943 O O . ASN B 1 95 ? -9.25 -1.346 -30.625 1 77.12 95 ASN B O 1
ATOM 5947 N N . GLY B 1 96 ? -7.789 -1.336 -28.969 1 71.19 96 GLY B N 1
ATOM 5948 C CA . GLY B 1 96 ? -8.719 -0.819 -27.984 1 71.19 96 GLY B CA 1
ATOM 5949 C C . GLY B 1 96 ? -9.688 -1.869 -27.469 1 71.19 96 GLY B C 1
ATOM 5950 O O . GLY B 1 96 ? -10.508 -1.588 -26.594 1 71.19 96 GLY B O 1
ATOM 5951 N N . LYS B 1 97 ? -9.641 -3.094 -28 1 78.31 97 LYS B N 1
ATOM 5952 C CA . LYS B 1 97 ? -10.555 -4.148 -27.562 1 78.31 97 LYS B CA 1
ATOM 5953 C C . LYS B 1 97 ? -9.797 -5.246 -26.812 1 78.31 97 LYS B C 1
ATOM 5955 O O . LYS B 1 97 ? -8.578 -5.355 -26.938 1 78.31 97 LYS B O 1
ATOM 5960 N N . GLY B 1 98 ? -10.609 -5.914 -26.047 1 88.56 98 GLY B N 1
ATOM 5961 C CA . GLY B 1 98 ? -10.07 -7.129 -25.453 1 88.56 98 GLY B CA 1
ATOM 5962 C C . GLY B 1 98 ? -9.711 -8.188 -26.484 1 88.56 98 GLY B C 1
ATOM 5963 O O . GLY B 1 98 ? -9.93 -7.996 -27.688 1 88.56 98 GLY B O 1
ATOM 5964 N N . ALA B 1 99 ? -9.18 -9.273 -26.078 1 95.31 99 ALA B N 1
ATOM 5965 C CA . ALA B 1 99 ? -8.711 -10.344 -26.953 1 95.31 99 ALA B CA 1
ATOM 5966 C C . ALA B 1 99 ? -9.883 -11.031 -27.656 1 95.31 99 ALA B C 1
ATOM 5968 O O . ALA B 1 99 ? -10.93 -11.25 -27.047 1 95.31 99 ALA B O 1
ATOM 5969 N N . HIS B 1 100 ? -9.703 -11.297 -28.906 1 96.75 100 HIS B N 1
ATOM 5970 C CA . HIS B 1 100 ? -10.617 -12.133 -29.688 1 96.75 100 HIS B CA 1
ATOM 5971 C C . HIS B 1 100 ? -10.016 -13.508 -29.938 1 96.75 100 HIS B C 1
ATOM 5973 O O . HIS B 1 100 ? -8.828 -13.734 -29.688 1 96.75 100 HIS B O 1
ATOM 5979 N N . ILE B 1 101 ? -10.898 -14.398 -30.328 1 97.75 101 ILE B N 1
ATOM 5980 C CA . ILE B 1 101 ? -10.445 -15.719 -30.75 1 97.75 101 ILE B CA 1
ATOM 5981 C C . ILE B 1 101 ? -10.188 -15.719 -32.25 1 97.75 101 ILE B C 1
ATOM 5983 O O . ILE B 1 101 ? -11.086 -15.414 -33.031 1 97.75 101 ILE B O 1
ATOM 5987 N N . PHE B 1 102 ? -8.984 -16.047 -32.625 1 96.94 102 PHE B N 1
ATOM 5988 C CA . PHE B 1 102 ? -8.586 -16.141 -34.031 1 96.94 102 PHE B CA 1
ATOM 5989 C C . PHE B 1 102 ? -8.266 -17.578 -34.406 1 96.94 102 PHE B C 1
ATOM 5991 O O . PHE B 1 102 ? -8.016 -18.406 -33.531 1 96.94 102 PHE B O 1
ATOM 5998 N N . SER B 1 103 ? -8.312 -17.859 -35.656 1 96.25 103 SER B N 1
ATOM 5999 C CA . SER B 1 103 ? -7.883 -19.156 -36.156 1 96.25 103 SER B CA 1
ATOM 6000 C C . SER B 1 103 ? -6.922 -19 -37.312 1 96.25 103 SER B C 1
ATOM 6002 O O . SER B 1 103 ? -7.035 -18.062 -38.094 1 96.25 103 SER B O 1
ATOM 6004 N N . LEU B 1 104 ? -6.031 -19.906 -37.344 1 94.88 104 LEU B N 1
ATOM 6005 C CA . LEU B 1 104 ? -4.992 -19.938 -38.375 1 94.88 104 LEU B CA 1
ATOM 6006 C C . LEU B 1 104 ? -4.867 -21.328 -38.969 1 94.88 104 LEU B C 1
ATOM 6008 O O . LEU B 1 104 ? -4.875 -22.328 -38.25 1 94.88 104 LEU B O 1
ATOM 6012 N N . GLU B 1 105 ? -4.754 -21.406 -40.25 1 93 105 GLU B N 1
ATOM 6013 C CA . GLU B 1 105 ? -4.598 -22.703 -40.938 1 93 105 GLU B CA 1
ATOM 6014 C C . GLU B 1 105 ? -3.227 -23.297 -40.625 1 93 105 GLU B C 1
ATOM 6016 O O . GLU B 1 105 ? -2.221 -22.594 -40.594 1 93 105 GLU B O 1
ATOM 6021 N N . VAL B 1 106 ? -3.289 -24.672 -40.375 1 89.12 106 VAL B N 1
ATOM 6022 C CA . VAL B 1 106 ? -2.049 -25.375 -40.094 1 89.12 106 VAL B CA 1
ATOM 6023 C C . VAL B 1 106 ? -1.296 -25.688 -41.375 1 89.12 106 VAL B C 1
ATOM 6025 O O . VAL B 1 106 ? -1.901 -26.078 -42.375 1 89.12 106 VAL B O 1
ATOM 6028 N N . GLY B 1 107 ? 0.119 -25.781 -41.375 1 70.62 107 GLY B N 1
ATOM 6029 C CA . GLY B 1 107 ? 0.973 -26.375 -42.375 1 70.62 107 GLY B CA 1
ATOM 6030 C C . GLY B 1 107 ? 1.294 -25.422 -43.531 1 70.62 107 GLY B C 1
ATOM 6031 O O . GLY B 1 107 ? 2.09 -25.75 -44.406 1 70.62 107 GLY B O 1
ATOM 6032 N N . ASN B 1 108 ? 0.521 -24.297 -43.75 1 58.91 108 ASN B N 1
ATOM 6033 C CA . ASN B 1 108 ? 0.86 -23.5 -44.906 1 58.91 108 ASN B CA 1
ATOM 6034 C C . ASN B 1 108 ? 2.082 -22.625 -44.656 1 58.91 108 ASN B C 1
ATOM 6036 O O . ASN B 1 108 ? 2.172 -21.969 -43.625 1 58.91 108 ASN B O 1
ATOM 6040 N N . GLU B 1 109 ? 3.105 -23.078 -45.438 1 51.41 109 GLU B N 1
ATOM 6041 C CA . GLU B 1 109 ? 4.32 -22.266 -45.5 1 51.41 109 GLU B CA 1
ATOM 6042 C C . GLU B 1 109 ? 3.99 -20.797 -45.719 1 51.41 109 GLU B C 1
ATOM 6044 O O . GLU B 1 109 ? 3.176 -20.453 -46.594 1 51.41 109 GLU B O 1
ATOM 6049 N N . GLY B 1 110 ? 4.234 -19.781 -44.938 1 50.53 110 GLY B N 1
ATOM 6050 C CA . GLY B 1 110 ? 4.137 -18.344 -45.156 1 50.53 110 GLY B CA 1
ATOM 6051 C C . GLY B 1 110 ? 2.949 -17.703 -44.438 1 50.53 110 GLY B C 1
ATOM 6052 O O . GLY B 1 110 ? 2.527 -16.609 -44.781 1 50.53 110 GLY B O 1
ATOM 6053 N N . GLY B 1 111 ? 2.367 -18.344 -43.562 1 59 111 GLY B N 1
ATOM 6054 C CA . GLY B 1 111 ? 1.344 -17.75 -42.719 1 59 111 GLY B CA 1
ATOM 6055 C C . GLY B 1 111 ? -0.067 -18.062 -43.188 1 59 111 GLY B C 1
ATOM 6056 O O . GLY B 1 111 ? -0.431 -17.766 -44.312 1 59 111 GLY B O 1
ATOM 6057 N N . GLY B 1 112 ? -0.746 -19.078 -42.844 1 68.56 112 GLY B N 1
ATOM 6058 C CA . GLY B 1 112 ? -2.107 -19.438 -43.219 1 68.56 112 GLY B CA 1
ATOM 6059 C C . GLY B 1 112 ? -3.096 -18.297 -43 1 68.56 112 GLY B C 1
ATOM 6060 O O . GLY B 1 112 ? -2.73 -17.234 -42.5 1 68.56 112 GLY B O 1
ATOM 6061 N N . ARG B 1 113 ? -4.25 -18.375 -43.656 1 82.25 113 ARG B N 1
ATOM 6062 C CA . ARG B 1 113 ? -5.332 -17.406 -43.562 1 82.25 113 ARG B CA 1
ATOM 6063 C C . ARG B 1 113 ? -5.781 -17.219 -42.125 1 82.25 113 ARG B C 1
ATOM 6065 O O . ARG B 1 113 ? -6.152 -18.188 -41.438 1 82.25 113 ARG B O 1
ATOM 6072 N N . LEU B 1 114 ? -5.574 -16.047 -41.656 1 92.12 114 LEU B N 1
ATOM 6073 C CA . LEU B 1 114 ? -6.008 -15.656 -40.312 1 92.12 114 LEU B CA 1
ATOM 6074 C C . LEU B 1 114 ? -7.473 -15.234 -40.312 1 92.12 114 LEU B C 1
ATOM 6076 O O . LEU B 1 114 ? -7.887 -14.422 -41.156 1 92.12 114 LEU B O 1
ATOM 6080 N N . ILE B 1 115 ? -8.32 -15.828 -39.438 1 94.56 115 ILE B N 1
ATOM 6081 C CA . ILE B 1 115 ? -9.742 -15.523 -39.344 1 94.56 115 ILE B CA 1
ATOM 6082 C C . ILE B 1 115 ? -10.078 -15.102 -37.906 1 94.56 115 ILE B C 1
ATOM 6084 O O . ILE B 1 115 ? -9.633 -15.742 -36.969 1 94.56 115 ILE B O 1
ATOM 6088 N N . ASP B 1 116 ? -10.797 -14.008 -37.812 1 95.75 116 ASP B N 1
ATOM 6089 C CA . ASP B 1 116 ? -11.367 -13.625 -36.531 1 95.75 116 ASP B CA 1
ATOM 6090 C C . ASP B 1 116 ? -12.672 -14.375 -36.25 1 95.75 116 ASP B C 1
ATOM 6092 O O . ASP B 1 116 ? -13.734 -13.984 -36.75 1 95.75 116 ASP B O 1
ATOM 6096 N N . VAL B 1 117 ? -12.609 -15.398 -35.438 1 96.19 117 VAL B N 1
ATOM 6097 C CA . VAL B 1 117 ? -13.727 -16.297 -35.188 1 96.19 117 VAL B CA 1
ATOM 6098 C C . VAL B 1 117 ? -14.812 -15.562 -34.406 1 96.19 117 VAL B C 1
ATOM 6100 O O . VAL B 1 117 ? -16 -15.852 -34.562 1 96.19 117 VAL B O 1
ATOM 6103 N N . THR B 1 118 ? -14.414 -14.688 -33.562 1 95.81 118 THR B N 1
ATOM 6104 C CA . THR B 1 118 ? -15.352 -13.945 -32.75 1 95.81 118 THR B CA 1
ATOM 6105 C C . THR B 1 118 ? -15.445 -12.492 -33.188 1 95.81 118 THR B C 1
ATOM 6107 O O . THR B 1 118 ? -15.406 -11.57 -32.375 1 95.81 118 THR B O 1
ATOM 6110 N N . ALA B 1 119 ? -15.508 -12.266 -34.375 1 92.75 119 ALA B N 1
ATOM 6111 C CA . ALA B 1 119 ? -15.539 -10.93 -34.938 1 92.75 119 ALA B CA 1
ATOM 6112 C C . ALA B 1 119 ? -16.703 -10.117 -34.406 1 92.75 119 ALA B C 1
ATOM 6114 O O . ALA B 1 119 ? -16.625 -8.891 -34.312 1 92.75 119 ALA B O 1
ATOM 6115 N N . ASN B 1 120 ? -17.75 -10.766 -33.969 1 89.69 120 ASN B N 1
ATOM 6116 C CA . ASN B 1 120 ? -18.953 -10.094 -33.5 1 89.69 120 ASN B CA 1
ATOM 6117 C C . ASN B 1 120 ? -18.938 -9.883 -31.984 1 89.69 120 ASN B C 1
ATOM 6119 O O . ASN B 1 120 ? -19.938 -9.469 -31.391 1 89.69 120 ASN B O 1
ATOM 6123 N N . LEU B 1 121 ? -17.844 -10.18 -31.453 1 89.81 121 LEU B N 1
ATOM 6124 C CA . LEU B 1 121 ? -17.703 -10 -30.016 1 89.81 121 LEU B CA 1
ATOM 6125 C C . LEU B 1 121 ? -17.594 -8.523 -29.656 1 89.81 121 LEU B C 1
ATOM 6127 O O . LEU B 1 121 ? -17.062 -7.73 -30.438 1 89.81 121 LEU B O 1
ATOM 6131 N N . GLY B 1 122 ? -18.078 -8.133 -28.469 1 82.06 122 GLY B N 1
ATOM 6132 C CA . GLY B 1 122 ? -18.062 -6.754 -28.016 1 82.06 122 GLY B CA 1
ATOM 6133 C C . GLY B 1 122 ? -16.672 -6.289 -27.594 1 82.06 122 GLY B C 1
ATOM 6134 O O . GLY B 1 122 ? -15.664 -6.781 -28.094 1 82.06 122 GLY B O 1
ATOM 6135 N N . GLN B 1 123 ? -16.531 -5.316 -26.688 1 84.69 123 GLN B N 1
ATOM 6136 C CA . GLN B 1 123 ? -15.312 -4.586 -26.359 1 84.69 123 GLN B CA 1
ATOM 6137 C C . GLN B 1 123 ? -14.477 -5.355 -25.344 1 84.69 123 GLN B C 1
ATOM 6139 O O . GLN B 1 123 ? -13.242 -5.293 -25.375 1 84.69 123 GLN B O 1
ATOM 6144 N N . LYS B 1 124 ? -14.93 -6.043 -24.422 1 87.31 124 LYS B N 1
ATOM 6145 C CA . LYS B 1 124 ? -14.195 -6.633 -23.312 1 87.31 124 LYS B CA 1
ATOM 6146 C C . LYS B 1 124 ? -13.422 -7.871 -23.75 1 87.31 124 LYS B C 1
ATOM 6148 O O . LYS B 1 124 ? -12.391 -8.211 -23.156 1 87.31 124 LYS B O 1
ATOM 6153 N N . GLY B 1 125 ? -13.867 -8.547 -24.719 1 91.69 125 GLY B N 1
ATOM 6154 C CA . GLY B 1 125 ? -13.125 -9.633 -25.328 1 91.69 125 GLY B CA 1
ATOM 6155 C C . GLY B 1 125 ? -13.219 -10.93 -24.562 1 91.69 125 GLY B C 1
ATOM 6156 O O . GLY B 1 125 ? -13.812 -10.977 -23.484 1 91.69 125 GLY B O 1
ATOM 6157 N N . ALA B 1 126 ? -12.586 -12.023 -25.062 1 95.75 126 ALA B N 1
ATOM 6158 C CA . ALA B 1 126 ? -12.57 -13.359 -24.469 1 95.75 126 ALA B CA 1
ATOM 6159 C C . ALA B 1 126 ? -11.414 -13.516 -23.484 1 95.75 126 ALA B C 1
ATOM 6161 O O . ALA B 1 126 ? -10.312 -13.016 -23.734 1 95.75 126 ALA B O 1
ATOM 6162 N N . GLN B 1 127 ? -11.711 -14.18 -22.422 1 95.19 127 GLN B N 1
ATOM 6163 C CA . GLN B 1 127 ? -10.695 -14.391 -21.391 1 95.19 127 GLN B CA 1
ATOM 6164 C C . GLN B 1 127 ? -10.109 -15.797 -21.484 1 95.19 127 GLN B C 1
ATOM 6166 O O . GLN B 1 127 ? -8.898 -15.984 -21.359 1 95.19 127 GLN B O 1
ATOM 6171 N N . ALA B 1 128 ? -10.891 -16.797 -21.594 1 96.62 128 ALA B N 1
ATOM 6172 C CA . ALA B 1 128 ? -10.555 -18.203 -21.812 1 96.62 128 ALA B CA 1
ATOM 6173 C C . ALA B 1 128 ? -11.523 -18.859 -22.781 1 96.62 128 ALA B C 1
ATOM 6175 O O . ALA B 1 128 ? -12.648 -18.375 -22.969 1 96.62 128 ALA B O 1
ATOM 6176 N N . PHE B 1 129 ? -11.07 -19.922 -23.484 1 97.75 129 PHE B N 1
ATOM 6177 C CA . PHE B 1 129 ? -11.984 -20.578 -24.422 1 97.75 129 PHE B CA 1
ATOM 6178 C C . PHE B 1 129 ? -11.656 -22.062 -24.547 1 97.75 129 PHE B C 1
ATOM 6180 O O . PHE B 1 129 ? -10.562 -22.484 -24.188 1 97.75 129 PHE B O 1
ATOM 6187 N N . GLU B 1 130 ? -12.625 -22.828 -25 1 96.81 130 GLU B N 1
ATOM 6188 C CA . GLU B 1 130 ? -12.508 -24.234 -25.375 1 96.81 130 GLU B CA 1
ATOM 6189 C C . GLU B 1 130 ? -13.359 -24.562 -26.594 1 96.81 130 GLU B C 1
ATOM 6191 O O . GLU B 1 130 ? -14.492 -24.078 -26.719 1 96.81 130 GLU B O 1
ATOM 6196 N N . ILE B 1 131 ? -12.789 -25.312 -27.484 1 96.88 131 ILE B N 1
ATOM 6197 C CA . ILE B 1 131 ? -13.531 -25.781 -28.656 1 96.88 131 ILE B CA 1
ATOM 6198 C C . ILE B 1 131 ? -14.328 -27.031 -28.297 1 96.88 131 ILE B C 1
ATOM 6200 O O . ILE B 1 131 ? -13.82 -27.922 -27.609 1 96.88 131 ILE B O 1
ATOM 6204 N N . SER B 1 132 ? -15.578 -27.078 -28.797 1 95.44 132 SER B N 1
ATOM 6205 C CA . SER B 1 132 ? -16.375 -28.281 -28.562 1 95.44 132 SER B CA 1
ATOM 6206 C C . SER B 1 132 ? -15.719 -29.5 -29.203 1 95.44 132 SER B C 1
ATOM 6208 O O . SER B 1 132 ? -15.055 -29.391 -30.234 1 95.44 132 SER B O 1
ATOM 6210 N N . PRO B 1 133 ? -15.977 -30.703 -28.609 1 92.19 133 PRO B N 1
ATOM 6211 C CA . PRO B 1 133 ? -15.352 -31.906 -29.125 1 92.19 133 PRO B CA 1
ATOM 6212 C C . PRO B 1 133 ? -15.672 -32.156 -30.594 1 92.19 133 PRO B C 1
ATOM 6214 O O . PRO B 1 133 ? -14.844 -32.688 -31.328 1 92.19 133 PRO B O 1
ATOM 6217 N N . ASP B 1 134 ? -16.844 -31.719 -31.062 1 91.88 134 ASP B N 1
ATOM 6218 C CA . ASP B 1 134 ? -17.219 -31.922 -32.469 1 91.88 134 ASP B CA 1
ATOM 6219 C C . ASP B 1 134 ? -16.672 -30.828 -33.344 1 91.88 134 ASP B C 1
ATOM 6221 O O . ASP B 1 134 ? -16.812 -30.875 -34.562 1 91.88 134 ASP B O 1
ATOM 6225 N N . GLY B 1 135 ? -16.109 -29.797 -32.75 1 95.12 135 GLY B N 1
ATOM 6226 C CA . GLY B 1 135 ? -15.461 -28.719 -33.5 1 95.12 135 GLY B CA 1
ATOM 6227 C C . GLY B 1 135 ? -16.438 -27.688 -34.031 1 95.12 135 GLY B C 1
ATOM 6228 O O . GLY B 1 135 ? -16.062 -26.812 -34.812 1 95.12 135 GLY B O 1
ATOM 6229 N N . ALA B 1 136 ? -17.641 -27.734 -33.594 1 95.88 136 ALA B N 1
ATOM 6230 C CA . ALA B 1 136 ? -18.672 -26.875 -34.188 1 95.88 136 ALA B CA 1
ATOM 6231 C C . ALA B 1 136 ? -18.797 -25.562 -33.438 1 95.88 136 ALA B C 1
ATOM 6233 O O . ALA B 1 136 ? -19.219 -24.547 -34.031 1 95.88 136 ALA B O 1
ATOM 6234 N N . SER B 1 137 ? -18.453 -25.594 -32.219 1 96.12 137 SER B N 1
ATOM 6235 C CA . SER B 1 137 ? -18.656 -24.406 -31.391 1 96.12 137 SER B CA 1
ATOM 6236 C C . SER B 1 137 ? -17.453 -24.125 -30.516 1 96.12 137 SER B C 1
ATOM 6238 O O . SER B 1 137 ? -16.625 -25.016 -30.281 1 96.12 137 SER B O 1
ATOM 6240 N N . VAL B 1 138 ? -17.375 -22.891 -30.047 1 97.31 138 VAL B N 1
ATOM 6241 C CA . VAL B 1 138 ? -16.391 -22.469 -29.062 1 97.31 138 VAL B CA 1
ATOM 6242 C C . VAL B 1 138 ? -17.109 -21.891 -27.844 1 97.31 138 VAL B C 1
ATOM 6244 O O . VAL B 1 138 ? -17.969 -21.016 -27.969 1 97.31 138 VAL B O 1
ATOM 6247 N N . ALA B 1 139 ? -16.844 -22.453 -26.672 1 97.06 139 ALA B N 1
ATOM 6248 C CA . ALA B 1 139 ? -17.25 -21.828 -25.422 1 97.06 139 ALA B CA 1
ATOM 6249 C C . ALA B 1 139 ? -16.156 -20.906 -24.875 1 97.06 139 ALA B C 1
ATOM 6251 O O . ALA B 1 139 ? -14.969 -21.234 -24.969 1 97.06 139 ALA B O 1
ATOM 6252 N N . PHE B 1 140 ? -16.516 -19.781 -24.359 1 97.06 140 PHE B N 1
ATOM 6253 C CA . PHE B 1 140 ? -15.516 -18.875 -23.812 1 97.06 140 PHE B CA 1
ATOM 6254 C C . PHE B 1 140 ? -16.109 -18 -22.719 1 97.06 140 PHE B C 1
ATOM 6256 O O . PHE B 1 140 ? -17.328 -17.859 -22.609 1 97.06 140 PHE B O 1
ATOM 6263 N N . THR B 1 141 ? -15.266 -17.516 -21.844 1 96.06 141 THR B N 1
ATOM 6264 C CA . THR B 1 141 ? -15.68 -16.594 -20.812 1 96.06 141 THR B CA 1
ATOM 6265 C C . THR B 1 141 ? -15.414 -15.148 -21.234 1 96.06 141 THR B C 1
ATOM 6267 O O . THR B 1 141 ? -14.438 -14.875 -21.938 1 96.06 141 THR B O 1
ATOM 6270 N N . CYS B 1 142 ? -16.266 -14.289 -20.844 1 93.62 142 CYS B N 1
ATOM 6271 C CA . CYS B 1 142 ? -16.188 -12.867 -21.172 1 93.62 142 CYS B CA 1
ATOM 6272 C C . CYS B 1 142 ? -16.984 -12.039 -20.172 1 93.62 142 CYS B C 1
ATOM 6274 O O . CYS B 1 142 ? -18 -12.492 -19.641 1 93.62 142 CYS B O 1
ATOM 6276 N N . VAL B 1 143 ? -16.438 -10.859 -19.906 1 91 143 VAL B N 1
ATOM 6277 C CA . VAL B 1 143 ? -17.203 -9.906 -19.109 1 91 143 VAL B CA 1
ATOM 6278 C C . VAL B 1 143 ? -18.203 -9.164 -19.984 1 91 143 VAL B C 1
ATOM 6280 O O . VAL B 1 143 ? -17.906 -8.844 -21.141 1 91 143 VAL B O 1
ATOM 6283 N N . ASP B 1 144 ? -19.359 -8.867 -19.422 1 85 144 ASP B N 1
ATOM 6284 C CA . ASP B 1 144 ? -20.375 -8.172 -20.203 1 85 144 ASP B CA 1
ATOM 6285 C C . ASP B 1 144 ? -19.969 -6.73 -20.484 1 85 144 ASP B C 1
ATOM 6287 O O . ASP B 1 144 ? -19.391 -6.059 -19.625 1 85 144 ASP B O 1
ATOM 6291 N N . ASP B 1 145 ? -20.188 -6.211 -21.703 1 76.25 145 ASP B N 1
ATOM 6292 C CA . ASP B 1 145 ? -19.797 -4.879 -22.156 1 76.25 145 ASP B CA 1
ATOM 6293 C C . ASP B 1 145 ? -20.5 -3.793 -21.344 1 76.25 145 ASP B C 1
ATOM 6295 O O . ASP B 1 145 ? -20 -2.674 -21.219 1 76.25 145 ASP B O 1
ATOM 6299 N N . GLY B 1 146 ? -21.656 -3.949 -20.922 1 68.38 146 GLY B N 1
ATOM 6300 C CA . GLY B 1 146 ? -22.359 -2.898 -20.219 1 68.38 146 GLY B CA 1
ATOM 6301 C C . GLY B 1 146 ? -21.719 -2.508 -18.906 1 68.38 146 GLY B C 1
ATOM 6302 O O . GLY B 1 146 ? -22.062 -1.488 -18.312 1 68.38 146 GLY B O 1
ATOM 6303 N N . GLU B 1 147 ? -20.844 -3.244 -18.594 1 61.81 147 GLU B N 1
ATOM 6304 C CA . GLU B 1 147 ? -20.25 -2.936 -17.297 1 61.81 147 GLU B CA 1
ATOM 6305 C C . GLU B 1 147 ? -19.109 -1.936 -17.453 1 61.81 147 GLU B C 1
ATOM 6307 O O . GLU B 1 147 ? -18.141 -2.195 -18.156 1 61.81 147 GLU B O 1
ATOM 6312 N N . HIS B 1 148 ? -19.391 -0.65 -17.594 1 55.09 148 HIS B N 1
ATOM 6313 C CA . HIS B 1 148 ? -18.344 0.357 -17.703 1 55.09 148 HIS B CA 1
ATOM 6314 C C . HIS B 1 148 ? -17.531 0.468 -16.422 1 55.09 148 HIS B C 1
ATOM 6316 O O . HIS B 1 148 ? -18.109 0.6 -15.336 1 55.09 148 HIS B O 1
ATOM 6322 N N . LEU B 1 149 ? -16.406 -0.173 -16.5 1 53.62 149 LEU B N 1
ATOM 6323 C CA . LEU B 1 149 ? -15.492 0.118 -15.398 1 53.62 149 LEU B CA 1
ATOM 6324 C C . LEU B 1 149 ? -15.18 1.609 -15.336 1 53.62 149 LEU B C 1
ATOM 6326 O O . LEU B 1 149 ? -14.406 2.125 -16.156 1 53.62 149 LEU B O 1
ATOM 6330 N N . LYS B 1 150 ? -16.047 2.406 -15.18 1 50.66 150 LYS B N 1
ATOM 6331 C CA . LYS B 1 150 ? -15.805 3.836 -15.039 1 50.66 150 LYS B CA 1
ATOM 6332 C C . LYS B 1 150 ? -14.664 4.098 -14.047 1 50.66 150 LYS B C 1
ATOM 6334 O O . LYS B 1 150 ? -14.516 3.373 -13.062 1 50.66 150 LYS B O 1
ATOM 6339 N N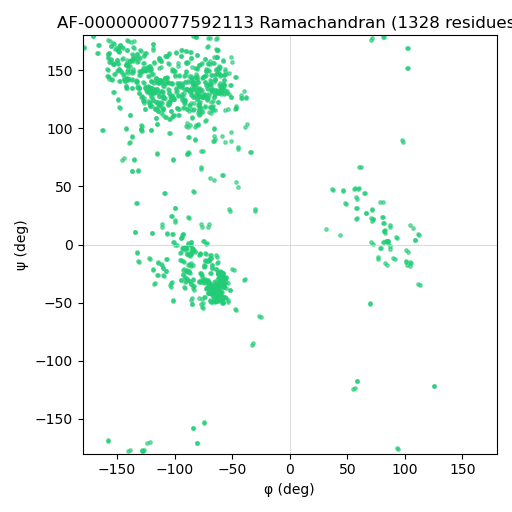 . THR B 1 151 ? -13.602 4.707 -14.617 1 58.16 151 THR B N 1
ATOM 6340 C CA . THR B 1 151 ? -12.695 5.367 -13.688 1 58.16 151 THR B CA 1
ATOM 6341 C C . THR B 1 151 ? -13.461 5.953 -12.508 1 58.16 151 THR B C 1
ATOM 6343 O O . THR B 1 151 ? -14.211 6.918 -12.664 1 58.16 151 THR B O 1
ATOM 6346 N N . THR B 1 152 ? -13.766 4.957 -11.555 1 63.56 152 THR B N 1
ATOM 6347 C CA . THR B 1 152 ? -14.648 5.375 -10.477 1 63.56 152 THR B CA 1
ATOM 6348 C C . THR B 1 152 ? -13.891 6.207 -9.445 1 63.56 152 THR B C 1
ATOM 6350 O O . THR B 1 152 ? -12.703 5.969 -9.203 1 63.56 152 THR B O 1
ATOM 6353 N N . ASP B 1 153 ? -14.445 7.324 -9.195 1 81.25 153 ASP B N 1
ATOM 6354 C CA . ASP B 1 153 ? -13.922 8.188 -8.141 1 81.25 153 ASP B CA 1
ATOM 6355 C C . ASP B 1 153 ? -14.141 7.559 -6.766 1 81.25 153 ASP B C 1
ATOM 6357 O O . ASP B 1 153 ? -13.523 7.98 -5.785 1 81.25 153 ASP B O 1
ATOM 6361 N N . ALA B 1 154 ? -14.961 6.473 -6.719 1 90 154 ALA B N 1
ATOM 6362 C CA . ALA B 1 154 ? -15.234 5.703 -5.508 1 90 154 ALA B CA 1
ATOM 6363 C C . ALA B 1 154 ? -15.508 4.238 -5.84 1 90 154 ALA B C 1
ATOM 6365 O O . ALA B 1 154 ? -16.359 3.939 -6.684 1 90 154 ALA B O 1
ATOM 6366 N N . ARG B 1 155 ? -14.781 3.346 -5.234 1 92.5 155 ARG B N 1
ATOM 6367 C CA . ARG B 1 155 ? -14.93 1.915 -5.484 1 92.5 155 ARG B CA 1
ATOM 6368 C C . ARG B 1 155 ? -15.375 1.184 -4.223 1 92.5 155 ARG B C 1
ATOM 6370 O O . ARG B 1 155 ? -14.703 1.245 -3.191 1 92.5 155 ARG B O 1
ATOM 6377 N N . LEU B 1 156 ? -16.516 0.636 -4.297 1 94.75 156 LEU B N 1
ATOM 6378 C CA . LEU B 1 156 ? -16.906 -0.273 -3.225 1 94.75 156 LEU B CA 1
ATOM 6379 C C . LEU B 1 156 ? -16.047 -1.533 -3.24 1 94.75 156 LEU B C 1
ATOM 6381 O O . LEU B 1 156 ? -16 -2.252 -4.242 1 94.75 156 LEU B O 1
ATOM 6385 N N . TYR B 1 157 ? -15.312 -1.76 -2.178 1 92.81 157 TYR B N 1
ATOM 6386 C CA . TYR B 1 157 ? -14.391 -2.885 -2.088 1 92.81 157 TYR B CA 1
ATOM 6387 C C . TYR B 1 157 ? -15.133 -4.211 -2.189 1 92.81 157 TYR B C 1
ATOM 6389 O O . TYR B 1 157 ? -16.109 -4.438 -1.469 1 92.81 157 TYR B O 1
ATOM 6397 N N . HIS B 1 158 ? -14.75 -5.109 -3.211 1 90.94 158 HIS B N 1
ATOM 6398 C CA . HIS B 1 158 ? -15.289 -6.434 -3.494 1 90.94 158 HIS B CA 1
ATOM 6399 C C . HIS B 1 158 ? -16.688 -6.348 -4.09 1 90.94 158 HIS B C 1
ATOM 6401 O O . HIS B 1 158 ? -17.484 -7.273 -3.941 1 90.94 158 HIS B O 1
ATOM 6407 N N . GLU B 1 159 ? -16.953 -5.164 -4.664 1 90.81 159 GLU B N 1
ATOM 6408 C CA . GLU B 1 159 ? -18.172 -5.086 -5.453 1 90.81 159 GLU B CA 1
ATOM 6409 C C . GLU B 1 159 ? -18.188 -6.129 -6.566 1 90.81 159 GLU B C 1
ATOM 6411 O O . GLU B 1 159 ? -17.156 -6.371 -7.207 1 90.81 159 GLU B O 1
ATOM 6416 N N . LYS B 1 160 ? -19.312 -6.758 -6.746 1 91.44 160 LYS B N 1
ATOM 6417 C CA . LYS B 1 160 ? -19.422 -7.781 -7.781 1 91.44 160 LYS B CA 1
ATOM 6418 C C . LYS B 1 160 ? -19.547 -7.152 -9.164 1 91.44 160 LYS B C 1
ATOM 6420 O O . LYS B 1 160 ? -20.641 -7.012 -9.695 1 91.44 160 LYS B O 1
ATOM 6425 N N . THR B 1 161 ? -18.453 -6.758 -9.688 1 88.44 161 THR B N 1
ATOM 6426 C CA . THR B 1 161 ? -18.375 -6.191 -11.023 1 88.44 161 THR B CA 1
ATOM 6427 C C . THR B 1 161 ? -17.359 -6.949 -11.883 1 88.44 161 THR B C 1
ATOM 6429 O O . THR B 1 161 ? -16.422 -7.547 -11.359 1 88.44 161 THR B O 1
ATOM 6432 N N . GLY B 1 162 ? -17.656 -6.961 -13.141 1 90.06 162 GLY B N 1
ATOM 6433 C CA . GLY B 1 162 ? -16.703 -7.574 -14.055 1 90.06 162 GLY B CA 1
ATOM 6434 C C . GLY B 1 162 ? -16.656 -9.086 -13.938 1 90.06 162 GLY B C 1
ATOM 6435 O O . GLY B 1 162 ? -15.617 -9.695 -14.156 1 90.06 162 GLY B O 1
ATOM 6436 N N . LEU B 1 163 ? -17.703 -9.703 -13.594 1 93.81 163 LEU B N 1
ATOM 6437 C CA . LEU B 1 163 ? -17.766 -11.156 -13.445 1 93.81 163 LEU B CA 1
ATOM 6438 C C . LEU B 1 163 ? -17.734 -11.836 -14.805 1 93.81 163 LEU B C 1
ATOM 6440 O O . LEU B 1 163 ? -18.359 -11.359 -15.758 1 93.81 163 LEU B O 1
ATOM 6444 N N . SER B 1 164 ? -16.984 -12.867 -14.891 1 94.56 164 SER B N 1
ATOM 6445 C CA . SER B 1 164 ? -16.906 -13.648 -16.125 1 94.56 164 SER B CA 1
ATOM 6446 C C . SER B 1 164 ? -18.188 -14.43 -16.359 1 94.56 164 SER B C 1
ATOM 6448 O O . SER B 1 164 ? -18.719 -15.055 -15.438 1 94.56 164 SER B O 1
ATOM 6450 N N . LYS B 1 165 ? -18.641 -14.344 -17.578 1 93.75 165 LYS B N 1
ATOM 6451 C CA . LYS B 1 165 ? -19.781 -15.125 -18.047 1 93.75 165 LYS B CA 1
ATOM 6452 C C . LYS B 1 165 ? -19.359 -16.141 -19.109 1 93.75 165 LYS B C 1
ATOM 6454 O O . LYS B 1 165 ? -18.281 -16.047 -19.672 1 93.75 165 LYS B O 1
ATOM 6459 N N . LEU B 1 166 ? -20.203 -17.078 -19.25 1 94.56 166 LEU B N 1
ATOM 6460 C CA . LEU B 1 166 ? -19.938 -18.125 -20.234 1 94.56 166 LEU B CA 1
ATOM 6461 C C . LEU B 1 166 ? -20.766 -17.875 -21.5 1 94.56 166 LEU B C 1
ATOM 6463 O O . LEU B 1 166 ? -21.984 -17.734 -21.438 1 94.56 166 LEU B O 1
ATOM 6467 N N . LYS B 1 167 ? -20.094 -17.828 -22.625 1 94.06 167 LYS B N 1
ATOM 6468 C CA . LYS B 1 167 ? -20.703 -17.609 -23.938 1 94.06 167 LYS B CA 1
ATOM 6469 C C . LYS B 1 167 ? -20.312 -18.703 -24.922 1 94.06 167 LYS B C 1
ATOM 6471 O O . LYS B 1 167 ? -19.344 -19.438 -24.688 1 94.06 167 LYS B O 1
ATOM 6476 N N . ILE B 1 168 ? -21.125 -18.766 -26.016 1 95.44 168 ILE B N 1
ATOM 6477 C CA . ILE B 1 168 ? -20.859 -19.75 -27.062 1 95.44 168 ILE B CA 1
ATOM 6478 C C . ILE B 1 168 ? -20.797 -19.031 -28.422 1 95.44 168 ILE B C 1
ATOM 6480 O O . ILE B 1 168 ? -21.547 -18.094 -28.672 1 95.44 168 ILE B O 1
ATOM 6484 N N . CYS B 1 169 ? -19.906 -19.438 -29.188 1 96.38 169 CYS B N 1
ATOM 6485 C CA . CYS B 1 169 ? -19.781 -19 -30.562 1 96.38 169 CYS B CA 1
ATOM 6486 C C . CYS B 1 169 ? -19.891 -20.172 -31.531 1 96.38 169 CYS B C 1
ATOM 6488 O O . CYS B 1 169 ? -19.156 -21.156 -31.391 1 96.38 169 CYS B O 1
ATOM 6490 N N . ASP B 1 170 ? -20.766 -19.984 -32.438 1 95.69 170 ASP B N 1
ATOM 6491 C CA . ASP B 1 170 ? -20.797 -20.938 -33.531 1 95.69 170 ASP B CA 1
ATOM 6492 C C . ASP B 1 170 ? -19.688 -20.641 -34.531 1 95.69 170 ASP B C 1
ATOM 6494 O O . ASP B 1 170 ? -19.641 -19.547 -35.125 1 95.69 170 ASP B O 1
ATOM 6498 N N . ILE B 1 171 ? -18.938 -21.641 -34.812 1 96 171 ILE B N 1
ATOM 6499 C CA . ILE B 1 171 ? -17.719 -21.422 -35.594 1 96 171 ILE B CA 1
ATOM 6500 C C . ILE B 1 171 ? -18.094 -21.109 -37.062 1 96 171 ILE B C 1
ATOM 6502 O O . ILE B 1 171 ? -17.453 -20.281 -37.688 1 96 171 ILE B O 1
ATOM 6506 N N . GLN B 1 172 ? -19.047 -21.719 -37.531 1 93.44 172 GLN B N 1
ATOM 6507 C CA . GLN B 1 172 ? -19.422 -21.562 -38.938 1 93.44 172 GLN B CA 1
ATOM 6508 C C . GLN B 1 172 ? -20.094 -20.219 -39.188 1 93.44 172 GLN B C 1
ATOM 6510 O O . GLN B 1 172 ? -19.719 -19.469 -40.094 1 93.44 172 GLN B O 1
ATOM 6515 N N . SER B 1 173 ? -21.016 -19.875 -38.312 1 93.56 173 SER B N 1
ATOM 6516 C CA . SER B 1 173 ? -21.797 -18.672 -38.531 1 93.56 173 SER B CA 1
ATOM 6517 C C . SER B 1 173 ? -21.156 -17.453 -37.875 1 93.56 173 SER B C 1
ATOM 6519 O O . SER B 1 173 ? -21.391 -16.312 -38.281 1 93.56 173 SER B O 1
ATOM 6521 N N . GLY B 1 174 ? -20.469 -17.734 -36.875 1 93.31 174 GLY B N 1
ATOM 6522 C CA . GLY B 1 174 ? -19.906 -16.641 -36.094 1 93.31 174 GLY B CA 1
ATOM 6523 C C . GLY B 1 174 ? -20.875 -16.078 -35.062 1 93.31 174 GLY B C 1
ATOM 6524 O O . GLY B 1 174 ? -20.547 -15.125 -34.375 1 93.31 174 GLY B O 1
ATOM 6525 N N . ASP B 1 175 ? -22.031 -16.672 -34.969 1 94.06 175 ASP B N 1
ATOM 6526 C CA . ASP B 1 175 ? -23.031 -16.203 -34 1 94.06 175 ASP B CA 1
ATOM 6527 C C . ASP B 1 175 ? -22.562 -16.453 -32.56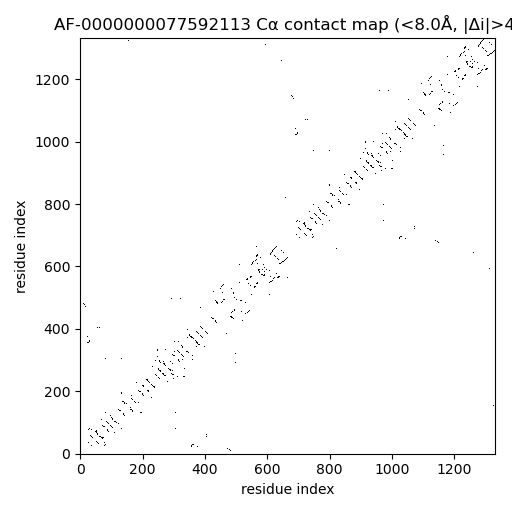2 1 94.06 175 ASP B C 1
ATOM 6529 O O . ASP B 1 175 ? -22.062 -17.531 -32.25 1 94.06 175 ASP B O 1
ATOM 6533 N N . ILE B 1 176 ? -22.734 -15.414 -31.781 1 93.94 176 ILE B N 1
ATOM 6534 C CA . ILE B 1 176 ? -22.344 -15.5 -30.375 1 93.94 176 ILE B CA 1
ATOM 6535 C C . ILE B 1 176 ? -23.562 -15.297 -29.484 1 93.94 176 ILE B C 1
ATOM 6537 O O . ILE B 1 176 ? -24.359 -14.383 -29.719 1 93.94 176 ILE B O 1
ATOM 6541 N N . TRP B 1 177 ? -23.75 -16.125 -28.469 1 89.75 177 TRP B N 1
ATOM 6542 C CA . TRP B 1 177 ? -24.828 -15.922 -27.5 1 89.75 177 TRP B CA 1
ATOM 6543 C C . TRP B 1 177 ? -24.375 -16.281 -26.094 1 89.75 177 TRP B C 1
ATOM 6545 O O . TRP B 1 177 ? -23.406 -17.031 -25.922 1 89.75 177 TRP B O 1
ATOM 6555 N N . THR B 1 178 ? -25 -15.719 -25.172 1 87.5 178 THR B N 1
ATOM 6556 C CA . THR B 1 178 ? -24.797 -16.031 -23.766 1 87.5 178 THR B CA 1
ATOM 6557 C C . THR B 1 178 ? -25.719 -17.156 -23.312 1 87.5 178 THR B C 1
ATOM 6559 O O . THR B 1 178 ? -26.891 -17.203 -23.703 1 87.5 178 THR B O 1
ATOM 6562 N N . ILE B 1 179 ? -25.141 -18.094 -22.609 1 85.38 179 ILE B N 1
ATOM 6563 C CA . ILE B 1 179 ? -25.969 -19.172 -22.078 1 85.38 179 ILE B CA 1
ATOM 6564 C C . ILE B 1 179 ? -26.875 -18.625 -20.984 1 85.38 179 ILE B C 1
ATOM 6566 O O . ILE B 1 179 ? -26.406 -18.25 -19.906 1 85.38 179 ILE B O 1
ATOM 6570 N N . ASP B 1 180 ? -28.141 -18.75 -21.266 1 80.75 180 ASP B N 1
ATOM 6571 C CA . ASP B 1 180 ? -29.125 -18.234 -20.312 1 80.75 180 ASP B CA 1
ATOM 6572 C C . ASP B 1 180 ? -29.25 -19.172 -19.109 1 80.75 180 ASP B C 1
ATOM 6574 O O . ASP B 1 180 ? -29.016 -20.375 -19.219 1 80.75 180 ASP B O 1
ATOM 6578 N N . GLY B 1 181 ? -29.422 -18.797 -17.984 1 88 181 GLY B N 1
ATOM 6579 C CA . GLY B 1 181 ? -29.672 -19.609 -16.812 1 88 181 GLY B CA 1
ATOM 6580 C C . GLY B 1 181 ? -28.531 -19.562 -15.805 1 88 181 GLY B C 1
ATOM 6581 O O . GLY B 1 181 ? -28.719 -19.891 -14.625 1 88 181 GLY B O 1
ATOM 6582 N N . ILE B 1 182 ? -27.359 -19.469 -16.422 1 91.38 182 ILE B N 1
ATOM 6583 C CA . ILE B 1 182 ? -26.234 -19.375 -15.5 1 91.38 182 ILE B CA 1
ATOM 6584 C C . ILE B 1 182 ? -26.375 -18.156 -14.609 1 91.38 182 ILE B C 1
ATOM 6586 O O . ILE B 1 182 ? -26.703 -17.062 -15.094 1 91.38 182 ILE B O 1
ATOM 6590 N N . ARG B 1 183 ? -26.172 -18.375 -13.359 1 91.38 183 ARG B N 1
ATOM 6591 C CA . ARG B 1 183 ? -26.312 -17.312 -12.367 1 91.38 183 ARG B CA 1
ATOM 6592 C C . ARG B 1 183 ? -25.469 -16.094 -12.75 1 91.38 183 ARG B C 1
ATOM 6594 O O . ARG B 1 183 ? -24.25 -16.203 -12.922 1 91.38 183 ARG B O 1
ATOM 6601 N N . LYS B 1 184 ? -26.078 -15 -12.742 1 90 184 LYS B N 1
ATOM 6602 C CA . LYS B 1 184 ? -25.391 -13.789 -13.195 1 90 184 LYS B CA 1
ATOM 6603 C C . LYS B 1 184 ? -24.641 -13.125 -12.055 1 90 184 LYS B C 1
ATOM 6605 O O . LYS B 1 184 ? -23.781 -12.266 -12.289 1 90 184 LYS B O 1
ATOM 6610 N N . ASP B 1 185 ? -24.938 -13.461 -10.812 1 93.19 185 ASP B N 1
ATOM 6611 C CA . ASP B 1 185 ? -24.297 -12.844 -9.664 1 93.19 185 ASP B CA 1
ATOM 6612 C C . ASP B 1 185 ? -23.078 -13.641 -9.219 1 93.19 185 ASP B C 1
ATOM 6614 O O . ASP B 1 185 ? -22.531 -13.406 -8.133 1 93.19 185 ASP B O 1
ATOM 6618 N N . LYS B 1 186 ? -22.688 -14.625 -10.016 1 96.19 186 LYS B N 1
ATOM 6619 C CA . LYS B 1 186 ? -21.516 -15.438 -9.719 1 96.19 186 LYS B CA 1
ATOM 6620 C C . LYS B 1 186 ? -20.5 -15.367 -10.844 1 96.19 186 LYS B C 1
ATOM 6622 O O . LYS B 1 186 ? -20.844 -15.047 -11.984 1 96.19 186 LYS B O 1
ATOM 6627 N N . HIS B 1 187 ? -19.266 -15.57 -10.5 1 96.44 187 HIS B N 1
ATOM 6628 C CA . HIS B 1 187 ? -18.141 -15.555 -11.43 1 96.44 187 HIS B CA 1
ATOM 6629 C C . HIS B 1 187 ? -17.844 -16.953 -11.969 1 96.44 187 HIS B C 1
ATOM 6631 O O . HIS B 1 187 ? -17.609 -17.891 -11.203 1 96.44 187 HIS B O 1
ATOM 6637 N N . VAL B 1 188 ? -17.859 -17.078 -13.273 1 96.69 188 VAL B N 1
ATOM 6638 C CA . VAL B 1 188 ? -17.469 -18.359 -13.867 1 96.69 188 VAL B CA 1
ATOM 6639 C C . VAL B 1 188 ? -15.953 -18.5 -13.812 1 96.69 188 VAL B C 1
ATOM 6641 O O . VAL B 1 188 ? -15.234 -17.812 -14.547 1 96.69 188 VAL B O 1
ATOM 6644 N N . GLU B 1 189 ? -15.508 -19.453 -13.047 1 95.38 189 GLU B N 1
ATOM 6645 C CA . GLU B 1 189 ? -14.062 -19.562 -12.883 1 95.38 189 GLU B CA 1
ATOM 6646 C C . GLU B 1 189 ? -13.461 -20.562 -13.867 1 95.38 189 GLU B C 1
ATOM 6648 O O . GLU B 1 189 ? -12.289 -20.453 -14.234 1 95.38 189 GLU B O 1
ATOM 6653 N N . SER B 1 190 ? -14.195 -21.562 -14.242 1 94.44 190 SER B N 1
ATOM 6654 C CA . SER B 1 190 ? -13.719 -22.594 -15.18 1 94.44 190 SER B CA 1
ATOM 6655 C C . SER B 1 190 ? -14.883 -23.297 -15.859 1 94.44 190 SER B C 1
ATOM 6657 O O . SER B 1 190 ? -16.016 -23.25 -15.375 1 94.44 190 SER B O 1
ATOM 6659 N N . PHE B 1 191 ? -14.617 -23.938 -16.953 1 95.88 191 PHE B N 1
ATOM 6660 C CA . PHE B 1 191 ? -15.625 -24.703 -17.688 1 95.88 191 PHE B CA 1
ATOM 6661 C C . PHE B 1 191 ? -14.969 -25.766 -18.547 1 95.88 191 PHE B C 1
ATOM 6663 O O . PHE B 1 191 ? -13.781 -25.688 -18.859 1 95.88 191 PHE B O 1
ATOM 6670 N N . SER B 1 192 ? -15.742 -26.797 -18.875 1 94.5 192 SER B N 1
ATOM 6671 C CA . SER B 1 192 ? -15.312 -27.875 -19.766 1 94.5 192 SER B CA 1
ATOM 6672 C C . SER B 1 192 ? -16.5 -28.469 -20.531 1 94.5 192 SER B C 1
ATOM 6674 O O . SER B 1 192 ? -17.625 -28.484 -20.016 1 94.5 192 SER B O 1
ATOM 6676 N N . TRP B 1 193 ? -16.281 -28.938 -21.688 1 93.44 193 TRP B N 1
ATOM 6677 C CA . TRP B 1 193 ? -17.312 -29.578 -22.516 1 93.44 193 TRP B CA 1
ATOM 6678 C C . TRP B 1 193 ? -17.531 -31.016 -22.094 1 93.44 193 TRP B C 1
ATOM 6680 O O . TRP B 1 193 ? -16.578 -31.734 -21.781 1 93.44 193 TRP B O 1
ATOM 6690 N N . LEU B 1 194 ? -18.766 -31.359 -22.219 1 87.75 194 LEU B N 1
ATOM 6691 C CA . LEU B 1 194 ? -19.047 -32.781 -22.297 1 87.75 194 LEU B CA 1
ATOM 6692 C C . LEU B 1 194 ? -18.562 -33.375 -23.625 1 87.75 194 LEU B C 1
ATOM 6694 O O . LEU B 1 194 ? -18.641 -32.688 -24.656 1 87.75 194 LEU B O 1
ATOM 6698 N N . PRO B 1 195 ? -18.188 -34.625 -23.594 1 85.62 195 PRO B N 1
ATOM 6699 C CA . PRO B 1 195 ? -17.641 -35.219 -24.812 1 85.62 195 PRO B CA 1
ATOM 6700 C C . PRO B 1 195 ? -18.641 -35.188 -25.969 1 85.62 195 PRO B C 1
ATOM 6702 O O . PRO B 1 195 ? -18.234 -35.156 -27.141 1 85.62 195 PRO B O 1
ATOM 6705 N N . ASN B 1 196 ? -19.938 -35.156 -25.688 1 84 196 ASN B N 1
ATOM 6706 C CA . ASN B 1 196 ? -20.922 -35.188 -26.766 1 84 196 ASN B CA 1
ATOM 6707 C C . ASN B 1 196 ? -21.203 -33.781 -27.297 1 84 196 ASN B C 1
ATOM 6709 O O . ASN B 1 196 ? -22.031 -33.625 -28.188 1 84 196 ASN B O 1
ATOM 6713 N N . SER B 1 197 ? -20.578 -32.75 -26.766 1 91.62 197 SER B N 1
ATOM 6714 C CA . SER B 1 197 ? -20.609 -31.375 -27.203 1 91.62 197 SER B CA 1
ATOM 6715 C C . SER B 1 197 ? -21.969 -30.734 -26.938 1 91.62 197 SER B C 1
ATOM 6717 O O . SER B 1 197 ? -22.297 -29.688 -27.5 1 91.62 197 SER B O 1
ATOM 6719 N N . LYS B 1 198 ? -22.672 -31.312 -26 1 89.81 198 LYS B N 1
ATOM 6720 C CA . LYS B 1 198 ? -24.031 -30.812 -25.812 1 89.81 198 LYS B CA 1
ATOM 6721 C C . LYS B 1 198 ? -24.172 -30.047 -24.5 1 89.81 198 LYS B C 1
ATOM 6723 O O . LYS B 1 198 ? -25.141 -29.312 -24.297 1 89.81 198 LYS B O 1
ATOM 6728 N N . GLU B 1 199 ? -23.25 -30.328 -23.641 1 91.94 199 GLU B N 1
ATOM 6729 C CA . GLU B 1 199 ? -23.328 -29.703 -22.328 1 91.94 199 GLU B CA 1
ATOM 6730 C C . GLU B 1 199 ? -21.969 -29.141 -21.906 1 91.94 199 GLU B C 1
ATOM 6732 O O . GLU B 1 199 ? -20.938 -29.562 -22.422 1 91.94 199 GLU B O 1
ATOM 6737 N N . LEU B 1 200 ? -22.094 -28.25 -20.969 1 93.94 200 LEU B N 1
ATOM 6738 C CA . LEU B 1 200 ? -20.906 -27.688 -20.312 1 93.94 200 LEU B CA 1
ATOM 6739 C C . LEU B 1 200 ? -20.953 -27.906 -18.812 1 93.94 200 LEU B C 1
ATOM 6741 O O . LEU B 1 200 ? -22.016 -27.797 -18.203 1 93.94 200 LEU B O 1
ATOM 6745 N N . LEU B 1 201 ? -19.875 -28.312 -18.266 1 94.06 201 LEU B N 1
ATOM 6746 C CA . LEU B 1 201 ? -19.609 -28.312 -16.844 1 94.06 201 LEU B CA 1
ATOM 6747 C C . LEU B 1 201 ? -18.812 -27.078 -16.438 1 94.06 201 LEU B C 1
ATOM 6749 O O . LEU B 1 201 ? -17.812 -26.734 -17.078 1 94.06 201 LEU B O 1
ATOM 6753 N N . TYR B 1 202 ? -19.281 -26.375 -15.438 1 95.44 202 TYR B N 1
ATOM 6754 C CA . TYR B 1 202 ? -18.578 -25.156 -15.055 1 95.44 202 TYR B CA 1
ATOM 6755 C C . TYR B 1 202 ? -18.641 -24.938 -13.547 1 95.44 202 TYR B C 1
ATOM 6757 O O . TYR B 1 202 ? -19.453 -25.562 -12.859 1 95.44 202 TYR B O 1
ATOM 6765 N N . ARG B 1 203 ? -17.734 -24.141 -13.055 1 96.69 203 ARG B N 1
ATOM 6766 C CA . ARG B 1 203 ? -17.641 -23.797 -11.641 1 96.69 203 ARG B CA 1
ATOM 6767 C C . ARG B 1 203 ? -17.938 -22.312 -11.422 1 96.69 203 ARG B C 1
ATOM 6769 O O . ARG B 1 203 ? -17.516 -21.469 -12.211 1 96.69 203 ARG B O 1
ATOM 6776 N N . LEU B 1 204 ? -18.656 -22.062 -10.352 1 96.81 204 LEU B N 1
ATOM 6777 C CA . LEU B 1 204 ? -19.062 -20.703 -9.992 1 96.81 204 LEU B CA 1
ATOM 6778 C C . LEU B 1 204 ? -18.484 -20.312 -8.633 1 96.81 204 LEU B C 1
ATOM 6780 O O . LEU B 1 204 ? -18.516 -21.094 -7.684 1 96.81 204 LEU B O 1
ATOM 6784 N N . ARG B 1 205 ? -17.891 -19.156 -8.633 1 95.75 205 ARG B N 1
ATOM 6785 C CA . ARG B 1 205 ? -17.453 -18.484 -7.406 1 95.75 205 ARG B CA 1
ATOM 6786 C C . ARG B 1 205 ? -18.344 -17.281 -7.086 1 95.75 205 ARG B C 1
ATOM 6788 O O . ARG B 1 205 ? -18.984 -16.734 -7.977 1 95.75 205 ARG B O 1
ATOM 6795 N N . ASP B 1 206 ? -18.234 -16.875 -5.82 1 95.5 206 ASP B N 1
ATOM 6796 C CA . ASP B 1 206 ? -19.062 -15.742 -5.398 1 95.5 206 ASP B CA 1
ATOM 6797 C C . ASP B 1 206 ? -18.594 -14.445 -6.039 1 95.5 206 ASP B C 1
ATOM 6799 O O . ASP B 1 206 ? -19.375 -13.523 -6.246 1 95.5 206 ASP B O 1
ATOM 6803 N N . ASN B 1 207 ? -17.375 -14.312 -6.266 1 95.5 207 ASN B N 1
ATOM 6804 C CA . ASN B 1 207 ? -16.75 -13.133 -6.859 1 95.5 207 ASN B CA 1
ATOM 6805 C C . ASN B 1 207 ? -15.43 -13.477 -7.535 1 95.5 207 ASN B C 1
ATOM 6807 O O . ASN B 1 207 ? -15 -14.633 -7.504 1 95.5 207 ASN B O 1
ATOM 6811 N N . LYS B 1 208 ? -14.914 -12.516 -8.234 1 93.12 208 LYS B N 1
ATOM 6812 C CA . LYS B 1 208 ? -13.609 -12.703 -8.859 1 93.12 208 LYS B CA 1
ATOM 6813 C C . LYS B 1 208 ? -12.477 -12.477 -7.859 1 93.12 208 LYS B C 1
ATOM 6815 O O . LYS B 1 208 ? -12.703 -11.969 -6.762 1 93.12 208 LYS B O 1
ATOM 6820 N N . GLY B 1 209 ? -11.273 -12.961 -8.234 1 89.94 209 GLY B N 1
ATOM 6821 C CA . GLY B 1 209 ? -10.102 -12.734 -7.402 1 89.94 209 GLY B CA 1
ATOM 6822 C C . GLY B 1 209 ? -9.711 -13.938 -6.574 1 89.94 209 GLY B C 1
ATOM 6823 O O . GLY B 1 209 ? -10.531 -14.828 -6.34 1 89.94 209 GLY B O 1
ATOM 6824 N N . VAL B 1 210 ? -8.547 -13.852 -5.988 1 90.31 210 VAL B N 1
ATOM 6825 C CA . VAL B 1 210 ? -7.941 -15 -5.328 1 90.31 210 VAL B CA 1
ATOM 6826 C C . VAL B 1 210 ? -8.602 -15.227 -3.971 1 90.31 210 VAL B C 1
ATOM 6828 O O . VAL B 1 210 ? -8.734 -16.359 -3.516 1 90.31 210 VAL B O 1
ATOM 6831 N N . GLU B 1 211 ? -9.008 -14.18 -3.387 1 92.38 211 GLU B N 1
ATOM 6832 C CA . GLU B 1 211 ? -9.633 -14.305 -2.074 1 92.38 211 GLU B CA 1
ATOM 6833 C C . GLU B 1 211 ? -10.898 -15.156 -2.146 1 92.38 211 GLU B C 1
ATOM 6835 O O . GLU B 1 211 ? -11.18 -15.938 -1.231 1 92.38 211 GLU B O 1
ATOM 6840 N N . TYR B 1 212 ? -11.602 -15.141 -3.242 1 94.38 212 TYR B N 1
ATOM 6841 C CA . TYR B 1 212 ? -12.867 -15.852 -3.363 1 94.38 212 TYR B CA 1
ATOM 6842 C C . TYR B 1 212 ? -12.656 -17.281 -3.855 1 94.38 212 TYR B C 1
ATOM 6844 O O . TYR B 1 212 ? -13.602 -18.062 -3.945 1 94.38 212 TYR B O 1
ATOM 6852 N N . ALA B 1 213 ? -11.414 -17.578 -4.145 1 93.75 213 ALA B N 1
ATOM 6853 C CA . ALA B 1 213 ? -11.078 -18.984 -4.418 1 93.75 213 ALA B CA 1
ATOM 6854 C C . ALA B 1 213 ? -11.078 -19.797 -3.135 1 93.75 213 ALA B C 1
ATOM 6856 O O . ALA B 1 213 ? -11.086 -21.031 -3.184 1 93.75 213 ALA B O 1
ATOM 6857 N N . GLU B 1 214 ? -11.086 -19.172 -2.029 1 93.12 214 GLU B N 1
ATOM 6858 C CA . GLU B 1 214 ? -11.047 -19.844 -0.732 1 93.12 214 GLU B CA 1
ATOM 6859 C C . GLU B 1 214 ? -12.438 -19.938 -0.114 1 93.12 214 GLU B C 1
ATOM 6861 O O . GLU B 1 214 ? -12.578 -20.125 1.095 1 93.12 214 GLU B O 1
ATOM 6866 N N . GLY B 1 215 ? -13.492 -19.797 -0.933 1 91.06 215 GLY B N 1
ATOM 6867 C CA . GLY B 1 215 ? -14.883 -19.953 -0.514 1 91.06 215 GLY B CA 1
ATOM 6868 C C . GLY B 1 215 ? -15.625 -21.031 -1.284 1 91.06 215 GLY B C 1
ATOM 6869 O O . GLY B 1 215 ? -15.016 -21.797 -2.025 1 91.06 215 GLY B O 1
ATOM 6870 N N . ASN B 1 216 ? -16.859 -21.016 -1.049 1 92.56 216 ASN B N 1
ATOM 6871 C CA . ASN B 1 216 ? -17.688 -22.062 -1.644 1 92.56 216 ASN B CA 1
ATOM 6872 C C . ASN B 1 216 ? -17.703 -21.969 -3.166 1 92.56 216 ASN B C 1
ATOM 6874 O O . ASN B 1 216 ? -17.844 -20.875 -3.729 1 92.56 216 ASN B O 1
ATOM 6878 N N . ILE B 1 217 ? -17.516 -23.109 -3.758 1 95.25 217 ILE B N 1
ATOM 6879 C CA . ILE B 1 217 ? -17.562 -23.25 -5.211 1 95.25 217 ILE B CA 1
ATOM 6880 C C . ILE B 1 217 ? -18.734 -24.125 -5.609 1 95.25 217 ILE B C 1
ATOM 6882 O O . ILE B 1 217 ? -18.922 -25.219 -5.078 1 95.25 217 ILE B O 1
ATOM 6886 N N . ILE B 1 218 ? -19.516 -23.625 -6.559 1 95.25 218 ILE B N 1
ATOM 6887 C CA . ILE B 1 218 ? -20.641 -24.406 -7.074 1 95.25 218 ILE B CA 1
ATOM 6888 C C . ILE B 1 218 ? -20.266 -25.016 -8.422 1 95.25 218 ILE B C 1
ATOM 6890 O O . ILE B 1 218 ? -19.734 -24.328 -9.297 1 95.25 218 ILE B O 1
ATOM 6894 N N . VAL B 1 219 ? -20.469 -26.297 -8.547 1 94.19 219 VAL B N 1
ATOM 6895 C CA . VAL B 1 219 ? -20.25 -27 -9.805 1 94.19 219 VAL B CA 1
ATOM 6896 C C . VAL B 1 219 ? -21.594 -27.328 -10.453 1 94.19 219 VAL B C 1
ATOM 6898 O O . VAL B 1 219 ? -22.422 -28.031 -9.875 1 94.19 219 VAL B O 1
ATOM 6901 N N . GLU B 1 220 ? -21.766 -26.812 -11.672 1 93 220 GLU B N 1
ATOM 6902 C CA . GLU B 1 220 ? -23.031 -27 -12.391 1 93 220 GLU B CA 1
ATOM 6903 C C . GLU B 1 220 ? -22.781 -27.469 -13.82 1 93 220 GLU B C 1
ATOM 6905 O O . GLU B 1 220 ? -21.672 -27.344 -14.344 1 93 220 GLU B O 1
ATOM 6910 N N . ARG B 1 221 ? -23.75 -28.078 -14.383 1 92.31 221 ARG B N 1
ATOM 6911 C CA . ARG B 1 221 ? -23.766 -28.406 -15.797 1 92.31 221 ARG B CA 1
ATOM 6912 C C . ARG B 1 221 ? -24.984 -27.828 -16.484 1 92.31 221 ARG B C 1
ATOM 6914 O O . ARG B 1 221 ? -26.016 -27.609 -15.844 1 92.31 221 ARG B O 1
ATOM 6921 N N . ILE B 1 222 ? -24.812 -27.562 -17.719 1 93.25 222 ILE B N 1
ATOM 6922 C CA . ILE B 1 222 ? -25.922 -26.984 -18.469 1 93.25 222 ILE B CA 1
ATOM 6923 C C . ILE B 1 222 ? -25.828 -27.375 -19.938 1 93.25 222 ILE B C 1
ATOM 6925 O O . ILE B 1 222 ? -24.719 -27.531 -20.469 1 93.25 222 ILE B O 1
ATOM 6929 N N . SER B 1 223 ? -26.984 -27.516 -20.5 1 91.38 223 SER B N 1
ATOM 6930 C CA . SER B 1 223 ? -27.031 -27.719 -21.953 1 91.38 223 SER B CA 1
ATOM 6931 C C . SER B 1 223 ? -26.703 -26.438 -22.703 1 91.38 223 SER B C 1
ATOM 6933 O O . SER B 1 223 ? -27.062 -25.344 -22.266 1 91.38 223 SER B O 1
ATOM 6935 N N . VAL B 1 224 ? -26.047 -26.609 -23.828 1 89.06 224 VAL B N 1
ATOM 6936 C CA . VAL B 1 224 ? -25.625 -25.438 -24.578 1 89.06 224 VAL B CA 1
ATOM 6937 C C . VAL B 1 224 ? -26.781 -24.922 -25.422 1 89.06 224 VAL B C 1
ATOM 6939 O O . VAL B 1 224 ? -26.703 -23.828 -26 1 89.06 224 VAL B O 1
ATOM 6942 N N . ASP B 1 225 ? -27.844 -25.719 -25.359 1 77.69 225 ASP B N 1
ATOM 6943 C CA . ASP B 1 225 ? -29.031 -25.234 -26.047 1 77.69 225 ASP B CA 1
ATOM 6944 C C . ASP B 1 225 ? -29.656 -24.047 -25.312 1 77.69 225 ASP B C 1
ATOM 6946 O O . ASP B 1 225 ? -29.469 -23.906 -24.094 1 77.69 225 ASP B O 1
ATOM 6950 N N . ARG B 1 226 ? -30.375 -23.25 -26.016 1 66.12 226 ARG B N 1
ATOM 6951 C CA . ARG B 1 226 ? -31 -22.062 -25.453 1 66.12 226 ARG B CA 1
ATOM 6952 C C . ARG B 1 226 ? -32.062 -22.438 -24.422 1 66.12 226 ARG B C 1
ATOM 6954 O O . ARG B 1 226 ? -32.781 -23.422 -24.609 1 66.12 226 ARG B O 1
ATOM 6961 N N . SER B 1 227 ? -32.25 -21.844 -23.359 1 64.12 227 SER B N 1
ATOM 6962 C CA . SER B 1 227 ? -33.344 -21.781 -22.375 1 64.12 227 SER B CA 1
ATOM 6963 C C . SER B 1 227 ? -33.281 -22.969 -21.438 1 64.12 227 SER B C 1
ATOM 6965 O O . SER B 1 227 ? -34.312 -23.5 -21.031 1 64.12 227 SER B O 1
ATOM 6967 N N . GLU B 1 228 ? -32.094 -23.328 -21.141 1 71.38 228 GLU B N 1
ATOM 6968 C CA . GLU B 1 228 ? -32.062 -24.484 -20.25 1 71.38 228 GLU B CA 1
ATOM 6969 C C . GLU B 1 228 ? -31.703 -24.078 -18.828 1 71.38 228 GLU B C 1
ATOM 6971 O O . GLU B 1 228 ? -31.172 -22.984 -18.609 1 71.38 228 GLU B O 1
ATOM 6976 N N . VAL B 1 229 ? -32.156 -24.953 -17.844 1 85.19 229 VAL B N 1
ATOM 6977 C CA . VAL B 1 229 ? -31.938 -24.781 -16.422 1 85.19 229 VAL B CA 1
ATOM 6978 C C . VAL B 1 229 ? -30.688 -25.547 -16 1 85.19 229 VAL B C 1
ATOM 6980 O O . VAL B 1 229 ? -30.516 -26.719 -16.328 1 85.19 229 VAL B O 1
ATOM 6983 N N . PRO B 1 230 ? -29.75 -24.859 -15.391 1 91.06 230 PRO B N 1
ATOM 6984 C CA . PRO B 1 230 ? -28.547 -25.531 -14.898 1 91.06 230 PRO B CA 1
ATOM 6985 C C . PRO B 1 230 ? -28.844 -26.578 -13.844 1 91.06 230 PRO B C 1
ATOM 6987 O O . PRO B 1 230 ? -29.844 -26.484 -13.133 1 91.06 230 PRO B O 1
ATOM 6990 N N . ARG B 1 231 ? -28.062 -27.562 -13.727 1 89.88 231 ARG B N 1
ATOM 6991 C CA . ARG B 1 231 ? -28.125 -28.578 -12.68 1 89.88 231 ARG B CA 1
ATOM 6992 C C . ARG B 1 231 ? -26.875 -28.562 -11.82 1 89.88 231 ARG B C 1
ATOM 6994 O O . ARG B 1 231 ? -25.75 -28.609 -12.336 1 89.88 231 ARG B O 1
ATOM 7001 N N . ILE B 1 232 ? -27.094 -28.609 -10.5 1 90.06 232 ILE B N 1
ATOM 7002 C CA . ILE B 1 232 ? -25.969 -28.641 -9.578 1 90.06 232 ILE B CA 1
ATOM 7003 C C . ILE B 1 232 ? -25.438 -30.078 -9.469 1 90.06 232 ILE B C 1
ATOM 7005 O O . ILE B 1 232 ? -26.203 -31.016 -9.227 1 90.06 232 ILE B O 1
ATOM 7009 N N . ILE B 1 233 ? -24.125 -30.203 -9.672 1 86 233 ILE B N 1
ATOM 7010 C CA . ILE B 1 233 ? -23.5 -31.531 -9.625 1 86 233 ILE B CA 1
ATOM 7011 C C . ILE B 1 233 ? -22.75 -31.688 -8.305 1 86 233 ILE B C 1
ATOM 7013 O O . ILE B 1 233 ? -22.609 -32.812 -7.793 1 86 233 ILE B O 1
ATOM 7017 N N . ASP B 1 234 ? -22.172 -30.609 -7.828 1 88.25 234 ASP B N 1
ATOM 7018 C CA . ASP B 1 234 ? -21.344 -30.656 -6.625 1 88.25 234 ASP B CA 1
ATOM 7019 C C . ASP B 1 234 ? -21.078 -29.25 -6.082 1 88.25 234 ASP B C 1
ATOM 7021 O O . ASP B 1 234 ? -21.516 -28.266 -6.676 1 88.25 234 ASP B O 1
ATOM 7025 N N . SER B 1 235 ? -20.484 -29.266 -4.918 1 91.19 235 SER B N 1
ATOM 7026 C CA . SER B 1 235 ? -19.969 -28.047 -4.312 1 91.19 235 SER B CA 1
ATOM 7027 C C . SER B 1 235 ? -18.656 -28.312 -3.574 1 91.19 235 SER B C 1
ATOM 7029 O O . SER B 1 235 ? -18.469 -29.391 -3.012 1 91.19 235 SER B O 1
ATOM 7031 N N . TYR B 1 236 ? -17.766 -27.391 -3.697 1 91.88 236 TYR B N 1
ATOM 7032 C CA . TYR B 1 236 ? -16.484 -27.5 -3.027 1 91.88 236 TYR B CA 1
ATOM 7033 C C . TYR B 1 236 ? -16.281 -26.359 -2.029 1 91.88 236 TYR B C 1
ATOM 7035 O O . TYR B 1 236 ? -16.906 -25.312 -2.156 1 91.88 236 TYR B O 1
ATOM 7043 N N . GLU B 1 237 ? -15.445 -26.578 -1.053 1 89.19 237 GLU B N 1
ATOM 7044 C CA . GLU B 1 237 ? -15.156 -25.562 -0.045 1 89.19 237 GLU B CA 1
ATOM 7045 C C . GLU B 1 237 ? -14.195 -24.5 -0.588 1 89.19 237 GLU B C 1
ATOM 7047 O O . GLU B 1 237 ? -14.164 -23.375 -0.09 1 89.19 237 GLU B O 1
ATOM 7052 N N . ARG B 1 238 ? -13.469 -24.844 -1.511 1 93.06 238 ARG B N 1
ATOM 7053 C CA . ARG B 1 238 ? -12.539 -23.953 -2.191 1 93.06 238 ARG B CA 1
ATOM 7054 C C . ARG B 1 238 ? -12.352 -24.359 -3.646 1 93.06 238 ARG B C 1
ATOM 7056 O O . ARG B 1 238 ? -12.734 -25.469 -4.043 1 93.06 238 ARG B O 1
ATOM 7063 N N . SER B 1 239 ? -11.758 -23.469 -4.309 1 94.06 239 SER B N 1
ATOM 7064 C CA . SER B 1 239 ? -11.508 -23.781 -5.711 1 94.06 239 SER B CA 1
ATOM 7065 C C . SER B 1 239 ? -10.5 -24.922 -5.852 1 94.06 239 SER B C 1
ATOM 7067 O O . SER B 1 239 ? -9.445 -24.906 -5.219 1 94.06 239 SER B O 1
ATOM 7069 N N . PRO B 1 240 ? -10.844 -25.906 -6.688 1 94.12 240 PRO B N 1
ATOM 7070 C CA . PRO B 1 240 ? -9.828 -26.891 -7.062 1 94.12 240 PRO B CA 1
ATOM 7071 C C . PRO B 1 240 ? -8.602 -26.266 -7.715 1 94.12 240 PRO B C 1
ATOM 7073 O O . PRO B 1 240 ? -8.688 -25.141 -8.234 1 94.12 240 PRO B O 1
ATOM 7076 N N . SER B 1 241 ? -7.527 -26.984 -7.676 1 93 241 SER B N 1
ATOM 7077 C CA . SER B 1 241 ? -6.254 -26.453 -8.141 1 93 241 SER B CA 1
ATOM 7078 C C . SER B 1 241 ? -6.09 -26.641 -9.648 1 93 241 SER B C 1
ATOM 7080 O O . SER B 1 241 ? -5.035 -26.328 -10.203 1 93 241 SER B O 1
ATOM 7082 N N . SER B 1 242 ? -7.043 -27.172 -10.305 1 93.5 242 SER B N 1
ATOM 7083 C CA . SER B 1 242 ? -7.051 -27.406 -11.742 1 93.5 242 SER B CA 1
ATOM 7084 C C . SER B 1 242 ? -8.43 -27.141 -12.344 1 93.5 242 SER B C 1
ATOM 7086 O O . SER B 1 242 ? -9.414 -26.984 -11.609 1 93.5 242 SER B O 1
ATOM 7088 N N . PRO B 1 243 ? -8.391 -27.078 -13.68 1 89.19 243 PRO B N 1
ATOM 7089 C CA . PRO B 1 243 ? -9.727 -27.219 -14.273 1 89.19 243 PRO B CA 1
ATOM 7090 C C . PRO B 1 243 ? -10.367 -28.562 -13.984 1 89.19 243 PRO B C 1
ATOM 7092 O O . PRO B 1 243 ? -9.688 -29.5 -13.555 1 89.19 243 PRO B O 1
ATOM 7095 N N . THR B 1 244 ? -11.68 -28.578 -14.156 1 92.81 244 THR B N 1
ATOM 7096 C CA . THR B 1 244 ? -12.422 -29.844 -14.07 1 92.81 244 THR B CA 1
ATOM 7097 C C . THR B 1 244 ? -12.594 -30.453 -15.453 1 92.81 244 THR B C 1
ATOM 7099 O O . THR B 1 244 ? -13.039 -29.797 -16.391 1 92.81 244 THR B O 1
ATOM 7102 N N . LEU B 1 245 ? -12.195 -31.703 -15.531 1 92.88 245 LEU B N 1
ATOM 7103 C CA . LEU B 1 245 ? -12.328 -32.406 -16.812 1 92.88 245 LEU B CA 1
ATOM 7104 C C . LEU B 1 245 ? -13.484 -33.375 -16.766 1 92.88 245 LEU B C 1
ATOM 7106 O O . LEU B 1 245 ? -13.688 -34.062 -15.766 1 92.88 245 LEU B O 1
ATOM 7110 N N . TRP B 1 246 ? -14.258 -33.312 -17.781 1 90.75 246 TRP B N 1
ATOM 7111 C CA . TRP B 1 246 ? -15.297 -34.312 -18.047 1 90.75 246 TRP B CA 1
ATOM 7112 C C . TRP B 1 246 ? -14.852 -35.281 -19.141 1 90.75 246 TRP B C 1
ATOM 7114 O O . TRP B 1 246 ? -14.805 -34.938 -20.312 1 90.75 246 TRP B O 1
ATOM 7124 N N . LEU B 1 247 ? -14.586 -36.531 -18.75 1 90.5 247 LEU B N 1
ATOM 7125 C CA . LEU B 1 247 ? -13.961 -37.5 -19.641 1 90.5 247 LEU B CA 1
ATOM 7126 C C . LEU B 1 247 ? -15.016 -38.25 -20.453 1 90.5 247 LEU B C 1
ATOM 7128 O O . LEU B 1 247 ? -16.156 -38.406 -20 1 90.5 247 LEU B O 1
ATOM 7132 N N . PRO B 1 248 ? -14.633 -38.781 -21.578 1 88.19 248 PRO B N 1
ATOM 7133 C CA . PRO B 1 248 ? -15.57 -39.562 -22.391 1 88.19 248 PRO B CA 1
ATOM 7134 C C . PRO B 1 248 ? -16.141 -40.781 -21.641 1 88.19 248 PRO B C 1
ATOM 7136 O O . PRO B 1 248 ? -17.266 -41.188 -21.906 1 88.19 248 PRO B O 1
ATOM 7139 N N . SER B 1 249 ? -15.43 -41.312 -20.719 1 87.12 249 SER B N 1
ATOM 7140 C CA . SER B 1 249 ? -15.883 -42.438 -19.906 1 87.12 249 SER B CA 1
ATOM 7141 C C . SER B 1 249 ? -17 -42 -18.953 1 87.12 249 SER B C 1
ATOM 7143 O O . SER B 1 249 ? -17.625 -42.875 -18.328 1 87.12 249 SER B O 1
ATOM 7145 N N . GLY B 1 250 ? -17.188 -40.688 -18.797 1 84.19 250 GLY B N 1
ATOM 7146 C CA . GLY B 1 250 ? -18.203 -40.156 -17.891 1 84.19 250 GLY B CA 1
ATOM 7147 C C . GLY B 1 250 ? -17.625 -39.688 -16.578 1 84.19 250 GLY B C 1
ATOM 7148 O O . GLY B 1 250 ? -18.281 -38.969 -15.82 1 84.19 250 GLY B O 1
ATOM 7149 N N . HIS B 1 251 ? -16.438 -40.062 -16.312 1 89.19 251 HIS B N 1
ATOM 7150 C CA . HIS B 1 251 ? -15.789 -39.625 -15.078 1 89.19 251 HIS B CA 1
ATOM 7151 C C . HIS B 1 251 ? -15.516 -38.125 -15.078 1 89.19 251 HIS B C 1
ATOM 7153 O O . HIS B 1 251 ? -15.25 -37.562 -16.141 1 89.19 251 HIS B O 1
ATOM 7159 N N . ILE B 1 252 ? -15.602 -37.5 -13.953 1 91.44 252 ILE B N 1
ATOM 7160 C CA . ILE B 1 252 ? -15.164 -36.125 -13.734 1 91.44 252 ILE B CA 1
ATOM 7161 C C . ILE B 1 252 ? -13.93 -36.125 -12.836 1 91.44 252 ILE B C 1
ATOM 7163 O O . ILE B 1 252 ? -13.914 -36.781 -11.789 1 91.44 252 ILE B O 1
ATOM 7167 N N . VAL B 1 253 ? -12.906 -35.469 -13.258 1 93.94 253 VAL B N 1
ATOM 7168 C CA . VAL B 1 253 ? -11.664 -35.469 -12.484 1 93.94 253 VAL B CA 1
ATOM 7169 C C . VAL B 1 253 ? -11.172 -34.031 -12.281 1 93.94 253 VAL B C 1
ATOM 7171 O O . VAL B 1 253 ? -11.422 -33.156 -13.109 1 93.94 253 VAL B O 1
ATOM 7174 N N . GLU B 1 254 ? -10.539 -33.781 -11.211 1 95.75 254 GLU B N 1
ATOM 7175 C CA . GLU B 1 254 ? -9.898 -32.5 -10.898 1 95.75 254 GLU B CA 1
ATOM 7176 C C . GLU B 1 254 ? -8.805 -32.688 -9.859 1 95.75 254 GLU B C 1
ATOM 7178 O O . GLU B 1 254 ? -8.711 -33.719 -9.211 1 95.75 254 GLU B O 1
ATOM 7183 N N . LEU B 1 255 ? -7.961 -31.734 -9.727 1 97 255 LEU B N 1
ATOM 7184 C CA . LEU B 1 255 ? -6.918 -31.719 -8.703 1 97 255 LEU B CA 1
ATOM 7185 C C . LEU B 1 255 ? -7.336 -30.875 -7.508 1 97 255 LEU B C 1
ATOM 7187 O O . LEU B 1 255 ? -7.801 -29.75 -7.672 1 97 255 LEU B O 1
ATOM 7191 N N . GLN B 1 256 ? -7.195 -31.375 -6.332 1 96.12 256 GLN B N 1
ATOM 7192 C CA . GLN B 1 256 ? -7.453 -30.688 -5.066 1 96.12 256 GLN B CA 1
ATOM 7193 C C . GLN B 1 256 ? -6.336 -30.953 -4.062 1 96.12 256 GLN B C 1
ATOM 7195 O O . GLN B 1 256 ? -5.465 -31.797 -4.301 1 96.12 256 GLN B O 1
ATOM 7200 N N . SER B 1 257 ? -6.371 -30.219 -3 1 95.62 257 SER B N 1
ATOM 7201 C CA . SER B 1 257 ? -5.535 -30.594 -1.862 1 95.62 257 SER B CA 1
ATOM 7202 C C . SER B 1 257 ? -5.879 -31.984 -1.353 1 95.62 257 SER B C 1
ATOM 7204 O O . SER B 1 257 ? -7.039 -32.406 -1.413 1 95.62 257 SER B O 1
ATOM 7206 N N . PHE B 1 258 ? -4.867 -32.656 -0.905 1 96.44 258 PHE B N 1
ATOM 7207 C CA . PHE B 1 258 ? -5.094 -34 -0.346 1 96.44 258 PHE B CA 1
ATOM 7208 C C . PHE B 1 258 ? -6.258 -33.969 0.637 1 96.44 258 PHE B C 1
ATOM 7210 O O . PHE B 1 258 ? -7.18 -34.781 0.531 1 96.44 258 PHE B O 1
ATOM 7217 N N . GLU B 1 259 ? -6.148 -33.125 1.589 1 94.12 259 GLU B N 1
ATOM 7218 C CA . GLU B 1 259 ? -7.324 -32.719 2.35 1 94.12 259 GLU B CA 1
ATOM 7219 C C . GLU B 1 259 ? -7.891 -31.422 1.827 1 94.12 259 GLU B C 1
ATOM 7221 O O . GLU B 1 259 ? -7.281 -30.359 2.006 1 94.12 259 GLU B O 1
ATOM 7226 N N . PRO B 1 260 ? -9.062 -31.484 1.234 1 91.75 260 PRO B N 1
ATOM 7227 C CA . PRO B 1 260 ? -9.602 -30.328 0.515 1 91.75 260 PRO B CA 1
ATOM 7228 C C . PRO B 1 260 ? -9.719 -29.078 1.399 1 91.75 260 PRO B C 1
ATOM 7230 O O . PRO B 1 260 ? -9.609 -27.953 0.907 1 91.75 260 PRO B O 1
ATOM 7233 N N . ARG B 1 261 ? -9.898 -29.203 2.648 1 88.88 261 ARG B N 1
ATOM 7234 C CA . ARG B 1 261 ? -10.07 -28.078 3.555 1 88.88 261 ARG B CA 1
ATOM 7235 C C . ARG B 1 261 ? -8.742 -27.359 3.791 1 88.88 261 ARG B C 1
ATOM 7237 O O . ARG B 1 261 ? -8.719 -26.219 4.246 1 88.88 261 ARG B O 1
ATOM 7244 N N . ASN B 1 262 ? -7.625 -28.062 3.488 1 91.69 262 ASN B N 1
ATOM 7245 C CA . ASN B 1 262 ? -6.309 -27.469 3.715 1 91.69 262 ASN B CA 1
ATOM 7246 C C . ASN B 1 262 ? -5.918 -26.516 2.586 1 91.69 262 ASN B C 1
ATOM 7248 O O . ASN B 1 262 ? -6.012 -26.875 1.41 1 91.69 262 ASN B O 1
ATOM 7252 N N . THR B 1 263 ? -5.496 -25.359 2.979 1 89.94 263 THR B N 1
ATOM 7253 C CA . THR B 1 263 ? -4.988 -24.406 1.989 1 89.94 263 THR B CA 1
ATOM 7254 C C . THR B 1 263 ? -3.598 -24.828 1.512 1 89.94 263 THR B C 1
ATOM 7256 O O . THR B 1 263 ? -3.236 -24.578 0.358 1 89.94 263 THR B O 1
ATOM 7259 N N . LEU B 1 264 ? -2.822 -25.438 2.387 1 93.75 264 LEU B N 1
ATOM 7260 C CA . LEU B 1 264 ? -1.483 -25.938 2.09 1 93.75 264 LEU B CA 1
ATOM 7261 C C . LEU B 1 264 ? -1.425 -27.453 2.232 1 93.75 264 LEU B C 1
ATOM 7263 O O . LEU B 1 264 ? -1.505 -27.984 3.346 1 93.75 264 LEU B O 1
ATOM 7267 N N . ASP B 1 265 ? -1.314 -28.047 1.123 1 96.56 265 ASP B N 1
ATOM 7268 C CA . ASP B 1 265 ? -1.309 -29.5 1.102 1 96.56 265 ASP B CA 1
ATOM 7269 C C . ASP B 1 265 ? -0.848 -30.031 -0.256 1 96.56 265 ASP B C 1
ATOM 7271 O O . ASP B 1 265 ? -0.706 -29.266 -1.21 1 96.56 265 ASP B O 1
ATOM 7275 N N . ALA B 1 266 ? -0.517 -31.328 -0.235 1 98.12 266 ALA B N 1
ATOM 7276 C CA . ALA B 1 266 ? -0.178 -31.953 -1.506 1 98.12 266 ALA B CA 1
ATOM 7277 C C . ALA B 1 266 ? -1.38 -31.984 -2.445 1 98.12 266 ALA B C 1
ATOM 7279 O O . ALA B 1 266 ? -2.516 -32.188 -2.006 1 98.12 266 ALA B O 1
ATOM 7280 N N . ARG B 1 267 ? -1.109 -31.859 -3.672 1 97.94 267 ARG B N 1
ATOM 7281 C CA . ARG B 1 267 ? -2.17 -31.953 -4.668 1 97.94 267 ARG B CA 1
ATOM 7282 C C . ARG B 1 267 ? -2.436 -33.406 -5.043 1 97.94 267 ARG B C 1
ATOM 7284 O O . ARG B 1 267 ? -1.505 -34.219 -5.133 1 97.94 267 ARG B O 1
ATOM 7291 N N . THR B 1 268 ? -3.703 -33.625 -5.258 1 97.56 268 THR B N 1
ATOM 7292 C CA . THR B 1 268 ? -4.211 -34.969 -5.449 1 97.56 268 THR B CA 1
ATOM 7293 C C . THR B 1 268 ? -5.277 -35 -6.539 1 97.56 268 THR B C 1
ATOM 7295 O O . THR B 1 268 ? -6.066 -34.062 -6.668 1 97.56 268 THR B O 1
ATOM 7298 N N . LEU B 1 269 ? -5.23 -36.062 -7.301 1 97.06 269 LEU B N 1
ATOM 7299 C CA . LEU B 1 269 ? -6.281 -36.25 -8.297 1 97.06 269 LEU B CA 1
ATOM 7300 C C . LEU B 1 269 ? -7.547 -36.812 -7.656 1 97.06 269 LEU B C 1
ATOM 7302 O O . LEU B 1 269 ? -7.52 -37.875 -7.066 1 97.06 269 LEU B O 1
ATOM 7306 N N . PHE B 1 270 ? -8.609 -36.094 -7.758 1 94.94 270 PHE B N 1
ATOM 7307 C CA . PHE B 1 270 ? -9.93 -36.562 -7.328 1 94.94 270 PHE B CA 1
ATOM 7308 C C . PHE B 1 270 ? -10.734 -37.062 -8.508 1 94.94 270 PHE B C 1
ATOM 7310 O O . PHE B 1 270 ? -10.797 -36.438 -9.555 1 94.94 270 PHE B O 1
ATOM 7317 N N . ILE B 1 271 ? -11.352 -38.219 -8.312 1 93.75 271 ILE B N 1
ATOM 7318 C CA . ILE B 1 271 ? -12.102 -38.906 -9.367 1 93.75 271 ILE B CA 1
ATOM 7319 C C . ILE B 1 271 ? -13.555 -39.094 -8.922 1 93.75 271 ILE B C 1
ATOM 7321 O O . ILE B 1 271 ? -13.812 -39.75 -7.918 1 93.75 271 ILE B O 1
ATOM 7325 N N . HIS B 1 272 ? -14.406 -38.531 -9.703 1 89.38 272 HIS B N 1
ATOM 7326 C CA . HIS B 1 272 ? -15.836 -38.719 -9.5 1 89.38 272 HIS B CA 1
ATOM 7327 C C . HIS B 1 272 ? -16.406 -39.688 -10.523 1 89.38 272 HIS B C 1
ATOM 7329 O O . HIS B 1 272 ? -16.406 -39.406 -11.727 1 89.38 272 HIS B O 1
ATOM 7335 N N . ASP B 1 273 ? -17.031 -40.719 -10 1 86 273 ASP B N 1
ATOM 7336 C CA . ASP B 1 273 ? -17.609 -41.75 -10.883 1 86 273 ASP B CA 1
ATOM 7337 C C . ASP B 1 273 ? -18.969 -41.312 -11.398 1 86 273 ASP B C 1
ATOM 7339 O O . ASP B 1 273 ? -19.734 -40.656 -10.68 1 86 273 ASP B O 1
ATOM 7343 N N . PRO B 1 274 ? -19.203 -41.594 -12.609 1 75.81 274 PRO B N 1
ATOM 7344 C CA . PRO B 1 274 ? -20.516 -41.281 -13.148 1 75.81 274 PRO B CA 1
ATOM 7345 C C . PRO B 1 274 ? -21.641 -42.094 -12.516 1 75.81 274 PRO B C 1
ATOM 7347 O O . PRO B 1 274 ? -21.469 -43.312 -12.297 1 75.81 274 PRO B O 1
ATOM 7350 N N . THR B 1 275 ? -22.328 -41.719 -11.391 1 61.97 275 THR B N 1
ATOM 7351 C CA . THR B 1 275 ? -23.422 -42.531 -10.883 1 61.97 275 THR B CA 1
ATOM 7352 C C . THR B 1 275 ? -24.719 -42.25 -11.625 1 61.97 275 THR B C 1
ATOM 7354 O O . THR B 1 275 ? -25.094 -41.062 -11.797 1 61.97 275 THR B O 1
ATOM 7357 N N . TYR B 1 276 ? -24.938 -42.969 -12.641 1 48 276 TYR B N 1
ATOM 7358 C CA . TYR B 1 276 ? -26.188 -42.906 -13.398 1 48 276 TYR B CA 1
ATOM 7359 C C . TYR B 1 276 ? -27.391 -43.062 -12.492 1 48 276 TYR B C 1
ATOM 7361 O O . TYR B 1 276 ? -27.891 -44.188 -12.312 1 48 276 TYR B O 1
ATOM 7369 N N . ASP B 1 277 ? -27.406 -42.719 -11.297 1 42.53 277 ASP B N 1
ATOM 7370 C CA . ASP B 1 277 ? -28.766 -42.938 -10.812 1 42.53 277 ASP B CA 1
ATOM 7371 C C . ASP B 1 277 ? -29.766 -42.031 -11.5 1 42.53 277 ASP B C 1
ATOM 7373 O O . ASP B 1 277 ? -29.453 -40.875 -11.805 1 42.53 277 ASP B O 1
ATOM 7377 N N . SER B 1 278 ? -30.719 -42.594 -12.266 1 37.81 278 SER B N 1
ATOM 7378 C CA . SER B 1 278 ? -31.859 -42 -12.969 1 37.81 278 SER B CA 1
ATOM 7379 C C . SER B 1 278 ? -32.281 -40.688 -12.312 1 37.81 278 SER B C 1
ATOM 7381 O O . SER B 1 278 ? -32.844 -39.812 -12.969 1 37.81 278 SER B O 1
ATOM 7383 N N . THR B 1 279 ? -32.688 -40.75 -11.117 1 40.53 279 THR B N 1
ATOM 7384 C CA . THR B 1 279 ? -33.406 -39.625 -10.516 1 40.53 279 THR B CA 1
ATOM 7385 C C . THR B 1 279 ? -32.5 -38.5 -10.164 1 40.53 279 THR B C 1
ATOM 7387 O O . THR B 1 279 ? -32.906 -37.344 -10.102 1 40.53 279 THR B O 1
ATOM 7390 N N . HIS B 1 280 ? -31.312 -38.781 -9.398 1 42 280 HIS B N 1
ATOM 7391 C CA . HIS B 1 280 ? -30.531 -37.688 -8.828 1 42 280 HIS B CA 1
ATOM 7392 C C . HIS B 1 280 ? -29.141 -37.625 -9.453 1 42 280 HIS B C 1
ATOM 7394 O O . HIS B 1 280 ? -28.359 -38.562 -9.352 1 42 280 HIS B O 1
ATOM 7400 N N . ASP B 1 281 ? -28.938 -37.125 -10.625 1 45.44 281 ASP B N 1
ATOM 7401 C CA . ASP B 1 281 ? -27.703 -36.781 -11.344 1 45.44 281 ASP B CA 1
ATOM 7402 C C . ASP B 1 281 ? -26.594 -36.375 -10.367 1 45.44 281 ASP B C 1
ATOM 7404 O O . ASP B 1 281 ? -25.938 -35.375 -10.547 1 45.44 281 ASP B O 1
ATOM 7408 N N . ARG B 1 282 ? -26.578 -36.875 -9.141 1 47.5 282 ARG B N 1
ATOM 7409 C CA . ARG B 1 282 ? -25.562 -36.406 -8.203 1 47.5 282 ARG B CA 1
ATOM 7410 C C . ARG B 1 282 ? -24.297 -37.25 -8.297 1 47.5 282 ARG B C 1
ATOM 7412 O O . ARG B 1 282 ? -24.359 -38.469 -8.547 1 47.5 282 ARG B O 1
ATOM 7419 N N . TYR B 1 283 ? -23.25 -36.812 -8.875 1 46.53 283 TYR B N 1
ATOM 7420 C CA . TYR B 1 283 ? -21.938 -37.406 -8.727 1 46.53 283 TYR B CA 1
ATOM 7421 C C . TYR B 1 283 ? -21.672 -37.812 -7.289 1 46.53 283 TYR B C 1
ATOM 7423 O O . TYR B 1 283 ? -22.219 -37.219 -6.355 1 46.53 283 TYR B O 1
ATOM 7431 N N . SER B 1 284 ? -21.297 -39.094 -7.051 1 48.41 284 SER B N 1
ATOM 7432 C CA . SER B 1 284 ? -21.078 -39.688 -5.742 1 48.41 284 SER B CA 1
ATOM 7433 C C . SER B 1 284 ? -20.406 -38.719 -4.781 1 48.41 284 SER B C 1
ATOM 7435 O O . SER B 1 284 ? -19.594 -37.906 -5.195 1 48.41 284 SER B O 1
ATOM 7437 N N . GLN B 1 285 ? -21 -38.5 -3.619 1 55.19 285 GLN B N 1
ATOM 7438 C CA . GLN B 1 285 ? -20.484 -37.719 -2.5 1 55.19 285 GLN B CA 1
ATOM 7439 C C . GLN B 1 285 ? -19.047 -38.125 -2.172 1 55.19 285 GLN B C 1
ATOM 7441 O O . GLN B 1 285 ? -18.281 -37.312 -1.621 1 55.19 285 GLN B O 1
ATOM 7446 N N . SER B 1 286 ? -18.656 -39.438 -2.619 1 65.12 286 SER B N 1
ATOM 7447 C CA . SER B 1 286 ? -17.312 -39.844 -2.234 1 65.12 286 SER B CA 1
ATOM 7448 C C . SER B 1 286 ? -16.391 -39.906 -3.443 1 65.12 286 SER B C 1
ATOM 7450 O O . SER B 1 286 ? -16.672 -40.594 -4.418 1 65.12 286 SER B O 1
ATOM 7452 N N . ALA B 1 287 ? -15.461 -39.094 -3.586 1 78.88 287 ALA B N 1
ATOM 7453 C CA . ALA B 1 287 ? -14.438 -39.062 -4.633 1 78.88 287 ALA B CA 1
ATOM 7454 C C . ALA B 1 287 ? -13.273 -40 -4.277 1 78.88 287 ALA B C 1
ATOM 7456 O O . ALA B 1 287 ? -12.891 -40.094 -3.107 1 78.88 287 ALA B O 1
ATOM 7457 N N . ARG B 1 288 ? -12.859 -40.781 -5.266 1 89.25 288 ARG B N 1
ATOM 7458 C CA . ARG B 1 288 ? -11.602 -41.5 -5.125 1 89.25 288 ARG B CA 1
ATOM 7459 C C . ARG B 1 288 ? -10.406 -40.594 -5.34 1 89.25 288 ARG B C 1
ATOM 7461 O O . ARG B 1 288 ? -10.523 -39.562 -6 1 89.25 288 ARG B O 1
ATOM 7468 N N . ARG B 1 289 ? -9.305 -41.031 -4.738 1 92.94 289 ARG B N 1
ATOM 7469 C CA . ARG B 1 289 ? -8.109 -40.219 -4.812 1 92.94 289 ARG B CA 1
ATOM 7470 C C . ARG B 1 289 ? -6.941 -41 -5.406 1 92.94 289 ARG B C 1
ATOM 7472 O O . ARG B 1 289 ? -6.77 -42.188 -5.117 1 92.94 289 ARG B O 1
ATOM 7479 N N . LEU B 1 290 ? -6.25 -40.344 -6.277 1 95.19 290 LEU B N 1
ATOM 7480 C CA . LEU B 1 290 ? -4.98 -40.844 -6.789 1 95.19 290 LEU B CA 1
ATOM 7481 C C . LEU B 1 290 ? -3.854 -39.844 -6.52 1 95.19 290 LEU B C 1
ATOM 7483 O O . LEU B 1 290 ? -4.035 -38.656 -6.672 1 95.19 290 LEU B O 1
ATOM 7487 N N . TYR B 1 291 ? -2.639 -40.406 -6.02 1 97.19 291 TYR B N 1
ATOM 7488 C CA . TYR B 1 291 ? -1.461 -39.594 -5.684 1 97.19 291 TYR B CA 1
ATOM 7489 C C . TYR B 1 291 ? -1.706 -38.781 -4.434 1 97.19 291 TYR B C 1
ATOM 7491 O O . TYR B 1 291 ? -2.744 -38.906 -3.783 1 97.19 291 TYR B O 1
ATOM 7499 N N . GLY B 1 292 ? -0.785 -38.062 -3.965 1 97.88 292 GLY B N 1
ATOM 7500 C CA . GLY B 1 292 ? -0.921 -37.125 -2.857 1 97.88 292 GLY B CA 1
ATOM 7501 C C . GLY B 1 292 ? -0.363 -37.688 -1.553 1 97.88 292 GLY B C 1
ATOM 7502 O O . GLY B 1 292 ? -0.137 -36.906 -0.61 1 97.88 292 GLY B O 1
ATOM 7503 N N . GLN B 1 293 ? -0.192 -38.938 -1.48 1 97.38 293 GLN B N 1
ATOM 7504 C CA . GLN B 1 293 ? 0.308 -39.531 -0.241 1 97.38 293 GLN B CA 1
ATOM 7505 C C . GLN B 1 293 ? 1.833 -39.5 -0.188 1 97.38 293 GLN B C 1
ATOM 7507 O O . GLN B 1 293 ? 2.414 -39.094 0.831 1 97.38 293 GLN B O 1
ATOM 7512 N N . LYS B 1 294 ? 2.488 -39.906 -1.245 1 97.06 294 LYS B N 1
ATOM 7513 C CA . LYS B 1 294 ? 3.947 -39.938 -1.299 1 97.06 294 LYS B CA 1
ATOM 7514 C C . LYS B 1 294 ? 4.477 -39.062 -2.445 1 97.06 294 LYS B C 1
ATOM 7516 O O . LYS B 1 294 ? 5.688 -38.906 -2.592 1 97.06 294 LYS B O 1
ATOM 7521 N N . ASP B 1 295 ? 3.664 -38.688 -3.24 1 98.12 295 ASP B N 1
ATOM 7522 C CA . ASP B 1 295 ? 3.902 -37.844 -4.406 1 98.12 295 ASP B CA 1
ATOM 7523 C C . ASP B 1 295 ? 2.771 -36.844 -4.594 1 98.12 295 ASP B C 1
ATOM 7525 O O . ASP B 1 295 ? 1.864 -36.75 -3.764 1 98.12 295 ASP B O 1
ATOM 7529 N N . ASP B 1 296 ? 2.895 -35.938 -5.555 1 98.5 296 ASP B N 1
ATOM 7530 C CA . ASP B 1 296 ? 1.905 -34.875 -5.77 1 98.5 296 ASP B CA 1
ATOM 7531 C C . ASP B 1 296 ? 1.459 -34.844 -7.227 1 98.5 296 ASP B C 1
ATOM 7533 O O . ASP B 1 296 ? 2.287 -34.719 -8.133 1 98.5 296 ASP B O 1
ATOM 7537 N N . ALA B 1 297 ? 0.139 -34.875 -7.492 1 98.5 297 ALA B N 1
ATOM 7538 C CA . ALA B 1 297 ? -0.418 -34.594 -8.812 1 98.5 297 ALA B CA 1
ATOM 7539 C C . ALA B 1 297 ? -0.62 -33.094 -9.016 1 98.5 297 ALA B C 1
ATOM 7541 O O . ALA B 1 297 ? -1.564 -32.5 -8.477 1 98.5 297 ALA B O 1
ATOM 7542 N N . VAL B 1 298 ? 0.223 -32.562 -9.898 1 97.38 298 VAL B N 1
ATOM 7543 C CA . VAL B 1 298 ? 0.287 -31.094 -9.805 1 97.38 298 VAL B CA 1
ATOM 7544 C C . VAL B 1 298 ? -0.332 -30.484 -11.055 1 97.38 298 VAL B C 1
ATOM 7546 O O . VAL B 1 298 ? -0.662 -29.281 -11.07 1 97.38 298 VAL B O 1
ATOM 7549 N N . ARG B 1 299 ? -0.515 -31.188 -12.109 1 97.38 299 ARG B N 1
ATOM 7550 C CA . ARG B 1 299 ? -1.152 -30.734 -13.344 1 97.38 299 ARG B CA 1
ATOM 7551 C C . ARG B 1 299 ? -1.775 -31.906 -14.102 1 97.38 299 ARG B C 1
ATOM 7553 O O . ARG B 1 299 ? -1.365 -33.062 -13.93 1 97.38 299 ARG B O 1
ATOM 7560 N N . MET B 1 300 ? -2.754 -31.625 -14.914 1 97.25 300 MET B N 1
ATOM 7561 C CA . MET B 1 300 ? -3.383 -32.656 -15.711 1 97.25 300 MET B CA 1
ATOM 7562 C C . MET B 1 300 ? -3.887 -32.125 -17.047 1 97.25 300 MET B C 1
ATOM 7564 O O . MET B 1 300 ? -4.16 -30.922 -17.156 1 97.25 300 MET B O 1
ATOM 7568 N N . VAL B 1 301 ? -3.941 -32.906 -18.031 1 96.31 301 VAL B N 1
ATOM 7569 C CA . VAL B 1 301 ? -4.531 -32.594 -19.328 1 96.31 301 VAL B CA 1
ATOM 7570 C C . VAL B 1 301 ? -5.375 -33.75 -19.828 1 96.31 301 VAL B C 1
ATOM 7572 O O . VAL B 1 301 ? -5.152 -34.906 -19.422 1 96.31 301 VAL B O 1
ATOM 7575 N N . ASN B 1 302 ? -6.398 -33.469 -20.578 1 94.75 302 ASN B N 1
ATOM 7576 C CA . ASN B 1 302 ? -7.172 -34.5 -21.234 1 94.75 302 ASN B CA 1
ATOM 7577 C C . ASN B 1 302 ? -6.367 -35.188 -22.344 1 94.75 302 ASN B C 1
ATOM 7579 O O . ASN B 1 302 ? -6.082 -34.562 -23.375 1 94.75 302 ASN B O 1
ATOM 7583 N N . ALA B 1 303 ? -6.051 -36.438 -22.188 1 94.94 303 ALA B N 1
ATOM 7584 C CA . ALA B 1 303 ? -5.18 -37.156 -23.141 1 94.94 303 ALA B CA 1
ATOM 7585 C C . ALA B 1 303 ? -5.992 -37.781 -24.266 1 94.94 303 ALA B C 1
ATOM 7587 O O . ALA B 1 303 ? -5.426 -38.344 -25.203 1 94.94 303 ALA B O 1
ATOM 7588 N N . ARG B 1 304 ? -7.266 -37.719 -24.109 1 87.25 304 ARG B N 1
ATOM 7589 C CA . ARG B 1 304 ? -8.156 -38.25 -25.141 1 87.25 304 ARG B CA 1
ATOM 7590 C C . ARG B 1 304 ? -9.43 -37.438 -25.25 1 87.25 304 ARG B C 1
ATOM 7592 O O . ARG B 1 304 ? -10.516 -37.906 -24.906 1 87.25 304 ARG B O 1
ATOM 7599 N N . PRO B 1 305 ? -9.352 -36.25 -25.797 1 73.31 305 PRO B N 1
ATOM 7600 C CA . PRO B 1 305 ? -10.516 -35.375 -25.797 1 73.31 305 PRO B CA 1
ATOM 7601 C C . PRO B 1 305 ? -11.602 -35.812 -26.781 1 73.31 305 PRO B C 1
ATOM 7603 O O . PRO B 1 305 ? -12.766 -35.438 -26.625 1 73.31 305 PRO B O 1
ATOM 7606 N N . THR B 1 306 ? -11.258 -36.469 -27.922 1 66.25 306 THR B N 1
ATOM 7607 C CA . THR B 1 306 ? -12.258 -36.812 -28.922 1 66.25 306 THR B CA 1
ATOM 7608 C C . THR B 1 306 ? -12.711 -38.281 -28.75 1 66.25 306 THR B C 1
ATOM 7610 O O . THR B 1 306 ? -11.922 -39.125 -28.344 1 66.25 306 THR B O 1
ATOM 7613 N N . ALA B 1 307 ? -14.102 -38.406 -28.438 1 59.47 307 ALA B N 1
ATOM 7614 C CA . ALA B 1 307 ? -14.82 -39.656 -28.141 1 59.47 307 ALA B CA 1
ATOM 7615 C C . ALA B 1 307 ? -14.859 -40.562 -29.375 1 59.47 307 ALA B C 1
ATOM 7617 O O . ALA B 1 307 ? -15.602 -40.281 -30.328 1 59.47 307 ALA B O 1
ATOM 7618 N N . ASP B 1 308 ? -13.711 -40.906 -29.984 1 53.53 308 ASP B N 1
ATOM 7619 C CA . ASP B 1 308 ? -14.133 -41.969 -30.891 1 53.53 308 ASP B CA 1
ATOM 7620 C C . ASP B 1 308 ? -14.93 -43.031 -30.156 1 53.53 308 ASP B C 1
ATOM 7622 O O . ASP B 1 308 ? -14.359 -43.844 -29.406 1 53.53 308 ASP B O 1
ATOM 7626 N N . ASP B 1 309 ? -16.297 -42.844 -30.266 1 51.69 309 ASP B N 1
ATOM 7627 C CA . ASP B 1 309 ? -17.328 -43.781 -29.812 1 51.69 309 ASP B CA 1
ATOM 7628 C C . ASP B 1 309 ? -16.859 -44.562 -28.594 1 51.69 309 ASP B C 1
ATOM 7630 O O . ASP B 1 309 ? -17.469 -45.562 -28.203 1 51.69 309 ASP B O 1
ATOM 7634 N N . SER B 1 310 ? -15.703 -44.031 -27.984 1 61.38 310 SER B N 1
ATOM 7635 C CA . SER B 1 310 ? -15.117 -44.969 -27.031 1 61.38 310 SER B CA 1
ATOM 7636 C C . SER B 1 310 ? -15.578 -44.688 -25.609 1 61.38 310 SER B C 1
ATOM 7638 O O . SER B 1 310 ? -15.922 -43.562 -25.281 1 61.38 310 SER B O 1
ATOM 7640 N N . GLU B 1 311 ? -15.883 -45.656 -24.797 1 79.5 311 GLU B N 1
ATOM 7641 C CA . GLU B 1 311 ? -16.203 -45.812 -23.391 1 79.5 311 GLU B CA 1
ATOM 7642 C C . GLU B 1 311 ? -14.961 -45.594 -22.516 1 79.5 311 GLU B C 1
ATOM 7644 O O . GLU B 1 311 ? -14.977 -45.938 -21.328 1 79.5 311 GLU B O 1
ATOM 7649 N N . VAL B 1 312 ? -13.93 -45 -23.156 1 88.06 312 VAL B N 1
ATOM 7650 C CA . VAL B 1 312 ? -12.688 -44.875 -22.391 1 88.06 312 VAL B CA 1
ATOM 7651 C C . VAL B 1 312 ? -12.305 -43.406 -22.25 1 88.06 312 VAL B C 1
ATOM 7653 O O . VAL B 1 312 ? -12.375 -42.656 -23.203 1 88.06 312 VAL B O 1
ATOM 7656 N N . GLY B 1 313 ? -12.031 -43.031 -21.078 1 91.94 313 GLY B N 1
ATOM 7657 C CA . GLY B 1 313 ? -11.43 -41.719 -20.781 1 91.94 313 GLY B CA 1
ATOM 7658 C C . GLY B 1 313 ? -9.984 -41.812 -20.344 1 91.94 313 GLY B C 1
ATOM 7659 O O . GLY B 1 313 ? -9.602 -42.781 -19.641 1 91.94 313 GLY B O 1
ATOM 7660 N N . GLU B 1 314 ? -9.156 -40.906 -20.828 1 94.5 314 GLU B N 1
ATOM 7661 C CA . GLU B 1 314 ? -7.746 -40.906 -20.453 1 94.5 314 GLU B CA 1
ATOM 7662 C C . GLU B 1 314 ? -7.305 -39.5 -20.016 1 94.5 314 GLU B C 1
ATOM 7664 O O . GLU B 1 314 ? -7.66 -38.5 -20.641 1 94.5 314 GLU B O 1
ATOM 7669 N N . VAL B 1 315 ? -6.574 -39.469 -18.906 1 96.44 315 VAL B N 1
ATOM 7670 C CA . VAL B 1 315 ? -6.016 -38.25 -18.391 1 96.44 315 VAL B CA 1
ATOM 7671 C C . VAL B 1 315 ? -4.504 -38.375 -18.219 1 96.44 315 VAL B C 1
ATOM 7673 O O . VAL B 1 315 ? -4.027 -39.406 -17.734 1 96.44 315 VAL B O 1
ATOM 7676 N N . ALA B 1 316 ? -3.76 -37.438 -18.688 1 98.06 316 ALA B N 1
ATOM 7677 C CA . ALA B 1 316 ? -2.336 -37.344 -18.391 1 98.06 316 ALA B CA 1
ATOM 7678 C C . ALA B 1 316 ? -2.096 -36.5 -17.141 1 98.06 316 ALA B C 1
ATOM 7680 O O . ALA B 1 316 ? -2.666 -35.406 -17 1 98.06 316 ALA B O 1
ATOM 7681 N N . ILE B 1 317 ? -1.284 -36.938 -16.25 1 98.31 317 ILE B N 1
ATOM 7682 C CA . ILE B 1 317 ? -1.076 -36.281 -14.953 1 98.31 317 ILE B CA 1
ATOM 7683 C C . ILE B 1 317 ? 0.416 -36.062 -14.734 1 98.31 317 ILE B C 1
ATOM 7685 O O . ILE B 1 317 ? 1.225 -36.969 -14.875 1 98.31 317 ILE B O 1
ATOM 7689 N N . GLU B 1 318 ? 0.726 -34.812 -14.445 1 98.5 318 GLU B N 1
ATOM 7690 C CA . GLU B 1 318 ? 2.072 -34.5 -13.969 1 98.5 318 GLU B CA 1
ATOM 7691 C C . GLU B 1 318 ? 2.227 -34.844 -12.492 1 98.5 318 GLU B C 1
ATOM 7693 O O . GLU B 1 318 ? 1.536 -34.281 -11.641 1 98.5 318 GLU B O 1
ATOM 7698 N N . VAL B 1 319 ? 3.102 -35.719 -12.219 1 98.56 319 VAL B N 1
ATOM 7699 C CA . VAL B 1 319 ? 3.311 -36.188 -10.852 1 98.56 319 VAL B CA 1
ATOM 7700 C C . VAL B 1 319 ? 4.711 -35.812 -10.383 1 98.56 319 VAL B C 1
ATOM 7702 O O . VAL B 1 319 ? 5.707 -36.25 -10.969 1 98.56 319 VAL B O 1
ATOM 7705 N N . SER B 1 320 ? 4.754 -35 -9.352 1 98.06 320 SER B N 1
ATOM 7706 C CA . SER B 1 320 ? 6.027 -34.656 -8.719 1 98.06 320 SER B CA 1
ATOM 7707 C C . SER B 1 320 ? 6.469 -35.781 -7.766 1 98.06 320 SER B C 1
ATOM 7709 O O . SER B 1 320 ? 5.738 -36.156 -6.844 1 98.06 320 SER B O 1
ATOM 7711 N N . VAL B 1 321 ? 7.688 -36.281 -7.98 1 97.5 321 VAL B N 1
ATOM 7712 C CA . VAL B 1 321 ? 8.289 -37.312 -7.148 1 97.5 321 VAL B CA 1
ATOM 7713 C C . VAL B 1 321 ? 9.695 -36.875 -6.719 1 97.5 321 VAL B C 1
ATOM 7715 O O . VAL B 1 321 ? 10.672 -37.156 -7.41 1 97.5 321 VAL B O 1
ATOM 7718 N N . GLY B 1 322 ? 9.758 -36.375 -5.492 1 96.06 322 GLY B N 1
ATOM 7719 C CA . GLY B 1 322 ? 11.016 -35.719 -5.133 1 96.06 322 GLY B CA 1
ATOM 7720 C C . GLY B 1 322 ? 11.414 -34.625 -6.082 1 96.06 322 GLY B C 1
ATOM 7721 O O . GLY B 1 322 ? 10.625 -33.688 -6.332 1 96.06 322 GLY B O 1
ATOM 7722 N N . VAL B 1 323 ? 12.586 -34.719 -6.629 1 96 323 VAL B N 1
ATOM 7723 C CA . VAL B 1 323 ? 13.055 -33.688 -7.539 1 96 323 VAL B CA 1
ATOM 7724 C C . VAL B 1 323 ? 12.688 -34.062 -8.977 1 96 323 VAL B C 1
ATOM 7726 O O . VAL B 1 323 ? 12.93 -33.281 -9.898 1 96 323 VAL B O 1
ATOM 7729 N N . ASP B 1 324 ? 12.094 -35.219 -9.18 1 96.69 324 ASP B N 1
ATOM 7730 C CA . ASP B 1 324 ? 11.758 -35.719 -10.516 1 96.69 324 ASP B CA 1
ATOM 7731 C C . ASP B 1 324 ? 10.281 -35.438 -10.836 1 96.69 324 ASP B C 1
ATOM 7733 O O . ASP B 1 324 ? 9.5 -35.125 -9.945 1 96.69 324 ASP B O 1
ATOM 7737 N N . THR B 1 325 ? 9.977 -35.562 -12.109 1 97.88 325 THR B N 1
ATOM 7738 C CA . THR B 1 325 ? 8.617 -35.438 -12.602 1 97.88 325 THR B CA 1
ATOM 7739 C C . THR B 1 325 ? 8.242 -36.594 -13.516 1 97.88 325 THR B C 1
ATOM 7741 O O . THR B 1 325 ? 9.016 -36.969 -14.406 1 97.88 325 THR B O 1
ATOM 7744 N N . ASN B 1 326 ? 7.133 -37.156 -13.227 1 98.19 326 ASN B N 1
ATOM 7745 C CA . ASN B 1 326 ? 6.512 -38.125 -14.125 1 98.19 326 ASN B CA 1
ATOM 7746 C C . ASN B 1 326 ? 5.266 -37.562 -14.797 1 98.19 326 ASN B C 1
ATOM 7748 O O . ASN B 1 326 ? 4.566 -36.719 -14.211 1 98.19 326 ASN B O 1
ATOM 7752 N N . ILE B 1 327 ? 5.094 -37.938 -16.016 1 98.56 327 ILE B N 1
ATOM 7753 C CA . ILE B 1 327 ? 3.787 -37.781 -16.656 1 98.56 327 ILE B CA 1
ATOM 7754 C C . ILE B 1 327 ? 3.123 -39.156 -16.797 1 98.56 327 ILE B C 1
ATOM 7756 O O . ILE B 1 327 ? 3.57 -40 -17.594 1 98.56 327 ILE B O 1
ATOM 7760 N N . ASP B 1 328 ? 2.082 -39.375 -16.031 1 98.5 328 ASP B N 1
ATOM 7761 C CA . ASP B 1 328 ? 1.346 -40.625 -16.047 1 98.5 328 ASP B CA 1
ATOM 7762 C C . ASP B 1 328 ? 0.066 -40.5 -16.875 1 98.5 328 ASP B C 1
ATOM 7764 O O . ASP B 1 328 ? -0.51 -39.406 -16.984 1 98.5 328 ASP B O 1
ATOM 7768 N N . ILE B 1 329 ? -0.317 -41.594 -17.469 1 97.75 329 ILE B N 1
ATOM 7769 C CA . ILE B 1 329 ? -1.627 -41.719 -18.094 1 97.75 329 ILE B CA 1
ATOM 7770 C C . ILE B 1 329 ? -2.545 -42.562 -17.234 1 97.75 329 ILE B C 1
ATOM 7772 O O . ILE B 1 329 ? -2.197 -43.688 -16.891 1 97.75 329 ILE B O 1
ATOM 7776 N N . ALA B 1 330 ? -3.611 -42.062 -16.828 1 96.62 330 ALA B N 1
ATOM 7777 C CA . ALA B 1 330 ? -4.672 -42.812 -16.188 1 96.62 330 ALA B CA 1
ATOM 7778 C C . ALA B 1 330 ? -5.812 -43.094 -17.156 1 96.62 330 ALA B C 1
ATOM 7780 O O . ALA B 1 330 ? -6.387 -42.188 -17.75 1 96.62 330 ALA B O 1
ATOM 7781 N N . ARG B 1 331 ? -6.148 -44.312 -17.297 1 94.06 331 ARG B N 1
ATOM 7782 C CA . ARG B 1 331 ? -7.188 -44.75 -18.219 1 94.06 331 ARG B CA 1
ATOM 7783 C C . ARG B 1 331 ? -8.414 -45.25 -17.469 1 94.06 331 ARG B C 1
ATOM 7785 O O . ARG B 1 331 ? -8.312 -46.125 -16.609 1 94.06 331 ARG B O 1
ATOM 7792 N N . PHE B 1 332 ? -9.516 -44.656 -17.875 1 91.69 332 PHE B N 1
ATOM 7793 C CA . PHE B 1 332 ? -10.789 -44.969 -17.234 1 91.69 332 PHE B CA 1
ATOM 7794 C C . PHE B 1 332 ? -11.734 -45.656 -18.219 1 91.69 332 PHE B C 1
ATOM 7796 O O . PHE B 1 332 ? -11.812 -45.281 -19.375 1 91.69 332 PHE B O 1
ATOM 7803 N N . LYS B 1 333 ? -12.383 -46.625 -17.672 1 87.81 333 LYS B N 1
ATOM 7804 C CA . LYS B 1 333 ? -13.391 -47.312 -18.484 1 87.81 333 LYS B CA 1
ATOM 7805 C C . LYS B 1 333 ? -14.797 -47.031 -17.953 1 87.81 333 LYS B C 1
ATOM 7807 O O . LYS B 1 333 ? -15.008 -47 -16.734 1 87.81 333 LYS B O 1
ATOM 7812 N N . SER B 1 334 ? -15.641 -46.875 -18.938 1 81.69 334 SER B N 1
ATOM 7813 C CA . SER B 1 334 ? -17.031 -46.562 -18.578 1 81.69 334 SER B CA 1
ATOM 7814 C C . SER B 1 334 ? -17.641 -47.719 -17.766 1 81.69 334 SER B C 1
ATOM 7816 O O . SER B 1 334 ? -17.391 -48.875 -18.047 1 81.69 334 SER B O 1
ATOM 7818 N N . GLY B 1 335 ? -18.531 -47.344 -16.859 1 69.75 335 GLY B N 1
ATOM 7819 C CA . GLY B 1 335 ? -19.312 -48.281 -16.094 1 69.75 335 GLY B CA 1
ATOM 7820 C C . GLY B 1 335 ? -18.516 -49.031 -15.039 1 69.75 335 GLY B C 1
ATOM 7821 O O . GLY B 1 335 ? -19.031 -49.906 -14.336 1 69.75 335 GLY B O 1
ATOM 7822 N N . LYS B 1 336 ? -17.25 -48.781 -14.898 1 66 336 LYS B N 1
ATOM 7823 C CA . LYS B 1 336 ? -16.438 -49.438 -13.906 1 66 336 LYS B CA 1
ATOM 7824 C C . LYS B 1 336 ? -15.945 -48.469 -12.836 1 66 336 LYS B C 1
ATOM 7826 O O . LYS B 1 336 ? -15.578 -47.344 -13.148 1 66 336 LYS B O 1
ATOM 7831 N N . SER B 1 337 ? -16.312 -48.812 -11.656 1 64.81 337 SER B N 1
ATOM 7832 C CA . SER B 1 337 ? -15.836 -48.031 -10.531 1 64.81 337 SER B CA 1
ATOM 7833 C C . SER B 1 337 ? -14.492 -48.531 -10.016 1 64.81 337 SER B C 1
ATOM 7835 O O . SER B 1 337 ? -14.109 -48.25 -8.875 1 64.81 337 SER B O 1
ATOM 7837 N N . ASP B 1 338 ? -13.82 -49.219 -10.953 1 70.06 338 ASP B N 1
ATOM 7838 C CA . ASP B 1 338 ? -12.523 -49.75 -10.531 1 70.06 338 ASP B CA 1
ATOM 7839 C C . ASP B 1 338 ? -11.422 -48.688 -10.703 1 70.06 338 ASP B C 1
ATOM 7841 O O . ASP B 1 338 ? -11.648 -47.625 -11.297 1 70.06 338 ASP B O 1
ATOM 7845 N N . SER B 1 339 ? -10.305 -48.969 -10.078 1 82.44 339 SER B N 1
ATOM 7846 C CA . SER B 1 339 ? -9.109 -48.156 -10.211 1 82.44 339 SER B CA 1
ATOM 7847 C C . SER B 1 339 ? -8.664 -48.062 -11.672 1 82.44 339 SER B C 1
ATOM 7849 O O . SER B 1 339 ? -8.711 -49.031 -12.406 1 82.44 339 SER B O 1
ATOM 7851 N N . PRO B 1 340 ? -8.367 -46.906 -12.078 1 91.44 340 PRO B N 1
ATOM 7852 C CA . PRO B 1 340 ? -7.895 -46.75 -13.453 1 91.44 340 PRO B CA 1
ATOM 7853 C C . PRO B 1 340 ? -6.578 -47.469 -13.703 1 91.44 340 PRO B C 1
ATOM 7855 O O . PRO B 1 340 ? -5.836 -47.781 -12.766 1 91.44 340 PRO B O 1
ATOM 7858 N N . GLU B 1 341 ? -6.395 -47.906 -14.938 1 93.31 341 GLU B N 1
ATOM 7859 C CA . GLU B 1 341 ? -5.078 -48.344 -15.367 1 93.31 341 GLU B CA 1
ATOM 7860 C C . GLU B 1 341 ? -4.105 -47.188 -15.508 1 93.31 341 GLU B C 1
ATOM 7862 O O . GLU B 1 341 ? -4.402 -46.219 -16.188 1 93.31 341 GLU B O 1
ATOM 7867 N N . ILE B 1 342 ? -3.025 -47.312 -14.859 1 96.56 342 ILE B N 1
ATOM 7868 C CA . ILE B 1 342 ? -2.074 -46.219 -14.867 1 96.56 342 ILE B CA 1
ATOM 7869 C C . ILE B 1 342 ? -0.736 -46.688 -15.43 1 96.56 342 ILE B C 1
ATOM 7871 O O . ILE B 1 342 ? -0.275 -47.781 -15.102 1 96.56 342 ILE B O 1
ATOM 7875 N N . PHE B 1 343 ? -0.087 -46 -16.281 1 97.25 343 PHE B N 1
ATOM 7876 C CA . PHE B 1 343 ? 1.298 -46.188 -16.688 1 97.25 343 PHE B CA 1
ATOM 7877 C C . PHE B 1 343 ? 2.023 -44.875 -16.844 1 97.25 343 PHE B C 1
ATOM 7879 O O . PHE B 1 343 ? 1.389 -43.812 -17.031 1 97.25 343 PHE B O 1
ATOM 7886 N N . THR B 1 344 ? 3.35 -44.906 -16.766 1 98.38 344 THR B N 1
ATOM 7887 C CA . THR B 1 344 ? 4.168 -43.688 -16.906 1 98.38 344 THR B CA 1
ATOM 7888 C C . THR B 1 344 ? 4.578 -43.5 -18.359 1 98.38 344 THR B C 1
ATOM 7890 O O . THR B 1 344 ? 5.297 -44.312 -18.938 1 98.38 344 THR B O 1
ATOM 7893 N N . LEU B 1 345 ? 4.141 -42.406 -18.891 1 98.38 345 LEU B N 1
ATOM 7894 C CA . LEU B 1 345 ? 4.438 -42.094 -20.297 1 98.38 345 LEU B CA 1
ATOM 7895 C C . LEU B 1 345 ? 5.816 -41.438 -20.422 1 98.38 345 LEU B C 1
ATOM 7897 O O . LEU B 1 345 ? 6.539 -41.688 -21.391 1 98.38 345 LEU B O 1
ATOM 7901 N N . PHE B 1 346 ? 6.125 -40.656 -19.516 1 98.06 346 PHE B N 1
ATOM 7902 C CA . PHE B 1 346 ? 7.371 -39.875 -19.531 1 98.06 346 PHE B CA 1
ATOM 7903 C C . PHE B 1 346 ? 7.922 -39.719 -18.125 1 98.06 346 PHE B C 1
ATOM 7905 O O . PHE B 1 346 ? 7.156 -39.594 -17.172 1 98.06 346 PHE B O 1
ATOM 7912 N N . LYS B 1 347 ? 9.195 -39.688 -17.969 1 97.62 347 LYS B N 1
ATOM 7913 C CA . LYS B 1 347 ? 9.898 -39.438 -16.719 1 97.62 347 LYS B CA 1
ATOM 7914 C C . LYS B 1 347 ? 11.141 -38.594 -16.953 1 97.62 347 LYS B C 1
ATOM 7916 O O . LYS B 1 347 ? 11.891 -38.812 -17.906 1 97.62 347 LYS B O 1
ATOM 7921 N N . THR B 1 348 ? 11.281 -37.625 -16.109 1 96.69 348 THR B N 1
ATOM 7922 C CA . THR B 1 348 ? 12.516 -36.844 -16.203 1 96.69 348 THR B CA 1
ATOM 7923 C C . THR B 1 348 ? 13.711 -37.656 -15.727 1 96.69 348 THR B C 1
ATOM 7925 O O . THR B 1 348 ? 13.555 -38.594 -14.945 1 96.69 348 THR B O 1
ATOM 7928 N N . ASN B 1 349 ? 14.828 -37.406 -16.25 1 91.62 349 ASN B N 1
ATOM 7929 C CA . ASN B 1 349 ? 16.125 -37.969 -15.898 1 91.62 349 ASN B CA 1
ATOM 7930 C C . ASN B 1 349 ? 17.234 -36.938 -15.977 1 91.62 349 ASN B C 1
ATOM 7932 O O . ASN B 1 349 ? 17.797 -36.688 -17.047 1 91.62 349 ASN B O 1
ATOM 7936 N N . ALA B 1 350 ? 17.625 -36.406 -14.875 1 93.38 350 ALA B N 1
ATOM 7937 C CA . ALA B 1 350 ? 18.609 -35.344 -14.773 1 93.38 350 ALA B CA 1
ATOM 7938 C C . ALA B 1 350 ? 18.172 -34.125 -15.57 1 93.38 350 ALA B C 1
ATOM 7940 O O . ALA B 1 350 ? 19 -33.438 -16.203 1 93.38 350 ALA B O 1
ATOM 7941 N N . ASP B 1 351 ? 16.969 -33.969 -15.812 1 95.5 351 ASP B N 1
ATOM 7942 C CA . ASP B 1 351 ? 16.344 -32.812 -16.422 1 95.5 351 ASP B CA 1
ATOM 7943 C C . ASP B 1 351 ? 15.039 -32.438 -15.719 1 95.5 351 ASP B C 1
ATOM 7945 O O . ASP B 1 351 ? 14.711 -33 -14.68 1 95.5 351 ASP B O 1
ATOM 7949 N N . ALA B 1 352 ? 14.461 -31.328 -16.125 1 96.62 352 ALA B N 1
ATOM 7950 C CA . ALA B 1 352 ? 13.273 -30.812 -15.453 1 96.62 352 ALA B CA 1
ATOM 7951 C C . ALA B 1 352 ? 12.281 -30.25 -16.453 1 96.62 352 ALA B C 1
ATOM 7953 O O . ALA B 1 352 ? 12.68 -29.656 -17.469 1 96.62 352 ALA B O 1
ATOM 7954 N N . VAL B 1 353 ? 10.953 -30.484 -16.141 1 96.62 353 VAL B N 1
ATOM 7955 C CA . VAL B 1 353 ? 9.891 -29.828 -16.891 1 96.62 353 VAL B CA 1
ATOM 7956 C C . VAL B 1 353 ? 9.789 -28.359 -16.484 1 96.62 353 VAL B C 1
ATOM 7958 O O . VAL B 1 353 ? 9.648 -28.047 -15.289 1 96.62 353 VAL B O 1
ATOM 7961 N N . TRP B 1 354 ? 9.844 -27.578 -17.453 1 91.44 354 TRP B N 1
ATOM 7962 C CA . TRP B 1 354 ? 9.852 -26.141 -17.156 1 91.44 354 TRP B CA 1
ATOM 7963 C C . TRP B 1 354 ? 8.43 -25.609 -17.031 1 91.44 354 TRP B C 1
ATOM 7965 O O . TRP B 1 354 ? 7.676 -25.594 -18.016 1 91.44 354 TRP B O 1
ATOM 7975 N N . PHE B 1 355 ? 8.031 -25.031 -15.852 1 84.62 355 PHE B N 1
ATOM 7976 C CA . PHE B 1 355 ? 6.801 -24.328 -15.5 1 84.62 355 PHE B CA 1
ATOM 7977 C C . PHE B 1 355 ? 5.582 -25.125 -15.961 1 84.62 355 PHE B C 1
ATOM 7979 O O . PHE B 1 355 ? 4.641 -24.562 -16.516 1 84.62 355 PHE B O 1
ATOM 7986 N N . GLY B 1 356 ? 5.684 -26.375 -15.891 1 90.19 356 GLY B N 1
ATOM 7987 C CA . GLY B 1 356 ? 4.539 -27.203 -16.234 1 90.19 356 GLY B CA 1
ATOM 7988 C C . GLY B 1 356 ? 4.156 -27.109 -17.703 1 90.19 356 GLY B C 1
ATOM 7989 O O . GLY B 1 356 ? 2.99 -27.297 -18.047 1 90.19 356 GLY B O 1
ATOM 7990 N N . ALA B 1 357 ? 5.109 -26.812 -18.516 1 96.44 357 ALA B N 1
ATOM 7991 C CA . ALA B 1 357 ? 4.84 -26.672 -19.953 1 96.44 357 ALA B CA 1
ATOM 7992 C C . ALA B 1 357 ? 4.977 -28.016 -20.672 1 96.44 357 ALA B C 1
ATOM 7994 O O . ALA B 1 357 ? 6.066 -28.375 -21.125 1 96.44 357 ALA B O 1
ATOM 7995 N N . TRP B 1 358 ? 3.916 -28.672 -20.781 1 98.19 358 TRP B N 1
ATOM 7996 C CA . TRP B 1 358 ? 3.879 -29.953 -21.469 1 98.19 358 TRP B CA 1
ATOM 7997 C C . TRP B 1 358 ? 2.467 -30.281 -21.953 1 98.19 358 TRP B C 1
ATOM 7999 O O . TRP B 1 358 ? 1.508 -29.594 -21.562 1 98.19 358 TRP B O 1
ATOM 8009 N N . ASP B 1 359 ? 2.371 -31.234 -22.844 1 98.31 359 ASP B N 1
ATOM 8010 C CA . ASP B 1 359 ? 1.133 -31.844 -23.312 1 98.31 359 ASP B CA 1
ATOM 8011 C C . ASP B 1 359 ? 1.337 -33.312 -23.641 1 98.31 359 ASP B C 1
ATOM 8013 O O . ASP B 1 359 ? 2.465 -33.75 -23.875 1 98.31 359 ASP B O 1
ATOM 8017 N N . ALA B 1 360 ? 0.335 -34.031 -23.469 1 98.06 360 ALA B N 1
ATOM 8018 C CA . ALA B 1 360 ? 0.327 -35.469 -23.828 1 98.06 360 ALA B CA 1
ATOM 8019 C C . ALA B 1 360 ? -1.022 -35.875 -24.406 1 98.06 360 ALA B C 1
ATOM 8021 O O . ALA B 1 360 ? -2.07 -35.406 -23.938 1 98.06 360 ALA B O 1
ATOM 8022 N N . ARG B 1 361 ? -0.888 -36.781 -25.391 1 95.31 361 ARG B N 1
ATOM 8023 C CA . ARG B 1 361 ? -2.131 -37.125 -26.062 1 95.31 361 ARG B CA 1
ATOM 8024 C C . ARG B 1 361 ? -2.029 -38.5 -26.734 1 95.31 361 ARG B C 1
ATOM 8026 O O . ARG B 1 361 ? -0.978 -38.844 -27.281 1 95.31 361 ARG B O 1
ATOM 8033 N N . ARG B 1 362 ? -3.137 -39.156 -26.672 1 94.38 362 ARG B N 1
ATOM 8034 C CA . ARG B 1 362 ? -3.287 -40.312 -27.547 1 94.38 362 ARG B CA 1
ATOM 8035 C C . ARG B 1 362 ? -3.586 -39.875 -28.969 1 94.38 362 ARG B C 1
ATOM 8037 O O . ARG B 1 362 ? -4.441 -39.031 -29.203 1 94.38 362 ARG B O 1
ATOM 8044 N N . VAL B 1 363 ? -2.846 -40.469 -29.875 1 92.19 363 VAL B N 1
ATOM 8045 C CA . VAL B 1 363 ? -3.012 -40.062 -31.266 1 92.19 363 VAL B CA 1
ATOM 8046 C C . VAL B 1 363 ? -3.256 -41.281 -32.125 1 92.19 363 VAL B C 1
ATOM 8048 O O . VAL B 1 363 ? -2.873 -42.406 -31.781 1 92.19 363 VAL B O 1
ATOM 8051 N N . THR B 1 364 ? -3.961 -41.094 -33.125 1 83.5 364 THR B N 1
ATOM 8052 C CA . THR B 1 364 ? -4.156 -42.094 -34.188 1 83.5 364 THR B CA 1
ATOM 8053 C C . THR B 1 364 ? -3.598 -41.625 -35.5 1 83.5 364 THR B C 1
ATOM 8055 O O . THR B 1 364 ? -4.004 -40.562 -36 1 83.5 364 THR B O 1
ATOM 8058 N N . ASP B 1 365 ? -2.723 -42.406 -36 1 77.88 365 ASP B N 1
ATOM 8059 C CA . ASP B 1 365 ? -2.102 -41.969 -37.219 1 77.88 365 ASP B CA 1
ATOM 8060 C C . ASP B 1 365 ? -2.977 -42.344 -38.438 1 77.88 365 ASP B C 1
ATOM 8062 O O . ASP B 1 365 ? -4.094 -42.812 -38.281 1 77.88 365 ASP B O 1
ATOM 8066 N N . GLU B 1 366 ? -2.48 -41.969 -39.625 1 76.88 366 GLU B N 1
ATOM 8067 C CA . GLU B 1 366 ? -3.244 -42.125 -40.844 1 76.88 366 GLU B CA 1
ATOM 8068 C C . GLU B 1 366 ? -3.537 -43.594 -41.125 1 76.88 366 GLU B C 1
ATOM 8070 O O . GLU B 1 366 ? -4.531 -43.906 -41.781 1 76.88 366 GLU B O 1
ATOM 8075 N N . ASP B 1 367 ? -2.732 -44.469 -40.625 1 82.31 367 ASP B N 1
ATOM 8076 C CA . ASP B 1 367 ? -2.9 -45.875 -40.875 1 82.31 367 ASP B CA 1
ATOM 8077 C C . ASP B 1 367 ? -3.791 -46.531 -39.812 1 82.31 367 ASP B C 1
ATOM 8079 O O . ASP B 1 367 ? -4.004 -47.75 -39.812 1 82.31 367 ASP B O 1
ATOM 8083 N N . GLY B 1 368 ? -4.211 -45.719 -38.844 1 78.69 368 GLY B N 1
ATOM 8084 C CA . GLY B 1 368 ? -5.109 -46.219 -37.812 1 78.69 368 GLY B CA 1
ATOM 8085 C C . GLY B 1 368 ? -4.387 -46.719 -36.594 1 78.69 368 GLY B C 1
ATOM 8086 O O . GLY B 1 368 ? -5.004 -47.281 -35.688 1 78.69 368 GLY B O 1
ATOM 8087 N N . ASN B 1 369 ? -3.107 -46.531 -36.594 1 84 369 ASN B N 1
ATOM 8088 C CA . ASN B 1 369 ? -2.342 -46.938 -35.438 1 84 369 ASN B CA 1
ATOM 8089 C C . ASN B 1 369 ? -2.396 -45.906 -34.312 1 84 369 ASN B C 1
ATOM 8091 O O . ASN B 1 369 ? -2.271 -44.719 -34.562 1 84 369 ASN B O 1
ATOM 8095 N N . SER B 1 370 ? -2.66 -46.5 -33.125 1 88.81 370 SER B N 1
ATOM 8096 C CA . SER B 1 370 ? -2.748 -45.625 -31.984 1 88.81 370 SER B CA 1
ATOM 8097 C C . SER B 1 370 ? -1.426 -45.562 -31.219 1 88.81 370 SER B C 1
ATOM 8099 O O . SER B 1 370 ? -0.738 -46.594 -31.094 1 88.81 370 SER B O 1
ATOM 8101 N N . SER B 1 371 ? -1.008 -44.438 -30.828 1 93.12 371 SER B N 1
ATOM 8102 C CA . SER B 1 371 ? 0.17 -44.219 -29.984 1 93.12 371 SER B CA 1
ATOM 8103 C C . SER B 1 371 ? -0.033 -43 -29.062 1 93.12 371 SER B C 1
ATOM 8105 O O . SER B 1 371 ? -1.088 -42.375 -29.094 1 93.12 371 SER B O 1
ATOM 8107 N N . TYR B 1 372 ? 0.896 -42.875 -28.188 1 96.44 372 TYR B N 1
ATOM 8108 C CA . TYR B 1 372 ? 0.905 -41.688 -27.312 1 96.44 372 TYR B CA 1
ATOM 8109 C C . TYR B 1 372 ? 2.051 -40.75 -27.672 1 96.44 372 TYR B C 1
ATOM 8111 O O . TYR B 1 372 ? 3.16 -41.188 -27.969 1 96.44 372 TYR B O 1
ATOM 8119 N N . VAL B 1 373 ? 1.753 -39.5 -27.703 1 97.12 373 VAL B N 1
ATOM 8120 C CA . VAL B 1 373 ? 2.762 -38.469 -27.906 1 97.12 373 VAL B CA 1
ATOM 8121 C C . VAL B 1 373 ? 2.857 -37.594 -26.656 1 97.12 373 VAL B C 1
ATOM 8123 O O . VAL B 1 373 ? 1.842 -37.25 -26.047 1 97.12 373 VAL B O 1
ATOM 8126 N N . ALA B 1 374 ? 4.047 -37.344 -26.234 1 98.38 374 ALA B N 1
ATOM 8127 C CA . ALA B 1 374 ? 4.309 -36.312 -25.219 1 98.38 374 ALA B CA 1
ATOM 8128 C C . ALA B 1 374 ? 5.188 -35.188 -25.766 1 98.38 374 ALA B C 1
ATOM 8130 O O . ALA B 1 374 ? 6.129 -35.438 -26.531 1 98.38 374 ALA B O 1
ATOM 8131 N N . ALA B 1 375 ? 4.848 -34 -25.547 1 98.5 375 ALA B N 1
ATOM 8132 C CA . ALA B 1 375 ? 5.648 -32.812 -25.812 1 98.5 375 ALA B CA 1
ATOM 8133 C C . ALA B 1 375 ? 5.926 -32.031 -24.516 1 98.5 375 ALA B C 1
ATOM 8135 O O . ALA B 1 375 ? 5 -31.719 -23.766 1 98.5 375 ALA B O 1
ATOM 8136 N N . VAL B 1 376 ? 7.215 -31.797 -24.234 1 98.38 376 VAL B N 1
ATOM 8137 C CA . VAL B 1 376 ? 7.617 -31.234 -22.953 1 98.38 376 VAL B CA 1
ATOM 8138 C C . VAL B 1 376 ? 8.688 -30.172 -23.156 1 98.38 376 VAL B C 1
ATOM 8140 O O . VAL B 1 376 ? 9.586 -30.328 -23.984 1 98.38 376 VAL B O 1
ATOM 8143 N N . VAL B 1 377 ? 8.508 -29.031 -22.469 1 98.25 377 VAL B N 1
ATOM 8144 C CA . VAL B 1 377 ? 9.633 -28.094 -22.375 1 98.25 377 VAL B CA 1
ATOM 8145 C C . VAL B 1 377 ? 10.609 -28.578 -21.312 1 98.25 377 VAL B C 1
ATOM 8147 O O . VAL B 1 377 ? 10.297 -28.547 -20.109 1 98.25 377 VAL B O 1
ATOM 8150 N N . LEU B 1 378 ? 11.797 -28.953 -21.75 1 97.38 378 LEU B N 1
ATOM 8151 C CA . LEU B 1 378 ? 12.781 -29.531 -20.844 1 97.38 378 LEU B CA 1
ATOM 8152 C C . LEU B 1 378 ? 14.008 -28.625 -20.734 1 97.38 378 LEU B C 1
ATOM 8154 O O . LEU B 1 378 ? 14.406 -27.984 -21.703 1 97.38 378 LEU B O 1
ATOM 8158 N N . SER B 1 379 ? 14.5 -28.594 -19.609 1 96.88 379 SER B N 1
ATOM 8159 C CA . SER B 1 379 ? 15.82 -28.047 -19.312 1 96.88 379 SER B CA 1
ATOM 8160 C C . SER B 1 379 ? 16.625 -28.984 -18.422 1 96.88 379 SER B C 1
ATOM 8162 O O . SER B 1 379 ? 16.062 -29.906 -17.828 1 96.88 379 SER B O 1
ATOM 8164 N N . SER B 1 380 ? 17.984 -28.766 -18.344 1 97.19 380 SER B N 1
ATOM 8165 C CA . SER B 1 380 ? 18.812 -29.609 -17.5 1 97.19 380 SER B CA 1
ATOM 8166 C C . SER B 1 380 ? 20 -28.828 -16.938 1 97.19 380 SER B C 1
ATOM 8168 O O . SER B 1 380 ? 20.844 -28.328 -17.688 1 97.19 380 SER B O 1
ATOM 8170 N N . GLY B 1 381 ? 20 -28.766 -15.648 1 95.81 381 GLY B N 1
ATOM 8171 C CA . GLY B 1 381 ? 21.156 -28.188 -15 1 95.81 381 GLY B CA 1
ATOM 8172 C C . GLY B 1 381 ? 22.391 -29.062 -15.109 1 95.81 381 GLY B C 1
ATOM 8173 O O . GLY B 1 381 ? 23.516 -28.547 -15.258 1 95.81 381 GLY B O 1
ATOM 8174 N N . GLU B 1 382 ? 22.25 -30.344 -15.047 1 95.06 382 GLU B N 1
ATOM 8175 C CA . GLU B 1 382 ? 23.359 -31.281 -15.141 1 95.06 382 GLU B CA 1
ATOM 8176 C C . GLU B 1 382 ? 24.016 -31.219 -16.516 1 95.06 382 GLU B C 1
ATOM 8178 O O . GLU B 1 382 ? 25.25 -31.219 -16.609 1 95.06 382 GLU B O 1
ATOM 8183 N N . ARG B 1 383 ? 23.219 -31.047 -17.516 1 95.62 383 ARG B N 1
ATOM 8184 C CA . ARG B 1 383 ? 23.734 -31.078 -18.875 1 95.62 383 ARG B CA 1
ATOM 8185 C C . ARG B 1 383 ? 23.891 -29.672 -19.422 1 95.62 383 ARG B C 1
ATOM 8187 O O . ARG B 1 383 ? 24.25 -29.484 -20.594 1 95.62 383 ARG B O 1
ATOM 8194 N N . HIS B 1 384 ? 23.594 -28.656 -18.594 1 94.75 384 HIS B N 1
ATOM 8195 C CA . HIS B 1 384 ? 23.688 -27.266 -19 1 94.75 384 HIS B CA 1
ATOM 8196 C C . HIS B 1 384 ? 22.859 -26.984 -20.25 1 94.75 384 HIS B C 1
ATOM 8198 O O . HIS B 1 384 ? 23.375 -26.438 -21.219 1 94.75 384 HIS B O 1
ATOM 8204 N N . GLN B 1 385 ? 21.641 -27.422 -20.266 1 95.94 385 GLN B N 1
ATOM 8205 C CA . GLN B 1 385 ? 20.703 -27.266 -21.391 1 95.94 385 GLN B CA 1
ATOM 8206 C C . GLN B 1 385 ? 19.547 -26.344 -21.016 1 95.94 385 GLN B C 1
ATOM 8208 O O . GLN B 1 385 ? 18.812 -26.609 -20.062 1 95.94 385 GLN B O 1
ATOM 8213 N N . PRO B 1 386 ? 19.391 -25.219 -21.766 1 96.06 386 PRO B N 1
ATOM 8214 C CA . PRO B 1 386 ? 18.25 -24.344 -21.5 1 96.06 386 PRO B CA 1
ATOM 8215 C C . PRO B 1 386 ? 16.922 -24.953 -21.938 1 96.06 386 PRO B C 1
ATOM 8217 O O . PRO B 1 386 ? 16.906 -25.984 -22.625 1 96.06 386 PRO B O 1
ATOM 8220 N N . PRO B 1 387 ? 15.805 -24.344 -21.578 1 97.25 387 PRO B N 1
ATOM 8221 C CA . PRO B 1 387 ? 14.484 -24.875 -21.938 1 97.25 387 PRO B CA 1
ATOM 8222 C C . PRO B 1 387 ? 14.242 -24.875 -23.438 1 97.25 387 PRO B C 1
ATOM 8224 O O . PRO B 1 387 ? 14.414 -23.844 -24.094 1 97.25 387 PRO B O 1
ATOM 8227 N N . ASN B 1 388 ? 13.852 -25.953 -23.906 1 97.81 388 ASN B N 1
ATOM 8228 C CA . ASN B 1 388 ? 13.398 -26.141 -25.281 1 97.81 388 ASN B CA 1
ATOM 8229 C C . ASN B 1 388 ? 12.328 -27.219 -25.375 1 97.81 388 ASN B C 1
ATOM 8231 O O . ASN B 1 388 ? 12.125 -27.984 -24.438 1 97.81 388 ASN B O 1
ATOM 8235 N N . ILE B 1 389 ? 11.68 -27.266 -26.5 1 98.25 389 ILE B N 1
ATOM 8236 C CA . ILE B 1 389 ? 10.594 -28.234 -26.672 1 98.25 389 ILE B CA 1
ATOM 8237 C C . ILE B 1 389 ? 11.156 -29.578 -27.141 1 98.25 389 ILE B C 1
ATOM 8239 O O . ILE B 1 389 ? 11.961 -29.625 -28.078 1 98.25 389 ILE B O 1
ATOM 8243 N N . TRP B 1 390 ? 10.789 -30.594 -26.469 1 98.31 390 TRP B N 1
ATOM 8244 C CA . TRP B 1 390 ? 11.109 -31.969 -26.812 1 98.31 390 TRP B CA 1
ATOM 8245 C C . TRP B 1 390 ? 9.844 -32.781 -27.016 1 98.31 390 TRP B C 1
ATOM 8247 O O . TRP B 1 390 ? 8.82 -32.531 -26.375 1 98.31 390 TRP B O 1
ATOM 8257 N N . ALA B 1 391 ? 9.891 -33.812 -27.891 1 98.44 391 ALA B N 1
ATOM 8258 C CA . ALA B 1 391 ? 8.727 -34.656 -28.109 1 98.44 391 ALA B CA 1
ATOM 8259 C C . ALA B 1 391 ? 9.156 -36.125 -28.281 1 98.44 391 ALA B C 1
ATOM 8261 O O . ALA B 1 391 ? 10.297 -36.406 -28.672 1 98.44 391 ALA B O 1
ATOM 8262 N N . GLY B 1 392 ? 8.297 -36.969 -27.875 1 97.69 392 GLY B N 1
ATOM 8263 C CA . GLY B 1 392 ? 8.469 -38.406 -28.047 1 97.69 392 GLY B CA 1
ATOM 8264 C C . GLY B 1 392 ? 7.16 -39.156 -28.203 1 97.69 392 GLY B C 1
ATOM 8265 O O . GLY B 1 392 ? 6.086 -38.594 -27.969 1 97.69 392 GLY B O 1
ATOM 8266 N N . ARG B 1 393 ? 7.309 -40.438 -28.656 1 95.62 393 ARG B N 1
ATOM 8267 C CA . ARG B 1 393 ? 6.16 -41.281 -28.875 1 95.62 393 ARG B CA 1
ATOM 8268 C C . ARG B 1 393 ? 6.359 -42.656 -28.203 1 95.62 393 ARG B C 1
ATOM 8270 O O . ARG B 1 393 ? 7.492 -43.094 -28.016 1 95.62 393 ARG B O 1
ATOM 8277 N N . SER B 1 394 ? 5.301 -43.156 -27.828 1 95.69 394 SER B N 1
ATOM 8278 C CA . SER B 1 394 ? 5.32 -44.531 -27.312 1 95.69 394 SER B CA 1
ATOM 8279 C C . SER B 1 394 ? 3.98 -45.219 -27.516 1 95.69 394 SER B C 1
ATOM 8281 O O . SER B 1 394 ? 3.031 -44.625 -28.016 1 95.69 394 SER B O 1
ATOM 8283 N N . GLN B 1 395 ? 4.004 -46.531 -27.203 1 93.88 395 GLN B N 1
ATOM 8284 C CA . GLN B 1 395 ? 2.781 -47.312 -27.297 1 93.88 395 GLN B CA 1
ATOM 8285 C C . GLN B 1 395 ? 2.072 -47.375 -25.938 1 93.88 395 GLN B C 1
ATOM 8287 O O . GLN B 1 395 ? 2.625 -46.938 -24.922 1 93.88 395 GLN B O 1
ATOM 8292 N N . LEU B 1 396 ? 0.842 -47.844 -26.016 1 92.44 396 LEU B N 1
ATOM 8293 C CA . LEU B 1 396 ? 0.067 -48.031 -24.797 1 92.44 396 LEU B CA 1
ATOM 8294 C C . LEU B 1 396 ? 0.853 -48.844 -23.766 1 92.44 396 LEU B C 1
ATOM 8296 O O . LEU B 1 396 ? 1.396 -49.875 -24.078 1 92.44 396 LEU B O 1
ATOM 8300 N N . GLY B 1 397 ? 0.926 -48.25 -22.594 1 94.12 397 GLY B N 1
ATOM 8301 C CA . GLY B 1 397 ? 1.55 -48.969 -21.484 1 94.12 397 GLY B CA 1
ATOM 8302 C C . GLY B 1 397 ? 3.055 -48.781 -21.438 1 94.12 397 GLY B C 1
ATOM 8303 O O . GLY B 1 397 ? 3.711 -49.25 -20.516 1 94.12 397 GLY B O 1
ATOM 8304 N N . ALA B 1 398 ? 3.564 -48.062 -22.359 1 95.62 398 ALA B N 1
ATOM 8305 C CA . ALA B 1 398 ? 5.02 -47.938 -22.438 1 95.62 398 ALA B CA 1
ATOM 8306 C C . ALA B 1 398 ? 5.469 -46.5 -22.125 1 95.62 398 ALA B C 1
ATOM 8308 O O . ALA B 1 398 ? 4.75 -45.562 -22.406 1 95.62 398 ALA B O 1
ATOM 8309 N N . THR B 1 399 ? 6.688 -46.438 -21.609 1 97.5 399 THR B N 1
ATOM 8310 C CA . THR B 1 399 ? 7.324 -45.156 -21.344 1 97.5 399 THR B CA 1
ATOM 8311 C C . THR B 1 399 ? 8.141 -44.688 -22.547 1 97.5 399 THR B C 1
ATOM 8313 O O . THR B 1 399 ? 8.742 -45.5 -23.25 1 97.5 399 THR B O 1
ATOM 8316 N N . ILE B 1 400 ? 8.156 -43.438 -22.719 1 96.88 400 ILE B N 1
ATOM 8317 C CA . ILE B 1 400 ? 8.969 -42.875 -23.781 1 96.88 400 ILE B CA 1
ATOM 8318 C C . ILE B 1 400 ? 10.445 -42.906 -23.391 1 96.88 400 ILE B C 1
ATOM 8320 O O . ILE B 1 400 ? 10.82 -42.375 -22.344 1 96.88 400 ILE B O 1
ATOM 8324 N N . HIS B 1 401 ? 11.258 -43.406 -24.234 1 91.06 401 HIS B N 1
ATOM 8325 C CA . HIS B 1 401 ? 12.672 -43.531 -23.891 1 91.06 401 HIS B CA 1
ATOM 8326 C C . HIS B 1 401 ? 13.516 -42.562 -24.703 1 91.06 401 HIS B C 1
ATOM 8328 O O . HIS B 1 401 ? 14.617 -42.188 -24.281 1 91.06 401 HIS B O 1
ATOM 8334 N N . GLU B 1 402 ? 13.039 -42.219 -25.828 1 92.56 402 GLU B N 1
ATOM 8335 C CA . GLU B 1 402 ? 13.797 -41.281 -26.672 1 92.56 402 GLU B CA 1
ATOM 8336 C C . GLU B 1 402 ? 12.984 -40.031 -26.969 1 92.56 402 GLU B C 1
ATOM 8338 O O . GLU B 1 402 ? 11.898 -40.094 -27.547 1 92.56 402 GLU B O 1
ATOM 8343 N N . MET B 1 403 ? 13.57 -38.938 -26.547 1 96.19 403 MET B N 1
ATOM 8344 C CA . MET B 1 403 ? 12.969 -37.625 -26.828 1 96.19 403 MET B CA 1
ATOM 8345 C C . MET B 1 403 ? 13.758 -36.875 -27.906 1 96.19 403 MET B C 1
ATOM 8347 O O . MET B 1 403 ? 14.992 -36.969 -27.938 1 96.19 403 MET B O 1
ATOM 8351 N N . ARG B 1 404 ? 13.047 -36.188 -28.719 1 97.38 404 ARG B N 1
ATOM 8352 C CA . ARG B 1 404 ? 13.648 -35.375 -29.797 1 97.38 404 ARG B CA 1
ATOM 8353 C C . ARG B 1 404 ? 13.477 -33.906 -29.516 1 97.38 404 ARG B C 1
ATOM 8355 O O . ARG B 1 404 ? 12.375 -33.438 -29.234 1 97.38 404 ARG B O 1
ATOM 8362 N N . GLN B 1 405 ? 14.617 -33.188 -29.672 1 98.12 405 GLN B N 1
ATOM 8363 C CA . GLN B 1 405 ? 14.531 -31.719 -29.516 1 98.12 405 GLN B CA 1
ATOM 8364 C C . GLN B 1 405 ? 13.969 -31.062 -30.766 1 98.12 405 GLN B C 1
ATOM 8366 O O . GLN B 1 405 ? 14.492 -31.266 -31.875 1 98.12 405 GLN B O 1
ATOM 8371 N N . LEU B 1 406 ? 13.008 -30.219 -30.594 1 98.44 406 LEU B N 1
ATOM 8372 C CA . LEU B 1 406 ? 12.305 -29.641 -31.734 1 98.44 406 LEU B CA 1
ATOM 8373 C C . LEU B 1 406 ? 12.68 -28.172 -31.922 1 98.44 406 LEU B C 1
ATOM 8375 O O . LEU B 1 406 ? 12.477 -27.609 -33 1 98.44 406 LEU B O 1
ATOM 8379 N N . SER B 1 407 ? 13.133 -27.547 -30.891 1 98.12 407 SER B N 1
ATOM 8380 C CA . SER B 1 407 ? 13.414 -26.109 -30.953 1 98.12 407 SER B CA 1
ATOM 8381 C C . SER B 1 407 ? 14.812 -25.797 -30.438 1 98.12 407 SER B C 1
ATOM 8383 O O . SER B 1 407 ? 15.477 -26.656 -29.859 1 98.12 407 SER B O 1
ATOM 8385 N N . SER B 1 408 ? 15.227 -24.531 -30.734 1 96.69 408 SER B N 1
ATOM 8386 C CA . SER B 1 408 ? 16.531 -24.031 -30.281 1 96.69 408 SER B CA 1
ATOM 8387 C C . SER B 1 408 ? 16.422 -22.609 -29.75 1 96.69 408 SER B C 1
ATOM 8389 O O . SER B 1 408 ? 17.031 -21.688 -30.297 1 96.69 408 SER B O 1
ATOM 8391 N N . HIS B 1 409 ? 15.719 -22.469 -28.75 1 96.19 409 HIS B N 1
ATOM 8392 C CA . HIS B 1 409 ? 15.578 -21.188 -28.078 1 96.19 409 HIS B CA 1
ATOM 8393 C C . HIS B 1 409 ? 16.703 -20.969 -27.062 1 96.19 409 HIS B C 1
ATOM 8395 O O . HIS B 1 409 ? 17.406 -21.922 -26.703 1 96.19 409 HIS B O 1
ATOM 8401 N N . LEU B 1 410 ? 16.984 -19.672 -26.625 1 95.38 410 LEU B N 1
ATOM 8402 C CA . LEU B 1 410 ? 17.812 -19.297 -25.484 1 95.38 410 LEU B CA 1
ATOM 8403 C C . LEU B 1 410 ? 19.266 -19.703 -25.719 1 95.38 410 LEU B C 1
ATOM 8405 O O . LEU B 1 410 ? 19.906 -20.297 -24.828 1 95.38 410 LEU B O 1
ATOM 8409 N N . GLN B 1 411 ? 19.781 -19.453 -26.891 1 94.25 411 GLN B N 1
ATOM 8410 C CA . GLN B 1 411 ? 21.141 -19.812 -27.266 1 94.25 411 GLN B CA 1
ATOM 8411 C C . GLN B 1 411 ? 22.172 -19.188 -26.344 1 94.25 411 GLN B C 1
ATOM 8413 O O . GLN B 1 411 ? 23.219 -19.766 -26.062 1 94.25 411 GLN B O 1
ATOM 8418 N N . TRP B 1 412 ? 21.891 -18.016 -25.812 1 93.94 412 TRP B N 1
ATOM 8419 C CA . TRP B 1 412 ? 22.828 -17.328 -24.938 1 93.94 412 TRP B CA 1
ATOM 8420 C C . TRP B 1 412 ? 23.094 -18.141 -23.672 1 93.94 412 TRP B C 1
ATOM 8422 O O . TRP B 1 412 ? 24.203 -18.141 -23.141 1 93.94 412 TRP B O 1
ATOM 8432 N N . LEU B 1 413 ? 22.109 -18.812 -23.219 1 95.19 413 LEU B N 1
ATOM 8433 C CA . LEU B 1 413 ? 22.266 -19.641 -22.031 1 95.19 413 LEU B CA 1
ATOM 8434 C C . LEU B 1 413 ? 23.156 -20.844 -22.328 1 95.19 413 LEU B C 1
ATOM 8436 O O . LEU B 1 413 ? 23.922 -21.281 -21.453 1 95.19 413 LEU B O 1
ATOM 8440 N N . LYS B 1 414 ? 22.969 -21.406 -23.453 1 94.06 414 LYS B N 1
ATOM 8441 C CA . LYS B 1 414 ? 23.812 -22.516 -23.859 1 94.06 414 LYS B CA 1
ATOM 8442 C C . LYS B 1 414 ? 25.281 -22.094 -23.953 1 94.06 414 LYS B C 1
ATOM 8444 O O . LYS B 1 414 ? 26.172 -22.875 -23.594 1 94.06 414 LYS B O 1
ATOM 8449 N N . ASP B 1 415 ? 25.516 -20.891 -24.375 1 94 415 ASP B N 1
ATOM 8450 C CA . ASP B 1 415 ? 26.859 -20.391 -24.625 1 94 415 ASP B CA 1
ATOM 8451 C C . ASP B 1 415 ? 27.516 -19.875 -23.344 1 94 415 ASP B C 1
ATOM 8453 O O . ASP B 1 415 ? 28.734 -19.672 -23.297 1 94 415 ASP B O 1
ATOM 8457 N N . ALA B 1 416 ? 26.719 -19.625 -22.344 1 94.88 416 ALA B N 1
ATOM 8458 C CA . ALA B 1 416 ? 27.234 -19.141 -21.062 1 94.88 416 ALA B CA 1
ATOM 8459 C C . ALA B 1 416 ? 28.141 -20.172 -20.406 1 94.88 416 ALA B C 1
ATOM 8461 O O . ALA B 1 416 ? 28.125 -21.344 -20.766 1 94.88 416 ALA B O 1
ATOM 8462 N N . PRO B 1 417 ? 28.953 -19.688 -19.453 1 94.44 417 PRO B N 1
ATOM 8463 C CA . PRO B 1 417 ? 29.828 -20.625 -18.75 1 94.44 417 PRO B CA 1
ATOM 8464 C C . PRO B 1 417 ? 29.062 -21.75 -18.078 1 94.44 417 PRO B C 1
ATOM 8466 O O . PRO B 1 417 ? 28 -21.516 -17.484 1 94.44 417 PRO B O 1
ATOM 8469 N N . ILE B 1 418 ? 29.625 -22.938 -18.125 1 95.19 418 ILE B N 1
ATOM 8470 C CA . ILE B 1 418 ? 28.953 -24.125 -17.625 1 95.19 418 ILE B CA 1
ATOM 8471 C C . ILE B 1 418 ? 28.891 -24.078 -16.109 1 95.19 418 ILE B C 1
ATOM 8473 O O . ILE B 1 418 ? 29.906 -23.844 -15.438 1 95.19 418 ILE B O 1
ATOM 8477 N N . ILE B 1 419 ? 27.781 -24.281 -15.617 1 94.69 419 ILE B N 1
ATOM 8478 C CA . ILE B 1 419 ? 27.531 -24.406 -14.188 1 94.69 419 ILE B CA 1
ATOM 8479 C C . ILE B 1 419 ? 27.172 -25.844 -13.852 1 94.69 419 ILE B C 1
ATOM 8481 O O . ILE B 1 419 ? 26.141 -26.359 -14.312 1 94.69 419 ILE B O 1
ATOM 8485 N N . ARG B 1 420 ? 28 -26.438 -13.07 1 93.94 420 ARG B N 1
ATOM 8486 C CA . ARG B 1 420 ? 27.719 -27.797 -12.625 1 93.94 420 ARG B CA 1
ATOM 8487 C C . ARG B 1 420 ? 26.609 -27.797 -11.57 1 93.94 420 ARG B C 1
ATOM 8489 O O . ARG B 1 420 ? 26.672 -27.047 -10.594 1 93.94 420 ARG B O 1
ATOM 8496 N N . THR B 1 421 ? 25.594 -28.641 -11.812 1 95.56 421 THR B N 1
ATOM 8497 C CA . THR B 1 421 ? 24.469 -28.781 -10.891 1 95.56 421 THR B CA 1
ATOM 8498 C C . THR B 1 421 ? 24.328 -30.234 -10.438 1 95.56 421 THR B C 1
ATOM 8500 O O . THR B 1 421 ? 24.375 -31.156 -11.25 1 95.56 421 THR B O 1
ATOM 8503 N N . GLU B 1 422 ? 24.203 -30.375 -9.141 1 94.44 422 GLU B N 1
ATOM 8504 C CA . GLU B 1 422 ? 24.047 -31.719 -8.594 1 94.44 422 GLU B CA 1
ATOM 8505 C C . GLU B 1 422 ? 22.953 -31.766 -7.523 1 94.44 422 GLU B C 1
ATOM 8507 O O . GLU B 1 422 ? 22.703 -30.75 -6.859 1 94.44 422 GLU B O 1
ATOM 8512 N N . ARG B 1 423 ? 22.297 -32.938 -7.469 1 96.88 423 ARG B N 1
ATOM 8513 C CA . ARG B 1 423 ? 21.391 -33.219 -6.363 1 96.88 423 ARG B CA 1
ATOM 8514 C C . ARG B 1 423 ? 22.141 -33.812 -5.176 1 96.88 423 ARG B C 1
ATOM 8516 O O . ARG B 1 423 ? 22.984 -34.688 -5.348 1 96.88 423 ARG B O 1
ATOM 8523 N N . ILE B 1 424 ? 21.875 -33.281 -3.973 1 96.62 424 ILE B N 1
ATOM 8524 C CA . ILE B 1 424 ? 22.438 -33.938 -2.779 1 96.62 424 ILE B CA 1
ATOM 8525 C C . ILE B 1 424 ? 21.297 -34.375 -1.857 1 96.62 424 ILE B C 1
ATOM 8527 O O . ILE B 1 424 ? 20.219 -33.781 -1.856 1 96.62 424 ILE B O 1
ATOM 8531 N N . VAL B 1 425 ? 21.562 -35.406 -1.123 1 98.12 425 VAL B N 1
ATOM 8532 C CA . VAL B 1 425 ? 20.641 -35.938 -0.119 1 98.12 425 VAL B CA 1
ATOM 8533 C C . VAL B 1 425 ? 21.312 -35.906 1.256 1 98.12 425 VAL B C 1
ATOM 8535 O O . VAL B 1 425 ? 22.5 -36.219 1.388 1 98.12 425 VAL B O 1
ATOM 8538 N N . TRP B 1 426 ? 20.562 -35.438 2.273 1 98.31 426 TRP B N 1
ATOM 8539 C CA . TRP B 1 426 ? 21.078 -35.375 3.633 1 98.31 426 TRP B CA 1
ATOM 8540 C C . TRP B 1 426 ? 19.984 -35.656 4.656 1 98.31 426 TRP B C 1
ATOM 8542 O O . TRP B 1 426 ? 18.812 -35.781 4.297 1 98.31 426 TRP B O 1
ATOM 8552 N N . LYS B 1 427 ? 20.375 -35.844 5.867 1 97.88 427 LYS B N 1
ATOM 8553 C CA . LYS B 1 427 ? 19.422 -36 6.973 1 97.88 427 LYS B CA 1
ATOM 8554 C C . LYS B 1 427 ? 19.422 -34.781 7.879 1 97.88 427 LYS B C 1
ATOM 8556 O O . LYS B 1 427 ? 20.484 -34.312 8.32 1 97.88 427 LYS B O 1
ATOM 8561 N N . ALA B 1 428 ? 18.266 -34.281 8.055 1 97.06 428 ALA B N 1
ATOM 8562 C CA . ALA B 1 428 ? 18.125 -33.188 9.008 1 97.06 428 ALA B CA 1
ATOM 8563 C C . ALA B 1 428 ? 18.328 -33.688 10.438 1 97.06 428 ALA B C 1
ATOM 8565 O O . ALA B 1 428 ? 18.516 -34.875 10.664 1 97.06 428 ALA B O 1
ATOM 8566 N N . ASP B 1 429 ? 18.281 -32.781 11.406 1 94.31 429 ASP B N 1
ATOM 8567 C CA . ASP B 1 429 ? 18.578 -33.094 12.797 1 94.31 429 ASP B CA 1
ATOM 8568 C C . ASP B 1 429 ? 17.531 -34.062 13.367 1 94.31 429 ASP B C 1
ATOM 8570 O O . ASP B 1 429 ? 17.844 -34.875 14.242 1 94.31 429 ASP B O 1
ATOM 8574 N N . ASP B 1 430 ? 16.328 -33.938 12.875 1 96.5 430 ASP B N 1
ATOM 8575 C CA . ASP B 1 430 ? 15.258 -34.781 13.406 1 96.5 430 ASP B CA 1
ATOM 8576 C C . ASP B 1 430 ? 15.18 -36.094 12.672 1 96.5 430 ASP B C 1
ATOM 8578 O O . ASP B 1 430 ? 14.25 -36.875 12.883 1 96.5 430 ASP B O 1
ATOM 8582 N N . GLY B 1 431 ? 16.031 -36.281 11.734 1 97.25 431 GLY B N 1
ATOM 8583 C CA . GLY B 1 431 ? 16.125 -37.562 11.047 1 97.25 431 GLY B CA 1
ATOM 8584 C C . GLY B 1 431 ? 15.469 -37.562 9.68 1 97.25 431 GLY B C 1
ATOM 8585 O O . GLY B 1 431 ? 15.617 -38.5 8.906 1 97.25 431 GLY B O 1
ATOM 8586 N N . MET B 1 432 ? 14.836 -36.562 9.336 1 96.94 432 MET B N 1
ATOM 8587 C CA . MET B 1 432 ? 14.164 -36.469 8.039 1 96.94 432 MET B CA 1
ATOM 8588 C C . MET B 1 432 ? 15.18 -36.438 6.902 1 96.94 432 MET B C 1
ATOM 8590 O O . MET B 1 432 ? 16.109 -35.625 6.914 1 96.94 432 MET B O 1
ATOM 8594 N N . GLU B 1 433 ? 15.047 -37.375 5.973 1 98 433 GLU B N 1
ATOM 8595 C CA . GLU B 1 433 ? 15.867 -37.312 4.762 1 98 433 GLU B CA 1
ATOM 8596 C C . GLU B 1 433 ? 15.359 -36.25 3.803 1 98 433 GLU B C 1
ATOM 8598 O O . GLU B 1 433 ? 14.172 -36.219 3.465 1 98 433 GLU B O 1
ATOM 8603 N N . LEU B 1 434 ? 16.25 -35.406 3.414 1 98.44 434 LEU B N 1
ATOM 8604 C CA . LEU B 1 434 ? 15.898 -34.281 2.531 1 98.44 434 LEU B CA 1
ATOM 8605 C C . LEU B 1 434 ? 16.781 -34.281 1.29 1 98.44 434 LEU B C 1
ATOM 8607 O O . LEU B 1 434 ? 17.75 -35.031 1.215 1 98.44 434 LEU B O 1
ATOM 8611 N N . ASP B 1 435 ? 16.391 -33.562 0.337 1 97.56 435 ASP B N 1
ATOM 8612 C CA . ASP B 1 435 ? 17.203 -33.375 -0.856 1 97.56 435 ASP B CA 1
ATOM 8613 C C . ASP B 1 435 ? 17.203 -31.906 -1.3 1 97.56 435 ASP B C 1
ATOM 8615 O O . ASP B 1 435 ? 16.453 -31.094 -0.773 1 97.56 435 ASP B O 1
ATOM 8619 N N . GLY B 1 436 ? 18.109 -31.562 -2.115 1 97.44 436 GLY B N 1
ATOM 8620 C CA . GLY B 1 436 ? 18.266 -30.234 -2.668 1 97.44 436 GLY B CA 1
ATOM 8621 C C . GLY B 1 436 ? 19.297 -30.156 -3.775 1 97.44 436 GLY B C 1
ATOM 8622 O O . GLY B 1 436 ? 19.859 -31.188 -4.172 1 97.44 436 GLY B O 1
ATOM 8623 N N . MET B 1 437 ? 19.453 -28.969 -4.293 1 97.69 437 MET B N 1
ATOM 8624 C CA . MET B 1 437 ? 20.375 -28.75 -5.402 1 97.69 437 MET B CA 1
ATOM 8625 C C . MET B 1 437 ? 21.609 -27.969 -4.945 1 97.69 437 MET B C 1
ATOM 8627 O O . MET B 1 437 ? 21.5 -27.094 -4.098 1 97.69 437 MET B O 1
ATOM 8631 N N . VAL B 1 438 ? 22.719 -28.312 -5.492 1 97.56 438 VAL B N 1
ATOM 8632 C CA . VAL B 1 438 ? 23.953 -27.578 -5.332 1 97.56 438 VAL B CA 1
ATOM 8633 C C . VAL B 1 438 ? 24.469 -27.141 -6.699 1 97.56 438 VAL B C 1
ATOM 8635 O O . VAL B 1 438 ? 24.547 -27.938 -7.637 1 97.56 438 VAL B O 1
ATOM 8638 N N . ARG B 1 439 ? 24.812 -25.938 -6.809 1 97.19 439 ARG B N 1
ATOM 8639 C CA . ARG B 1 439 ? 25.422 -25.391 -8.016 1 97.19 439 ARG B CA 1
ATOM 8640 C C . ARG B 1 439 ? 26.797 -24.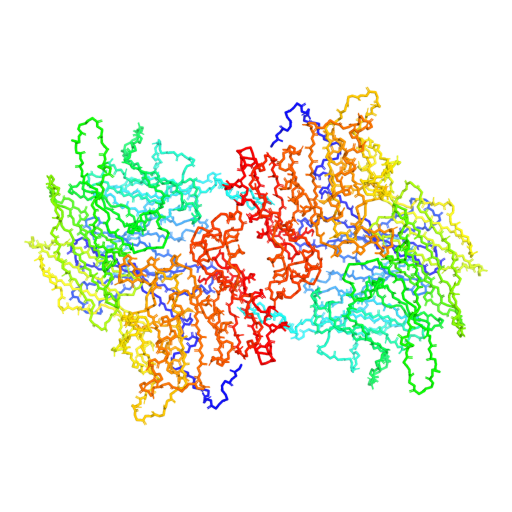797 -7.727 1 97.19 439 ARG B C 1
ATOM 8642 O O . ARG B 1 439 ? 26.953 -24.016 -6.793 1 97.19 439 ARG B O 1
ATOM 8649 N N . TYR B 1 440 ? 27.719 -25.188 -8.539 1 95.94 440 TYR B N 1
ATOM 8650 C CA . TYR B 1 440 ? 29.109 -24.781 -8.359 1 95.94 440 TYR B CA 1
ATOM 8651 C C . TYR B 1 440 ? 29.469 -23.656 -9.32 1 95.94 440 TYR B C 1
ATOM 8653 O O . TYR B 1 440 ? 28.938 -23.562 -10.422 1 95.94 440 TYR B O 1
ATOM 8661 N N . PRO B 1 441 ? 30.406 -22.812 -8.875 1 94.69 441 PRO B N 1
ATOM 8662 C CA . PRO B 1 441 ? 30.906 -21.828 -9.836 1 94.69 441 PRO B CA 1
ATOM 8663 C C . PRO B 1 441 ? 31.578 -22.484 -11.039 1 94.69 441 PRO B C 1
ATOM 8665 O O . PRO B 1 441 ? 32.094 -23.609 -10.938 1 94.69 441 PRO B O 1
ATOM 8668 N N . PRO B 1 442 ? 31.531 -21.719 -12.125 1 93.44 442 PRO B N 1
ATOM 8669 C CA . PRO B 1 442 ? 32.219 -22.266 -13.305 1 93.44 442 PRO B CA 1
ATOM 8670 C C . PRO B 1 442 ? 33.688 -22.594 -13.016 1 93.44 442 PRO B C 1
ATOM 8672 O O . PRO B 1 442 ? 34.375 -21.828 -12.352 1 93.44 442 PRO B O 1
ATOM 8675 N N . GLY B 1 443 ? 34.062 -23.766 -13.445 1 88.75 443 GLY B N 1
ATOM 8676 C CA . GLY B 1 443 ? 35.469 -24.156 -13.328 1 88.75 443 GLY B CA 1
ATOM 8677 C C . GLY B 1 443 ? 35.812 -24.75 -11.977 1 88.75 443 GLY B C 1
ATOM 8678 O O . GLY B 1 443 ? 36.969 -25.094 -11.719 1 88.75 443 GLY B O 1
ATOM 8679 N N . TYR B 1 444 ? 34.844 -24.859 -11.156 1 89.12 444 TYR B N 1
ATOM 8680 C CA . TYR B 1 44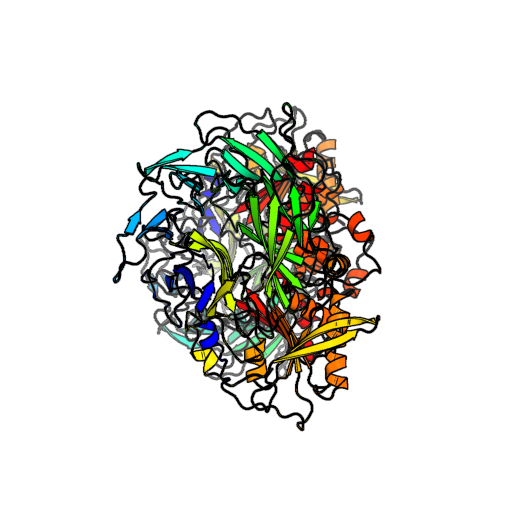4 ? 35.094 -25.422 -9.828 1 89.12 444 TYR B CA 1
ATOM 8681 C C . TYR B 1 444 ? 35.625 -26.828 -9.922 1 89.12 444 TYR B C 1
ATOM 8683 O O . TYR B 1 444 ? 35.094 -27.656 -10.672 1 89.12 444 TYR B O 1
ATOM 8691 N N . GLU B 1 445 ? 36.75 -27.031 -9.188 1 82.38 445 GLU B N 1
ATOM 8692 C CA . GLU B 1 445 ? 37.344 -28.359 -8.977 1 82.38 445 GLU B CA 1
ATOM 8693 C C . GLU B 1 445 ? 37.344 -28.734 -7.496 1 82.38 445 GLU B C 1
ATOM 8695 O O . GLU B 1 445 ? 37.5 -27.859 -6.633 1 82.38 445 GLU B O 1
ATOM 8700 N N . LYS B 1 446 ? 37.062 -29.906 -7.164 1 72.06 446 LYS B N 1
ATOM 8701 C CA . LYS B 1 446 ? 36.875 -30.375 -5.801 1 72.06 446 LYS B CA 1
ATOM 8702 C C . LYS B 1 446 ? 38.062 -30.031 -4.906 1 72.06 446 LYS B C 1
ATOM 8704 O O . LYS B 1 446 ? 37.875 -29.797 -3.709 1 72.06 446 LYS B O 1
ATOM 8709 N N . ASP B 1 447 ? 39.125 -30.016 -5.355 1 70.88 447 ASP B N 1
ATOM 8710 C CA . ASP B 1 447 ? 40.281 -29.812 -4.508 1 70.88 447 ASP B CA 1
ATOM 8711 C C . ASP B 1 447 ? 40.438 -28.344 -4.113 1 70.88 447 ASP B C 1
ATOM 8713 O O . ASP B 1 447 ? 41.406 -27.969 -3.447 1 70.88 447 ASP B O 1
ATOM 8717 N N . VAL B 1 448 ? 39.469 -27.609 -4.25 1 70.56 448 VAL B N 1
ATOM 8718 C CA . VAL B 1 448 ? 39.531 -26.188 -3.961 1 70.56 448 VAL B CA 1
ATOM 8719 C C . VAL B 1 448 ? 39 -25.922 -2.555 1 70.56 448 VAL B C 1
ATOM 8721 O O . VAL B 1 448 ? 38.219 -26.734 -2.006 1 70.56 448 VAL B O 1
ATOM 8724 N N . ARG B 1 449 ? 39.375 -24.859 -1.912 1 82.62 449 ARG B N 1
ATOM 8725 C CA . ARG B 1 449 ? 39 -24.328 -0.608 1 82.62 449 ARG B CA 1
ATOM 8726 C C . ARG B 1 449 ? 37.469 -24.141 -0.511 1 82.62 449 ARG B C 1
ATOM 8728 O O . ARG B 1 449 ? 36.812 -23.938 -1.524 1 82.62 449 ARG B O 1
ATOM 8735 N N . PRO B 1 450 ? 37 -24.359 0.73 1 94.38 450 PRO B N 1
ATOM 8736 C CA . PRO B 1 450 ? 35.594 -24.062 0.919 1 94.38 450 PRO B CA 1
ATOM 8737 C C . PRO B 1 450 ? 35.188 -22.719 0.323 1 94.38 450 PRO B C 1
ATOM 8739 O O . PRO B 1 450 ? 35.938 -21.766 0.362 1 94.38 450 PRO B O 1
ATOM 8742 N N . LEU B 1 451 ? 34.031 -22.719 -0.183 1 96.5 451 LEU B N 1
ATOM 8743 C CA . LEU B 1 451 ? 33.594 -21.578 -0.971 1 96.5 451 LEU B CA 1
ATOM 8744 C C . LEU B 1 451 ? 32.656 -20.672 -0.15 1 96.5 451 LEU B C 1
ATOM 8746 O O . LEU B 1 451 ? 32 -21.156 0.78 1 96.5 451 LEU B O 1
ATOM 8750 N N . PRO B 1 452 ? 32.656 -19.312 -0.484 1 97.38 452 PRO B N 1
ATOM 8751 C CA . PRO B 1 452 ? 31.484 -18.547 -0.039 1 97.38 452 PRO B CA 1
ATOM 8752 C C . PRO B 1 452 ? 30.172 -19.125 -0.557 1 97.38 452 PRO B C 1
ATOM 8754 O O . PRO B 1 452 ? 30.094 -19.578 -1.702 1 97.38 452 PRO B O 1
ATOM 8757 N N . THR B 1 453 ? 29.203 -19.172 0.274 1 98.56 453 THR B N 1
ATOM 8758 C CA . THR B 1 453 ? 28.031 -19.969 -0.049 1 98.56 453 THR B CA 1
ATOM 8759 C C . THR B 1 453 ? 26.75 -19.156 0.183 1 98.56 453 THR B C 1
ATOM 8761 O O . THR B 1 453 ? 26.641 -18.438 1.181 1 98.56 453 THR B O 1
ATOM 8764 N N . VAL B 1 454 ? 25.859 -19.25 -0.78 1 98.81 454 VAL B N 1
ATOM 8765 C CA . VAL B 1 454 ? 24.531 -18.625 -0.646 1 98.81 454 VAL B CA 1
ATOM 8766 C C . VAL B 1 454 ? 23.469 -19.719 -0.512 1 98.81 454 VAL B C 1
ATOM 8768 O O . VAL B 1 454 ? 23.312 -20.562 -1.398 1 98.81 454 VAL B O 1
ATOM 8771 N N . LEU B 1 455 ? 22.797 -19.734 0.606 1 98.94 455 LEU B N 1
ATOM 8772 C CA . LEU B 1 455 ? 21.562 -20.484 0.742 1 98.94 455 LEU B CA 1
ATOM 8773 C C . LEU B 1 455 ? 20.422 -19.797 -0.006 1 98.94 455 LEU B C 1
ATOM 8775 O O . LEU B 1 455 ? 19.922 -18.766 0.431 1 98.94 455 LEU B O 1
ATOM 8779 N N . PHE B 1 456 ? 20.031 -20.359 -1.117 1 98.81 456 PHE B N 1
ATOM 8780 C CA . PHE B 1 456 ? 18.938 -19.781 -1.905 1 98.81 456 PHE B CA 1
ATOM 8781 C C . PHE B 1 456 ? 17.656 -20.578 -1.703 1 98.81 456 PHE B C 1
ATOM 8783 O O . PHE B 1 456 ? 17.562 -21.734 -2.143 1 98.81 456 PHE B O 1
ATOM 8790 N N . ILE B 1 457 ? 16.672 -19.953 -1.124 1 98.75 457 ILE B N 1
ATOM 8791 C CA . ILE B 1 457 ? 15.445 -20.625 -0.707 1 98.75 457 ILE B CA 1
ATOM 8792 C C . ILE B 1 457 ? 14.32 -20.328 -1.695 1 98.75 457 ILE B C 1
ATOM 8794 O O . ILE B 1 457 ? 14.047 -19.172 -1.998 1 98.75 457 ILE B O 1
ATOM 8798 N N . HIS B 1 458 ? 13.688 -21.359 -2.186 1 97.94 458 HIS B N 1
ATOM 8799 C CA . HIS B 1 458 ? 12.602 -21.141 -3.135 1 97.94 458 HIS B CA 1
ATOM 8800 C C . HIS B 1 458 ? 11.359 -20.609 -2.438 1 97.94 458 HIS B C 1
ATOM 8802 O O . HIS B 1 458 ? 11.195 -20.781 -1.229 1 97.94 458 HIS B O 1
ATOM 8808 N N . GLY B 1 459 ? 10.484 -19.984 -3.244 1 96.62 459 GLY B N 1
ATOM 8809 C CA . GLY B 1 459 ? 9.219 -19.484 -2.729 1 96.62 459 GLY B CA 1
ATOM 8810 C C . GLY B 1 459 ? 8.164 -20.562 -2.605 1 96.62 459 GLY B C 1
ATOM 8811 O O . GLY B 1 459 ? 8.461 -21.75 -2.756 1 96.62 459 GLY B O 1
ATOM 8812 N N . GLY B 1 460 ? 6.938 -20.125 -2.32 1 93.56 460 GLY B N 1
ATOM 8813 C CA . GLY B 1 460 ? 5.832 -21.047 -2.125 1 93.56 460 GLY B CA 1
ATOM 8814 C C . GLY B 1 460 ? 5.121 -20.859 -0.798 1 93.56 460 GLY B C 1
ATOM 8815 O O . GLY B 1 460 ? 4.629 -19.766 -0.501 1 93.56 460 GLY B O 1
ATOM 8816 N N . PRO B 1 461 ? 5.086 -21.875 -0.016 1 95.06 461 PRO B N 1
ATOM 8817 C CA . PRO B 1 461 ? 6.082 -22.938 0.189 1 95.06 461 PRO B CA 1
ATOM 8818 C C . PRO B 1 461 ? 5.891 -24.125 -0.754 1 95.06 461 PRO B C 1
ATOM 8820 O O . PRO B 1 461 ? 6.816 -24.906 -0.954 1 95.06 461 PRO B O 1
ATOM 8823 N N . TYR B 1 462 ? 4.688 -24.266 -1.25 1 96.88 462 TYR B N 1
ATOM 8824 C CA . TYR B 1 462 ? 4.375 -25.453 -2.041 1 96.88 462 TYR B CA 1
ATOM 8825 C C . TYR B 1 462 ? 4.949 -25.344 -3.449 1 96.88 462 TYR B C 1
ATOM 8827 O O . TYR B 1 462 ? 4.203 -25.281 -4.43 1 96.88 462 TYR B O 1
ATOM 8835 N N . ARG B 1 463 ? 6.238 -25.328 -3.473 1 96.69 463 ARG B N 1
ATOM 8836 C CA . ARG B 1 463 ? 7.098 -25.406 -4.652 1 96.69 463 ARG B CA 1
ATOM 8837 C C . ARG B 1 463 ? 8.297 -26.312 -4.402 1 96.69 463 ARG B C 1
ATOM 8839 O O . ARG B 1 463 ? 8.344 -27.016 -3.396 1 96.69 463 ARG B O 1
ATOM 8846 N N . ARG B 1 464 ? 9.172 -26.406 -5.391 1 96.06 464 ARG B N 1
ATOM 8847 C CA . ARG B 1 464 ? 10.375 -27.203 -5.191 1 96.06 464 ARG B CA 1
ATOM 8848 C C . ARG B 1 464 ? 11.477 -26.797 -6.168 1 96.06 464 ARG B C 1
ATOM 8850 O O . ARG B 1 464 ? 11.188 -26.25 -7.238 1 96.06 464 ARG B O 1
ATOM 8857 N N . ASP B 1 465 ? 12.656 -26.984 -5.727 1 96.62 465 ASP B N 1
ATOM 8858 C CA . ASP B 1 465 ? 13.82 -26.859 -6.605 1 96.62 465 ASP B CA 1
ATOM 8859 C C . ASP B 1 465 ? 14.102 -28.188 -7.316 1 96.62 465 ASP B C 1
ATOM 8861 O O . ASP B 1 465 ? 14.086 -29.25 -6.691 1 96.62 465 ASP B O 1
ATOM 8865 N N . ILE B 1 466 ? 14.281 -28.078 -8.602 1 96.25 466 ILE B N 1
ATOM 8866 C CA . ILE B 1 466 ? 14.508 -29.25 -9.445 1 96.25 466 ILE B CA 1
ATOM 8867 C C . ILE B 1 466 ? 15.758 -29.031 -10.297 1 96.25 466 ILE B C 1
ATOM 8869 O O . ILE B 1 466 ? 16.453 -28.016 -10.141 1 96.25 466 ILE B O 1
ATOM 8873 N N . MET B 1 467 ? 16.094 -29.984 -11.18 1 96.62 467 MET B N 1
ATOM 8874 C CA . MET B 1 467 ? 17.328 -29.984 -11.953 1 96.62 467 MET B CA 1
ATOM 8875 C C . MET B 1 467 ? 17.188 -29.109 -13.195 1 96.62 467 MET B C 1
ATOM 8877 O O . MET B 1 467 ? 17.547 -29.531 -14.297 1 96.62 467 MET B O 1
ATOM 8881 N N . ASP B 1 468 ? 16.641 -27.969 -13 1 96.38 468 ASP B N 1
ATOM 8882 C CA . ASP B 1 468 ? 16.406 -27.047 -14.109 1 96.38 468 ASP B CA 1
ATOM 8883 C C . ASP B 1 468 ? 17.609 -26.125 -14.312 1 96.38 468 ASP B C 1
ATOM 8885 O O . ASP B 1 468 ? 18.547 -26.125 -13.516 1 96.38 468 ASP B O 1
ATOM 8889 N N . TYR B 1 469 ? 17.625 -25.453 -15.422 1 96.25 469 TYR B N 1
ATOM 8890 C CA . TYR B 1 469 ? 18.594 -24.438 -15.797 1 96.25 469 TYR B CA 1
ATOM 8891 C C . TYR B 1 469 ? 17.906 -23.266 -16.484 1 96.25 469 TYR B C 1
ATOM 8893 O O . TYR B 1 469 ? 17.812 -23.219 -17.719 1 96.25 469 TYR B O 1
ATOM 8901 N N . MET B 1 470 ? 17.453 -22.281 -15.703 1 94.62 470 MET B N 1
ATOM 8902 C CA . MET B 1 470 ? 16.766 -21.109 -16.234 1 94.62 470 MET B CA 1
ATOM 8903 C C . MET B 1 470 ? 16.734 -19.984 -15.219 1 94.62 470 MET B C 1
ATOM 8905 O O . MET B 1 470 ? 15.797 -19.875 -14.422 1 94.62 470 MET B O 1
ATOM 8909 N N . PRO B 1 471 ? 17.625 -19.016 -15.312 1 92.56 471 PRO B N 1
ATOM 8910 C CA . PRO B 1 471 ? 17.562 -17.844 -14.438 1 92.56 471 PRO B CA 1
ATOM 8911 C C . PRO B 1 471 ? 16.453 -16.875 -14.836 1 92.56 471 PRO B C 1
ATOM 8913 O O . PRO B 1 471 ? 16.141 -16.734 -16.016 1 92.56 471 PRO B O 1
ATOM 8916 N N . TYR B 1 472 ? 15.828 -16.25 -13.883 1 90.31 472 TYR B N 1
ATOM 8917 C CA . TYR B 1 472 ? 14.852 -15.188 -14.062 1 90.31 472 TYR B CA 1
ATOM 8918 C C . TYR B 1 472 ? 14.734 -14.336 -12.805 1 90.31 472 TYR B C 1
ATOM 8920 O O . TYR B 1 472 ? 15.594 -14.406 -11.922 1 90.31 472 TYR B O 1
ATOM 8928 N N . PHE B 1 473 ? 13.758 -13.469 -12.672 1 86.06 473 PHE B N 1
ATOM 8929 C CA . PHE B 1 473 ? 13.758 -12.344 -11.742 1 86.06 473 PHE B CA 1
ATOM 8930 C C . PHE B 1 473 ? 13.828 -12.844 -10.297 1 86.06 473 PHE B C 1
ATOM 8932 O O . PHE B 1 473 ? 14.359 -12.156 -9.422 1 86.06 473 PHE B O 1
ATOM 8939 N N . CYS B 1 474 ? 13.273 -14.078 -10.055 1 89.06 474 CYS B N 1
ATOM 8940 C CA . CYS B 1 474 ? 13.281 -14.531 -8.664 1 89.06 474 CYS B CA 1
ATOM 8941 C C . CYS B 1 474 ? 14.07 -15.82 -8.516 1 89.06 474 CYS B C 1
ATOM 8943 O O . CYS B 1 474 ? 13.945 -16.531 -7.512 1 89.06 474 CYS B O 1
ATOM 8945 N N . ASN B 1 475 ? 14.766 -16.219 -9.555 1 93.81 475 ASN B N 1
ATOM 8946 C CA . ASN B 1 475 ? 15.734 -17.297 -9.531 1 93.81 475 ASN B CA 1
ATOM 8947 C C . ASN B 1 475 ? 17.141 -16.797 -9.812 1 93.81 475 ASN B C 1
ATOM 8949 O O . ASN B 1 475 ? 17.547 -16.688 -10.969 1 93.81 475 ASN B O 1
ATOM 8953 N N . TRP B 1 476 ? 17.922 -16.703 -8.766 1 95.19 476 TRP B N 1
ATOM 8954 C CA . TRP B 1 476 ? 19.219 -16.062 -8.859 1 95.19 476 TRP B CA 1
ATOM 8955 C C . TRP B 1 476 ? 20.344 -17.109 -8.82 1 95.19 476 TRP B C 1
ATOM 8957 O O . TRP B 1 476 ? 21.516 -16.75 -8.703 1 95.19 476 TRP B O 1
ATOM 8967 N N . ARG B 1 477 ? 20.078 -18.312 -8.891 1 96.5 477 ARG B N 1
ATOM 8968 C CA . ARG B 1 477 ? 21.031 -19.391 -8.648 1 96.5 477 ARG B CA 1
ATOM 8969 C C . ARG B 1 477 ? 22.172 -19.344 -9.656 1 96.5 477 ARG B C 1
ATOM 8971 O O . ARG B 1 477 ? 23.344 -19.391 -9.273 1 96.5 477 ARG B O 1
ATOM 8978 N N . GLU B 1 478 ? 21.812 -19.203 -10.898 1 95.81 478 GLU B N 1
ATOM 8979 C CA . GLU B 1 478 ? 22.828 -19.203 -11.945 1 95.81 478 GLU B CA 1
ATOM 8980 C C . GLU B 1 478 ? 23.672 -17.938 -11.891 1 95.81 478 GLU B C 1
ATOM 8982 O O . GLU B 1 478 ? 24.891 -17.984 -12.078 1 95.81 478 GLU B O 1
ATOM 8987 N N . MET B 1 479 ? 23 -16.844 -11.664 1 95.31 479 MET B N 1
ATOM 8988 C CA . MET B 1 479 ? 23.703 -15.57 -11.555 1 95.31 479 MET B CA 1
ATOM 8989 C C . MET B 1 479 ? 24.703 -15.602 -10.406 1 95.31 479 MET B C 1
ATOM 8991 O O . MET B 1 479 ? 25.859 -15.18 -10.562 1 95.31 479 MET B O 1
ATOM 8995 N N . LEU B 1 480 ? 24.297 -16.141 -9.289 1 96.75 480 LEU B N 1
ATOM 8996 C CA . LEU B 1 480 ? 25.141 -16.188 -8.102 1 96.75 480 LEU B CA 1
ATOM 8997 C C . LEU B 1 480 ? 26.281 -17.188 -8.297 1 96.75 480 LEU B C 1
ATOM 8999 O O . LEU B 1 480 ? 27.422 -16.906 -7.914 1 96.75 480 LEU B O 1
ATOM 9003 N N . ALA B 1 481 ? 26.031 -18.328 -8.867 1 96.31 481 ALA B N 1
ATOM 9004 C CA . ALA B 1 481 ? 27.078 -19.297 -9.148 1 96.31 481 ALA B CA 1
ATOM 9005 C C . ALA B 1 481 ? 28.125 -18.719 -10.102 1 96.31 481 ALA B C 1
ATOM 9007 O O . ALA B 1 481 ? 29.328 -18.859 -9.883 1 96.31 481 ALA B O 1
ATOM 9008 N N . SER B 1 482 ? 27.594 -18.062 -11.094 1 94.69 482 SER B N 1
ATOM 9009 C CA . SER B 1 482 ? 28.484 -17.438 -12.078 1 94.69 482 SER B CA 1
ATOM 9010 C C . SER B 1 482 ? 29.359 -16.375 -11.43 1 94.69 482 SER B C 1
ATOM 9012 O O . SER B 1 482 ? 30.469 -16.109 -11.906 1 94.69 482 SER B O 1
ATOM 9014 N N . ALA B 1 483 ? 28.875 -15.828 -10.352 1 93.62 483 ALA B N 1
ATOM 9015 C CA . ALA B 1 483 ? 29.609 -14.789 -9.641 1 93.62 483 ALA B CA 1
ATOM 9016 C C . ALA B 1 483 ? 30.609 -15.398 -8.664 1 93.62 483 ALA B C 1
ATOM 9018 O O . ALA B 1 483 ? 31.328 -14.672 -7.965 1 93.62 483 ALA B O 1
ATOM 9019 N N . GLY B 1 484 ? 30.672 -16.734 -8.508 1 93.38 484 GLY B N 1
ATOM 9020 C CA . GLY B 1 484 ? 31.734 -17.375 -7.75 1 93.38 484 GLY B CA 1
ATOM 9021 C C . GLY B 1 484 ? 31.234 -18 -6.457 1 93.38 484 GLY B C 1
ATOM 9022 O O . GLY B 1 484 ? 32.031 -18.5 -5.664 1 93.38 484 GLY B O 1
ATOM 9023 N N . TYR B 1 485 ? 29.953 -18.047 -6.277 1 96.69 485 TYR B N 1
ATOM 9024 C CA . TYR B 1 485 ? 29.406 -18.594 -5.035 1 96.69 485 TYR B CA 1
ATOM 9025 C C . TYR B 1 485 ? 28.953 -20.031 -5.227 1 96.69 485 TYR B C 1
ATOM 9027 O O . TYR B 1 485 ? 28.5 -20.422 -6.309 1 96.69 485 TYR B O 1
ATOM 9035 N N . LEU B 1 486 ? 29.125 -20.812 -4.184 1 97.44 486 LEU B N 1
ATOM 9036 C CA . LEU B 1 486 ? 28.328 -22.031 -4.07 1 97.44 486 LEU B CA 1
ATOM 9037 C C . LEU B 1 486 ? 26.875 -21.719 -3.734 1 97.44 486 LEU B C 1
ATOM 9039 O O . LEU B 1 486 ? 26.609 -20.969 -2.801 1 97.44 486 LEU B O 1
ATOM 9043 N N . VAL B 1 487 ? 26.031 -22.219 -4.555 1 98.56 487 VAL B N 1
ATOM 9044 C CA . VAL B 1 487 ? 24.609 -21.969 -4.297 1 98.56 487 VAL B CA 1
ATOM 9045 C C . VAL B 1 487 ? 23.922 -23.266 -3.889 1 98.56 487 VAL B C 1
ATOM 9047 O O . VAL B 1 487 ? 23.969 -24.266 -4.625 1 98.56 487 VAL B O 1
ATOM 9050 N N . VAL B 1 488 ? 23.328 -23.281 -2.717 1 98.75 488 VAL B N 1
ATOM 9051 C CA . VAL B 1 488 ? 22.625 -24.469 -2.23 1 98.75 488 VAL B CA 1
ATOM 9052 C C . VAL B 1 488 ? 21.141 -24.156 -2.061 1 98.75 488 VAL B C 1
ATOM 9054 O O . VAL B 1 488 ? 20.781 -23.125 -1.492 1 98.75 488 VAL B O 1
ATOM 9057 N N . SER B 1 489 ? 20.266 -25 -2.586 1 98.69 489 SER B N 1
ATOM 9058 C CA . SER B 1 489 ? 18.828 -24.812 -2.621 1 98.69 489 SER B CA 1
ATOM 9059 C C . SER B 1 489 ? 18.094 -26.031 -2.082 1 98.69 489 SER B C 1
ATOM 9061 O O . SER B 1 489 ? 17.844 -27 -2.814 1 98.69 489 SER B O 1
ATOM 9063 N N . PRO B 1 490 ? 17.609 -25.969 -0.866 1 98.62 490 PRO B N 1
ATOM 9064 C CA . PRO B 1 490 ? 16.969 -27.125 -0.25 1 98.62 490 PRO B CA 1
ATOM 9065 C C . PRO B 1 490 ? 15.469 -27.203 -0.576 1 98.62 490 PRO B C 1
ATOM 9067 O O . PRO B 1 490 ? 14.812 -26.172 -0.709 1 98.62 490 PRO B O 1
ATOM 9070 N N . ASN B 1 491 ? 14.945 -28.359 -0.732 1 98.62 491 ASN B N 1
ATOM 9071 C CA . ASN B 1 491 ? 13.508 -28.609 -0.64 1 98.62 491 ASN B CA 1
ATOM 9072 C C . ASN B 1 491 ? 13.086 -28.922 0.792 1 98.62 491 ASN B C 1
ATOM 9074 O O . ASN B 1 491 ? 13.25 -30.062 1.255 1 98.62 491 ASN B O 1
ATOM 9078 N N . TYR B 1 492 ? 12.555 -27.969 1.397 1 98.69 492 TYR B N 1
ATOM 9079 C CA . TYR B 1 492 ? 12.18 -28.047 2.805 1 98.69 492 TYR B CA 1
ATOM 9080 C C . TYR B 1 492 ? 10.75 -28.562 2.955 1 98.69 492 TYR B C 1
ATOM 9082 O O . TYR B 1 492 ? 9.977 -28.547 1.994 1 98.69 492 TYR B O 1
ATOM 9090 N N . ARG B 1 493 ? 10.445 -29.156 4.145 1 98.19 493 ARG B N 1
ATOM 9091 C CA . ARG B 1 493 ? 9.07 -29.562 4.406 1 98.19 493 ARG B CA 1
ATOM 9092 C C . ARG B 1 493 ? 8.102 -28.422 4.148 1 98.19 493 ARG B C 1
ATOM 9094 O O . ARG B 1 493 ? 8.336 -27.297 4.59 1 98.19 493 ARG B O 1
ATOM 9101 N N . GLY B 1 494 ? 7.012 -28.641 3.545 1 97.94 494 GLY B N 1
ATOM 9102 C CA . GLY B 1 494 ? 6.098 -27.672 2.957 1 97.94 494 GLY B CA 1
ATOM 9103 C C . GLY B 1 494 ? 6.172 -27.625 1.442 1 97.94 494 GLY B C 1
ATOM 9104 O O . GLY B 1 494 ? 5.27 -27.109 0.787 1 97.94 494 GLY B O 1
ATOM 9105 N N . SER B 1 495 ? 7.246 -28.188 0.912 1 98.25 495 SER B N 1
ATOM 9106 C CA . SER B 1 495 ? 7.492 -28.172 -0.526 1 98.25 495 SER B CA 1
ATOM 9107 C C . SER B 1 495 ? 6.695 -29.266 -1.239 1 98.25 495 SER B C 1
ATOM 9109 O O . SER B 1 495 ? 6.043 -30.078 -0.594 1 98.25 495 SER B O 1
ATOM 9111 N N . GLN B 1 496 ? 6.828 -29.297 -2.494 1 97.5 496 GLN B N 1
ATOM 9112 C CA . GLN B 1 496 ? 6.133 -30.219 -3.393 1 97.5 496 GLN B CA 1
ATOM 9113 C C . GLN B 1 496 ? 6.938 -31.5 -3.602 1 97.5 496 GLN B C 1
ATOM 9115 O O . GLN B 1 496 ? 8.164 -31.484 -3.535 1 97.5 496 GLN B O 1
ATOM 9120 N N . GLY B 1 497 ? 6.223 -32.625 -3.832 1 97.88 497 GLY B N 1
ATOM 9121 C CA . GLY B 1 497 ? 6.84 -33.812 -4.422 1 97.88 497 GLY B CA 1
ATOM 9122 C C . GLY B 1 497 ? 7.004 -34.938 -3.439 1 97.88 497 GLY B C 1
ATOM 9123 O O . GLY B 1 497 ? 7.551 -36 -3.787 1 97.88 497 GLY B O 1
ATOM 9124 N N . ARG B 1 498 ? 6.512 -34.75 -2.254 1 98.19 498 ARG B N 1
ATOM 9125 C CA . ARG B 1 498 ? 6.742 -35.812 -1.272 1 98.19 498 ARG B CA 1
ATOM 9126 C C . ARG B 1 498 ? 5.465 -36.125 -0.508 1 98.19 498 ARG B C 1
ATOM 9128 O O . ARG B 1 498 ? 5.516 -36.688 0.585 1 98.19 498 ARG B O 1
ATOM 9135 N N . GLY B 1 499 ? 4.352 -35.594 -0.965 1 98.31 499 GLY B N 1
ATOM 9136 C CA . GLY B 1 499 ? 3.055 -36.031 -0.459 1 98.31 499 GLY B CA 1
ATOM 9137 C C . GLY B 1 499 ? 2.543 -35.156 0.676 1 98.31 499 GLY B C 1
ATOM 9138 O O . GLY B 1 499 ? 3.154 -34.125 1.011 1 98.31 499 GLY B O 1
ATOM 9139 N N . HIS B 1 500 ? 1.396 -35.594 1.205 1 98.12 500 HIS B N 1
ATOM 9140 C CA . HIS B 1 500 ? 0.565 -34.844 2.145 1 98.12 500 HIS B CA 1
ATOM 9141 C C . HIS B 1 500 ? 1.354 -34.469 3.393 1 98.12 500 HIS B C 1
ATOM 9143 O O . HIS B 1 500 ? 1.39 -33.281 3.775 1 98.12 500 HIS B O 1
ATOM 9149 N N . ASP B 1 501 ? 2.045 -35.406 4.008 1 97.75 501 ASP B N 1
ATOM 9150 C CA . ASP B 1 501 ? 2.725 -35.156 5.27 1 97.75 501 ASP B CA 1
ATOM 9151 C C . ASP B 1 501 ? 3.82 -34.094 5.09 1 97.75 501 ASP B C 1
ATOM 9153 O O . ASP B 1 501 ? 4.008 -33.219 5.949 1 97.75 501 ASP B O 1
ATOM 9157 N N . PHE B 1 502 ? 4.516 -34.188 4.023 1 98.19 502 PHE B N 1
ATOM 9158 C CA . PHE B 1 502 ? 5.602 -33.281 3.73 1 98.19 502 PHE B CA 1
ATOM 9159 C C . PHE B 1 502 ? 5.062 -31.891 3.428 1 98.19 502 PHE B C 1
ATOM 9161 O O . PHE B 1 502 ? 5.52 -30.891 4.004 1 98.19 502 PHE B O 1
ATOM 9168 N N . ALA B 1 503 ? 4.066 -31.828 2.574 1 98.25 503 ALA B N 1
ATOM 9169 C CA . ALA B 1 503 ? 3.5 -30.547 2.148 1 98.25 503 ALA B CA 1
ATOM 9170 C C . ALA B 1 503 ? 2.732 -29.875 3.285 1 98.25 503 ALA B C 1
ATOM 9172 O O . ALA B 1 503 ? 2.846 -28.672 3.494 1 98.25 503 ALA B O 1
ATOM 9173 N N . HIS B 1 504 ? 1.984 -30.609 4.02 1 97.12 504 HIS B N 1
ATOM 9174 C CA . HIS B 1 504 ? 1.104 -30.094 5.059 1 97.12 504 HIS B CA 1
ATOM 9175 C C . HIS B 1 504 ? 1.902 -29.594 6.258 1 97.12 504 HIS B C 1
ATOM 9177 O O . HIS B 1 504 ? 1.379 -28.844 7.086 1 97.12 504 HIS B O 1
ATOM 9183 N N . ALA B 1 505 ? 3.166 -29.922 6.344 1 96.25 505 ALA B N 1
ATOM 9184 C CA . ALA B 1 505 ? 4.023 -29.453 7.434 1 96.25 505 ALA B CA 1
ATOM 9185 C C . ALA B 1 505 ? 4.109 -27.938 7.457 1 96.25 505 ALA B C 1
ATOM 9187 O O . ALA B 1 505 ? 4.383 -27.328 8.5 1 96.25 505 ALA B O 1
ATOM 9188 N N . ALA B 1 506 ? 3.859 -27.359 6.355 1 95.12 506 ALA B N 1
ATOM 9189 C CA . ALA B 1 506 ? 3.895 -25.906 6.266 1 95.12 506 ALA B CA 1
ATOM 9190 C C . ALA B 1 506 ? 2.844 -25.281 7.18 1 95.12 506 ALA B C 1
ATOM 9192 O O . ALA B 1 506 ? 2.992 -24.125 7.613 1 95.12 506 ALA B O 1
ATOM 9193 N N . ASN B 1 507 ? 1.776 -26 7.516 1 92.56 507 ASN B N 1
ATOM 9194 C CA . ASN B 1 507 ? 0.691 -25.5 8.352 1 92.56 507 ASN B CA 1
ATOM 9195 C C . ASN B 1 507 ? 1.116 -25.391 9.812 1 92.56 507 ASN B C 1
ATOM 9197 O O . ASN B 1 507 ? 0.399 -24.797 10.625 1 92.56 507 ASN B O 1
ATOM 9201 N N . LEU B 1 508 ? 2.281 -25.891 10.117 1 91.94 508 LEU B N 1
ATOM 9202 C CA . LEU B 1 508 ? 2.795 -25.766 11.477 1 91.94 508 LEU B CA 1
ATOM 9203 C C . LEU B 1 508 ? 3.357 -24.359 11.719 1 91.94 508 LEU B C 1
ATOM 9205 O O . LEU B 1 508 ? 3.684 -24 12.852 1 91.94 508 LEU B O 1
ATOM 9209 N N . GLY B 1 509 ? 3.443 -23.578 10.664 1 92.75 509 GLY B N 1
ATOM 9210 C CA . GLY B 1 509 ? 3.928 -22.219 10.781 1 92.75 509 GLY B CA 1
ATOM 9211 C C . GLY B 1 509 ? 5.367 -22.047 10.328 1 92.75 509 GLY B C 1
ATOM 9212 O O . GLY B 1 509 ? 6.176 -22.969 10.469 1 92.75 509 GLY B O 1
ATOM 9213 N N . ILE B 1 510 ? 5.668 -20.906 9.891 1 94.81 510 ILE B N 1
ATOM 9214 C CA . ILE B 1 510 ? 6.992 -20.594 9.375 1 94.81 510 ILE B CA 1
ATOM 9215 C C . ILE B 1 510 ? 8.039 -20.812 10.469 1 94.81 510 ILE B C 1
ATOM 9217 O O . ILE B 1 510 ? 7.805 -20.484 11.633 1 94.81 510 ILE B O 1
ATOM 9221 N N . GLY B 1 511 ? 9.102 -21.344 10.117 1 93.81 511 GLY B N 1
ATOM 9222 C CA . GLY B 1 511 ? 10.234 -21.5 11.016 1 93.81 511 GLY B CA 1
ATOM 9223 C C . GLY B 1 511 ? 10.211 -22.797 11.789 1 93.81 511 GLY B C 1
ATOM 9224 O O . GLY B 1 511 ? 11.211 -23.188 12.406 1 93.81 511 GLY B O 1
ATOM 9225 N N . MET B 1 512 ? 9.109 -23.531 11.781 1 94.19 512 MET B N 1
ATOM 9226 C CA . MET B 1 512 ? 8.992 -24.719 12.617 1 94.19 512 MET B CA 1
ATOM 9227 C C . MET B 1 512 ? 9.789 -25.875 12.031 1 94.19 512 MET B C 1
ATOM 9229 O O . MET B 1 512 ? 10.562 -26.531 12.742 1 94.19 512 MET B O 1
ATOM 9233 N N . ARG B 1 513 ? 9.508 -26.172 10.742 1 96.31 513 ARG B N 1
ATOM 9234 C CA . ARG B 1 513 ? 10.203 -27.281 10.078 1 96.31 513 ARG B CA 1
ATOM 9235 C C . ARG B 1 513 ? 11.016 -26.766 8.891 1 96.31 513 ARG B C 1
ATOM 9237 O O . ARG B 1 513 ? 12.094 -27.297 8.602 1 96.31 513 ARG B O 1
ATOM 9244 N N . ASP B 1 514 ? 10.5 -25.75 8.25 1 97.25 514 ASP B N 1
ATOM 9245 C CA . ASP B 1 514 ? 11.094 -25.266 7.012 1 97.25 514 ASP B CA 1
ATOM 9246 C C . ASP B 1 514 ? 12.484 -24.688 7.254 1 97.25 514 ASP B C 1
ATOM 9248 O O . ASP B 1 514 ? 13.438 -25.047 6.566 1 97.25 514 ASP B O 1
ATOM 9252 N N . TRP B 1 515 ? 12.648 -23.828 8.242 1 97.31 515 TRP B N 1
ATOM 9253 C CA . TRP B 1 515 ? 13.969 -23.234 8.43 1 97.31 515 TRP B CA 1
ATOM 9254 C C . TRP B 1 515 ? 14.977 -24.281 8.891 1 97.31 515 TRP B C 1
ATOM 9256 O O . TRP B 1 515 ? 16.062 -24.391 8.336 1 97.31 515 TRP B O 1
ATOM 9266 N N . PRO B 1 516 ? 14.656 -25.094 9.938 1 97.94 516 PRO B N 1
ATOM 9267 C CA . PRO B 1 516 ? 15.625 -26.141 10.297 1 97.94 516 PRO B CA 1
ATOM 9268 C C . PRO B 1 516 ? 16.031 -27 9.109 1 97.94 516 PRO B C 1
ATOM 9270 O O . PRO B 1 516 ? 17.203 -27.406 9.008 1 97.94 516 PRO B O 1
ATOM 9273 N N . ASP B 1 517 ? 15.102 -27.312 8.273 1 98.69 517 ASP B N 1
ATOM 9274 C CA . ASP B 1 517 ? 15.422 -28.062 7.066 1 98.69 517 ASP B CA 1
ATOM 9275 C C . ASP B 1 517 ? 16.438 -27.312 6.203 1 98.69 517 ASP B C 1
ATOM 9277 O O . ASP B 1 517 ? 17.406 -27.906 5.723 1 98.69 517 ASP B O 1
ATOM 9281 N N . CYS B 1 518 ? 16.25 -26.031 6.012 1 98.69 518 CYS B N 1
ATOM 9282 C CA . CYS B 1 518 ? 17.156 -25.203 5.223 1 98.69 518 CYS B CA 1
ATOM 9283 C C . CYS B 1 518 ? 18.531 -25.125 5.871 1 98.69 518 CYS B C 1
ATOM 9285 O O . CYS B 1 518 ? 19.562 -25.328 5.203 1 98.69 518 CYS B O 1
ATOM 9287 N N . GLU B 1 519 ? 18.531 -24.844 7.105 1 98.25 519 GLU B N 1
ATOM 9288 C CA . GLU B 1 519 ? 19.781 -24.688 7.836 1 98.25 519 GLU B CA 1
ATOM 9289 C C . GLU B 1 519 ? 20.578 -26 7.844 1 98.25 519 GLU B C 1
ATOM 9291 O O . GLU B 1 519 ? 21.812 -25.969 7.809 1 98.25 519 GLU B O 1
ATOM 9296 N N . SER B 1 520 ? 19.938 -27.094 7.945 1 98.69 520 SER B N 1
ATOM 9297 C CA . SER B 1 520 ? 20.625 -28.391 7.977 1 98.69 520 SER B CA 1
ATOM 9298 C C . SER B 1 520 ? 21.375 -28.641 6.672 1 98.69 520 SER B C 1
ATOM 9300 O O . SER B 1 520 ? 22.391 -29.344 6.66 1 98.69 520 SER B O 1
ATOM 9302 N N . MET B 1 521 ? 20.828 -28.156 5.551 1 98.75 521 MET B N 1
ATOM 9303 C CA . MET B 1 521 ? 21.594 -28.297 4.312 1 98.75 521 MET B CA 1
ATOM 9304 C C . MET B 1 521 ? 22.906 -27.531 4.391 1 98.75 521 MET B C 1
ATOM 9306 O O . MET B 1 521 ? 23.938 -28 3.918 1 98.75 521 MET B O 1
ATOM 9310 N N . VAL B 1 522 ? 22.828 -26.328 4.914 1 98.75 522 VAL B N 1
ATOM 9311 C CA . VAL B 1 522 ? 24.047 -25.531 5.094 1 98.75 522 VAL B CA 1
ATOM 9312 C C . VAL B 1 522 ? 25.062 -26.297 5.93 1 98.75 522 VAL B C 1
ATOM 9314 O O . VAL B 1 522 ? 26.234 -26.391 5.566 1 98.75 522 VAL B O 1
ATOM 9317 N N . ASP B 1 523 ? 24.594 -26.875 6.996 1 98.62 523 ASP B N 1
ATOM 9318 C CA . ASP B 1 523 ? 25.484 -27.672 7.848 1 98.62 523 ASP B CA 1
ATOM 9319 C C . ASP B 1 523 ? 26.094 -28.844 7.074 1 98.62 523 ASP B C 1
ATOM 9321 O O . ASP B 1 523 ? 27.266 -29.172 7.254 1 98.62 523 ASP B O 1
ATOM 9325 N N . GLU B 1 524 ? 25.297 -29.453 6.277 1 98.44 524 GLU B N 1
ATOM 9326 C CA . GLU B 1 524 ? 25.766 -30.594 5.512 1 98.44 524 GLU B CA 1
ATOM 9327 C C . GLU B 1 524 ? 26.875 -30.203 4.547 1 98.44 524 GLU B C 1
ATOM 9329 O O . GLU B 1 524 ? 27.891 -30.906 4.434 1 98.44 524 GLU B O 1
ATOM 9334 N N . VAL B 1 525 ? 26.703 -29.109 3.824 1 98 525 VAL B N 1
ATOM 9335 C CA . VAL B 1 525 ? 27.719 -28.719 2.844 1 98 525 VAL B CA 1
ATOM 9336 C C . VAL B 1 525 ? 28.969 -28.219 3.559 1 98 525 VAL B C 1
ATOM 9338 O O . VAL B 1 525 ? 30.078 -28.328 3.025 1 98 525 VAL B O 1
ATOM 9341 N N . ILE B 1 526 ? 28.844 -27.625 4.73 1 98.12 526 ILE B N 1
ATOM 9342 C CA . ILE B 1 526 ? 30 -27.312 5.551 1 98.12 526 ILE B CA 1
ATOM 9343 C C . ILE B 1 526 ? 30.734 -28.594 5.941 1 98.12 526 ILE B C 1
ATOM 9345 O O . ILE B 1 526 ? 31.953 -28.688 5.809 1 98.12 526 ILE B O 1
ATOM 9349 N N . ARG B 1 527 ? 30.016 -29.578 6.41 1 97.25 527 ARG B N 1
ATOM 9350 C CA . ARG B 1 527 ? 30.578 -30.859 6.805 1 97.25 527 ARG B CA 1
ATOM 9351 C C . ARG B 1 527 ? 31.328 -31.5 5.652 1 97.25 527 ARG B C 1
ATOM 9353 O O . ARG B 1 527 ? 32.406 -32.094 5.859 1 97.25 527 ARG B O 1
ATOM 9360 N N . LEU B 1 528 ? 30.859 -31.359 4.438 1 95.19 528 LEU B N 1
ATOM 9361 C CA . LEU B 1 528 ? 31.453 -31.938 3.246 1 95.19 528 LEU B CA 1
ATOM 9362 C C . LEU B 1 528 ? 32.656 -31.141 2.789 1 95.19 528 LEU B C 1
ATOM 9364 O O . LEU B 1 528 ? 33.344 -31.516 1.833 1 95.19 528 LEU B O 1
ATOM 9368 N N . GLY B 1 529 ? 32.875 -29.984 3.426 1 95.44 529 GLY B N 1
ATOM 9369 C CA . GLY B 1 529 ? 34.031 -29.141 3.1 1 95.44 529 GLY B CA 1
ATOM 9370 C C . GLY B 1 529 ? 33.812 -28.266 1.89 1 95.44 529 GLY B C 1
ATOM 9371 O O . GLY B 1 529 ? 34.75 -27.719 1.319 1 95.44 529 GLY B O 1
ATOM 9372 N N . LEU B 1 530 ? 32.594 -28.078 1.523 1 96.25 530 LEU B N 1
ATOM 9373 C CA . LEU B 1 530 ? 32.281 -27.297 0.334 1 96.25 530 LEU B CA 1
ATOM 9374 C C . LEU B 1 530 ? 32.094 -25.828 0.688 1 96.25 530 LEU B C 1
ATOM 9376 O O . LEU B 1 530 ? 32.375 -24.953 -0.124 1 96.25 530 LEU B O 1
ATOM 9380 N N . ALA B 1 531 ? 31.609 -25.578 1.851 1 97.62 531 ALA B N 1
ATOM 9381 C CA . ALA B 1 531 ? 31.219 -24.219 2.236 1 97.62 531 ALA B CA 1
ATOM 9382 C C . ALA B 1 531 ? 32.094 -23.719 3.391 1 97.62 531 ALA B C 1
ATOM 9384 O O . ALA B 1 531 ? 32.375 -24.469 4.32 1 97.62 531 ALA B O 1
ATOM 9385 N N . ASP B 1 532 ? 32.406 -22.422 3.348 1 97.62 532 ASP B N 1
ATOM 9386 C CA . ASP B 1 532 ? 33.094 -21.719 4.434 1 97.62 532 ASP B CA 1
ATOM 9387 C C . ASP B 1 532 ? 32.094 -21.188 5.453 1 97.62 532 ASP B C 1
ATOM 9389 O O . ASP B 1 532 ? 31.281 -20.297 5.145 1 97.62 532 ASP B O 1
ATOM 9393 N N . PRO B 1 533 ? 32.125 -21.688 6.684 1 98.06 533 PRO B N 1
ATOM 9394 C CA . PRO B 1 533 ? 31.125 -21.281 7.676 1 98.06 533 PRO B CA 1
ATOM 9395 C C . PRO B 1 533 ? 31.188 -19.781 8 1 98.06 533 PRO B C 1
ATOM 9397 O O . PRO B 1 533 ? 30.25 -19.234 8.562 1 98.06 533 PRO B O 1
ATOM 9400 N N . ASP B 1 534 ? 32.219 -19.094 7.645 1 97.69 534 ASP B N 1
ATOM 9401 C CA . ASP B 1 534 ? 32.375 -17.672 7.957 1 97.69 534 ASP B CA 1
ATOM 9402 C C . ASP B 1 534 ? 32 -16.797 6.766 1 97.69 534 ASP B C 1
ATOM 9404 O O . ASP B 1 534 ? 32.031 -15.57 6.848 1 97.69 534 ASP B O 1
ATOM 9408 N N . ARG B 1 535 ? 31.609 -17.422 5.668 1 98.25 535 ARG B N 1
ATOM 9409 C CA . ARG B 1 535 ? 31.203 -16.703 4.465 1 98.25 535 ARG B CA 1
ATOM 9410 C C . ARG B 1 535 ? 29.891 -17.234 3.92 1 98.25 535 ARG B C 1
ATOM 9412 O O . ARG B 1 535 ? 29.828 -17.703 2.783 1 98.25 535 ARG B O 1
ATOM 9419 N N . LEU B 1 536 ? 28.859 -17.062 4.719 1 98.81 536 LEU B N 1
ATOM 9420 C CA . LEU B 1 536 ? 27.531 -17.547 4.383 1 98.81 536 LEU B CA 1
ATOM 9421 C C . LEU B 1 536 ? 26.578 -16.375 4.113 1 98.81 536 LEU B C 1
ATOM 9423 O O . LEU B 1 536 ? 26.641 -15.359 4.801 1 98.81 536 LEU B O 1
ATOM 9427 N N . ALA B 1 537 ? 25.766 -16.516 3.141 1 98.88 537 ALA B N 1
ATOM 9428 C CA . ALA B 1 537 ? 24.641 -15.625 2.865 1 98.88 537 ALA B CA 1
ATOM 9429 C C . ALA B 1 537 ? 23.359 -16.406 2.629 1 98.88 537 ALA B C 1
ATOM 9431 O O . ALA B 1 537 ? 23.391 -17.625 2.422 1 98.88 537 ALA B O 1
ATOM 9432 N N . VAL B 1 538 ? 22.25 -15.758 2.75 1 98.88 538 VAL B N 1
ATOM 9433 C CA . VAL B 1 538 ? 20.953 -16.375 2.486 1 98.88 538 VAL B CA 1
ATOM 9434 C C . VAL B 1 538 ? 20.109 -15.438 1.611 1 98.88 538 VAL B C 1
ATOM 9436 O O . VAL B 1 538 ? 20.203 -14.219 1.732 1 98.88 538 VAL B O 1
ATOM 9439 N N . ALA B 1 539 ? 19.359 -16.016 0.671 1 98.69 539 ALA B N 1
ATOM 9440 C CA . ALA B 1 539 ? 18.547 -15.234 -0.255 1 98.69 539 ALA B CA 1
ATOM 9441 C C . ALA B 1 539 ? 17.297 -16 -0.663 1 98.69 539 ALA B C 1
ATOM 9443 O O . ALA B 1 539 ? 17.266 -17.234 -0.601 1 98.69 539 ALA B O 1
ATOM 9444 N N . GLY B 1 540 ? 16.297 -15.266 -1.053 1 98.31 540 GLY B N 1
ATOM 9445 C CA . GLY B 1 540 ? 15.078 -15.852 -1.591 1 98.31 540 GLY B CA 1
ATOM 9446 C C . GLY B 1 540 ? 14.055 -14.805 -2.008 1 98.31 540 GLY B C 1
ATOM 9447 O O . GLY B 1 540 ? 14.234 -13.617 -1.744 1 98.31 540 GLY B O 1
ATOM 9448 N N . TRP B 1 541 ? 13.031 -15.25 -2.676 1 98.25 541 TRP B N 1
ATOM 9449 C CA . TRP B 1 541 ? 11.922 -14.414 -3.129 1 98.25 541 TRP B CA 1
ATOM 9450 C C . TRP B 1 541 ? 10.594 -14.945 -2.594 1 98.25 541 TRP B C 1
ATOM 9452 O O . TRP B 1 541 ? 10.391 -16.156 -2.492 1 98.25 541 TRP B O 1
ATOM 9462 N N . SER B 1 542 ? 9.602 -13.992 -2.258 1 97.81 542 SER B N 1
ATOM 9463 C CA . SER B 1 542 ? 8.305 -14.383 -1.725 1 97.81 542 SER B CA 1
ATOM 9464 C C . SER B 1 542 ? 8.453 -15.188 -0.438 1 97.81 542 SER B C 1
ATOM 9466 O O . SER B 1 542 ? 9.125 -14.75 0.499 1 97.81 542 SER B O 1
ATOM 9468 N N . HIS B 1 543 ? 8.016 -16.438 -0.409 1 97.44 543 HIS B N 1
ATOM 9469 C CA . HIS B 1 543 ? 8.18 -17.234 0.799 1 97.44 543 HIS B CA 1
ATOM 9470 C C . HIS B 1 543 ? 9.656 -17.484 1.096 1 97.44 543 HIS B C 1
ATOM 9472 O O . HIS B 1 543 ? 10.055 -17.562 2.26 1 97.44 543 HIS B O 1
ATOM 9478 N N . GLY B 1 544 ? 10.477 -17.656 0.068 1 98.38 544 GLY B N 1
ATOM 9479 C CA . GLY B 1 544 ? 11.914 -17.75 0.292 1 98.38 544 GLY B CA 1
ATOM 9480 C C . GLY B 1 544 ? 12.492 -16.516 0.959 1 98.38 544 GLY B C 1
ATOM 9481 O O . GLY B 1 544 ? 13.383 -16.625 1.803 1 98.38 544 GLY B O 1
ATOM 9482 N N . GLY B 1 545 ? 12 -15.375 0.521 1 98.62 545 GLY B N 1
ATOM 9483 C CA . GLY B 1 545 ? 12.375 -14.141 1.195 1 98.62 545 GLY B CA 1
ATOM 9484 C C . GLY B 1 545 ? 11.891 -14.078 2.633 1 98.62 545 GLY B C 1
ATOM 9485 O O . GLY B 1 545 ? 12.602 -13.57 3.508 1 98.62 545 GLY B O 1
ATOM 9486 N N . SER B 1 546 ? 10.719 -14.578 2.885 1 98.5 546 SER B N 1
ATOM 9487 C CA . SER B 1 546 ? 10.172 -14.633 4.238 1 98.5 546 SER B CA 1
ATOM 9488 C C . SER B 1 546 ? 11.047 -15.484 5.152 1 98.5 546 SER B C 1
ATOM 9490 O O . SER B 1 546 ? 11.312 -15.102 6.293 1 98.5 546 SER B O 1
ATOM 9492 N N . LEU B 1 547 ? 11.469 -16.609 4.621 1 98.44 547 LEU B N 1
ATOM 9493 C CA . LEU B 1 547 ? 12.32 -17.5 5.406 1 98.44 547 LEU B CA 1
ATOM 9494 C C . LEU B 1 547 ? 13.695 -16.891 5.621 1 98.44 547 LEU B C 1
ATOM 9496 O O . LEU B 1 547 ? 14.289 -17.047 6.688 1 98.44 547 LEU B O 1
ATOM 9500 N N . ALA B 1 548 ? 14.18 -16.234 4.613 1 98.75 548 ALA B N 1
ATOM 9501 C CA . ALA B 1 548 ? 15.453 -15.539 4.781 1 98.75 548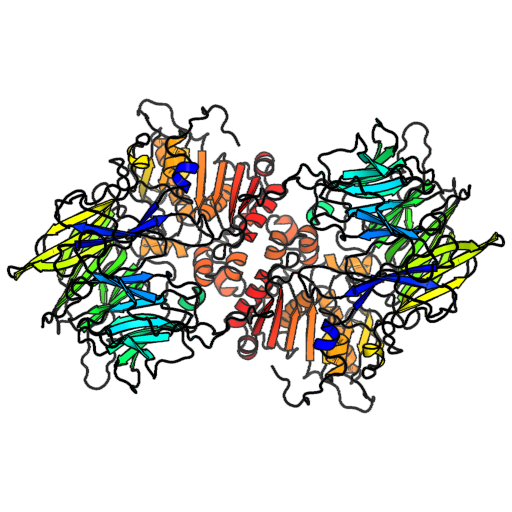 ALA B CA 1
ATOM 9502 C C . ALA B 1 548 ? 15.367 -14.5 5.898 1 98.75 548 ALA B C 1
ATOM 9504 O O . ALA B 1 548 ? 16.234 -14.445 6.77 1 98.75 548 ALA B O 1
ATOM 9505 N N . ALA B 1 549 ? 14.297 -13.719 5.855 1 98.75 549 ALA B N 1
ATOM 9506 C CA . ALA B 1 549 ? 14.094 -12.719 6.898 1 98.75 549 ALA B CA 1
ATOM 9507 C C . ALA B 1 549 ? 13.961 -13.375 8.273 1 98.75 549 ALA B C 1
ATOM 9509 O O . ALA B 1 549 ? 14.609 -12.961 9.234 1 98.75 549 ALA B O 1
ATOM 9510 N N . TRP B 1 550 ? 13.195 -14.383 8.336 1 98.25 550 TRP B N 1
ATOM 9511 C CA . TRP B 1 550 ? 12.992 -15.086 9.602 1 98.25 550 TRP B CA 1
ATOM 9512 C C . TRP B 1 550 ? 14.297 -15.703 10.094 1 98.25 550 TRP B C 1
ATOM 9514 O O . TRP B 1 550 ? 14.664 -15.539 11.258 1 98.25 550 TRP B O 1
ATOM 9524 N N . GLY B 1 551 ? 14.992 -16.391 9.211 1 98.12 551 GLY B N 1
ATOM 9525 C CA . GLY B 1 551 ? 16.234 -17.078 9.562 1 98.12 551 GLY B CA 1
ATOM 9526 C C . GLY B 1 551 ? 17.281 -16.141 10.125 1 98.12 551 GLY B C 1
ATOM 9527 O O . GLY B 1 551 ? 17.891 -16.438 11.156 1 98.12 551 GLY B O 1
ATOM 9528 N N . VAL B 1 552 ? 17.453 -15.008 9.477 1 98 552 VAL B N 1
ATOM 9529 C CA . VAL B 1 552 ? 18.516 -14.117 9.898 1 98 552 VAL B CA 1
ATOM 9530 C C . VAL B 1 552 ? 18.156 -13.477 11.234 1 98 552 VAL B C 1
ATOM 9532 O O . VAL B 1 552 ? 19.047 -13.188 12.047 1 98 552 VAL B O 1
ATOM 9535 N N . THR B 1 553 ? 16.859 -13.242 11.492 1 97.88 553 THR B N 1
ATOM 9536 C CA . THR B 1 553 ? 16.453 -12.641 12.758 1 97.88 553 THR B CA 1
ATOM 9537 C C . THR B 1 553 ? 16.547 -13.656 13.898 1 97.88 553 THR B C 1
ATOM 9539 O O . THR B 1 553 ? 16.625 -13.281 15.07 1 97.88 553 THR B O 1
ATOM 9542 N N . GLN B 1 554 ? 16.578 -14.898 13.562 1 96.75 554 GLN B N 1
ATOM 9543 C CA . GLN B 1 554 ? 16.719 -15.938 14.578 1 96.75 554 GLN B CA 1
ATOM 9544 C C . GLN B 1 554 ? 18.188 -16.281 14.812 1 96.75 554 GLN B C 1
ATOM 9546 O O . GLN B 1 554 ? 18.609 -16.516 15.945 1 96.75 554 GLN B O 1
ATOM 9551 N N . THR B 1 555 ? 18.984 -16.281 13.758 1 97.94 555 THR B N 1
ATOM 9552 C CA . THR B 1 555 ? 20.391 -16.672 13.867 1 97.94 555 THR B CA 1
ATOM 9553 C C . THR B 1 555 ? 21.266 -15.469 14.195 1 97.94 555 THR B C 1
ATOM 9555 O O . THR B 1 555 ? 22.391 -15.625 14.656 1 97.94 555 THR B O 1
ATOM 9558 N N . LYS B 1 556 ? 20.844 -14.305 13.922 1 98.19 556 LYS B N 1
ATOM 9559 C CA . LYS B 1 556 ? 21.406 -13.008 14.305 1 98.19 556 LYS B CA 1
ATOM 9560 C C . LYS B 1 556 ? 22.719 -12.75 13.57 1 98.19 556 LYS B C 1
ATOM 9562 O O . LYS B 1 556 ? 22.875 -11.719 12.906 1 98.19 556 LYS B O 1
ATOM 9567 N N . THR B 1 557 ? 23.688 -13.766 13.625 1 98.31 557 THR B N 1
ATOM 9568 C CA . THR B 1 557 ? 25.031 -13.438 13.188 1 98.31 557 THR B CA 1
ATOM 9569 C C . THR B 1 557 ? 25.562 -14.508 12.242 1 98.31 557 THR B C 1
ATOM 9571 O O . THR B 1 557 ? 26.625 -14.336 11.617 1 98.31 557 THR B O 1
ATOM 9574 N N . ARG B 1 558 ? 24.906 -15.602 12.031 1 98.56 558 ARG B N 1
ATOM 9575 C CA . ARG B 1 558 ? 25.422 -16.734 11.281 1 98.56 558 ARG B CA 1
ATOM 9576 C C . ARG B 1 558 ? 25.688 -16.359 9.828 1 98.56 558 ARG B C 1
ATOM 9578 O O . ARG B 1 558 ? 26.719 -16.734 9.266 1 98.56 558 ARG B O 1
ATOM 9585 N N . PHE B 1 559 ? 24.797 -15.641 9.266 1 98.81 559 PHE B N 1
ATOM 9586 C CA . PHE B 1 559 ? 24.938 -15.195 7.879 1 98.81 559 PHE B CA 1
ATOM 9587 C C . PHE B 1 559 ? 25.469 -13.773 7.816 1 98.81 559 PHE B C 1
ATOM 9589 O O . PHE B 1 559 ? 25.062 -12.906 8.586 1 98.81 559 PHE B O 1
ATOM 9596 N N . LYS B 1 560 ? 26.359 -13.523 6.91 1 98.56 560 LYS B N 1
ATOM 9597 C CA . LYS B 1 560 ? 26.969 -12.203 6.785 1 98.56 560 LYS B CA 1
ATOM 9598 C C . LYS B 1 560 ? 26.094 -11.273 5.953 1 98.56 560 LYS B C 1
ATOM 9600 O O . LYS B 1 560 ? 26.109 -10.055 6.152 1 98.56 560 LYS B O 1
ATOM 9605 N N . ALA B 1 561 ? 25.359 -11.852 5.008 1 98.69 561 ALA B N 1
ATOM 9606 C CA . ALA B 1 561 ? 24.484 -11.078 4.137 1 98.69 561 ALA B CA 1
ATOM 9607 C C . ALA B 1 561 ? 23.172 -11.828 3.857 1 98.69 561 ALA B C 1
ATOM 9609 O O . ALA B 1 561 ? 23.141 -13.062 3.945 1 98.69 561 ALA B O 1
ATOM 9610 N N . ALA B 1 562 ? 22.141 -11.07 3.559 1 98.88 562 ALA B N 1
ATOM 9611 C CA . ALA B 1 562 ? 20.859 -11.641 3.168 1 98.88 562 ALA B CA 1
ATOM 9612 C C . ALA B 1 562 ? 20.172 -10.789 2.104 1 98.88 562 ALA B C 1
ATOM 9614 O O . ALA B 1 562 ? 20.312 -9.562 2.109 1 98.88 562 ALA B O 1
ATOM 9615 N N . VAL B 1 563 ? 19.531 -11.414 1.177 1 98.81 563 VAL B N 1
ATOM 9616 C CA . VAL B 1 563 ? 18.641 -10.742 0.241 1 98.81 563 VAL B CA 1
ATOM 9617 C C . VAL B 1 563 ? 17.203 -11.211 0.477 1 98.81 563 VAL B C 1
ATOM 9619 O O . VAL B 1 563 ? 16.891 -12.391 0.282 1 98.81 563 VAL B O 1
ATOM 9622 N N . VAL B 1 564 ? 16.359 -10.32 0.897 1 98.81 564 VAL B N 1
ATOM 9623 C CA . VAL B 1 564 ? 14.953 -10.578 1.147 1 98.81 564 VAL B CA 1
ATOM 9624 C C . VAL B 1 564 ? 14.109 -9.992 0.019 1 98.81 564 VAL B C 1
ATOM 9626 O O . VAL B 1 564 ? 13.766 -8.805 0.046 1 98.81 564 VAL B O 1
ATOM 9629 N N . GLY B 1 565 ? 13.766 -10.844 -0.959 1 98.69 565 GLY B N 1
ATOM 9630 C CA . GLY B 1 565 ? 12.906 -10.414 -2.049 1 98.69 565 GLY B CA 1
ATOM 9631 C C . GLY B 1 565 ? 11.43 -10.602 -1.756 1 98.69 565 GLY B C 1
ATOM 9632 O O . GLY B 1 565 ? 10.969 -11.734 -1.579 1 98.69 565 GLY B O 1
ATOM 9633 N N . ALA B 1 566 ? 10.727 -9.523 -1.7 1 98.44 566 ALA B N 1
ATOM 9634 C CA . ALA B 1 566 ? 9.289 -9.539 -1.478 1 98.44 566 ALA B CA 1
ATOM 9635 C C . ALA B 1 566 ? 8.914 -10.484 -0.332 1 98.44 566 ALA B C 1
ATOM 9637 O O . ALA B 1 566 ? 8.031 -11.328 -0.475 1 98.44 566 ALA B O 1
ATOM 9638 N N . GLY B 1 567 ? 9.617 -10.398 0.761 1 98.31 567 GLY B N 1
ATOM 9639 C CA . GLY B 1 567 ? 9.398 -11.258 1.916 1 98.31 567 GLY B CA 1
ATOM 9640 C C . GLY B 1 567 ? 8.477 -10.641 2.953 1 98.31 567 GLY B C 1
ATOM 9641 O O . GLY B 1 567 ? 8.289 -9.422 2.979 1 98.31 567 GLY B O 1
ATOM 9642 N N . VAL B 1 568 ? 7.941 -11.508 3.834 1 98.31 568 VAL B N 1
ATOM 9643 C CA . VAL B 1 568 ? 7.027 -11.102 4.895 1 98.31 568 VAL B CA 1
ATOM 9644 C C . VAL B 1 568 ? 7.812 -10.828 6.176 1 98.31 568 VAL B C 1
ATOM 9646 O O . VAL B 1 568 ? 8.719 -11.586 6.527 1 98.31 568 VAL B O 1
ATOM 9649 N N . SER B 1 569 ? 7.445 -9.727 6.855 1 97.62 569 SER B N 1
ATOM 9650 C CA . SER B 1 569 ? 8.094 -9.438 8.133 1 97.62 569 SER B CA 1
ATOM 9651 C C . SER B 1 569 ? 7.09 -9.422 9.273 1 97.62 569 SER B C 1
ATOM 9653 O O . SER B 1 569 ? 7.469 -9.531 10.445 1 97.62 569 SER B O 1
ATOM 9655 N N . ASN B 1 570 ? 5.848 -9.242 9.008 1 97.5 570 ASN B N 1
ATOM 9656 C CA . ASN B 1 570 ? 4.758 -9.211 9.984 1 97.5 570 ASN B CA 1
ATOM 9657 C C . ASN B 1 570 ? 3.529 -9.961 9.469 1 97.5 570 ASN B C 1
ATOM 9659 O O . ASN B 1 570 ? 2.801 -9.445 8.617 1 97.5 570 ASN B O 1
ATOM 9663 N N . TRP B 1 571 ? 3.203 -11.086 10.062 1 96.19 571 TRP B N 1
ATOM 9664 C CA . TRP B 1 571 ? 2.213 -11.992 9.5 1 96.19 571 TRP B CA 1
ATOM 9665 C C . TRP B 1 571 ? 0.797 -11.5 9.781 1 96.19 571 TRP B C 1
ATOM 9667 O O . TRP B 1 571 ? -0.124 -11.758 9.008 1 96.19 571 TRP B O 1
ATOM 9677 N N . GLU B 1 572 ? 0.583 -10.836 10.906 1 94.31 572 GLU B N 1
ATOM 9678 C CA . GLU B 1 572 ? -0.731 -10.242 11.141 1 94.31 572 GLU B CA 1
ATOM 9679 C C . GLU B 1 572 ? -1.103 -9.258 10.039 1 94.31 572 GLU B C 1
ATOM 9681 O O . GLU B 1 572 ? -2.217 -9.297 9.516 1 94.31 572 GLU B O 1
ATOM 9686 N N . GLY B 1 573 ? -0.158 -8.375 9.789 1 95.81 573 GLY B N 1
ATOM 9687 C CA . GLY B 1 573 ? -0.364 -7.445 8.688 1 95.81 573 GLY B CA 1
ATOM 9688 C C . GLY B 1 573 ? -0.609 -8.141 7.363 1 95.81 573 GLY B C 1
ATOM 9689 O O . GLY B 1 573 ? -1.41 -7.672 6.547 1 95.81 573 GLY B O 1
ATOM 9690 N N . MET B 1 574 ? 0.002 -9.242 7.105 1 96.44 574 MET B N 1
ATOM 9691 C CA . MET B 1 574 ? -0.182 -10.023 5.887 1 96.44 574 MET B CA 1
ATOM 9692 C C . MET B 1 574 ? -1.621 -10.516 5.762 1 96.44 574 MET B C 1
ATOM 9694 O O . MET B 1 574 ? -2.227 -10.406 4.695 1 96.44 574 MET B O 1
ATOM 9698 N N . VAL B 1 575 ? -2.131 -11.047 6.816 1 96.81 575 VAL B N 1
ATOM 9699 C CA . VAL B 1 575 ? -3.502 -11.539 6.801 1 96.81 575 VAL B CA 1
ATOM 9700 C C . VAL B 1 575 ? -4.465 -10.398 6.508 1 96.81 575 VAL B C 1
ATOM 9702 O O . VAL B 1 575 ? -5.438 -10.562 5.766 1 96.81 575 VAL B O 1
ATOM 9705 N N . MET B 1 576 ? -4.16 -9.25 6.957 1 96.94 576 MET B N 1
ATOM 9706 C CA . MET B 1 576 ? -5.023 -8.086 6.785 1 96.94 576 MET B CA 1
ATOM 9707 C C . MET B 1 576 ? -4.996 -7.598 5.34 1 96.94 576 MET B C 1
ATOM 9709 O O . MET B 1 576 ? -6.039 -7.266 4.77 1 96.94 576 MET B O 1
ATOM 9713 N N . GLU B 1 577 ? -3.795 -7.664 4.73 1 95.75 577 GLU B N 1
ATOM 9714 C CA . GLU B 1 577 ? -3.627 -6.828 3.547 1 95.75 577 GLU B CA 1
ATOM 9715 C C . GLU B 1 577 ? -3.432 -7.676 2.293 1 95.75 577 GLU B C 1
ATOM 9717 O O . GLU B 1 577 ? -3.674 -7.211 1.178 1 95.75 577 GLU B O 1
ATOM 9722 N N . SER B 1 578 ? -2.955 -8.828 2.416 1 94.88 578 SER B N 1
ATOM 9723 C CA . SER B 1 578 ? -2.611 -9.656 1.262 1 94.88 578 SER B CA 1
ATOM 9724 C C . SER B 1 578 ? -3.855 -10.047 0.469 1 94.88 578 SER B C 1
ATOM 9726 O O . SER B 1 578 ? -4.957 -10.078 1.016 1 94.88 578 SER B O 1
ATOM 9728 N N . GLY B 1 579 ? -3.664 -10.344 -0.761 1 91.19 579 GLY B N 1
ATOM 9729 C CA . GLY B 1 579 ? -4.742 -10.828 -1.607 1 91.19 579 GLY B CA 1
ATOM 9730 C C . GLY B 1 579 ? -5.219 -12.219 -1.23 1 91.19 579 GLY B C 1
ATOM 9731 O O . GLY B 1 579 ? -6.273 -12.664 -1.684 1 91.19 579 GLY B O 1
ATOM 9732 N N . SER B 1 580 ? -4.5 -12.867 -0.338 1 92.62 580 SER B N 1
ATOM 9733 C CA . SER B 1 580 ? -4.832 -14.234 0.058 1 92.62 580 SER B CA 1
ATOM 9734 C C . SER B 1 580 ? -4.762 -14.398 1.572 1 92.62 580 SER B C 1
ATOM 9736 O O . SER B 1 580 ? -3.908 -15.133 2.08 1 92.62 580 SER B O 1
ATOM 9738 N N . PRO B 1 581 ? -5.711 -13.859 2.268 1 94.94 581 PRO B N 1
ATOM 9739 C CA . PRO B 1 581 ? -5.648 -13.875 3.73 1 94.94 581 PRO B CA 1
ATOM 9740 C C . PRO B 1 581 ? -5.625 -15.289 4.309 1 94.94 581 PRO B C 1
ATOM 9742 O O . PRO B 1 581 ? -4.918 -15.547 5.289 1 94.94 581 PRO B O 1
ATOM 9745 N N . GLU B 1 582 ? -6.32 -16.234 3.734 1 93.38 582 GLU B N 1
ATOM 9746 C CA . GLU B 1 582 ? -6.391 -17.594 4.266 1 93.38 582 GLU B CA 1
ATOM 9747 C C . GLU B 1 582 ? -5.047 -18.312 4.137 1 93.38 582 GLU B C 1
ATOM 9749 O O . GLU B 1 582 ? -4.625 -19.016 5.047 1 93.38 582 GLU B O 1
ATOM 9754 N N . LEU B 1 583 ? -4.418 -18.141 3.023 1 94.19 583 LEU B N 1
ATOM 9755 C CA . LEU B 1 583 ? -3.096 -18.719 2.832 1 94.19 583 LEU B CA 1
ATOM 9756 C C . LEU B 1 583 ? -2.104 -18.156 3.848 1 94.19 583 LEU B C 1
ATOM 9758 O O . LEU B 1 583 ? -1.346 -18.906 4.461 1 94.19 583 LEU B O 1
ATOM 9762 N N . GLU B 1 584 ? -2.154 -16.875 4.035 1 95.88 584 GLU B N 1
ATOM 9763 C CA . GLU B 1 584 ? -1.234 -16.219 4.961 1 95.88 584 GLU B CA 1
ATOM 9764 C C . GLU B 1 584 ? -1.502 -16.641 6.402 1 95.88 584 GLU B C 1
ATOM 9766 O O . GLU B 1 584 ? -0.57 -16.781 7.195 1 95.88 584 GLU B O 1
ATOM 9771 N N . ALA B 1 585 ? -2.746 -16.812 6.719 1 94.5 585 ALA B N 1
ATOM 9772 C CA . ALA B 1 585 ? -3.105 -17.312 8.039 1 94.5 585 ALA B CA 1
ATOM 9773 C C . ALA B 1 585 ? -2.529 -18.703 8.281 1 94.5 585 ALA B C 1
ATOM 9775 O O . ALA B 1 585 ? -2.066 -19.016 9.383 1 94.5 585 ALA B O 1
ATOM 9776 N N . ALA B 1 586 ? -2.547 -19.5 7.25 1 93.06 586 ALA B N 1
ATOM 9777 C CA . ALA B 1 586 ? -2.027 -20.859 7.375 1 93.06 586 ALA B CA 1
ATOM 9778 C C . ALA B 1 586 ? -0.515 -20.844 7.574 1 93.06 586 ALA B C 1
ATOM 9780 O O . ALA B 1 586 ? 0.01 -21.594 8.414 1 93.06 586 ALA B O 1
ATOM 9781 N N . ILE B 1 587 ? 0.18 -19.984 6.902 1 94.56 587 ILE B N 1
ATOM 9782 C CA . ILE B 1 587 ? 1.636 -19.938 6.965 1 94.56 587 ILE B CA 1
ATOM 9783 C C . ILE B 1 587 ? 2.068 -19.234 8.258 1 94.56 587 ILE B C 1
ATOM 9785 O O . ILE B 1 587 ? 2.953 -19.734 8.961 1 94.56 587 ILE B O 1
ATOM 9789 N N . GLY B 1 588 ? 1.443 -18.125 8.555 1 93.81 588 GLY B N 1
ATOM 9790 C CA . GLY B 1 588 ? 1.908 -17.266 9.625 1 93.81 588 GLY B CA 1
ATOM 9791 C C . GLY B 1 588 ? 1.255 -17.562 10.961 1 93.81 588 GLY B C 1
ATOM 9792 O O . GLY B 1 588 ? 1.742 -17.125 12.008 1 93.81 588 GLY B O 1
ATOM 9793 N N . GLN B 1 589 ? 0.069 -18.203 10.93 1 93.19 589 GLN B N 1
ATOM 9794 C CA . GLN B 1 589 ? -0.681 -18.609 12.109 1 93.19 589 GLN B CA 1
ATOM 9795 C C . GLN B 1 589 ? -1.002 -17.406 13 1 93.19 589 GLN B C 1
ATOM 9797 O O . GLN B 1 589 ? -0.954 -17.516 14.227 1 93.19 589 GLN B O 1
ATOM 9802 N N . ARG B 1 590 ? -1.185 -16.266 12.469 1 93.06 590 ARG B N 1
ATOM 9803 C CA . ARG B 1 590 ? -1.572 -15.055 13.18 1 93.06 590 ARG B CA 1
ATOM 9804 C C . ARG B 1 590 ? -2.768 -14.383 12.508 1 93.06 590 ARG B C 1
ATOM 9806 O O . ARG B 1 590 ? -2.605 -13.648 11.531 1 93.06 590 ARG B O 1
ATOM 9813 N N . VAL B 1 591 ? -3.939 -14.609 13.031 1 95.12 591 VAL B N 1
ATOM 9814 C CA . VAL B 1 591 ? -5.184 -14.055 12.508 1 95.12 591 VAL B CA 1
ATOM 9815 C C . VAL B 1 591 ? -5.652 -12.914 13.406 1 95.12 591 VAL B C 1
ATOM 9817 O O . VAL B 1 591 ? -6.156 -13.148 14.508 1 95.12 591 VAL B O 1
ATOM 9820 N N . PRO B 1 592 ? -5.562 -11.68 12.977 1 95.31 592 PRO B N 1
ATOM 9821 C CA . PRO B 1 592 ? -5.766 -10.539 13.875 1 95.31 592 PRO B CA 1
ATOM 9822 C C . PRO B 1 592 ? -7.16 -10.523 14.5 1 95.31 592 PRO B C 1
ATOM 9824 O O . PRO B 1 592 ? -7.328 -10.062 15.633 1 95.31 592 PRO B O 1
ATOM 9827 N N . TRP B 1 593 ? -8.164 -11.062 13.859 1 96.38 593 TRP B N 1
ATOM 9828 C CA . TRP B 1 593 ? -9.539 -10.953 14.336 1 96.38 593 TRP B CA 1
ATOM 9829 C C . TRP B 1 593 ? -9.977 -12.25 15.016 1 96.38 593 TRP B C 1
ATOM 9831 O O . TRP B 1 593 ? -11.164 -12.438 15.289 1 96.38 593 TRP B O 1
ATOM 9841 N N . ASP B 1 594 ? -9.008 -13.195 15.25 1 93.25 594 ASP B N 1
ATOM 9842 C CA . ASP B 1 594 ? -9.375 -14.492 15.812 1 93.25 594 ASP B CA 1
ATOM 9843 C C . ASP B 1 594 ? -8.383 -14.914 16.891 1 93.25 594 ASP B C 1
ATOM 9845 O O . ASP B 1 594 ? -7.449 -15.664 16.625 1 93.25 594 ASP B O 1
ATOM 9849 N N . GLU B 1 595 ? -8.664 -14.609 18.047 1 86.56 595 GLU B N 1
ATOM 9850 C CA . GLU B 1 595 ? -7.77 -14.891 19.172 1 86.56 595 GLU B CA 1
ATOM 9851 C C . GLU B 1 595 ? -7.73 -16.391 19.469 1 86.56 595 GLU B C 1
ATOM 9853 O O . GLU B 1 595 ? -6.695 -16.922 19.891 1 86.56 595 GLU B O 1
ATOM 9858 N N . GLU B 1 596 ? -8.805 -17.031 19.312 1 86.38 596 GLU B N 1
ATOM 9859 C CA . GLU B 1 596 ? -8.859 -18.469 19.547 1 86.38 596 GLU B CA 1
ATOM 9860 C C . GLU B 1 596 ? -7.934 -19.219 18.609 1 86.38 596 GLU B C 1
ATOM 9862 O O . GLU B 1 596 ? -7.23 -20.141 19.031 1 86.38 596 GLU B O 1
ATOM 9867 N N . ALA B 1 597 ? -7.98 -18.781 17.406 1 84.88 597 ALA B N 1
ATOM 9868 C CA . ALA B 1 597 ? -7.086 -19.406 16.438 1 84.88 597 ALA B CA 1
ATOM 9869 C C . ALA B 1 597 ? -5.625 -19.172 16.812 1 84.88 597 ALA B C 1
ATOM 9871 O O . ALA B 1 597 ? -4.797 -20.078 16.703 1 84.88 597 ALA B O 1
ATOM 9872 N N . ASN B 1 598 ? -5.344 -17.984 17.281 1 87.19 598 ASN B N 1
ATOM 9873 C CA . ASN B 1 598 ? -3.973 -17.641 17.641 1 87.19 598 ASN B CA 1
ATOM 9874 C C . ASN B 1 598 ? -3.498 -18.422 18.859 1 87.19 598 ASN B C 1
ATOM 9876 O O . ASN B 1 598 ? -2.324 -18.781 18.953 1 87.19 598 ASN B O 1
ATOM 9880 N N . ALA B 1 599 ? -4.367 -18.656 19.734 1 84.19 599 ALA B N 1
ATOM 9881 C CA . ALA B 1 599 ? -4.031 -19.359 20.969 1 84.19 599 ALA B CA 1
ATOM 9882 C C . ALA B 1 599 ? -3.67 -20.812 20.703 1 84.19 599 ALA B C 1
ATOM 9884 O O . ALA B 1 599 ? -3.023 -21.453 21.516 1 84.19 599 ALA B O 1
ATOM 9885 N N . LYS B 1 600 ? -4.027 -21.281 19.594 1 79.25 600 LYS B N 1
ATOM 9886 C CA . LYS B 1 600 ? -3.791 -22.672 19.266 1 79.25 600 LYS B CA 1
ATOM 9887 C C . LYS B 1 600 ? -2.389 -22.875 18.688 1 79.25 600 LYS B C 1
ATOM 9889 O O . LYS B 1 600 ? -1.949 -24.016 18.5 1 79.25 600 LYS B O 1
ATOM 9894 N N . VAL B 1 601 ? -1.794 -21.734 18.5 1 76.56 601 VAL B N 1
ATOM 9895 C CA . VAL B 1 601 ? -0.449 -21.828 17.953 1 76.56 601 VAL B CA 1
ATOM 9896 C C . VAL B 1 601 ? 0.498 -22.438 18.969 1 76.56 601 VAL B C 1
ATOM 9898 O O . VAL B 1 601 ? 0.504 -22.047 20.141 1 76.56 601 VAL B O 1
ATOM 9901 N N . VAL B 1 602 ? 1.255 -23.359 18.547 1 68.19 602 VAL B N 1
ATOM 9902 C CA . VAL B 1 602 ? 2.127 -24.156 19.406 1 68.19 602 VAL B CA 1
ATOM 9903 C C . VAL B 1 602 ? 3.371 -23.344 19.766 1 68.19 602 VAL B C 1
ATOM 9905 O O . VAL B 1 602 ? 4.035 -22.797 18.891 1 68.19 602 VAL B O 1
ATOM 9908 N N . GLY B 1 603 ? 3.768 -23.328 21.031 1 65.69 603 GLY B N 1
ATOM 9909 C CA . GLY B 1 603 ? 5.09 -22.969 21.516 1 65.69 603 GLY B CA 1
ATOM 9910 C C . GLY B 1 603 ? 5.312 -21.469 21.594 1 65.69 603 GLY B C 1
ATOM 9911 O O . GLY B 1 603 ? 6.441 -21 21.797 1 65.69 603 GLY B O 1
ATOM 9912 N N . ASN B 1 604 ? 4.383 -20.609 21.703 1 70.5 604 ASN B N 1
ATOM 9913 C CA . ASN B 1 604 ? 4.562 -19.172 21.828 1 70.5 604 ASN B CA 1
ATOM 9914 C C . ASN B 1 604 ? 5.723 -18.672 20.969 1 70.5 604 ASN B C 1
ATOM 9916 O O . ASN B 1 604 ? 6.598 -17.953 21.453 1 70.5 604 ASN B O 1
ATOM 9920 N N . ARG B 1 605 ? 5.836 -19.047 19.75 1 82.31 605 ARG B N 1
ATOM 9921 C CA . ARG B 1 605 ? 6.926 -18.719 18.828 1 82.31 605 ARG B CA 1
ATOM 9922 C C . ARG B 1 605 ? 6.746 -17.328 18.234 1 82.31 605 ARG B C 1
ATOM 9924 O O . ARG B 1 605 ? 5.613 -16.891 18.031 1 82.31 605 ARG B O 1
ATOM 9931 N N . ARG B 1 606 ? 7.918 -16.703 18.094 1 84.5 606 ARG B N 1
ATOM 9932 C CA . ARG B 1 606 ? 7.914 -15.461 17.328 1 84.5 606 ARG B CA 1
ATOM 9933 C C . ARG B 1 606 ? 7.91 -15.742 15.828 1 84.5 606 ARG B C 1
ATOM 9935 O O . ARG B 1 606 ? 8.953 -16.031 15.242 1 84.5 606 ARG B O 1
ATOM 9942 N N . LEU B 1 607 ? 6.832 -15.578 15.312 1 91.94 607 LEU B N 1
ATOM 9943 C CA . LEU B 1 607 ? 6.652 -15.977 13.922 1 91.94 607 LEU B CA 1
ATOM 9944 C C . LEU B 1 607 ? 7.004 -14.836 12.977 1 91.94 607 LEU B C 1
ATOM 9946 O O . LEU B 1 607 ? 7.484 -15.062 11.867 1 91.94 607 LEU B O 1
ATOM 9950 N N . SER B 1 608 ? 6.824 -13.641 13.43 1 96 608 SER B N 1
ATOM 9951 C CA . SER B 1 608 ? 7.113 -12.477 12.594 1 96 608 SER B CA 1
ATOM 9952 C C . SER B 1 608 ? 8.547 -12 12.781 1 96 608 SER B C 1
ATOM 9954 O O . SER B 1 608 ? 8.938 -11.609 13.883 1 96 608 SER B O 1
ATOM 9956 N N . PRO B 1 609 ? 9.336 -11.906 11.711 1 97.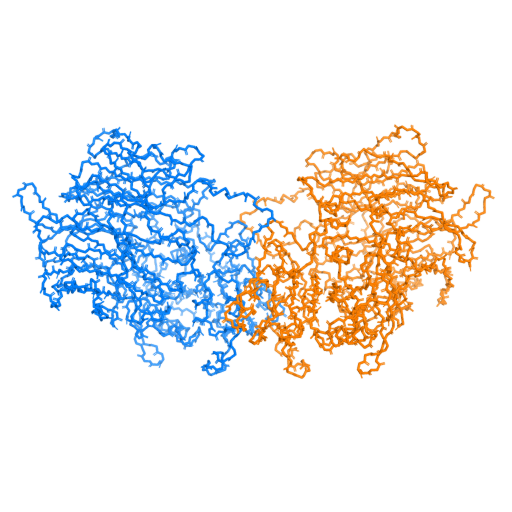31 609 PRO B N 1
ATOM 9957 C CA . PRO B 1 609 ? 10.734 -11.484 11.812 1 97.31 609 PRO B CA 1
ATOM 9958 C C . PRO B 1 609 ? 10.891 -10.117 12.469 1 97.31 609 PRO B C 1
ATOM 9960 O O . PRO B 1 609 ? 11.875 -9.875 13.172 1 97.31 609 PRO B O 1
ATOM 9963 N N . ILE B 1 610 ? 9.992 -9.25 12.289 1 97.12 610 ILE B N 1
ATOM 9964 C CA . ILE B 1 610 ? 10.109 -7.863 12.742 1 97.12 610 ILE B CA 1
ATOM 9965 C C . ILE B 1 610 ? 10.18 -7.824 14.266 1 97.12 610 ILE B C 1
ATOM 9967 O O . ILE B 1 610 ? 10.688 -6.859 14.844 1 97.12 610 ILE B O 1
ATOM 9971 N N . HIS B 1 611 ? 9.734 -8.844 14.945 1 96.5 611 HIS B N 1
ATOM 9972 C CA . HIS B 1 611 ? 9.727 -8.891 16.406 1 96.5 611 HIS B CA 1
ATOM 9973 C C . HIS B 1 611 ? 11.078 -9.352 16.938 1 96.5 611 HIS B C 1
ATOM 9975 O O . HIS B 1 611 ? 11.297 -9.352 18.156 1 96.5 611 HIS B O 1
ATOM 9981 N N . SER B 1 612 ? 12.031 -9.711 16.062 1 97.31 612 SER B N 1
ATOM 9982 C CA . SER B 1 612 ? 13.281 -10.312 16.5 1 97.31 612 SER B CA 1
ATOM 9983 C C . SER B 1 612 ? 14.484 -9.664 15.828 1 97.31 612 SER B C 1
ATOM 9985 O O . SER B 1 612 ? 15.484 -10.328 15.555 1 97.31 612 SER B O 1
ATOM 9987 N N . VAL B 1 613 ? 14.461 -8.414 15.586 1 98.19 613 VAL B N 1
ATOM 9988 C CA . VAL B 1 613 ? 15.5 -7.758 14.797 1 98.19 613 VAL B CA 1
ATOM 9989 C C . VAL B 1 613 ? 16.656 -7.363 15.703 1 98.19 613 VAL B C 1
ATOM 9991 O O . VAL B 1 613 ? 17.75 -7.062 15.219 1 98.19 613 VAL B O 1
ATOM 9994 N N . ILE B 1 614 ? 16.453 -7.305 17.031 1 97.62 614 ILE B N 1
ATOM 9995 C CA . ILE B 1 614 ? 17.5 -6.887 17.969 1 97.62 614 ILE B CA 1
ATOM 9996 C C . ILE B 1 614 ? 18.703 -7.816 17.844 1 97.62 614 ILE B C 1
ATOM 9998 O O . ILE B 1 614 ? 18.547 -9.039 17.734 1 97.62 614 ILE B O 1
ATOM 10002 N N . ASP B 1 615 ? 19.938 -7.32 17.766 1 98.06 615 ASP B N 1
ATOM 10003 C CA . ASP B 1 615 ? 21.219 -8.008 17.797 1 98.06 615 ASP B CA 1
ATOM 10004 C C . ASP B 1 615 ? 21.562 -8.594 16.422 1 98.06 615 ASP B C 1
ATOM 10006 O O . ASP B 1 615 ? 22.594 -9.258 16.281 1 98.06 615 ASP B O 1
ATOM 10010 N N . VAL B 1 616 ? 20.75 -8.391 15.406 1 98.75 616 VAL B N 1
ATOM 10011 C CA . VAL B 1 616 ? 21.078 -8.867 14.062 1 98.75 616 VAL B CA 1
ATOM 10012 C C . VAL B 1 616 ? 22.297 -8.133 13.531 1 98.75 616 VAL B C 1
ATOM 10014 O O . VAL B 1 616 ? 22.344 -6.902 13.539 1 98.75 616 VAL B O 1
ATOM 10017 N N . THR B 1 617 ? 23.312 -8.867 13.078 1 98.81 617 THR B N 1
ATOM 10018 C CA . THR B 1 617 ? 24.5 -8.266 12.484 1 98.81 617 THR B CA 1
ATOM 10019 C C . THR B 1 617 ? 24.516 -8.461 10.969 1 98.81 617 THR B C 1
ATOM 10021 O O . THR B 1 617 ? 25.297 -7.836 10.266 1 98.81 617 THR B O 1
ATOM 10024 N N . THR B 1 618 ? 23.641 -9.328 10.477 1 98.81 618 THR B N 1
ATOM 10025 C CA . THR B 1 618 ? 23.578 -9.617 9.047 1 98.81 618 THR B CA 1
ATOM 10026 C C . THR B 1 618 ? 23.266 -8.352 8.25 1 98.81 618 THR B C 1
ATOM 10028 O O . THR B 1 618 ? 22.375 -7.586 8.625 1 98.81 618 THR B O 1
ATOM 10031 N N . ALA B 1 619 ? 24.047 -8.094 7.176 1 98.75 619 ALA B N 1
ATOM 10032 C CA . ALA B 1 619 ? 23.672 -7.051 6.23 1 98.75 619 ALA B CA 1
ATOM 10033 C C . ALA B 1 619 ? 22.5 -7.5 5.355 1 98.75 619 ALA B C 1
ATOM 10035 O O . ALA B 1 619 ? 22.625 -8.453 4.582 1 98.75 619 ALA B O 1
ATOM 10036 N N . VAL B 1 620 ? 21.359 -6.805 5.41 1 98.88 620 VAL B N 1
ATOM 10037 C CA . VAL B 1 620 ? 20.141 -7.27 4.75 1 98.88 620 VAL B CA 1
ATOM 10038 C C . VAL B 1 620 ? 19.781 -6.32 3.611 1 98.88 620 VAL B C 1
ATOM 10040 O O . VAL B 1 620 ? 19.594 -5.121 3.83 1 98.88 620 VAL B O 1
ATOM 10043 N N . LEU B 1 621 ? 19.719 -6.816 2.371 1 98.81 621 LEU B N 1
ATOM 10044 C CA . LEU B 1 621 ? 19.156 -6.125 1.218 1 98.81 621 LEU B CA 1
ATOM 10045 C C . LEU B 1 621 ? 17.719 -6.559 0.972 1 98.81 621 LEU B C 1
ATOM 10047 O O . LEU B 1 621 ? 17.453 -7.734 0.712 1 98.81 621 LEU B O 1
ATOM 10051 N N . ILE B 1 622 ? 16.828 -5.652 1.093 1 98.81 622 ILE B N 1
ATOM 10052 C CA . ILE B 1 622 ? 15.414 -5.91 0.843 1 98.81 622 ILE B CA 1
ATOM 10053 C C . ILE B 1 622 ? 15.031 -5.398 -0.543 1 98.81 622 ILE B C 1
ATOM 10055 O O . ILE B 1 622 ? 15.328 -4.25 -0.89 1 98.81 622 ILE B O 1
ATOM 10059 N N . LEU B 1 623 ? 14.461 -6.223 -1.418 1 98.25 623 LEU B N 1
ATOM 10060 C CA . LEU B 1 623 ? 13.938 -5.883 -2.736 1 98.25 623 LEU B CA 1
ATOM 10061 C C . LEU B 1 623 ? 12.422 -6.047 -2.775 1 98.25 623 LEU B C 1
ATOM 10063 O O . LEU B 1 623 ? 11.898 -7.098 -2.402 1 98.25 623 LEU B O 1
ATOM 10067 N N . HIS B 1 624 ? 11.695 -4.996 -3.221 1 98.5 624 HIS B N 1
ATOM 10068 C CA . HIS B 1 624 ? 10.25 -5.09 -3.09 1 98.5 624 HIS B CA 1
ATOM 10069 C C . HIS B 1 624 ? 9.547 -4.254 -4.156 1 98.5 624 HIS B C 1
ATOM 10071 O O . HIS B 1 624 ? 9.914 -3.102 -4.387 1 98.5 624 HIS B O 1
ATOM 10077 N N . GLY B 1 625 ? 8.539 -4.836 -4.879 1 97.12 625 GLY B N 1
ATOM 10078 C CA . GLY B 1 625 ? 7.695 -4.066 -5.777 1 97.12 625 GLY B CA 1
ATOM 10079 C C . GLY B 1 625 ? 6.691 -3.191 -5.051 1 97.12 625 GLY B C 1
ATOM 10080 O O . GLY B 1 625 ? 6.066 -3.629 -4.086 1 97.12 625 GLY B O 1
ATOM 10081 N N . GLU B 1 626 ? 6.473 -1.987 -5.527 1 95.38 626 GLU B N 1
ATOM 10082 C CA . GLU B 1 626 ? 5.582 -1.042 -4.859 1 95.38 626 GLU B CA 1
ATOM 10083 C C . GLU B 1 626 ? 4.121 -1.451 -5.023 1 95.38 626 GLU B C 1
ATOM 10085 O O . GLU B 1 626 ? 3.303 -1.226 -4.129 1 95.38 626 GLU B O 1
ATOM 10090 N N . LYS B 1 627 ? 3.809 -2.066 -6.105 1 94.19 627 LYS B N 1
ATOM 10091 C CA . LYS B 1 627 ? 2.428 -2.439 -6.395 1 94.19 627 LYS B CA 1
ATOM 10092 C C . LYS B 1 627 ? 2.199 -3.928 -6.145 1 94.19 627 LYS B C 1
ATOM 10094 O O . LYS B 1 627 ? 1.325 -4.539 -6.766 1 94.19 627 LYS B O 1
ATOM 10099 N N . ASP B 1 628 ? 2.98 -4.52 -5.305 1 96.31 628 ASP B N 1
ATOM 10100 C CA . ASP B 1 628 ? 2.848 -5.926 -4.934 1 96.31 628 ASP B CA 1
ATOM 10101 C C . ASP B 1 628 ? 1.561 -6.168 -4.145 1 96.31 628 ASP B C 1
ATOM 10103 O O . ASP B 1 628 ? 1.436 -5.727 -3.002 1 96.31 628 ASP B O 1
ATOM 10107 N N . GLU B 1 629 ? 0.66 -6.957 -4.691 1 93.62 629 GLU B N 1
ATOM 10108 C CA . GLU B 1 629 ? -0.618 -7.23 -4.043 1 93.62 629 GLU B CA 1
ATOM 10109 C C . GLU B 1 629 ? -0.564 -8.523 -3.242 1 93.62 629 GLU B C 1
ATOM 10111 O O . GLU B 1 629 ? -1.458 -8.805 -2.439 1 93.62 629 GLU B O 1
ATOM 10116 N N . ARG B 1 630 ? 0.491 -9.297 -3.494 1 95.94 630 ARG B N 1
ATOM 10117 C CA . ARG B 1 630 ? 0.641 -10.555 -2.768 1 95.94 630 ARG B CA 1
ATOM 10118 C C . ARG B 1 630 ? 1.32 -10.328 -1.421 1 95.94 630 ARG B C 1
ATOM 10120 O O . ARG B 1 630 ? 0.838 -10.805 -0.39 1 95.94 630 ARG B O 1
ATOM 10127 N N . VAL B 1 631 ? 2.408 -9.672 -1.466 1 97.81 631 VAL B N 1
ATOM 10128 C CA . VAL B 1 631 ? 3.119 -9.211 -0.277 1 97.81 631 VAL B CA 1
ATOM 10129 C C . VAL B 1 631 ? 3.252 -7.691 -0.308 1 97.81 631 VAL B C 1
ATOM 10131 O O . VAL B 1 631 ? 4.18 -7.156 -0.92 1 97.81 631 VAL B O 1
ATOM 10134 N N . PRO B 1 632 ? 2.387 -7.027 0.389 1 96.81 632 PRO B N 1
ATOM 10135 C CA . PRO B 1 632 ? 2.4 -5.562 0.321 1 96.81 632 PRO B CA 1
ATOM 10136 C C . PRO B 1 632 ? 3.748 -4.965 0.721 1 96.81 632 PRO B C 1
ATOM 10138 O O . PRO B 1 632 ? 4.402 -5.469 1.638 1 96.81 632 PRO B O 1
ATOM 10141 N N . VAL B 1 633 ? 4.129 -3.854 0.074 1 97.19 633 VAL B N 1
ATOM 10142 C CA . VAL B 1 633 ? 5.445 -3.232 0.205 1 97.19 633 VAL B CA 1
ATOM 10143 C C . VAL B 1 633 ? 5.684 -2.826 1.657 1 97.19 633 VAL B C 1
ATOM 10145 O O . VAL B 1 633 ? 6.828 -2.756 2.109 1 97.19 633 VAL B O 1
ATOM 10148 N N . GLY B 1 634 ? 4.625 -2.627 2.412 1 97 634 GLY B N 1
ATOM 10149 C CA . GLY B 1 634 ? 4.746 -2.301 3.822 1 97 634 GLY B CA 1
ATOM 10150 C C . GLY B 1 634 ? 5.555 -3.32 4.605 1 97 634 GLY B C 1
ATOM 10151 O O . GLY B 1 634 ? 6.176 -2.984 5.613 1 97 634 GLY B O 1
ATOM 10152 N N . GLN B 1 635 ? 5.566 -4.566 4.176 1 98.12 635 GLN B N 1
ATOM 10153 C CA . GLN B 1 635 ? 6.359 -5.613 4.812 1 98.12 635 GLN B CA 1
ATOM 10154 C C . GLN B 1 635 ? 7.852 -5.293 4.734 1 98.12 635 GLN B C 1
ATOM 10156 O O . GLN B 1 635 ? 8.57 -5.434 5.723 1 98.12 635 GLN B O 1
ATOM 10161 N N . GLY B 1 636 ? 8.258 -4.859 3.533 1 98.44 636 GLY B N 1
ATOM 10162 C CA . GLY B 1 636 ? 9.648 -4.461 3.369 1 98.44 636 GLY B CA 1
ATOM 10163 C C . GLY B 1 636 ? 10.008 -3.211 4.148 1 98.44 636 GLY B C 1
ATOM 10164 O O . GLY B 1 636 ? 11.062 -3.148 4.777 1 98.44 636 GLY B O 1
ATOM 10165 N N . ILE B 1 637 ? 9.141 -2.262 4.215 1 97.81 637 ILE B N 1
ATOM 10166 C CA . ILE B 1 637 ? 9.367 -1.004 4.918 1 97.81 637 ILE B CA 1
ATOM 10167 C C . ILE B 1 637 ? 9.5 -1.268 6.418 1 97.81 637 ILE B C 1
ATOM 10169 O O . ILE B 1 637 ? 10.43 -0.777 7.062 1 97.81 637 ILE B O 1
ATOM 10173 N N . GLY B 1 638 ? 8.594 -2.041 6.906 1 97.94 638 GLY B N 1
ATOM 10174 C CA . GLY B 1 638 ? 8.648 -2.373 8.32 1 97.94 638 GLY B CA 1
ATOM 10175 C C . GLY B 1 638 ? 9.945 -3.064 8.719 1 97.94 638 GLY B C 1
ATOM 10176 O O . GLY B 1 638 ? 10.555 -2.707 9.727 1 97.94 638 GLY B O 1
ATOM 10177 N N . LEU B 1 639 ? 10.328 -4.035 7.953 1 98.69 639 LEU B N 1
ATOM 10178 C CA . LEU B 1 639 ? 11.57 -4.746 8.25 1 98.69 639 LEU B CA 1
ATOM 10179 C C . LEU B 1 639 ? 12.758 -3.799 8.227 1 98.69 639 LEU B C 1
ATOM 10181 O O . LEU B 1 639 ? 13.594 -3.822 9.141 1 98.69 639 LEU B O 1
ATOM 10185 N N . TRP B 1 640 ? 12.836 -2.953 7.234 1 98.5 640 TRP B N 1
ATOM 10186 C CA . TRP B 1 640 ? 13.922 -1.984 7.105 1 98.5 640 TRP B CA 1
ATOM 10187 C C . TRP B 1 640 ? 13.961 -1.051 8.312 1 98.5 640 TRP B C 1
ATOM 10189 O O . TRP B 1 640 ? 15.023 -0.828 8.898 1 98.5 640 TRP B O 1
ATOM 10199 N N . ARG B 1 641 ? 12.82 -0.577 8.703 1 97.75 641 ARG B N 1
ATOM 10200 C CA . ARG B 1 641 ? 12.734 0.33 9.836 1 97.75 641 ARG B CA 1
ATOM 10201 C C . ARG B 1 641 ? 13.195 -0.357 11.117 1 97.75 641 ARG B C 1
ATOM 10203 O O . ARG B 1 641 ? 13.961 0.216 11.898 1 97.75 641 ARG B O 1
ATOM 10210 N N . GLY B 1 642 ? 12.703 -1.538 11.336 1 97.88 642 GLY B N 1
ATOM 10211 C CA . GLY B 1 642 ? 13.117 -2.277 12.516 1 97.88 642 GLY B CA 1
ATOM 10212 C C . GLY B 1 642 ? 14.617 -2.502 12.594 1 97.88 642 GLY B C 1
ATOM 10213 O O . GLY B 1 642 ? 15.234 -2.291 13.641 1 97.88 642 GLY B O 1
ATOM 10214 N N . LEU B 1 643 ? 15.211 -2.914 11.469 1 98.62 643 LEU B N 1
ATOM 10215 C CA . LEU B 1 643 ? 16.656 -3.15 11.414 1 98.62 643 LEU B CA 1
ATOM 10216 C C . LEU B 1 643 ? 17.422 -1.857 11.656 1 98.62 643 LEU B C 1
ATOM 10218 O O . LEU B 1 643 ? 18.359 -1.831 12.453 1 98.62 643 LEU B O 1
ATOM 10222 N N . ARG B 1 644 ? 16.984 -0.796 11.039 1 97.19 644 ARG B N 1
ATOM 10223 C CA . ARG B 1 644 ? 17.688 0.481 11.133 1 97.19 644 ARG B CA 1
ATOM 10224 C C . ARG B 1 644 ? 17.609 1.05 12.539 1 97.19 644 ARG B C 1
ATOM 10226 O O . ARG B 1 644 ? 18.484 1.82 12.953 1 97.19 644 ARG B O 1
ATOM 10233 N N . ARG B 1 645 ? 16.703 0.63 13.281 1 95.75 645 ARG B N 1
ATOM 10234 C CA . ARG B 1 645 ? 16.469 1.237 14.586 1 95.75 645 ARG B CA 1
ATOM 10235 C C . ARG B 1 645 ? 17.031 0.365 15.703 1 95.75 645 ARG B C 1
ATOM 10237 O O . ARG B 1 645 ? 17.484 0.876 16.734 1 95.75 645 ARG B O 1
ATOM 10244 N N . LYS B 1 646 ? 16.984 -0.972 15.477 1 97.38 646 LYS B N 1
ATOM 10245 C CA . LYS B 1 646 ? 17.203 -1.781 16.672 1 97.38 646 LYS B CA 1
ATOM 10246 C C . LYS B 1 646 ? 18.25 -2.871 16.422 1 97.38 646 LYS B C 1
ATOM 10248 O O . LYS B 1 646 ? 18.719 -3.518 17.344 1 97.38 646 LYS B O 1
ATOM 10253 N N . ALA B 1 647 ? 18.578 -3.152 15.195 1 98.38 647 ALA B N 1
ATOM 10254 C CA . ALA B 1 647 ? 19.594 -4.172 14.938 1 98.38 647 ALA B CA 1
ATOM 10255 C C . ALA B 1 647 ? 20.938 -3.754 15.492 1 98.38 647 ALA B C 1
ATOM 10257 O O . ALA B 1 647 ? 21.109 -2.621 15.953 1 98.38 647 ALA B O 1
ATOM 10258 N N . ALA B 1 648 ? 21.922 -4.68 15.562 1 98.44 648 ALA B N 1
ATOM 10259 C CA . ALA B 1 648 ? 23.297 -4.336 15.906 1 98.44 648 ALA B CA 1
ATOM 10260 C C . ALA B 1 648 ? 23.906 -3.395 14.867 1 98.44 648 ALA B C 1
ATOM 10262 O O . ALA B 1 648 ? 23.344 -3.221 13.781 1 98.44 648 ALA B O 1
ATOM 10263 N N . GLN B 1 649 ? 24.984 -2.82 15.141 1 98.19 649 GLN B N 1
ATOM 10264 C CA . GLN B 1 649 ? 25.594 -1.755 14.344 1 98.19 649 GLN B CA 1
ATOM 10265 C C . GLN B 1 649 ? 25.75 -2.184 12.883 1 98.19 649 GLN B C 1
ATOM 10267 O O . GLN B 1 649 ? 25.312 -1.479 11.977 1 98.19 649 GLN B O 1
ATOM 10272 N N . ARG B 1 650 ? 26.297 -3.346 12.703 1 98.06 650 ARG B N 1
ATOM 10273 C CA . ARG B 1 650 ? 26.531 -3.809 11.344 1 98.06 650 ARG B CA 1
ATOM 10274 C C . ARG B 1 650 ? 25.219 -4.031 10.602 1 98.06 650 ARG B C 1
ATOM 10276 O O . ARG B 1 650 ? 25.109 -3.705 9.422 1 98.06 650 ARG B O 1
ATOM 10283 N N . GLY B 1 651 ? 24.266 -4.652 11.367 1 98.44 651 GLY B N 1
ATOM 10284 C CA . GLY B 1 651 ? 22.953 -4.867 10.773 1 98.44 651 GLY B CA 1
ATOM 10285 C C . GLY B 1 651 ? 22.234 -3.572 10.445 1 98.44 651 GLY B C 1
ATOM 10286 O O . GLY B 1 651 ? 21.594 -3.465 9.398 1 98.44 651 GLY B O 1
ATOM 10287 N N . ARG B 1 652 ? 22.391 -2.627 11.273 1 97.81 652 ARG B N 1
ATOM 10288 C CA . ARG B 1 652 ? 21.766 -1.322 11.078 1 97.81 652 ARG B CA 1
ATOM 10289 C C . ARG B 1 652 ? 22.344 -0.606 9.867 1 97.81 652 ARG B C 1
ATOM 10291 O O . ARG B 1 652 ? 21.609 -0.104 9.016 1 97.81 652 ARG B O 1
ATOM 10298 N N . GLU B 1 653 ? 23.625 -0.633 9.734 1 97.19 653 GLU B N 1
ATOM 10299 C CA . GLU B 1 653 ? 24.328 0.07 8.664 1 97.19 653 GLU B CA 1
ATOM 10300 C C . GLU B 1 653 ? 24.203 -0.67 7.336 1 97.19 653 GLU B C 1
ATOM 10302 O O . GLU B 1 653 ? 24.266 -0.059 6.27 1 97.19 653 GLU B O 1
ATOM 10307 N N . GLY B 1 654 ? 24 -1.956 7.426 1 98.12 654 GLY B N 1
ATOM 10308 C CA . GLY B 1 654 ? 23.938 -2.771 6.223 1 98.12 654 GLY B CA 1
ATOM 10309 C C . GLY B 1 654 ? 22.531 -2.965 5.699 1 98.12 654 GLY B C 1
ATOM 10310 O O . GLY B 1 654 ? 22.328 -3.555 4.637 1 98.12 654 GLY B O 1
ATOM 10311 N N . ALA B 1 655 ? 21.531 -2.432 6.418 1 98.62 655 ALA B N 1
ATOM 10312 C CA . ALA B 1 655 ? 20.141 -2.598 5.984 1 98.62 655 ALA B CA 1
ATOM 10313 C C . ALA B 1 655 ? 19.812 -1.636 4.848 1 98.62 655 ALA B C 1
ATOM 10315 O O . ALA B 1 655 ? 19.984 -0.422 4.984 1 98.62 655 ALA B O 1
ATOM 10316 N N . ARG B 1 656 ? 19.375 -2.195 3.715 1 98.44 656 ARG B N 1
ATOM 10317 C CA . ARG B 1 656 ? 18.953 -1.415 2.555 1 98.44 656 ARG B CA 1
ATOM 10318 C C . ARG B 1 656 ? 17.625 -1.92 2.004 1 98.44 656 ARG B C 1
ATOM 10320 O O . ARG B 1 656 ? 17.375 -3.125 1.998 1 98.44 656 ARG B O 1
ATOM 10327 N N . LEU B 1 657 ? 16.766 -1.024 1.604 1 98.56 657 LEU B N 1
ATOM 10328 C CA . LEU B 1 657 ? 15.508 -1.332 0.938 1 98.56 657 LEU B CA 1
ATOM 10329 C C . LEU B 1 657 ? 15.438 -0.667 -0.432 1 98.56 657 LEU B C 1
ATOM 10331 O O . LEU B 1 657 ? 15.57 0.554 -0.542 1 98.56 657 LEU B O 1
ATOM 10335 N N . VAL B 1 658 ? 15.328 -1.468 -1.46 1 97.88 658 VAL B N 1
ATOM 10336 C CA . VAL B 1 658 ? 15.102 -0.986 -2.818 1 97.88 658 VAL B CA 1
ATOM 10337 C C . VAL B 1 658 ? 13.656 -1.249 -3.227 1 97.88 658 VAL B C 1
ATOM 10339 O O . VAL B 1 658 ? 13.203 -2.396 -3.232 1 97.88 658 VAL B O 1
ATOM 10342 N N . VAL B 1 659 ? 12.93 -0.177 -3.551 1 96.81 659 VAL B N 1
ATOM 10343 C CA . VAL B 1 659 ? 11.539 -0.271 -3.979 1 96.81 659 VAL B CA 1
ATOM 10344 C C . VAL B 1 659 ? 11.445 -0.058 -5.488 1 96.81 659 VAL B C 1
ATOM 10346 O O . VAL B 1 659 ? 12.062 0.863 -6.031 1 96.81 659 VAL B O 1
ATOM 10349 N N . TYR B 1 660 ? 10.773 -0.917 -6.168 1 95.06 660 TYR B N 1
ATOM 10350 C CA . TYR B 1 660 ? 10.562 -0.813 -7.605 1 95.06 660 TYR B CA 1
ATOM 10351 C C . TYR B 1 660 ? 9.164 -0.269 -7.91 1 95.06 660 TYR B C 1
ATOM 10353 O O . TYR B 1 660 ? 8.18 -1.002 -7.84 1 95.06 660 TYR B O 1
ATOM 10361 N N . PRO B 1 661 ? 9.227 0.949 -8.438 1 90.56 661 PRO B N 1
ATOM 10362 C CA . PRO B 1 661 ? 7.922 1.582 -8.664 1 90.56 661 PRO B CA 1
ATOM 10363 C C . PRO B 1 661 ? 7.082 0.85 -9.711 1 90.56 661 PRO B C 1
ATOM 10365 O O . PRO B 1 661 ? 7.629 0.306 -10.672 1 90.56 661 PRO B O 1
ATOM 10368 N N . ARG B 1 662 ? 5.805 0.697 -9.633 1 87.81 662 ARG B N 1
ATOM 10369 C CA . ARG B 1 662 ? 4.836 0.156 -10.578 1 87.81 662 ARG B CA 1
ATOM 10370 C C . ARG B 1 662 ? 4.902 -1.366 -10.617 1 87.81 662 ARG B C 1
ATOM 10372 O O . ARG B 1 662 ? 4.066 -2.012 -11.258 1 87.81 662 ARG B O 1
ATOM 10379 N N . GLU B 1 663 ? 5.984 -2.012 -10.008 1 92.5 663 GLU B N 1
ATOM 10380 C CA . GLU B 1 663 ? 6.184 -3.453 -10.141 1 92.5 663 GLU B CA 1
ATOM 10381 C C . GLU B 1 663 ? 5.301 -4.223 -9.156 1 92.5 663 GLU B C 1
ATOM 10383 O O . GLU B 1 663 ? 5.137 -3.809 -8.008 1 92.5 663 GLU B O 1
ATOM 10388 N N . PRO B 1 664 ? 4.727 -5.266 -9.664 1 94 664 PRO B N 1
ATOM 10389 C CA . PRO B 1 664 ? 3.963 -6.172 -8.805 1 94 664 PRO B CA 1
ATOM 10390 C C . PRO B 1 664 ? 4.844 -7.211 -8.109 1 94 664 PRO B C 1
ATOM 10392 O O . PRO B 1 664 ? 6.043 -6.98 -7.922 1 94 664 PRO B O 1
ATOM 10395 N N . HIS B 1 665 ? 4.34 -8.312 -7.676 1 94.25 665 HIS B N 1
ATOM 10396 C CA . HIS B 1 665 ? 5.039 -9.375 -6.965 1 94.25 665 HIS B CA 1
ATOM 10397 C C . HIS B 1 665 ? 6.066 -10.055 -7.859 1 94.25 665 HIS B C 1
ATOM 10399 O O . HIS B 1 665 ? 7.129 -10.469 -7.387 1 94.25 665 HIS B O 1
ATOM 10405 N N . GLY B 1 666 ? 5.738 -10.172 -9.133 1 87.56 666 GLY B N 1
ATOM 10406 C CA . GLY B 1 666 ? 6.566 -10.812 -10.141 1 87.56 666 GLY B CA 1
ATOM 10407 C C . GLY B 1 666 ? 6.094 -10.547 -11.555 1 87.56 666 GLY B C 1
ATOM 10408 O O . GLY B 1 666 ? 4.957 -10.125 -11.766 1 87.56 666 GLY B O 1
#

Organism: Pleurotus ostreatus (NCBI:txid5322)

Sequence (1332 aa):
MTLDDAPALTPGHSPSLIAATEKVRDVKISPNGKYIIYQVQPFYKSSNKSTSRLWLAETDVSNSAKPVTDGLFNDRAAVFHPDGGRIYFLSNRHNGKGAHIFSLEVGNEGGGRLIDVTANLGQKGAQAFEISPDGASVAFTCVDDGEHLKTTDARLYHEKTGLSKLKICDIQSGDIWTIDGIRKDKHVESFSWLPNSKELLYRLRDNKGVEYAEGNIIVERISVDRSEVPRIIDSYERSPSSPTLWLPSGHIVELQSFEPRNTLDARTLFIHDPTYDSTHDRYSQSARRLYGQKDDAVRMVNARPTADDSEVGEVAIEVSVGVDTNIDIARFKSGKSDSPEIFTLFKTNADAVWFGAWDARRVTDEDGNSSYVAAVVLSSGERHQPPNIWAGRSQLGATIHEMRQLSSHLQWLKDAPIIRTERIVWKADDGMELDGMVRYPPGYEKDVRPLPTVLFIHGGPYRRDIMDYMPYFCNWREMLASAGYLVVSPNYRGSQGRGHDFAHAANLGIGMRDWPDCESMVDEVIRLGLADPDRLAVAGWSHGGSLAAWGVTQTKTRFKAAVVGAGVSNWEGMVMESGSPELEAAIGQRVPWDEEANAKVVGNRRLSPIHSVIDVTTAVLILHGEKDERVPVGQGIGLWRGLRRKAAQRGREGARLVVYPREPHGMTLDDAPALTPGHSPSLIAATEKVRDVKISPNGKYIIYQVQPFYKSSNKSTSRLWLAETDVSNSAKPVTDGLFNDRAAVFHPDGGRIYFLSNRHNGKGAHIFSLEVGNEGGGRLIDVTANLGQKGAQAFEISPDGASVAFTCVDDGEHLKTTDARLYHEKTGLSKLKICDIQSGDIWTIDGIRKDKHVESFSWLPNSKELLYRLRDNKGVEYAEGNIIVERISVDRSEVPRIIDSYERSPSSPTLWLPSGHIVELQSFEPRNTLDARTLFIHDPTYDSTHDRYSQSARRLYGQKDDAVRMVNARPTADDSEVGEVAIEVSVGVDTNIDIARFKSGKSDSPEIFTLFKTNADAVWFGAWDARRVTDEDGNSSYVAAVVLSSGERHQPPNIWAGRSQLGATIHEMRQLSSHLQWLKDAPIIRTERIVWKADDGMELDGMVRYPPGYEKDVRPLPTVLFIHGGPYRRDIMDYMPYFCNWREMLASAGYLVVSPNYRGSQGRGHDFAHAANLGIGMRDWPDCESMVDEVIRLGLADPDRLAVAGWSHGGSLAAWGVTQTKTRFKAAVVGAGVSNWEGMVMESGSPELEAAIGQRVPWDEEANAKVVGNRRLSPIHSVIDVTTAVLILHGEKDERVPVGQGIGLWRGLRRKAAQRGREGARLVVYPREPHG

pLDDT: mean 90.97, std 12.2, range [27.41, 98.94]

Secondary structure (DSSP, 8-state):
---TTS-----SS-HHHHHT-EEEEEEEE-TTSSEEEEEEEESS--SSS--BEEEEEETTSTT--EESS-SSSB-EEEEE-TTSSEEEEEE--STTS--EEEEEESS-TT-PPEEETTTT--SS-EEEEEE-TTSSEEEEEEE-TT------SSEETT---S-EEEEEEETTT--EEEPTTS-TTSEEEEEEE-TTSSEEEEEEESSSSGGGGGS-EEEEEEESSTT---EEEEEESS--SS--EE-TTS-EEEEEESSTT-SS--EEEEEE-----SS-----SS-EEES-SSSEEEEEEES--S-SS-SEEEEEEEEEETTEEEEEEEEEETT--SPPEEEEEEE-SS-EEEEEEEEEEEEE-TTS-EEEEEEEEEEETTTTEEEEEEEEEE-TT------EE-----HHHHHSPP--EEEEEEE-TTS-EEEEEEEPPTT--TTSPPEEEEEEE-SSSS----S----BTTB-HHHHHHTT-EEEEEE-TTSSSSHHHHHHGGGG-TTSSHHHHHHHHHHHHHHTT-EEEEEEEEEEETHHHHHHHHHHHHHTTS-SEEEEES--S-HHHHHHHSS-HHHHHHHH---TT-HHHHHTSGGG----GGGG-TT--SEEEEEEETT-SSS-THHHHHHHHHHHHHS-HHHHHH-EEEEETT----/---TT------SS-HHHHHT-EEEEEEEE-TTSSEEEEEEEESS--SSS--BEEEEEETTSTT--EESS-SSSB-EEEEE-TTSSEEEEEE--STTS--EEEEEESS-TT---EEETTTT--SS-EEEEEE-TTSSEEEEEEE-TT------SSEETT---S-EEEEEEETTT--EEEPTTS-TTSEEEEEEE-TTSSEEEEEEESSSSGGGGGS-EEEEEEESSTT---EEEEEESS--SS--EE-TTS-EEEEEESSTT-SS--EEEEEE-----SS-----SS-EEES-SSSEEEEEEES--S-SS-SEEEEEEEEEETTEEEEEEEEEETT--SPPEEEEEEE-SS-EEEEEEEEEEEEE-TTS-EEEEEEEEEEETTTTEEEEEEEEEE-TT------EE-----HHHHHSPP--EEEEEEE-TTS-EEEEEEEPPTT--TTSPPEEEEEEE-SSSS----S----BTTB-HHHHHHTT-EEEEEE-TTSSSSHHHHHHGGGG-TTSSHHHHHHHHHHHHHHTT-EEEEEEEEEEETHHHHHHHHHHHHHTTS-SEEEEES--S-HHHHHHHSS-HHHHHHHH---TT-HHHHHTSGGG----GGGG-TT--SEEEEEEETT-SSS-THHHHHHHHHHHHHS-HHHHHH-EEEEETT----

Radius of gyration: 36.08 Å; Cα contacts (8 Å, |Δi|>4): 3648; chains: 2; bounding box: 80×110×83 Å

Foldseek 3Di:
DPPPPQPPQCFLPHPVLQQAAKDKFDWEAFQFRFKIKTKIFGPDDPDPAGWIWIWMFTQPDFQRIDTQDDGPWHWDDWYAQLVRFKIWTWTPPDPQAGTFIWIAGPPDDPHGDIGGQQPVDDGFYFDDWDAALVRFKIKTWTFDPPQPPPPDPDDDPQPAHRAIFIKMAGRVVSDIDGAPAPDPQWHWDAWDAAQVRFKMWTKTFNHDFDQRQQAKIWIWMWTPDHPTHIDTQDMAGGHFLAHWDQFNLRKIKTWAFPPNNDPWFAIWIWIFAQPPPPPRSHTDPDTDIDDFAFKHFRDKDFQESHPPVASKTKMWTWIFAAQKIWTKIWMDGHPDPDGTDIATAEIDDQKDFDPPRKDKYWHAHPVRDIKIKIWTFIAHLQVQGATFIWMFIDHPRDYTDDIHTHHDGDVSSSVGARKHKDKDWDAFPVGDIWIWMKIAAHPDDPVDAAFQAEEEEEADLAAGDHRGDRDHDFRCQSVVNSSGHIYIYINWQLYHNGHGRSNLVLLLAQPPTRLSRSVRVVVVCVVVRHHDQQRYEYEGAHRSLQNNLQVLLVVQERHQAYERHLYAQDLCVQLVQASHNPVSCSHHQDDPVDVPSNVPRPDPDDRGSLVRQANRLHQYEYEYECAERHRHCVRVVSSLVSQLPHYPPNSNVRRYYDYHYPDYSD/DPPPDQPPQCFLPHPVLQQAAKDKFDWEAFQFRQKIKTKIFGPDDPDPAGWIWIWMFTQPDFQRIDTQDDTPWHWDDWYAQLVRFKIWTWTPPDPQAGTFIWIAGPPDDPHGDIGGQQPVDDGFYFDDWDAALVRFKIKTWTFDPPQPPPPDPDDDPQPAHRAIFIKMAGRVVSDIDGAPAPDPQWHWDAWEAALVRFKMWTKTFNHDFDQRQQAKIWIWMWTPDHPTHIDTQDMAGGHFLAHWDQWNLRKIKTWAFPPNNDPWFAIWIWIFAQPPPPPRSHTDPDTDIDDFAFKHFNDKDFQESHPPVASKTKMWTWIFAAQKIWTKIFMDGHPDPDGTDIATAEIDDQKDFDPPRKDKYWHAHPVRDIKMKIWTFIAHLQVQGATFIWMFIGHPRDYTDDIHTHHDGPVSSSVGARKHKDKDWDAFPVGDIWIWMKIAAHPDDPVDAAFQAEEEEEADLAAGDHRGDRDHDFRCQSVVNSSGHIYIYINWQLYHNGHGRSNLVLLLAQPPTRLSRSVRVVVVCVVVRHHDQQRYEYEGAHRSLQNNLQNLLVVQERHQAYERHLYAQDLCVQLVQASHNPVSCSHHQDDPVDVPSNVPRPDPDDRGSLVRQANRLHQYEYEYECAERHRHCVRVVSSLVSQLPHYPPNSNVRRYYDYDYPDYSD